Protein AF-0000000068827455 (afdb_homodimer)

Organism: Brassicogethes aeneus (NCBI:txid1431903)

Solvent-accessible surface area (backbone atoms only — not comparable to full-atom values): 49511 Å² total; per-residue (Å²): 132,52,72,60,53,51,52,40,49,40,45,40,51,77,44,63,51,49,74,67,35,46,52,53,57,24,73,77,36,61,87,64,28,66,54,64,70,60,48,50,56,57,51,53,70,52,46,57,64,74,84,43,53,50,67,39,75,51,34,33,35,42,42,62,64,54,47,54,50,42,52,50,51,33,41,47,62,60,40,41,76,62,54,69,71,49,60,78,87,54,48,52,36,36,36,41,35,28,34,24,31,54,52,60,46,76,45,74,72,69,71,46,63,51,94,52,97,67,53,56,44,22,31,29,36,30,34,36,29,65,43,35,35,27,37,73,93,41,74,76,40,64,51,88,54,47,49,35,38,43,42,34,32,74,37,35,40,30,41,38,69,75,40,61,67,52,51,41,52,49,50,51,51,53,51,53,52,59,72,65,55,68,66,49,70,51,80,96,22,45,31,45,80,45,77,39,63,17,24,34,50,68,67,53,50,21,37,73,67,68,41,84,51,85,56,35,28,71,42,48,61,47,36,51,87,42,55,61,43,82,82,67,81,63,67,67,41,71,74,51,39,58,32,59,71,22,57,64,59,44,48,34,51,51,44,48,49,52,50,58,49,44,36,28,62,85,74,62,48,67,75,74,82,48,70,66,56,45,51,52,30,50,52,43,44,51,52,45,34,51,48,37,24,61,75,68,9,40,59,56,79,39,84,38,71,90,46,71,57,42,63,34,68,64,51,31,50,56,45,51,71,38,35,67,60,42,19,65,71,54,69,46,61,48,65,58,49,43,51,51,37,40,51,52,51,45,48,59,61,48,49,66,66,39,49,67,58,45,36,51,52,21,45,52,48,51,50,51,48,35,72,75,37,64,62,49,54,51,50,41,67,54,44,43,51,30,70,41,33,41,61,25,50,68,64,41,93,54,34,60,31,54,44,29,33,46,11,69,71,61,45,58,58,66,55,33,52,71,72,61,28,56,70,87,41,54,37,56,19,42,48,35,34,56,50,48,43,31,51,53,16,26,50,37,60,54,64,70,48,83,74,73,81,80,79,83,76,73,70,84,39,49,84,36,77,132,54,73,59,55,51,52,40,49,39,45,40,49,76,47,63,51,49,73,68,35,45,52,53,57,23,73,76,36,60,85,64,27,66,55,65,70,58,48,50,57,57,51,52,71,53,46,60,63,75,84,44,54,48,67,38,76,52,33,34,34,42,42,62,63,52,47,53,49,44,50,50,51,34,41,48,62,60,39,41,76,62,54,69,69,50,60,79,88,56,52,55,38,38,35,41,35,28,34,25,30,54,51,61,46,75,44,73,72,69,71,46,64,51,96,54,95,66,53,55,44,22,30,30,36,32,33,36,28,63,41,36,35,28,38,70,92,42,74,77,41,65,52,89,54,47,48,34,38,43,42,34,31,72,38,33,40,32,42,38,68,76,41,60,66,52,50,40,50,49,51,50,51,54,51,52,53,59,72,64,56,68,65,47,70,55,95,90,12,45,29,46,80,46,77,40,63,18,24,32,49,70,68,53,50,20,37,72,68,67,40,83,52,85,55,34,29,70,42,46,62,48,37,52,87,44,54,63,42,82,80,67,81,63,67,68,42,72,73,52,38,58,32,59,73,20,56,63,59,45,46,34,51,50,45,48,50,50,51,58,49,43,37,28,61,85,73,63,50,68,74,72,81,47,69,65,54,45,50,51,30,52,51,43,43,53,51,46,35,51,48,37,25,62,74,69,8,42,59,56,80,38,83,38,71,91,45,70,56,43,63,34,68,66,53,32,49,57,43,52,71,37,35,68,60,42,19,65,73,53,69,45,62,47,67,58,50,40,50,51,36,41,52,52,50,43,49,59,61,48,48,66,64,39,48,68,59,44,36,52,54,21,43,53,50,49,51,50,46,33,72,75,37,66,64,49,54,51,49,41,66,54,44,42,52,32,70,42,34,40,61,26,50,68,65,40,94,52,34,59,30,53,42,28,34,46,12,69,71,62,48,58,60,68,57,33,52,69,72,62,28,55,72,89,41,53,36,57,18,42,48,34,32,55,50,49,44,31,51,53,16,26,51,37,59,54,63,69,47,82,75,72,82,79,79,82,74,74,67,81,38,45,84,37,77

Foldseek 3Di:
DDPLLLVQLLCCQVVVDAPVRLVVVCVVPCPSRPDVVSNVVVLVLLDFDPVQWDFDLFKIFGQPQSVVVSLVVLQCVQCVVVVVPDDPVQQAEKEWEKEKEKDKDAADFAPEDDPDPATQGMKIWMWMFTAFIDRVPRTSDGDPALLALLQTATGMMGRDGDDLVVLCVVVCVVVVSLVPHAQDCDDNYGYHYHYAHALYDLSSLCSNLVPPDQQAQSFFRDGLVCQLPPVDDGDGDPVSLRRFQQLQVLLLVVVVQLLLCLLQVVVLAADDDDPVSVVSSVVSNVQLQVVCCVPPVQRAQDQDVSHGGSSHSVRSCSLLVDLPVNCVSSVDDSVLSPLSSLLSLQLQVQDQFQLVVLLVSLVVSSNVCCVVRVNHGDGSSSSCCSHVVSVSCVPYPGRSNSSHNNNVVPDPLNVCLVPHADRHDSSRSVVRSSSSSSSSNRSNSVSPDDDDDDDDRDDPNPVRD/DDPLLLVQLLCCQVVVDAPVRLVVVCVVPCPSRPDVVSNVVVLVLLDFDPVQWDFDLFKIFGQPQSVVVSLVVLQCVQCVVVVVPDDPVQQAEKEWEKEKEKDKDAADFAPADDPDPFTQGMKIWMWMFTAFIDRVPRTSDGDPALLALLQTATGMMGRDGDDLVVLCVVVCVVVVSLVPHAQDCDPNYGYHYHYAHALYDLSSLCSNLVPPDQQAQSFFRDGLVCLLPLVDDGHGDPVSLRRFQQLQVLLLVVVVQLLLCLLQVVVLAADDDDPVSVVSSVVSNVQLQVVCCVPPVQRAQDQDVSHGGSSHSVRSCSLLVDLPVNCVSSVDDSVLSPLSSLLSLQLQVQDQFQLVVLLVSLVVSSNVCCVVRVNHGDGSSSSCCSHVVSVSCVPYPGRSNSSHNNNVVPDPLNVCLVPHADRHDSSRSVVRSSSSSSSSNRPNSVSVDDDDDDDDRDPPNVVRD

Structure (mmCIF, N/CA/C/O backbone):
data_AF-0000000068827455-model_v1
#
loop_
_entity.id
_entity.type
_entity.pdbx_description
1 polymer 'Uncharacterized protein'
#
loop_
_atom_site.group_PDB
_atom_site.id
_atom_site.type_symbol
_atom_site.label_atom_id
_atom_site.label_alt_id
_atom_site.label_comp_id
_atom_site.label_asym_id
_atom_site.label_entity_id
_atom_site.label_seq_id
_atom_site.pdbx_PDB_ins_code
_atom_site.Cartn_x
_atom_site.Cartn_y
_atom_site.Cartn_z
_atom_site.occupancy
_atom_site.B_iso_or_equiv
_atom_site.auth_seq_id
_atom_site.auth_comp_id
_atom_site.auth_asym_id
_atom_site.auth_atom_id
_atom_site.pdbx_PDB_model_num
ATOM 1 N N . MET A 1 1 ? -31.875 15.086 -4.719 1 77.88 1 MET A N 1
ATOM 2 C CA . MET A 1 1 ? -31.438 13.805 -4.172 1 77.88 1 MET A CA 1
ATOM 3 C C . MET A 1 1 ? -32.406 13.305 -3.111 1 77.88 1 MET A C 1
ATOM 5 O O . MET A 1 1 ? -32.812 14.055 -2.227 1 77.88 1 MET A O 1
ATOM 9 N N . THR A 1 2 ? -32.844 12.102 -3.332 1 83.12 2 THR A N 1
ATOM 10 C CA . THR A 1 2 ? -33.781 11.508 -2.375 1 83.12 2 THR A CA 1
ATOM 11 C C . THR A 1 2 ? -33.062 11.086 -1.104 1 83.12 2 THR A C 1
ATOM 13 O O . THR A 1 2 ? -31.812 10.992 -1.089 1 83.12 2 THR A O 1
ATOM 16 N N . LYS A 1 3 ? -33.75 10.938 -0.043 1 85.06 3 LYS A N 1
ATOM 17 C CA . LYS A 1 3 ? -33.188 10.508 1.233 1 85.06 3 LYS A CA 1
ATOM 18 C C . LYS A 1 3 ? -32.469 9.164 1.099 1 85.06 3 LYS A C 1
ATOM 20 O O . LYS A 1 3 ? -31.422 8.945 1.689 1 85.06 3 LYS A O 1
ATOM 25 N N . LYS A 1 4 ? -33.031 8.391 0.302 1 86.94 4 LYS A N 1
ATOM 26 C CA . LYS A 1 4 ? -32.469 7.07 0.078 1 86.94 4 LYS A CA 1
ATOM 27 C C . LYS A 1 4 ? -31.125 7.168 -0.642 1 86.94 4 LYS A C 1
ATOM 29 O O . LYS A 1 4 ? -30.156 6.48 -0.283 1 86.94 4 LYS A O 1
ATOM 34 N N . GLN A 1 5 ? -31.078 8.039 -1.564 1 90.44 5 GLN A N 1
ATOM 35 C CA . GLN A 1 5 ? -29.844 8.242 -2.326 1 90.44 5 GLN A CA 1
ATOM 36 C C . GLN A 1 5 ? -28.75 8.828 -1.447 1 90.44 5 GLN A C 1
ATOM 38 O O . GLN A 1 5 ? -27.594 8.398 -1.523 1 90.44 5 GLN A O 1
ATOM 43 N N . LEU A 1 6 ? -29.172 9.688 -0.65 1 91.5 6 LEU A N 1
ATOM 44 C CA . LEU A 1 6 ? -28.203 10.336 0.238 1 91.5 6 LEU A CA 1
ATOM 45 C C . LEU A 1 6 ? -27.656 9.344 1.256 1 91.5 6 LEU A C 1
ATOM 47 O O . LEU A 1 6 ? -26.453 9.375 1.572 1 91.5 6 LEU A O 1
ATOM 51 N N . THR A 1 7 ? -28.484 8.5 1.735 1 90.62 7 THR A N 1
ATOM 52 C CA . THR A 1 7 ? -28.047 7.492 2.697 1 90.62 7 THR A CA 1
ATOM 53 C C . THR A 1 7 ? -27.078 6.508 2.043 1 90.62 7 THR A C 1
ATOM 55 O O . THR A 1 7 ? -26.047 6.176 2.619 1 90.62 7 THR A O 1
ATOM 58 N N . ALA A 1 8 ? -27.438 6.09 0.868 1 93.06 8 ALA A N 1
ATOM 59 C CA . ALA A 1 8 ? -26.578 5.164 0.135 1 93.06 8 ALA A CA 1
ATOM 60 C C . ALA A 1 8 ? -25.219 5.801 -0.185 1 93.06 8 ALA A C 1
ATOM 62 O O . ALA A 1 8 ? -24.172 5.156 -0.066 1 93.06 8 ALA A O 1
ATOM 63 N N . LEU A 1 9 ? -25.297 7.047 -0.577 1 94.44 9 LEU A N 1
ATOM 64 C CA . LEU A 1 9 ? -24.062 7.77 -0.891 1 94.44 9 LEU A CA 1
ATOM 65 C C . LEU A 1 9 ? -23.203 7.941 0.354 1 94.44 9 LEU A C 1
ATOM 67 O O . LEU A 1 9 ? -21.984 7.801 0.289 1 94.44 9 LEU A O 1
ATOM 71 N N . SER A 1 10 ? -23.844 8.234 1.435 1 93.62 10 SER A N 1
ATOM 72 C CA . SER A 1 10 ? -23.125 8.391 2.693 1 93.62 10 SER A CA 1
ATOM 73 C C . SER A 1 10 ? -22.406 7.102 3.09 1 93.62 10 SER A C 1
ATOM 75 O O . SER A 1 10 ? -21.25 7.129 3.516 1 93.62 10 SER A O 1
ATOM 77 N N . VAL A 1 11 ? -23.062 6.016 2.906 1 92.69 11 VAL A N 1
ATOM 78 C CA . VAL A 1 11 ? -22.469 4.723 3.225 1 92.69 11 VAL A CA 1
ATOM 79 C C . VAL A 1 11 ? -21.312 4.441 2.271 1 92.69 11 VAL A C 1
ATOM 81 O O . VAL A 1 11 ? -20.25 3.963 2.693 1 92.69 11 VAL A O 1
ATOM 84 N N . PHE A 1 12 ? -21.547 4.738 1.007 1 94.88 12 PHE A N 1
ATOM 85 C CA . PHE A 1 12 ? -20.531 4.539 -0.022 1 94.88 12 PHE A CA 1
ATOM 86 C C . PHE A 1 12 ? -19.266 5.309 0.313 1 94.88 12 PHE A C 1
ATOM 88 O O . PHE A 1 12 ? -18.156 4.773 0.197 1 94.88 12 PHE A O 1
ATOM 95 N N . VAL A 1 13 ? -19.391 6.508 0.81 1 93.56 13 VAL A N 1
ATOM 96 C CA . VAL A 1 13 ? -18.266 7.398 1.079 1 93.56 13 VAL A CA 1
ATOM 97 C C . VAL A 1 13 ? -17.641 7.051 2.432 1 93.56 13 VAL A C 1
ATOM 99 O O . VAL A 1 13 ? -16.422 6.934 2.549 1 93.56 13 VAL A O 1
ATOM 102 N N . GLU A 1 14 ? -18.438 6.836 3.414 1 91.88 14 GLU A N 1
ATOM 103 C CA . GLU A 1 14 ? -17.953 6.586 4.766 1 91.88 14 GLU A CA 1
ATOM 104 C C . GLU A 1 14 ? -17.219 5.25 4.855 1 91.88 14 GLU A C 1
ATOM 106 O O . GLU A 1 14 ? -16.25 5.109 5.617 1 91.88 14 GLU A O 1
ATOM 111 N N . ALA A 1 15 ? -17.719 4.316 4.074 1 91.81 15 ALA A N 1
ATOM 112 C CA . ALA A 1 15 ? -17.078 3.004 4.082 1 91.81 15 ALA A CA 1
ATOM 113 C C . ALA A 1 15 ? -15.984 2.928 3.027 1 91.81 15 ALA A C 1
ATOM 115 O O . ALA A 1 15 ? -15.305 1.905 2.902 1 91.81 15 ALA A O 1
ATOM 116 N N . ASP A 1 16 ? -15.836 4.008 2.307 1 91 16 ASP A N 1
ATOM 117 C CA . ASP A 1 16 ? -14.812 4.059 1.264 1 91 16 ASP A CA 1
ATOM 118 C C . ASP A 1 16 ? -14.93 2.859 0.323 1 91 16 ASP A C 1
ATOM 120 O O . ASP A 1 16 ? -13.953 2.146 0.093 1 91 16 ASP A O 1
ATOM 124 N N . LEU A 1 17 ? -16.109 2.641 -0.157 1 93.5 17 LEU A N 1
ATOM 125 C CA . LEU A 1 17 ? -16.359 1.484 -1.009 1 93.5 17 LEU A CA 1
ATOM 126 C C . LEU A 1 17 ? -15.953 1.768 -2.449 1 93.5 17 LEU A C 1
ATOM 128 O O . LEU A 1 17 ? -16.109 2.889 -2.938 1 93.5 17 LEU A O 1
ATOM 132 N N . SER A 1 18 ? -15.406 0.742 -3.064 1 92.19 18 SER A N 1
ATOM 133 C CA . SER A 1 18 ? -15.258 0.774 -4.516 1 92.19 18 SER A CA 1
ATOM 134 C C . SER A 1 18 ? -16.562 0.445 -5.219 1 92.19 18 SER A C 1
ATOM 136 O O . SER A 1 18 ? -17.547 0.059 -4.57 1 92.19 18 SER A O 1
ATOM 138 N N . ARG A 1 19 ? -16.594 0.695 -6.508 1 91.5 19 ARG A N 1
ATOM 139 C CA . ARG A 1 19 ? -17.781 0.329 -7.27 1 91.5 19 ARG A CA 1
ATOM 140 C C . ARG A 1 19 ? -18.109 -1.149 -7.098 1 91.5 19 ARG A C 1
ATOM 142 O O . ARG A 1 19 ? -19.266 -1.511 -6.879 1 91.5 19 ARG A O 1
ATOM 149 N N . ARG A 1 20 ? -17.125 -1.979 -7.141 1 90.81 20 ARG A N 1
ATOM 150 C CA . ARG A 1 20 ? -17.312 -3.418 -7.004 1 90.81 20 ARG A CA 1
ATOM 151 C C . ARG A 1 20 ? -17.875 -3.768 -5.629 1 90.81 20 ARG A C 1
ATOM 153 O O . ARG A 1 20 ? -18.828 -4.539 -5.516 1 90.81 20 ARG A O 1
ATOM 160 N N . GLN A 1 21 ? -17.328 -3.184 -4.633 1 92.94 21 GLN A N 1
ATOM 161 C CA . GLN A 1 21 ? -17.797 -3.438 -3.275 1 92.94 21 GLN A CA 1
ATOM 162 C C . GLN A 1 21 ? -19.234 -2.986 -3.1 1 92.94 21 GLN A C 1
ATOM 164 O O . GLN A 1 21 ? -20.031 -3.68 -2.467 1 92.94 21 GLN A O 1
ATOM 169 N N . TYR A 1 22 ? -19.5 -1.843 -3.697 1 95.31 22 TYR A N 1
ATOM 170 C CA . TYR A 1 22 ? -20.875 -1.33 -3.619 1 95.31 22 TYR A CA 1
ATOM 171 C C . TYR A 1 22 ? -21.859 -2.295 -4.27 1 95.31 22 TYR A C 1
ATOM 173 O O . TYR A 1 22 ? -22.922 -2.564 -3.723 1 95.31 22 TYR A O 1
ATOM 181 N N . GLU A 1 23 ? -21.484 -2.826 -5.406 1 94.06 23 GLU A N 1
ATOM 182 C CA . GLU A 1 23 ? -22.359 -3.738 -6.125 1 94.06 23 GLU A CA 1
ATOM 183 C C . GLU A 1 23 ? -22.594 -5.027 -5.34 1 94.06 23 GLU A C 1
ATOM 185 O O . GLU A 1 23 ? -23.672 -5.602 -5.375 1 94.06 23 GLU A O 1
ATOM 190 N N . ILE A 1 24 ? -21.609 -5.449 -4.656 1 92.06 24 ILE A N 1
ATOM 191 C CA . ILE A 1 24 ? -21.734 -6.645 -3.824 1 92.06 24 ILE A CA 1
ATOM 192 C C . ILE A 1 24 ? -22.688 -6.371 -2.672 1 92.06 24 ILE A C 1
ATOM 194 O O . ILE A 1 24 ? -23.578 -7.176 -2.395 1 92.06 24 ILE A O 1
ATOM 198 N N . VAL A 1 25 ? -22.547 -5.23 -2.055 1 92.38 25 VAL A N 1
ATOM 199 C CA . VAL A 1 25 ? -23.422 -4.848 -0.95 1 92.38 25 VAL A CA 1
ATOM 200 C C . VAL A 1 25 ? -24.844 -4.648 -1.463 1 92.38 25 VAL A C 1
ATOM 202 O O . VAL A 1 25 ? -25.812 -5.07 -0.819 1 92.38 25 VAL A O 1
ATOM 205 N N . ARG A 1 26 ? -24.953 -4.074 -2.621 1 92.88 26 ARG A N 1
ATOM 206 C CA . ARG A 1 26 ? -26.25 -3.82 -3.229 1 92.88 26 ARG A CA 1
ATOM 207 C C . ARG A 1 26 ? -27 -5.125 -3.494 1 92.88 26 ARG A C 1
ATOM 209 O O . ARG A 1 26 ? -28.234 -5.164 -3.43 1 92.88 26 ARG A O 1
ATOM 216 N N . SER A 1 27 ? -26.281 -6.172 -3.848 1 89.38 27 SER A N 1
ATOM 217 C CA . SER A 1 27 ? -26.906 -7.453 -4.168 1 89.38 27 SER A CA 1
ATOM 218 C C . SER A 1 27 ? -27.719 -7.98 -2.994 1 89.38 27 SER A C 1
ATOM 220 O O . SER A 1 27 ? -28.625 -8.797 -3.178 1 89.38 27 SER A O 1
ATOM 222 N N . THR A 1 28 ? -27.469 -7.488 -1.796 1 88.12 28 THR A N 1
ATOM 223 C CA . THR A 1 28 ? -28.203 -7.938 -0.62 1 88.12 28 THR A CA 1
ATOM 224 C C . THR A 1 28 ? -29.594 -7.297 -0.573 1 88.12 28 THR A C 1
ATOM 226 O O . THR A 1 28 ? -30.547 -7.922 -0.134 1 88.12 28 THR A O 1
ATOM 229 N N . SER A 1 29 ? -29.641 -5.996 -0.958 1 89.81 29 SER A N 1
ATOM 230 C CA . SER A 1 29 ? -30.922 -5.297 -0.959 1 89.81 29 SER A CA 1
ATOM 231 C C . SER A 1 29 ? -30.938 -4.164 -1.978 1 89.81 29 SER A C 1
ATOM 233 O O . SER A 1 29 ? -30.391 -3.092 -1.727 1 89.81 29 SER A O 1
ATOM 235 N N . GLN A 1 30 ? -31.703 -4.352 -2.902 1 89.12 30 GLN A N 1
ATOM 236 C CA . GLN A 1 30 ? -31.812 -3.328 -3.938 1 89.12 30 GLN A CA 1
ATOM 237 C C . GLN A 1 30 ? -32.688 -2.17 -3.48 1 89.12 30 GLN A C 1
ATOM 239 O O . GLN A 1 30 ? -32.656 -1.082 -4.059 1 89.12 30 GLN A O 1
ATOM 244 N N . LYS A 1 31 ? -33.438 -2.428 -2.475 1 87.19 31 LYS A N 1
ATOM 245 C CA . LYS A 1 31 ? -34.312 -1.388 -1.936 1 87.19 31 LYS A CA 1
ATOM 246 C C . LYS A 1 31 ? -33.5 -0.344 -1.161 1 87.19 31 LYS A C 1
ATOM 248 O O . LYS A 1 31 ? -33.812 0.85 -1.23 1 87.19 31 LYS A O 1
ATOM 253 N N . LEU A 1 32 ? -32.5 -0.781 -0.564 1 89.31 32 LEU A N 1
ATOM 254 C CA . LEU A 1 32 ? -31.719 0.117 0.259 1 89.31 32 LEU A CA 1
ATOM 255 C C . LEU A 1 32 ? -30.609 0.763 -0.564 1 89.31 32 LEU A C 1
ATOM 257 O O . LEU A 1 32 ? -30.203 1.894 -0.286 1 89.31 32 LEU A O 1
ATOM 261 N N . TYR A 1 33 ? -30.156 -0.038 -1.554 1 93 33 TYR A N 1
ATOM 262 C CA . TYR A 1 33 ? -29.016 0.418 -2.352 1 93 33 TYR A CA 1
ATOM 263 C C . TYR A 1 33 ? -29.406 0.547 -3.82 1 93 33 TYR A C 1
ATOM 265 O O . TYR A 1 33 ? -29.531 -0.456 -4.527 1 93 33 TYR A O 1
ATOM 273 N N . PRO A 1 34 ? -29.531 1.807 -4.168 1 93.94 34 PRO A N 1
ATOM 274 C CA . PRO A 1 34 ? -29.891 2.016 -5.574 1 93.94 34 PRO A CA 1
ATOM 275 C C . PRO A 1 34 ? -28.797 1.546 -6.531 1 93.94 34 PRO A C 1
ATOM 277 O O . PRO A 1 34 ? -27.688 1.198 -6.098 1 93.94 34 PRO A O 1
ATOM 280 N N . SER A 1 35 ? -29.188 1.48 -7.781 1 94.38 35 SER A N 1
ATOM 281 C CA . SER A 1 35 ? -28.203 1.098 -8.797 1 94.38 35 SER A CA 1
ATOM 282 C C . SER A 1 35 ? -27.031 2.074 -8.828 1 94.38 35 SER A C 1
ATOM 284 O O . SER A 1 35 ? -27.156 3.217 -8.383 1 94.38 35 SER A O 1
ATOM 286 N N . TYR A 1 36 ? -25.984 1.62 -9.328 1 93.56 36 TYR A N 1
ATOM 287 C CA . TYR A 1 36 ? -24.781 2.457 -9.344 1 93.56 36 TYR A CA 1
ATOM 288 C C . TYR A 1 36 ? -24.984 3.68 -10.227 1 93.56 36 TYR A C 1
ATOM 290 O O . TYR A 1 36 ? -24.438 4.75 -9.953 1 93.56 36 TYR A O 1
ATOM 298 N N . SER A 1 37 ? -25.766 3.553 -11.234 1 93.19 37 SER A N 1
ATOM 299 C CA . SER A 1 37 ? -26.047 4.699 -12.094 1 93.19 37 SER A CA 1
ATOM 300 C C . SER A 1 37 ? -26.75 5.809 -11.312 1 93.19 37 SER A C 1
ATOM 302 O O . SER A 1 37 ? -26.453 6.988 -11.508 1 93.19 37 SER A O 1
ATOM 304 N N . ILE A 1 38 ? -27.641 5.434 -10.5 1 93.75 38 ILE A N 1
ATOM 305 C CA . ILE A 1 38 ? -28.344 6.398 -9.664 1 93.75 38 ILE A CA 1
ATOM 306 C C . ILE A 1 38 ? -27.391 6.996 -8.641 1 93.75 38 ILE A C 1
ATOM 308 O O . ILE A 1 38 ? -27.438 8.195 -8.367 1 93.75 38 ILE A O 1
ATOM 312 N N . LEU A 1 39 ? -26.531 6.129 -8.109 1 94.44 39 LEU A N 1
ATOM 313 C CA . LEU A 1 39 ? -25.531 6.609 -7.172 1 94.44 39 LEU A CA 1
ATOM 314 C C . LEU A 1 39 ? -24.578 7.594 -7.848 1 94.44 39 LEU A C 1
ATOM 316 O O . LEU A 1 39 ? -24.156 8.578 -7.234 1 94.44 39 LEU A O 1
ATOM 320 N N . GLN A 1 40 ? -24.266 7.301 -9.039 1 93.62 40 GLN A N 1
ATOM 321 C CA . GLN A 1 40 ? -23.375 8.164 -9.812 1 93.62 40 GLN A CA 1
ATOM 322 C C . GLN A 1 40 ? -23.969 9.562 -9.984 1 93.62 40 GLN A C 1
ATOM 324 O O . GLN A 1 40 ? -23.25 10.555 -9.945 1 93.62 40 GLN A O 1
ATOM 329 N N . LYS A 1 41 ? -25.188 9.57 -10.18 1 92.75 41 LYS A N 1
ATOM 330 C CA . LYS A 1 41 ? -25.875 10.859 -10.281 1 92.75 41 LYS A CA 1
ATOM 331 C C . LYS A 1 41 ? -25.812 11.617 -8.961 1 92.75 41 LYS A C 1
ATOM 333 O O . LYS A 1 41 ? -25.594 12.836 -8.945 1 92.75 41 LYS A O 1
ATOM 338 N N . ALA A 1 42 ? -25.984 10.914 -7.922 1 93.44 42 ALA A N 1
ATOM 339 C CA . ALA A 1 42 ? -25.875 11.539 -6.605 1 93.44 42 ALA A CA 1
ATOM 340 C C . ALA A 1 42 ? -24.453 12.047 -6.359 1 93.44 42 ALA A C 1
ATOM 342 O O . ALA A 1 42 ? -24.266 13.102 -5.742 1 93.44 42 ALA A O 1
ATOM 343 N N . LYS A 1 43 ? -23.484 11.32 -6.816 1 94.44 43 LYS A N 1
ATOM 344 C CA . LYS A 1 43 ? -22.094 11.727 -6.691 1 94.44 43 LYS A CA 1
ATOM 345 C C . LYS A 1 43 ? -21.828 13.031 -7.438 1 94.44 43 LYS A C 1
ATOM 347 O O . LYS A 1 43 ? -21 13.844 -7.008 1 94.44 43 LYS A O 1
ATOM 352 N N . SER A 1 44 ? -22.5 13.188 -8.445 1 93.19 44 SER A N 1
ATOM 353 C CA . SER A 1 44 ? -22.281 14.367 -9.273 1 93.19 44 SER A CA 1
ATOM 354 C C . SER A 1 44 ? -22.641 15.641 -8.516 1 93.19 44 SER A C 1
ATOM 356 O O . SER A 1 44 ? -22.078 16.703 -8.781 1 93.19 44 SER A O 1
ATOM 358 N N . ASP A 1 45 ? -23.5 15.492 -7.586 1 92.31 45 ASP A N 1
ATOM 359 C CA . ASP A 1 45 ? -23.875 16.641 -6.766 1 92.31 45 ASP A CA 1
ATOM 360 C C . ASP A 1 45 ? -22.734 17.047 -5.832 1 92.31 45 ASP A C 1
ATOM 362 O O . ASP A 1 45 ? -22.734 18.156 -5.297 1 92.31 45 ASP A O 1
ATOM 366 N N . CYS A 1 46 ? -21.812 16.156 -5.68 1 94.94 46 CYS A N 1
ATOM 367 C CA . CYS A 1 46 ? -20.719 16.422 -4.75 1 94.94 46 CYS A CA 1
ATOM 368 C C . CYS A 1 46 ? -19.547 17.109 -5.453 1 94.94 46 CYS A C 1
ATOM 370 O O . CYS A 1 46 ? -18.531 17.391 -4.832 1 94.94 46 CYS A O 1
ATOM 372 N N . TYR A 1 47 ? -19.781 17.438 -6.703 1 95.56 47 TYR A N 1
ATOM 373 C CA . TYR A 1 47 ? -18.719 18.047 -7.496 1 95.56 47 TYR A CA 1
ATOM 374 C C . TYR A 1 47 ? -19.109 19.438 -7.957 1 95.56 47 TYR A C 1
ATOM 376 O O . TYR A 1 47 ? -20.297 19.703 -8.219 1 95.56 47 TYR A O 1
ATOM 384 N N . PRO A 1 48 ? -18.078 20.312 -8.023 1 95.38 48 PRO A N 1
ATOM 385 C CA . PRO A 1 48 ? -18.359 21.562 -8.719 1 95.38 48 PRO A CA 1
ATOM 386 C C . PRO A 1 48 ? -18.719 21.359 -10.188 1 95.38 48 PRO A C 1
ATOM 388 O O . PRO A 1 48 ? -18.594 20.25 -10.711 1 95.38 48 PRO A O 1
ATOM 391 N N . PRO A 1 49 ? -19.234 22.391 -10.812 1 94.19 49 PRO A N 1
ATOM 392 C CA . PRO A 1 49 ? -19.609 22.266 -12.227 1 94.19 49 PRO A CA 1
ATOM 393 C C . PRO A 1 49 ? -18.438 21.797 -13.094 1 94.19 49 PRO A C 1
ATOM 395 O O . PRO A 1 49 ? -17.297 22.188 -12.852 1 94.19 49 PRO A O 1
ATOM 398 N N . LYS A 1 50 ? -18.734 21.094 -14.078 1 91.88 50 LYS A N 1
ATOM 399 C CA . LYS A 1 50 ? -17.734 20.469 -14.938 1 91.88 50 LYS A CA 1
ATOM 400 C C . LYS A 1 50 ? -16.844 21.516 -15.594 1 91.88 50 LYS A C 1
ATOM 402 O O . LYS A 1 50 ? -15.664 21.266 -15.844 1 91.88 50 LYS A O 1
ATOM 407 N N . GLU A 1 51 ? -17.438 22.609 -15.844 1 92.56 51 GLU A N 1
ATOM 408 C CA . GLU A 1 51 ? -16.719 23.656 -16.531 1 92.56 51 GLU A CA 1
ATOM 409 C C . GLU A 1 51 ? -15.617 24.25 -15.656 1 92.56 51 GLU A C 1
ATOM 411 O O . GLU A 1 51 ? -14.695 24.906 -16.156 1 92.56 51 GLU A O 1
ATOM 416 N N . SER A 1 52 ? -15.703 23.984 -14.422 1 94.38 52 SER A N 1
ATOM 417 C CA . SER A 1 52 ? -14.742 24.578 -13.492 1 94.38 52 SER A CA 1
ATOM 418 C C . SER A 1 52 ? -13.477 23.734 -13.391 1 94.38 52 SER A C 1
ATOM 420 O O . SER A 1 52 ? -12.508 24.125 -12.742 1 94.38 52 SER A O 1
ATOM 422 N N . TYR A 1 53 ? -13.461 22.594 -14.078 1 93.31 53 TYR A N 1
ATOM 423 C CA . TYR A 1 53 ? -12.336 21.672 -13.984 1 93.31 53 TYR A CA 1
ATOM 424 C C . TYR A 1 53 ? -11.359 21.891 -15.133 1 93.31 53 TYR A C 1
ATOM 426 O O . TYR A 1 53 ? -11.766 22.172 -16.266 1 93.31 53 TYR A O 1
ATOM 434 N N . GLU A 1 54 ? -10.148 21.781 -14.867 1 95.62 54 GLU A N 1
ATOM 435 C CA . GLU A 1 54 ? -9.086 21.625 -15.859 1 95.62 54 GLU A CA 1
ATOM 436 C C . GLU A 1 54 ? -8.211 20.422 -15.531 1 95.62 54 GLU A C 1
ATOM 438 O O . GLU A 1 54 ? -7.418 20.453 -14.586 1 95.62 54 GLU A O 1
ATOM 443 N N . VAL A 1 55 ? -8.398 19.375 -16.312 1 95.69 55 VAL A N 1
ATOM 444 C CA . VAL A 1 55 ? -7.664 18.141 -16.031 1 95.69 55 VAL A CA 1
ATOM 445 C C . VAL A 1 55 ? -6.809 17.781 -17.25 1 95.69 55 VAL A C 1
ATOM 447 O O . VAL A 1 55 ? -7.316 17.672 -18.359 1 95.69 55 VAL A O 1
ATOM 450 N N . THR A 1 56 ? -5.578 17.672 -17.031 1 93.12 56 THR A N 1
ATOM 451 C CA . THR A 1 56 ? -4.621 17.234 -18.047 1 93.12 56 THR A CA 1
ATOM 452 C C . THR A 1 56 ? -3.869 15.992 -17.594 1 93.12 56 THR A C 1
ATOM 454 O O . THR A 1 56 ? -4.238 15.375 -16.594 1 93.12 56 THR A O 1
ATOM 457 N N . GLU A 1 57 ? -2.873 15.617 -18.297 1 89.81 57 GLU A N 1
ATOM 458 C CA . GLU A 1 57 ? -2.062 14.453 -17.969 1 89.81 57 GLU A CA 1
ATOM 459 C C . GLU A 1 57 ? -1.211 14.711 -16.719 1 89.81 57 GLU A C 1
ATOM 461 O O . GLU A 1 57 ? -0.854 13.781 -16 1 89.81 57 GLU A O 1
ATOM 466 N N . THR A 1 58 ? -0.962 15.977 -16.516 1 90.94 58 THR A N 1
ATOM 467 C CA . THR A 1 58 ? -0.005 16.234 -15.445 1 90.94 58 THR A CA 1
ATOM 468 C C . THR A 1 58 ? -0.615 17.156 -14.391 1 90.94 58 THR A C 1
ATOM 470 O O . THR A 1 58 ? 0.075 17.594 -13.469 1 90.94 58 THR A O 1
ATOM 473 N N . CYS A 1 59 ? -1.898 17.469 -14.609 1 93.56 59 CYS A N 1
ATOM 474 C CA . CYS A 1 59 ? -2.473 18.438 -13.688 1 93.56 59 CYS A CA 1
ATOM 475 C C . CYS A 1 59 ? -3.982 18.266 -13.578 1 93.56 59 CYS A C 1
ATOM 477 O O . CYS A 1 59 ? -4.637 17.875 -14.547 1 93.56 59 CYS A O 1
ATOM 479 N N . ALA A 1 60 ? -4.477 18.391 -12.453 1 95.62 60 ALA A N 1
ATOM 480 C CA . ALA A 1 60 ? -5.91 18.5 -12.188 1 95.62 60 ALA A CA 1
ATOM 481 C C . ALA A 1 60 ? -6.207 19.672 -11.25 1 95.62 60 ALA A C 1
ATOM 483 O O . ALA A 1 60 ? -5.68 19.719 -10.141 1 95.62 60 ALA A O 1
ATOM 484 N N . GLN A 1 61 ? -6.957 20.609 -11.688 1 97.19 61 GLN A N 1
ATOM 485 C CA . GLN A 1 61 ? -7.25 21.781 -10.875 1 97.19 61 GLN A CA 1
ATOM 486 C C . GLN A 1 61 ? -8.719 22.188 -11 1 97.19 61 GLN A C 1
ATOM 488 O O . GLN A 1 61 ? -9.383 21.828 -11.977 1 97.19 61 GLN A O 1
ATOM 493 N N . ILE A 1 62 ? -9.188 22.828 -10.055 1 96.88 62 ILE A N 1
ATOM 494 C CA . ILE A 1 62 ? -10.547 23.359 -10.008 1 96.88 62 ILE A CA 1
ATOM 495 C C . ILE A 1 62 ? -10.492 24.859 -9.734 1 96.88 62 ILE A C 1
ATOM 497 O O . ILE A 1 62 ? -9.68 25.328 -8.938 1 96.88 62 ILE A O 1
ATOM 501 N N . ASN A 1 63 ? -11.352 25.516 -10.438 1 95.81 63 ASN A N 1
ATOM 502 C CA . ASN A 1 63 ? -11.477 26.953 -10.156 1 95.81 63 ASN A CA 1
ATOM 503 C C . ASN A 1 63 ? -11.812 27.203 -8.695 1 95.81 63 ASN A C 1
ATOM 505 O O . ASN A 1 63 ? -12.797 26.672 -8.172 1 95.81 63 ASN A O 1
ATOM 509 N N . LEU A 1 64 ? -11.016 28.047 -8.055 1 94.44 64 LEU A N 1
ATOM 510 C CA . LEU A 1 64 ? -11.133 28.25 -6.609 1 94.44 64 LEU A CA 1
ATOM 511 C C . LEU A 1 64 ? -12.5 28.828 -6.254 1 94.44 64 LEU A C 1
ATOM 513 O O . LEU A 1 64 ? -13.125 28.406 -5.273 1 94.44 64 LEU A O 1
ATOM 517 N N . GLN A 1 65 ? -13.008 29.766 -7.027 1 92.25 65 GLN A N 1
ATOM 518 C CA . GLN A 1 65 ? -14.305 30.391 -6.773 1 92.25 65 GLN A CA 1
ATOM 519 C C . GLN A 1 65 ? -15.414 29.344 -6.785 1 92.25 65 GLN A C 1
ATOM 521 O O . GLN A 1 65 ? -16.25 29.297 -5.871 1 92.25 65 GLN A O 1
ATOM 526 N N . GLU A 1 66 ? -15.391 28.562 -7.805 1 93.88 66 GLU A N 1
ATOM 527 C CA . GLU A 1 66 ? -16.422 27.547 -7.941 1 93.88 66 GLU A CA 1
ATOM 528 C C . GLU A 1 66 ? -16.312 26.484 -6.852 1 93.88 66 GLU A C 1
ATOM 530 O O . GLU A 1 66 ? -17.312 25.953 -6.391 1 93.88 66 GLU A O 1
ATOM 535 N N . LEU A 1 67 ? -15.102 26.203 -6.488 1 95.25 67 LEU A N 1
ATOM 536 C CA . LEU A 1 67 ? -14.875 25.234 -5.418 1 95.25 67 LEU A CA 1
ATOM 537 C C . LEU A 1 67 ? -15.406 25.75 -4.09 1 95.25 67 LEU A C 1
ATOM 539 O O . LEU A 1 67 ? -16.078 25.031 -3.355 1 95.25 67 LEU A O 1
ATOM 543 N N . LEU A 1 68 ? -15.125 26.984 -3.754 1 93.75 68 LEU A N 1
ATOM 544 C CA . LEU A 1 68 ? -15.602 27.609 -2.525 1 93.75 68 LEU A CA 1
ATOM 545 C C . LEU A 1 68 ? -17.125 27.734 -2.535 1 93.75 68 LEU A C 1
ATOM 547 O O . LEU A 1 68 ? -17.781 27.484 -1.523 1 93.75 68 LEU A O 1
ATOM 551 N N . ASN A 1 69 ? -17.672 28.109 -3.688 1 91.88 69 ASN A N 1
ATOM 552 C CA . ASN A 1 69 ? -19.125 28.188 -3.824 1 91.88 69 ASN A CA 1
ATOM 553 C C . ASN A 1 69 ? -19.781 26.828 -3.545 1 91.88 69 ASN A C 1
ATOM 555 O O . ASN A 1 69 ? -20.75 26.766 -2.791 1 91.88 69 ASN A O 1
ATOM 559 N N . HIS A 1 70 ? -19.234 25.891 -4.184 1 94.31 70 HIS A N 1
ATOM 560 C CA . HIS A 1 70 ? -19.797 24.562 -4.004 1 94.31 70 HIS A CA 1
ATOM 561 C C . HIS A 1 70 ? -19.703 24.109 -2.549 1 94.31 70 HIS A C 1
ATOM 563 O O . HIS A 1 70 ? -20.656 23.531 -2.01 1 94.31 70 HIS A O 1
ATOM 569 N N . THR A 1 71 ? -18.594 24.328 -1.929 1 94.19 71 THR A N 1
ATOM 570 C CA . THR A 1 71 ? -18.375 23.953 -0.532 1 94.19 71 THR A CA 1
ATOM 571 C C . THR A 1 71 ? -19.391 24.656 0.368 1 94.19 71 THR A C 1
ATOM 573 O O . THR A 1 71 ? -19.984 24.047 1.258 1 94.19 71 THR A O 1
ATOM 576 N N . THR A 1 72 ? -19.594 25.906 0.105 1 90.88 72 THR A N 1
ATOM 577 C CA . THR A 1 72 ? -20.531 26.688 0.897 1 90.88 72 THR A CA 1
ATOM 578 C C . THR A 1 72 ? -21.953 26.156 0.708 1 90.88 72 THR A C 1
ATOM 580 O O . THR A 1 72 ? -22.703 26.031 1.677 1 90.88 72 THR A O 1
ATOM 583 N N . ILE A 1 73 ? -22.297 25.844 -0.533 1 89.81 73 ILE A N 1
ATOM 584 C CA . ILE A 1 73 ? -23.641 25.328 -0.831 1 89.81 73 ILE A CA 1
ATOM 585 C C . ILE A 1 73 ? -23.875 24.016 -0.079 1 89.81 73 ILE A C 1
ATOM 587 O O . ILE A 1 73 ? -24.938 23.828 0.512 1 89.81 73 ILE A O 1
ATOM 591 N N . ARG A 1 74 ? -22.906 23.188 -0.093 1 92.56 74 ARG A N 1
ATOM 592 C CA . ARG A 1 74 ? -23.031 21.906 0.587 1 92.56 74 ARG A CA 1
ATOM 593 C C . ARG A 1 74 ? -23.125 22.094 2.098 1 92.56 74 ARG A C 1
ATOM 595 O O . ARG A 1 74 ? -23.875 21.391 2.771 1 92.56 74 ARG A O 1
ATOM 602 N N . LEU A 1 75 ? -22.375 23.016 2.625 1 91.44 75 LEU A N 1
ATOM 603 C CA . LEU A 1 75 ? -22.422 23.312 4.051 1 91.44 75 LEU A CA 1
ATOM 604 C C . LEU A 1 75 ? -23.781 23.875 4.441 1 91.44 75 LEU A C 1
ATOM 606 O O . LEU A 1 75 ? -24.344 23.5 5.469 1 91.44 75 LEU A O 1
ATOM 610 N N . LEU A 1 76 ? -24.297 24.719 3.607 1 87.94 76 LEU A N 1
ATOM 611 C CA . LEU A 1 76 ? -25.594 25.328 3.877 1 87.94 76 LEU A CA 1
ATOM 612 C C . LEU A 1 76 ? -26.719 24.281 3.812 1 87.94 76 LEU A C 1
ATOM 614 O O . LEU A 1 76 ? -27.688 24.359 4.566 1 87.94 76 LEU A O 1
ATOM 618 N N . THR A 1 77 ? -26.547 23.375 2.842 1 88.94 77 THR A N 1
ATOM 619 C CA . THR A 1 77 ? -27.516 22.297 2.756 1 88.94 77 THR A CA 1
ATOM 620 C C . THR A 1 77 ? -27.516 21.469 4.035 1 88.94 77 THR A C 1
ATOM 622 O O . THR A 1 77 ? -28.578 21.047 4.512 1 88.94 77 THR A O 1
ATOM 625 N N . TYR A 1 78 ? -26.438 21.328 4.578 1 90.19 78 TYR A N 1
ATOM 626 C CA . TYR A 1 78 ? -26.312 20.594 5.832 1 90.19 78 TYR A CA 1
ATOM 627 C C . TYR A 1 78 ? -26.922 21.375 6.988 1 90.19 78 TYR A C 1
ATOM 629 O O . TYR A 1 78 ? -27.547 20.797 7.875 1 90.19 78 TYR A O 1
ATOM 637 N N . LEU A 1 79 ? -26.781 22.688 6.961 1 88.06 79 LEU A N 1
ATOM 638 C CA . LEU A 1 79 ? -27.219 23.531 8.055 1 88.06 79 LEU A CA 1
ATOM 639 C C . LEU A 1 79 ? -28.625 24.062 7.801 1 88.06 79 LEU A C 1
ATOM 641 O O . LEU A 1 79 ? -29.031 25.062 8.391 1 88.06 79 LEU A O 1
ATOM 645 N N . LYS A 1 80 ? -29.297 23.484 7.031 1 85.38 80 LYS A N 1
ATOM 646 C CA . LYS A 1 80 ? -30.609 23.969 6.617 1 85.38 80 LYS A CA 1
ATOM 647 C C . LYS A 1 80 ? -31.516 24.203 7.828 1 85.38 80 LYS A C 1
ATOM 649 O O . LYS A 1 80 ? -32.156 25.25 7.922 1 85.38 80 LYS A O 1
ATOM 654 N N . ASP A 1 81 ? -31.547 23.281 8.719 1 82.56 81 ASP A N 1
ATOM 655 C CA . ASP A 1 81 ? -32.406 23.391 9.883 1 82.56 81 ASP A CA 1
ATOM 656 C C . ASP A 1 81 ? -32 24.562 10.773 1 82.56 81 ASP A C 1
ATOM 658 O O . ASP A 1 81 ? -32.844 25.25 11.352 1 82.56 81 ASP A O 1
ATOM 662 N N . VAL A 1 82 ? -30.75 24.875 10.859 1 80.81 82 VAL A N 1
ATOM 663 C CA . VAL A 1 82 ? -30.219 25.953 11.68 1 80.81 82 VAL A CA 1
ATOM 664 C C . VAL A 1 82 ? -30.5 27.297 10.992 1 80.81 82 VAL A C 1
ATOM 666 O O . VAL A 1 82 ? -30.797 28.281 11.664 1 80.81 82 VAL A O 1
ATOM 669 N N . LEU A 1 83 ? -30.484 27.281 9.758 1 78.75 83 LEU A N 1
ATOM 670 C CA . LEU A 1 83 ? -30.656 28.5 8.992 1 78.75 83 LEU A CA 1
ATOM 671 C C . LEU A 1 83 ? -32.125 28.953 9 1 78.75 83 LEU A C 1
ATOM 673 O O . LEU A 1 83 ? -32.406 30.141 8.93 1 78.75 83 LEU A O 1
ATOM 677 N N . CYS A 1 84 ? -32.938 27.984 9.047 1 75.38 84 CYS A N 1
ATOM 678 C CA . CYS A 1 84 ? -34.344 28.312 9.07 1 75.38 84 CYS A CA 1
ATOM 679 C C . CYS A 1 84 ? -34.719 29.031 10.367 1 75.38 84 CYS A C 1
ATOM 681 O O . CYS A 1 84 ? -35.688 29.797 10.398 1 75.38 84 CYS A O 1
ATOM 683 N N . GLU A 1 85 ? -33.938 28.797 11.305 1 73.69 85 GLU A N 1
ATOM 684 C CA . GLU A 1 85 ? -34.219 29.422 12.594 1 73.69 85 GLU A CA 1
ATOM 685 C C . GLU A 1 85 ? -33.625 30.812 12.672 1 73.69 85 GLU A C 1
ATOM 687 O O . GLU A 1 85 ? -33.969 31.594 13.578 1 73.69 85 GLU A O 1
ATOM 692 N N . LEU A 1 86 ? -32.844 31.156 11.703 1 70.56 86 LEU A N 1
ATOM 693 C CA . LEU A 1 86 ? -32.188 32.438 11.742 1 70.56 86 LEU A CA 1
ATOM 694 C C . LEU A 1 86 ? -33.094 33.531 11.172 1 70.56 86 LEU A C 1
ATOM 696 O O . LEU A 1 86 ? -33.875 33.281 10.242 1 70.56 86 LEU A O 1
ATOM 700 N N . ARG A 1 87 ? -33.156 34.75 11.859 1 62.19 87 ARG A N 1
ATOM 701 C CA . ARG A 1 87 ? -33.969 35.875 11.445 1 62.19 87 ARG A CA 1
ATOM 702 C C . ARG A 1 87 ? -33.438 36.469 10.141 1 62.19 87 ARG A C 1
ATOM 704 O O . ARG A 1 87 ? -32.25 36.469 9.891 1 62.19 87 ARG A O 1
ATOM 711 N N . PRO A 1 88 ? -34.312 36.812 9.188 1 57.84 88 PRO A N 1
ATOM 712 C CA . PRO A 1 88 ? -33.938 37.375 7.887 1 57.84 88 PRO A CA 1
ATOM 713 C C . PRO A 1 88 ? -32.938 38.531 8 1 57.84 88 PRO A C 1
ATOM 715 O O . PRO A 1 88 ? -32.125 38.719 7.113 1 57.84 88 PRO A O 1
ATOM 718 N N . ASP A 1 89 ? -33.031 39.406 9.039 1 55.56 89 ASP A N 1
ATOM 719 C CA . ASP A 1 89 ? -32.188 40.594 9.172 1 55.56 89 ASP A CA 1
ATOM 720 C C . ASP A 1 89 ? -30.734 40.219 9.43 1 55.56 89 ASP A C 1
ATOM 722 O O . ASP A 1 89 ? -29.828 41 9.188 1 55.56 89 ASP A O 1
ATOM 726 N N . GLU A 1 90 ? -30.5 39.031 9.953 1 56.22 90 GLU A N 1
ATOM 727 C CA . GLU A 1 90 ? -29.156 38.594 10.305 1 56.22 90 GLU A CA 1
ATOM 728 C C . GLU A 1 90 ? -28.438 38 9.086 1 56.22 90 GLU A C 1
ATOM 730 O O . GLU A 1 90 ? -27.219 37.812 9.117 1 56.22 90 GLU A O 1
ATOM 735 N N . CYS A 1 91 ? -29.156 37.781 8.055 1 54.09 91 CYS A N 1
ATOM 736 C CA . CYS A 1 91 ? -28.672 36.969 6.945 1 54.09 91 CYS A CA 1
ATOM 737 C C . CYS A 1 91 ? -27.984 37.812 5.887 1 54.09 91 CYS A C 1
ATOM 739 O O . CYS A 1 91 ? -27.797 37.375 4.75 1 54.09 91 CYS A O 1
ATOM 741 N N . ASN A 1 92 ? -27.453 39 6.285 1 59.34 92 ASN A N 1
ATOM 742 C CA . ASN A 1 92 ? -27.016 39.844 5.188 1 59.34 92 ASN A CA 1
ATOM 743 C C . ASN A 1 92 ? -25.594 39.5 4.734 1 59.34 92 ASN A C 1
ATOM 745 O O . ASN A 1 92 ? -25.25 39.719 3.572 1 59.34 92 ASN A O 1
ATOM 749 N N . SER A 1 93 ? -24.734 38.969 5.688 1 72.88 93 SER A N 1
ATOM 750 C CA . SER A 1 93 ? -23.391 38.75 5.199 1 72.88 93 SER A CA 1
ATOM 751 C C . SER A 1 93 ? -22.812 37.438 5.746 1 72.88 93 SER A C 1
ATOM 753 O O . SER A 1 93 ? -22.781 37.219 6.961 1 72.88 93 SER A O 1
ATOM 755 N N . LEU A 1 94 ? -22.656 36.5 4.777 1 79 94 LEU A N 1
ATOM 756 C CA . LEU A 1 94 ? -22.047 35.219 5.137 1 79 94 LEU A CA 1
ATOM 757 C C . LEU A 1 94 ? -20.562 35.219 4.785 1 79 94 LEU A C 1
ATOM 759 O O . LEU A 1 94 ? -20.172 35.594 3.676 1 79 94 LEU A O 1
ATOM 763 N N . ASN A 1 95 ? -19.719 34.969 5.824 1 83.56 95 ASN A N 1
ATOM 764 C CA . ASN A 1 95 ? -18.281 34.906 5.617 1 83.56 95 ASN A CA 1
ATOM 765 C C . ASN A 1 95 ? -17.734 33.5 5.961 1 83.56 95 ASN A C 1
ATOM 767 O O . ASN A 1 95 ? -17.969 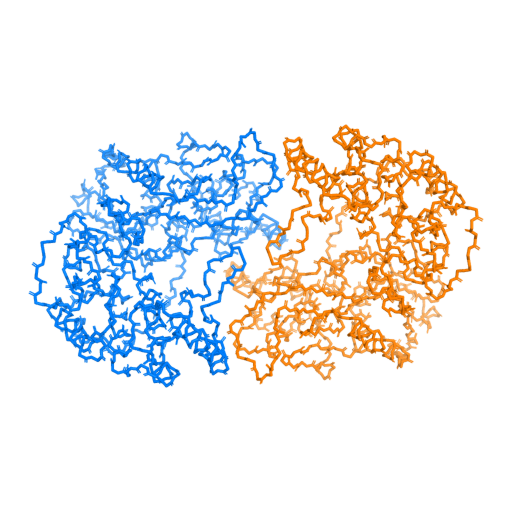33 7.059 1 83.56 95 ASN A O 1
ATOM 771 N N . LEU A 1 96 ? -17.094 32.938 4.98 1 87.88 96 LEU A N 1
ATOM 772 C CA . LEU A 1 96 ? -16.469 31.625 5.203 1 87.88 96 LEU A CA 1
ATOM 773 C C . LEU A 1 96 ? -14.961 31.781 5.387 1 87.88 96 LEU A C 1
ATOM 775 O O . LEU A 1 96 ? -14.273 32.312 4.508 1 87.88 96 LEU A O 1
ATOM 779 N N . PHE A 1 97 ? -14.453 31.344 6.539 1 88.5 97 PHE A N 1
ATOM 780 C CA . PHE A 1 97 ? -13.023 31.328 6.828 1 88.5 97 PHE A CA 1
ATOM 781 C C . PHE A 1 97 ? -12.422 29.984 6.48 1 88.5 97 PHE A C 1
ATOM 783 O O . PHE A 1 97 ? -12.945 28.938 6.875 1 88.5 97 PHE A O 1
ATOM 790 N N . CYS A 1 98 ? -11.359 30.016 5.738 1 91.94 98 CYS A N 1
ATOM 791 C CA . CYS A 1 98 ? -10.695 28.781 5.328 1 91.94 98 CYS A CA 1
ATOM 792 C C . CYS A 1 98 ? -9.188 28.875 5.535 1 91.94 98 CYS A C 1
ATOM 794 O O . CYS A 1 98 ? -8.648 29.984 5.691 1 91.94 98 CYS A O 1
ATOM 796 N N . LYS A 1 99 ? -8.633 27.828 5.684 1 92.31 99 LYS A N 1
ATOM 797 C CA . LYS A 1 99 ? -7.18 27.734 5.613 1 92.31 99 LYS A CA 1
ATOM 798 C C . LYS A 1 99 ? -6.738 26.922 4.406 1 92.31 99 LYS A C 1
ATOM 800 O O . LYS A 1 99 ? -7.473 26.047 3.939 1 92.31 99 LYS A O 1
ATOM 805 N N . TRP A 1 100 ? -5.582 27.203 3.91 1 93.25 100 TRP A N 1
ATOM 806 C CA . TRP A 1 100 ? -5.098 26.438 2.766 1 93.25 100 TRP A CA 1
ATOM 807 C C . TRP A 1 100 ? -3.594 26.203 2.859 1 93.25 100 TRP A C 1
ATOM 809 O O . TRP A 1 100 ? -2.92 26.797 3.699 1 93.25 100 TRP A O 1
ATOM 819 N N . GLY A 1 101 ? -3.104 25.281 2.137 1 92.62 101 GLY A N 1
ATOM 820 C CA . GLY A 1 101 ? -1.687 24.953 2.07 1 92.62 101 GLY A CA 1
ATOM 821 C C . GLY A 1 101 ? -1.329 24.078 0.894 1 92.62 101 GLY A C 1
ATOM 822 O O . GLY A 1 101 ? -2.193 23.719 0.085 1 92.62 101 GLY A O 1
ATOM 823 N N . CYS A 1 102 ? -0.086 23.938 0.698 1 92.75 102 CYS A N 1
ATOM 824 C CA . CYS A 1 102 ? 0.428 23.078 -0.368 1 92.75 102 CYS A CA 1
ATOM 825 C C . CYS A 1 102 ? 1.577 22.219 0.133 1 92.75 102 CYS A C 1
ATOM 827 O O . CYS A 1 102 ? 2.266 22.578 1.088 1 92.75 102 CYS A O 1
ATOM 829 N N . ASP A 1 103 ? 1.628 21.094 -0.469 1 90.12 103 ASP A N 1
ATOM 830 C CA . ASP A 1 103 ? 2.648 20.141 -0.052 1 90.12 103 ASP A CA 1
ATOM 831 C C . ASP A 1 103 ? 2.99 19.172 -1.185 1 90.12 103 ASP A C 1
ATOM 833 O O . ASP A 1 103 ? 2.188 18.969 -2.098 1 90.12 103 ASP A O 1
ATOM 837 N N . GLY A 1 104 ? 4.25 18.672 -1.049 1 88.62 104 GLY A N 1
ATOM 838 C CA . GLY A 1 104 ? 4.699 17.688 -2.012 1 88.62 104 GLY A CA 1
ATOM 839 C C . GLY A 1 104 ? 4.758 16.281 -1.438 1 88.62 104 GLY A C 1
ATOM 840 O O . GLY A 1 104 ? 4.887 16.109 -0.224 1 88.62 104 GLY A O 1
ATOM 841 N N . SER A 1 105 ? 4.559 15.336 -2.307 1 85.31 105 SER A N 1
ATOM 842 C CA . SER A 1 105 ? 4.664 13.945 -1.882 1 85.31 105 SER A CA 1
ATOM 843 C C . SER A 1 105 ? 5.203 13.062 -3.004 1 85.31 105 SER A C 1
ATOM 845 O O . SER A 1 105 ? 5.062 13.398 -4.184 1 85.31 105 SER A O 1
ATOM 847 N N . GLN A 1 106 ? 5.785 12.039 -2.609 1 82.38 106 GLN A N 1
ATOM 848 C CA . GLN A 1 106 ? 6.258 11.047 -3.576 1 82.38 106 GLN A CA 1
ATOM 849 C C . GLN A 1 106 ? 5.152 10.062 -3.936 1 82.38 106 GLN A C 1
ATOM 851 O O . GLN A 1 106 ? 4.305 9.734 -3.1 1 82.38 106 GLN A O 1
ATOM 856 N N . GLN A 1 107 ? 5.215 9.625 -5.246 1 80.81 107 GLN A N 1
ATOM 857 C CA . GLN A 1 107 ? 4.195 8.703 -5.738 1 80.81 107 GLN A CA 1
ATOM 858 C C . GLN A 1 107 ? 4.828 7.516 -6.449 1 80.81 107 GLN A C 1
ATOM 860 O O . GLN A 1 107 ? 6.012 7.547 -6.793 1 80.81 107 GLN A O 1
ATOM 865 N N . ALA A 1 108 ? 4.031 6.48 -6.555 1 74.88 108 ALA A N 1
ATOM 866 C CA . ALA A 1 108 ? 4.438 5.344 -7.379 1 74.88 108 ALA A CA 1
ATOM 867 C C . ALA A 1 108 ? 4.309 5.672 -8.867 1 74.88 108 ALA A C 1
ATOM 869 O O . ALA A 1 108 ? 3.422 6.434 -9.266 1 74.88 108 ALA A O 1
ATOM 870 N N . GLN A 1 109 ? 5.16 5.039 -9.555 1 75.31 109 GLN A N 1
ATOM 871 C CA . GLN A 1 109 ? 5.07 5.215 -11 1 75.31 109 GLN A CA 1
ATOM 872 C C . GLN A 1 109 ? 4.152 4.168 -11.625 1 75.31 109 GLN A C 1
ATOM 874 O O . GLN A 1 109 ? 4.227 2.984 -11.289 1 75.31 109 GLN A O 1
ATOM 879 N N . PHE A 1 110 ? 3.271 4.684 -12.438 1 74.88 110 PHE A N 1
ATOM 880 C CA . PHE A 1 110 ? 2.311 3.779 -13.062 1 74.88 110 PHE A CA 1
ATOM 881 C C . PHE A 1 110 ? 2.727 3.441 -14.484 1 74.88 110 PHE A C 1
ATOM 883 O O . PHE A 1 110 ? 3.449 4.211 -15.125 1 74.88 110 PHE A O 1
ATOM 890 N N . LYS A 1 111 ? 2.348 2.266 -14.898 1 73.12 111 LYS A N 1
ATOM 891 C CA . LYS A 1 111 ? 2.609 1.812 -16.266 1 73.12 111 LYS A CA 1
ATOM 892 C C . LYS A 1 111 ? 1.641 2.455 -17.25 1 73.12 111 LYS A C 1
ATOM 894 O O . LYS A 1 111 ? 0.744 1.789 -17.766 1 73.12 111 LYS A O 1
ATOM 899 N N . GLN A 1 112 ? 1.767 3.768 -17.438 1 73.69 112 GLN A N 1
ATOM 900 C CA . GLN A 1 112 ? 0.935 4.543 -18.359 1 73.69 112 GLN A CA 1
ATOM 901 C C . GLN A 1 112 ? 1.791 5.352 -19.328 1 73.69 112 GLN A C 1
ATOM 903 O O . GLN A 1 112 ? 2.883 5.801 -18.969 1 73.69 112 GLN A O 1
ATOM 908 N N . THR A 1 113 ? 1.314 5.336 -20.469 1 73.75 113 THR A N 1
ATOM 909 C CA . THR A 1 113 ? 2.029 6.121 -21.469 1 73.75 113 THR A CA 1
ATOM 910 C C . THR A 1 113 ? 1.902 7.613 -21.188 1 73.75 113 THR A C 1
ATOM 912 O O . THR A 1 113 ? 0.846 8.078 -20.75 1 73.75 113 THR A O 1
ATOM 915 N N . MET A 1 114 ? 3.105 8.242 -21.219 1 72.62 114 MET A N 1
ATOM 916 C CA . MET A 1 114 ? 3.107 9.688 -21.047 1 72.62 114 MET A CA 1
ATOM 917 C C . MET A 1 114 ? 3.641 10.383 -22.297 1 72.62 114 MET A C 1
ATOM 919 O O . MET A 1 114 ? 4.633 9.945 -22.875 1 72.62 114 MET A O 1
ATOM 923 N N . GLU A 1 115 ? 2.859 11.188 -22.797 1 65.38 115 GLU A N 1
ATOM 924 C CA . GLU A 1 115 ? 3.289 11.906 -24 1 65.38 115 GLU A CA 1
ATOM 925 C C . GLU A 1 115 ? 4.473 12.828 -23.703 1 65.38 115 GLU A C 1
ATOM 927 O O . GLU A 1 115 ? 5.305 13.078 -24.562 1 65.38 115 GLU A O 1
ATOM 932 N N . ASN A 1 116 ? 4.469 13.328 -22.469 1 65.56 116 ASN A N 1
ATOM 933 C CA . ASN A 1 116 ? 5.523 14.281 -22.156 1 65.56 116 ASN A CA 1
ATOM 934 C C . ASN A 1 116 ? 6.523 13.711 -21.141 1 65.56 116 ASN A C 1
ATOM 936 O O . ASN A 1 116 ? 6.348 12.586 -20.672 1 65.56 116 ASN A O 1
ATOM 940 N N . ASP A 1 117 ? 7.719 14.156 -21.172 1 64.38 117 ASP A N 1
ATOM 941 C CA . ASP A 1 117 ? 8.789 13.75 -20.281 1 64.38 117 ASP A CA 1
ATOM 942 C C . ASP A 1 117 ? 8.375 13.906 -18.812 1 64.38 117 ASP A C 1
ATOM 944 O O . ASP A 1 117 ? 9.227 14.016 -17.922 1 64.38 117 ASP A O 1
ATOM 948 N N . ALA A 1 118 ? 7.117 13.867 -18.703 1 71.44 118 ALA A N 1
ATOM 949 C CA . ALA A 1 118 ? 6.688 14.086 -17.328 1 71.44 118 ALA A CA 1
ATOM 950 C C . ALA A 1 118 ? 6.789 12.797 -16.516 1 71.44 118 ALA A C 1
ATOM 952 O O . ALA A 1 118 ? 6.871 11.703 -17.078 1 71.44 118 ALA A O 1
ATOM 953 N N . THR A 1 119 ? 7.234 12.977 -15.203 1 75.69 119 THR A N 1
ATOM 954 C CA . THR A 1 119 ? 7.324 11.844 -14.289 1 75.69 119 THR A CA 1
ATOM 955 C C . THR A 1 119 ? 6.152 11.844 -13.312 1 75.69 119 THR A C 1
ATOM 957 O O . THR A 1 119 ? 5.613 12.898 -12.977 1 75.69 119 THR A O 1
ATOM 960 N N . ASP A 1 120 ? 5.645 10.688 -13.031 1 79.06 120 ASP A N 1
ATOM 961 C CA . ASP A 1 120 ? 4.559 10.586 -12.062 1 79.06 120 ASP A CA 1
ATOM 962 C C . ASP A 1 120 ? 5.078 10.141 -10.695 1 79.06 120 ASP A C 1
ATOM 964 O O . ASP A 1 120 ? 4.316 9.617 -9.883 1 79.06 120 ASP A O 1
ATOM 968 N N . SER A 1 121 ? 6.312 10.406 -10.484 1 82.81 121 SER A N 1
ATOM 969 C CA . SER A 1 121 ? 6.914 9.938 -9.242 1 82.81 121 SER A CA 1
ATOM 970 C C . SER A 1 121 ? 6.668 10.922 -8.102 1 82.81 121 SER A C 1
ATOM 972 O O . SER A 1 121 ? 6.863 10.586 -6.93 1 82.81 121 SER A O 1
ATOM 974 N N . ASN A 1 122 ? 6.262 12.156 -8.453 1 89.88 122 ASN A N 1
ATOM 975 C CA . ASN A 1 122 ? 6.012 13.18 -7.449 1 89.88 122 ASN A CA 1
ATOM 976 C C . ASN A 1 122 ? 4.727 13.953 -7.734 1 89.88 122 ASN A C 1
ATOM 978 O O . ASN A 1 122 ? 4.336 14.109 -8.891 1 89.88 122 ASN A O 1
ATOM 982 N N . ILE A 1 123 ? 4.164 14.352 -6.711 1 91.44 123 ILE A N 1
ATOM 983 C CA . ILE A 1 123 ? 2.973 15.18 -6.844 1 91.44 123 ILE A CA 1
ATOM 984 C C . ILE A 1 123 ? 3.092 16.406 -5.941 1 91.44 123 ILE A C 1
ATOM 986 O O . ILE A 1 123 ? 3.76 16.359 -4.902 1 91.44 123 ILE A O 1
ATOM 990 N N . PHE A 1 124 ? 2.674 17.516 -6.367 1 93 124 PHE A N 1
ATOM 991 C CA . PHE A 1 124 ? 2.516 18.75 -5.609 1 93 124 PHE A CA 1
ATOM 992 C C . PHE A 1 124 ? 1.05 19.172 -5.547 1 93 124 PHE A C 1
ATOM 994 O O . PHE A 1 124 ? 0.398 19.312 -6.582 1 93 124 PHE A O 1
ATOM 1001 N N . GLN A 1 125 ? 0.539 19.25 -4.355 1 93.69 125 GLN A N 1
ATOM 1002 C CA . GLN A 1 125 ? -0.896 19.484 -4.23 1 93.69 125 GLN A CA 1
ATOM 1003 C C . GLN A 1 125 ? -1.182 20.703 -3.352 1 93.69 125 GLN A C 1
ATOM 1005 O O . GLN A 1 125 ? -0.412 21.016 -2.438 1 93.69 125 GLN A O 1
ATOM 1010 N N . SER A 1 126 ? -2.201 21.438 -3.617 1 95.31 126 SER A N 1
ATOM 1011 C CA . SER A 1 126 ? -2.773 22.5 -2.795 1 95.31 126 SER A CA 1
ATOM 1012 C C . SER A 1 126 ? -4.219 22.188 -2.42 1 95.31 126 SER A C 1
ATOM 1014 O O . SER A 1 126 ? -4.973 21.641 -3.229 1 95.31 126 SER A O 1
ATOM 1016 N N . SER A 1 127 ? -4.531 22.406 -1.234 1 95.5 127 SER A N 1
ATOM 1017 C CA . SER A 1 127 ? -5.871 22.141 -0.719 1 95.5 127 SER A CA 1
ATOM 1018 C C . SER A 1 127 ? -6.297 23.203 0.286 1 95.5 127 SER A C 1
ATOM 1020 O O . SER A 1 127 ? -5.473 24 0.755 1 95.5 127 SER A O 1
ATOM 1022 N N . PHE A 1 128 ? -7.555 23.281 0.546 1 94.44 128 PHE A N 1
ATOM 1023 C CA . PHE A 1 128 ? -8.031 24.172 1.595 1 94.44 128 PHE A CA 1
ATOM 1024 C C . PHE A 1 128 ? -9.023 23.453 2.508 1 94.44 128 PHE A C 1
ATOM 1026 O O . PHE A 1 128 ? -9.555 22.406 2.15 1 94.44 128 PHE A O 1
ATOM 1033 N N . VAL A 1 129 ? -9.203 23.938 3.699 1 95 129 VAL A N 1
ATOM 1034 C CA . VAL A 1 129 ? -10.102 23.391 4.715 1 95 129 VAL A CA 1
ATOM 1035 C C . VAL A 1 129 ? -11.008 24.5 5.25 1 95 129 VAL A C 1
ATOM 1037 O O . VAL A 1 129 ? -10.523 25.531 5.723 1 95 129 VAL A O 1
ATOM 1040 N N . PRO A 1 130 ? -12.32 24.359 5.098 1 93.69 130 PRO A N 1
ATOM 1041 C CA . PRO A 1 130 ? -13.211 25.328 5.742 1 93.69 130 PRO A CA 1
ATOM 1042 C C . PRO A 1 130 ? -13.133 25.266 7.27 1 93.69 130 PRO A C 1
ATOM 1044 O O . PRO A 1 130 ? -13.102 24.188 7.852 1 93.69 130 PRO A O 1
ATOM 1047 N N . LEU A 1 131 ? -13.117 26.422 7.883 1 91.31 131 LEU A N 1
ATOM 1048 C CA . LEU A 1 131 ? -12.922 26.469 9.328 1 91.31 131 LEU A CA 1
ATOM 1049 C C . LEU A 1 131 ? -14.18 26.953 10.031 1 91.31 131 LEU A C 1
ATOM 1051 O O . LEU A 1 131 ? -14.625 26.328 11.008 1 91.31 131 LEU A O 1
ATOM 1055 N N . ARG A 1 132 ? -14.656 28.094 9.523 1 88.94 132 ARG A N 1
ATOM 1056 C CA . ARG A 1 132 ? -15.773 28.719 10.227 1 88.94 132 ARG A CA 1
ATOM 1057 C C . ARG A 1 132 ? -16.656 29.5 9.258 1 88.94 132 ARG A C 1
ATOM 1059 O O . ARG A 1 132 ? -16.156 30.156 8.336 1 88.94 132 ARG A O 1
ATOM 1066 N N . LEU A 1 133 ? -17.906 29.359 9.508 1 87.06 133 LEU A N 1
ATOM 1067 C CA . LEU A 1 133 ? -18.906 30.141 8.797 1 87.06 133 LEU A CA 1
ATOM 1068 C C . LEU A 1 133 ? -19.609 31.109 9.727 1 87.06 133 LEU A C 1
ATOM 1070 O O . LEU A 1 133 ? -20.156 30.719 10.758 1 87.06 133 LEU A O 1
ATOM 1074 N N . VAL A 1 134 ? -19.484 32.375 9.352 1 83.31 134 VAL A N 1
ATOM 1075 C CA . VAL A 1 134 ? -20.016 33.406 10.234 1 83.31 134 VAL A CA 1
ATOM 1076 C C . VAL A 1 134 ? -21.062 34.219 9.5 1 83.31 134 VAL A C 1
ATOM 1078 O O . VAL A 1 134 ? -20.938 34.469 8.297 1 83.31 134 VAL A O 1
ATOM 1081 N N . PHE A 1 135 ? -22.047 34.5 10.289 1 76.94 135 PHE A N 1
ATOM 1082 C CA . PHE A 1 135 ? -23.078 35.438 9.867 1 76.94 135 PHE A CA 1
ATOM 1083 C C . PHE A 1 135 ? -23.016 36.719 10.688 1 76.94 135 PHE A C 1
ATOM 1085 O O . PHE A 1 135 ? -23.516 36.75 11.805 1 76.94 135 PHE A O 1
ATOM 1092 N N . GLY A 1 136 ? -22.516 37.75 10.07 1 72.75 136 GLY A N 1
ATOM 1093 C CA . GLY A 1 136 ? -22.25 38.938 10.867 1 72.75 136 GLY A CA 1
ATOM 1094 C C . GLY A 1 136 ? -21.266 38.688 11.992 1 72.75 136 GLY A C 1
ATOM 1095 O O . GLY A 1 136 ? -20.109 38.344 11.742 1 72.75 136 GLY A O 1
ATOM 1096 N N . ALA A 1 137 ? -21.797 38.812 13.188 1 71.75 137 ALA A N 1
ATOM 1097 C CA . ALA A 1 137 ? -20.938 38.594 14.352 1 71.75 137 ALA A CA 1
ATOM 1098 C C . ALA A 1 137 ? -21.172 37.219 14.969 1 71.75 137 ALA A C 1
ATOM 1100 O O . ALA A 1 137 ? -20.406 36.781 15.828 1 71.75 137 ALA A O 1
ATOM 1101 N N . LYS A 1 138 ? -22.047 36.469 14.297 1 78.31 138 LYS A N 1
ATOM 1102 C CA . LYS A 1 138 ? -22.438 35.188 14.906 1 78.31 138 LYS A CA 1
ATOM 1103 C C . LYS A 1 138 ? -21.828 34 14.148 1 78.31 138 LYS A C 1
ATOM 1105 O O . LYS A 1 138 ? -21.875 33.969 12.922 1 78.31 138 LYS A O 1
ATOM 1110 N N . THR A 1 139 ? -21.281 33.125 14.859 1 85.19 139 THR A N 1
ATOM 1111 C CA . THR A 1 139 ? -20.766 31.891 14.281 1 85.19 139 THR A CA 1
ATOM 1112 C C . THR A 1 139 ? -21.875 30.875 14.07 1 85.19 139 THR A C 1
ATOM 1114 O O . THR A 1 139 ? -22.531 30.453 15.031 1 85.19 139 THR A O 1
ATOM 1117 N N . ILE A 1 140 ? -22.094 30.5 12.867 1 83.69 140 ILE A N 1
ATOM 1118 C CA . ILE A 1 140 ? -23.156 29.562 12.531 1 83.69 140 ILE A CA 1
ATOM 1119 C C . ILE A 1 140 ? -22.609 28.141 12.523 1 83.69 140 ILE A C 1
ATOM 1121 O O . ILE A 1 140 ? -23.344 27.188 12.812 1 83.69 140 ILE A O 1
ATOM 1125 N N . TRP A 1 141 ? -21.359 28.125 12.102 1 89.75 141 TRP A N 1
ATOM 1126 C CA . TRP A 1 141 ? -20.766 26.797 12 1 89.75 141 TRP A CA 1
ATOM 1127 C C . TRP A 1 141 ? -19.266 26.859 12.234 1 89.75 141 TRP A C 1
ATOM 1129 O O . TRP A 1 141 ? -18.578 27.766 11.742 1 89.75 141 TRP A O 1
ATOM 1139 N N . GLN A 1 142 ? -18.844 25.922 13.016 1 89.75 142 GLN A N 1
ATOM 1140 C CA . GLN A 1 142 ? -17.422 25.719 13.25 1 89.75 142 GLN A CA 1
ATOM 1141 C C . GLN A 1 142 ? -17.016 24.297 12.914 1 89.75 142 GLN A C 1
ATOM 1143 O O . GLN A 1 142 ? -17.656 23.328 13.352 1 89.75 142 GLN A O 1
ATOM 1148 N N . ASN A 1 143 ? -16.016 24.172 12.117 1 91.06 143 ASN A N 1
ATOM 1149 C CA . ASN A 1 143 ? -15.547 22.844 11.742 1 91.06 143 ASN A CA 1
ATOM 1150 C C . ASN A 1 143 ? -15.188 22 12.969 1 91.06 143 ASN A C 1
ATOM 1152 O O . ASN A 1 143 ? -14.312 22.391 13.742 1 91.06 143 ASN A O 1
ATOM 1156 N N . PRO A 1 144 ? -15.875 20.938 13.117 1 87.12 144 PRO A N 1
ATOM 1157 C CA . PRO A 1 144 ? -15.609 20.125 14.305 1 87.12 144 PRO A CA 1
ATOM 1158 C C . PRO A 1 144 ? -14.266 19.406 14.25 1 87.12 144 PRO A C 1
ATOM 1160 O O . PRO A 1 144 ? -13.695 19.062 15.289 1 87.12 144 PRO A O 1
ATOM 1163 N N . THR A 1 145 ? -13.75 19.156 13.055 1 88 145 THR A N 1
ATOM 1164 C CA . THR A 1 145 ? -12.492 18.438 12.891 1 88 145 THR A CA 1
ATOM 1165 C C . THR A 1 145 ? -11.648 19.078 11.789 1 88 145 THR A C 1
ATOM 1167 O O . THR A 1 145 ? -11.453 18.484 10.727 1 88 145 THR A O 1
ATOM 1170 N N . PRO A 1 146 ? -11.078 20.156 12.062 1 88.81 146 PRO A N 1
ATOM 1171 C CA . PRO A 1 146 ? -10.344 20.891 11.031 1 88.81 146 PRO A CA 1
ATOM 1172 C C . PRO A 1 146 ? -9.086 20.172 10.57 1 88.81 146 PRO A C 1
ATOM 1174 O O . PRO A 1 146 ? -8.523 20.5 9.523 1 88.81 146 PRO A O 1
ATOM 1177 N N . SER A 1 147 ? -8.602 19.234 11.32 1 86.62 147 SER A N 1
ATOM 1178 C CA . SER A 1 147 ? -7.391 18.5 10.961 1 86.62 147 SER A CA 1
ATOM 1179 C C . SER A 1 147 ? -7.719 17.188 10.258 1 86.62 147 SER A C 1
ATOM 1181 O O . SER A 1 147 ? -6.82 16.406 9.93 1 86.62 147 SER A O 1
ATOM 1183 N N . SER A 1 148 ? -8.93 16.984 9.977 1 88.06 148 SER A N 1
ATOM 1184 C CA . SER A 1 148 ? -9.359 15.758 9.297 1 88.06 148 SER A CA 1
ATOM 1185 C C . SER A 1 148 ? -9.32 15.93 7.777 1 88.06 148 SER A C 1
ATOM 1187 O O . SER A 1 148 ? -9.672 16.984 7.258 1 88.06 148 SER A O 1
ATOM 1189 N N . PRO A 1 149 ? -8.914 14.875 7.16 1 92.12 149 PRO A N 1
ATOM 1190 C CA . PRO A 1 149 ? -8.945 14.93 5.699 1 92.12 149 PRO A CA 1
ATOM 1191 C C . PRO A 1 149 ? -10.367 14.992 5.137 1 92.12 149 PRO A C 1
ATOM 1193 O O . PRO A 1 149 ? -10.555 15.297 3.957 1 92.12 149 PRO A O 1
ATOM 1196 N N . ARG A 1 150 ? -11.32 14.875 5.957 1 92.25 150 ARG A N 1
ATOM 1197 C CA . ARG A 1 150 ? -12.703 14.828 5.516 1 92.25 150 ARG A CA 1
ATOM 1198 C C . ARG A 1 150 ? -13.211 16.219 5.148 1 92.25 150 ARG A C 1
ATOM 1200 O O . ARG A 1 150 ? -14.281 16.359 4.547 1 92.25 150 ARG A O 1
ATOM 1207 N N . TYR A 1 151 ? -12.492 17.203 5.465 1 93.44 151 TYR A N 1
ATOM 1208 C CA . TYR A 1 151 ? -12.867 18.562 5.086 1 93.44 151 TYR A CA 1
ATOM 1209 C C . TYR A 1 151 ? -11.805 19.188 4.188 1 93.44 151 TYR A C 1
ATOM 1211 O O . TYR A 1 151 ? -11.867 20.375 3.867 1 93.44 151 TYR A O 1
ATOM 1219 N N . CYS A 1 152 ? -10.812 18.391 3.855 1 95.5 152 CYS A N 1
ATOM 1220 C CA . CYS A 1 152 ? -9.711 18.906 3.055 1 95.5 152 CYS A CA 1
ATOM 1221 C C . CYS A 1 152 ? -10.031 18.828 1.567 1 95.5 152 CYS A C 1
ATOM 1223 O O . CYS A 1 152 ? -9.93 17.766 0.957 1 95.5 152 CYS A O 1
ATOM 1225 N N . ARG A 1 153 ? -10.312 19.938 1.016 1 95.88 153 ARG A N 1
ATOM 1226 C CA . ARG A 1 153 ? -10.75 20 -0.374 1 95.88 153 ARG A CA 1
ATOM 1227 C C . ARG A 1 153 ? -9.586 20.344 -1.3 1 95.88 153 ARG A C 1
ATOM 1229 O O . ARG A 1 153 ? -8.805 21.25 -1.016 1 95.88 153 ARG A O 1
ATOM 1236 N N . PRO A 1 154 ? -9.492 19.688 -2.41 1 96 154 PRO A N 1
ATOM 1237 C CA . PRO A 1 154 ? -8.352 19.891 -3.303 1 96 154 PRO A CA 1
ATOM 1238 C C . PRO A 1 154 ? -8.531 21.109 -4.203 1 96 154 PRO A C 1
ATOM 1240 O O . PRO A 1 154 ? -9.617 21.344 -4.742 1 96 154 PRO A O 1
ATOM 1243 N N . ILE A 1 155 ? -7.504 21.906 -4.348 1 96.44 155 ILE A N 1
ATOM 1244 C CA . ILE A 1 155 ? -7.488 23.031 -5.285 1 96.44 155 ILE A CA 1
ATOM 1245 C C . ILE A 1 155 ? -6.812 22.594 -6.582 1 96.44 155 ILE A C 1
ATOM 1247 O O . ILE A 1 155 ? -7.383 22.75 -7.668 1 96.44 155 ILE A O 1
ATOM 1251 N N . ARG A 1 156 ? -5.59 22.078 -6.371 1 96.25 156 ARG A N 1
ATOM 1252 C CA . ARG A 1 156 ? -4.781 21.734 -7.535 1 96.25 156 ARG A CA 1
ATOM 1253 C C . ARG A 1 156 ? -3.828 20.594 -7.211 1 96.25 156 ARG A C 1
ATOM 1255 O O . ARG A 1 156 ? -3.275 20.531 -6.113 1 96.25 156 ARG A O 1
ATOM 1262 N N . ILE A 1 157 ? -3.76 19.688 -8.164 1 94.75 157 ILE A N 1
ATOM 1263 C CA . ILE A 1 157 ? -2.793 18.594 -8.109 1 94.75 157 ILE A CA 1
ATOM 1264 C C . ILE A 1 157 ? -1.907 18.625 -9.352 1 94.75 157 ILE A C 1
ATOM 1266 O O . ILE A 1 157 ? -2.408 18.609 -10.477 1 94.75 157 ILE A O 1
ATOM 1270 N N . ARG A 1 158 ? -0.599 18.688 -9.094 1 93.81 158 ARG A N 1
ATOM 1271 C CA . ARG A 1 158 ? 0.366 18.703 -10.188 1 93.81 158 ARG A CA 1
ATOM 1272 C C . ARG A 1 158 ? 1.386 17.578 -10.039 1 93.81 158 ARG A C 1
ATOM 1274 O O . ARG A 1 158 ? 1.865 17.312 -8.93 1 93.81 158 ARG A O 1
ATOM 1281 N N . PHE A 1 159 ? 1.663 16.938 -11.133 1 91.12 159 PHE A N 1
ATOM 1282 C CA . PHE A 1 159 ? 2.703 15.922 -11.125 1 91.12 159 PHE A CA 1
ATOM 1283 C C . PHE A 1 159 ? 4.074 16.547 -11.367 1 91.12 159 PHE A C 1
ATOM 1285 O O . PHE A 1 159 ? 4.641 16.406 -12.453 1 91.12 159 PHE A O 1
ATOM 1292 N N . VAL A 1 160 ? 4.559 17.172 -10.344 1 91.5 160 VAL A N 1
ATOM 1293 C CA . VAL A 1 160 ? 5.859 17.828 -10.359 1 91.5 160 VAL A CA 1
ATOM 1294 C C . VAL A 1 160 ? 6.551 17.656 -9.016 1 91.5 160 VAL A C 1
ATOM 1296 O O . VAL A 1 160 ? 5.891 17.438 -7.996 1 91.5 160 VAL A O 1
ATOM 1299 N N . LYS A 1 161 ? 7.777 17.703 -9.055 1 89.62 161 LYS A N 1
ATOM 1300 C CA . LYS A 1 161 ? 8.555 17.625 -7.82 1 89.62 161 LYS A CA 1
ATOM 1301 C C . LYS A 1 161 ? 8.555 18.953 -7.078 1 89.62 161 LYS A C 1
ATOM 1303 O O . LYS A 1 161 ? 8.672 20.016 -7.699 1 89.62 161 LYS A O 1
ATOM 1308 N N . GLU A 1 162 ? 8.43 18.859 -5.832 1 90.81 162 GLU A N 1
ATOM 1309 C CA . GLU A 1 162 ? 8.445 20.062 -5.008 1 90.81 162 GLU A CA 1
ATOM 1310 C C . GLU A 1 162 ? 9.805 20.75 -5.07 1 90.81 162 GLU A C 1
ATOM 1312 O O . GLU A 1 162 ? 10.828 20.156 -4.73 1 90.81 162 GLU A O 1
ATOM 1317 N N . THR A 1 163 ? 9.875 21.875 -5.602 1 91.81 163 THR A N 1
ATOM 1318 C CA . THR A 1 163 ? 11.023 22.781 -5.594 1 91.81 163 THR A CA 1
ATOM 1319 C C . THR A 1 163 ? 10.633 24.156 -5.086 1 91.81 163 THR A C 1
ATOM 1321 O O . THR A 1 163 ? 9.445 24.438 -4.891 1 91.81 163 THR A O 1
ATOM 1324 N N . VAL A 1 164 ? 11.594 24.922 -4.773 1 92.75 164 VAL A N 1
ATOM 1325 C CA . VAL A 1 164 ? 11.328 26.281 -4.289 1 92.75 164 VAL A CA 1
ATOM 1326 C C . VAL A 1 164 ? 10.531 27.047 -5.336 1 92.75 164 VAL A C 1
ATOM 1328 O O . VAL A 1 164 ? 9.555 27.734 -5.008 1 92.75 164 VAL A O 1
ATOM 1331 N N . ASN A 1 165 ? 10.898 26.844 -6.566 1 93.81 165 ASN A N 1
ATOM 1332 C CA . ASN A 1 165 ? 10.234 27.562 -7.648 1 93.81 165 ASN A CA 1
ATOM 1333 C C . ASN A 1 165 ? 8.781 27.109 -7.801 1 93.81 165 ASN A C 1
ATOM 1335 O O . ASN A 1 165 ? 7.887 27.938 -7.984 1 93.81 165 ASN A O 1
ATOM 1339 N N . ILE A 1 166 ? 8.539 25.844 -7.738 1 94.38 166 ILE A N 1
ATOM 1340 C CA . ILE A 1 166 ? 7.195 25.297 -7.891 1 94.38 166 ILE A CA 1
ATOM 1341 C C . ILE A 1 166 ? 6.316 25.766 -6.73 1 94.38 166 ILE A C 1
ATOM 1343 O O . ILE A 1 166 ? 5.141 26.078 -6.922 1 94.38 166 ILE A O 1
ATOM 1347 N N . THR A 1 167 ? 6.898 25.766 -5.551 1 94.31 167 THR A N 1
ATOM 1348 C CA . THR A 1 167 ? 6.172 26.219 -4.371 1 94.31 167 THR A CA 1
ATOM 1349 C C . THR A 1 167 ? 5.766 27.688 -4.523 1 94.31 167 THR A C 1
ATOM 1351 O O . THR A 1 167 ? 4.621 28.047 -4.238 1 94.31 167 THR A O 1
ATOM 1354 N N . GLN A 1 168 ? 6.656 28.484 -4.977 1 94.69 168 GLN A N 1
ATOM 1355 C CA . GLN A 1 168 ? 6.363 29.906 -5.176 1 94.69 168 GLN A CA 1
ATOM 1356 C C . GLN A 1 168 ? 5.297 30.094 -6.25 1 94.69 168 GLN A C 1
ATOM 1358 O O . GLN A 1 168 ? 4.414 30.953 -6.109 1 94.69 168 GLN A O 1
ATOM 1363 N N . GLU A 1 169 ? 5.473 29.328 -7.266 1 95.38 169 GLU A N 1
ATOM 1364 C CA . GLU A 1 169 ? 4.48 29.375 -8.336 1 95.38 169 GLU A CA 1
ATOM 1365 C C . GLU A 1 169 ? 3.088 29.031 -7.816 1 95.38 169 GLU A C 1
ATOM 1367 O O . GLU A 1 169 ? 2.102 29.672 -8.18 1 95.38 169 GLU A O 1
ATOM 1372 N N . GLU A 1 170 ? 3.057 28.031 -7.012 1 95.06 170 GLU A N 1
ATOM 1373 C CA . GLU A 1 170 ? 1.774 27.594 -6.473 1 95.06 170 GLU A CA 1
ATOM 1374 C C . GLU A 1 170 ? 1.18 28.641 -5.539 1 95.06 170 GLU A C 1
ATOM 1376 O O . GLU A 1 170 ? -0.03 28.875 -5.555 1 95.06 170 GLU A O 1
ATOM 1381 N N . ILE A 1 171 ? 1.985 29.234 -4.703 1 93.69 171 ILE A N 1
ATOM 1382 C CA . ILE A 1 171 ? 1.537 30.281 -3.789 1 93.69 171 ILE A CA 1
ATOM 1383 C C . ILE A 1 171 ? 0.965 31.453 -4.586 1 93.69 171 ILE A C 1
ATOM 1385 O O . ILE A 1 171 ? -0.112 31.953 -4.266 1 93.69 171 ILE A O 1
ATOM 1389 N N . ARG A 1 172 ? 1.646 31.812 -5.645 1 93.94 172 ARG A N 1
ATOM 1390 C CA . ARG A 1 172 ? 1.17 32.906 -6.492 1 93.94 172 ARG A CA 1
ATOM 1391 C C . ARG A 1 172 ? -0.165 32.562 -7.137 1 93.94 172 ARG A C 1
ATOM 1393 O O . ARG A 1 172 ? -1.067 33.375 -7.207 1 93.94 172 ARG A O 1
ATOM 1400 N N . TYR A 1 173 ? -0.212 31.359 -7.551 1 94.56 173 TYR A N 1
ATOM 1401 C CA . TYR A 1 173 ? -1.428 30.906 -8.211 1 94.56 173 TYR A CA 1
ATOM 1402 C C . TYR A 1 173 ? -2.625 31 -7.27 1 94.56 173 TYR A C 1
ATOM 1404 O O . TYR A 1 173 ? -3.66 31.562 -7.629 1 94.56 173 TYR A O 1
ATOM 1412 N N . VAL A 1 174 ? -2.523 30.469 -6.074 1 93.69 174 VAL A N 1
ATOM 1413 C CA . VAL A 1 174 ? -3.637 30.422 -5.133 1 93.69 174 VAL A CA 1
ATOM 1414 C C . VAL A 1 174 ? -3.941 31.828 -4.617 1 93.69 174 VAL A C 1
ATOM 1416 O O . VAL A 1 174 ? -5.105 32.219 -4.512 1 93.69 174 VAL A O 1
ATOM 1419 N N . GLU A 1 175 ? -2.922 32.594 -4.359 1 91.56 175 GLU A N 1
ATOM 1420 C CA . GLU A 1 175 ? -3.121 33.969 -3.855 1 91.56 175 GLU A CA 1
ATOM 1421 C C . GLU A 1 175 ? -3.789 34.844 -4.902 1 91.56 175 GLU A C 1
ATOM 1423 O O . GLU A 1 175 ? -4.629 35.688 -4.57 1 91.56 175 GLU A O 1
ATOM 1428 N N . ASN A 1 176 ? -3.369 34.656 -6.148 1 92.31 176 ASN A N 1
ATOM 1429 C CA . ASN A 1 176 ? -4.035 35.375 -7.223 1 92.31 176 ASN A CA 1
ATOM 1430 C C . ASN A 1 176 ? -5.508 35 -7.332 1 92.31 176 ASN A C 1
ATOM 1432 O O . ASN A 1 176 ? -6.359 35.875 -7.559 1 92.31 176 ASN A O 1
ATOM 1436 N N . SER A 1 177 ? -5.758 33.75 -7.16 1 91.56 177 SER A N 1
ATOM 1437 C CA . SER A 1 177 ? -7.141 33.281 -7.199 1 91.56 177 SER A CA 1
ATOM 1438 C C . SER A 1 177 ? -7.945 33.844 -6.031 1 91.56 177 SER A C 1
ATOM 1440 O O . SER A 1 177 ? -9.133 34.156 -6.184 1 91.56 177 SER A O 1
ATOM 1442 N N . ILE A 1 178 ? -7.34 34 -4.895 1 89.56 178 ILE A N 1
ATOM 1443 C CA . ILE A 1 178 ? -8 34.531 -3.699 1 89.56 178 ILE A CA 1
ATOM 1444 C C . ILE A 1 178 ? -8.305 36 -3.883 1 89.56 178 ILE A C 1
ATOM 1446 O O . ILE A 1 178 ? -9.383 36.469 -3.508 1 89.56 178 ILE A O 1
ATOM 1450 N N . SER A 1 179 ? -7.398 36.656 -4.477 1 88.12 179 SER A N 1
ATOM 1451 C CA . SER A 1 179 ? -7.555 38.094 -4.656 1 88.12 179 SER A CA 1
ATOM 1452 C C . SER A 1 179 ? -8.672 38.438 -5.645 1 88.12 179 SER A C 1
ATOM 1454 O O . SER A 1 179 ? -9.242 39.531 -5.617 1 88.12 179 SER A O 1
ATOM 1456 N N . THR A 1 180 ? -9.016 37.469 -6.465 1 87.06 180 THR A N 1
ATOM 1457 C CA . THR A 1 180 ? -10.016 37.719 -7.5 1 87.06 180 THR A CA 1
ATOM 1458 C C . THR A 1 180 ? -11.367 37.125 -7.098 1 87.06 180 THR A C 1
ATOM 1460 O O . THR A 1 180 ? -12.297 37.094 -7.906 1 87.06 180 THR A O 1
ATOM 1463 N N . LEU A 1 181 ? -11.398 36.688 -5.914 1 87.44 181 LEU A N 1
ATOM 1464 C CA . LEU A 1 181 ? -12.648 36.094 -5.449 1 87.44 181 LEU A CA 1
ATOM 1465 C C . LEU A 1 181 ? -13.758 37.125 -5.414 1 87.44 181 LEU A C 1
ATOM 1467 O O . LEU A 1 181 ? -13.523 38.281 -5.031 1 87.44 181 LEU A O 1
ATOM 1471 N N . GLN A 1 182 ? -14.883 36.719 -5.918 1 80.38 182 GLN A N 1
ATOM 1472 C CA . GLN A 1 182 ? -16.047 37.594 -5.902 1 80.38 182 GLN A CA 1
ATOM 1473 C C . GLN A 1 182 ? -17.094 37.094 -4.902 1 80.38 182 GLN A C 1
ATOM 1475 O O . GLN A 1 182 ? -17.172 35.906 -4.613 1 80.38 182 GLN A O 1
ATOM 1480 N N . ASN A 1 183 ? -17.703 38.156 -4.328 1 70.38 183 ASN A N 1
ATOM 1481 C CA . ASN A 1 183 ? -18.797 37.812 -3.449 1 70.38 183 ASN A CA 1
ATOM 1482 C C . ASN A 1 183 ? -19.938 37.125 -4.219 1 70.38 183 ASN A C 1
ATOM 1484 O O . ASN A 1 183 ? -20.25 37.5 -5.348 1 70.38 183 ASN A O 1
ATOM 1488 N N . THR A 1 184 ? -20.156 35.844 -3.941 1 61.22 184 THR A N 1
ATOM 1489 C CA . THR A 1 184 ? -21.219 35.125 -4.641 1 61.22 184 THR A CA 1
ATOM 1490 C C . THR A 1 184 ? -22.562 35.344 -3.953 1 61.22 184 THR A C 1
ATOM 1492 O O . THR A 1 184 ? -22.641 35.312 -2.723 1 61.22 184 THR A O 1
ATOM 1495 N N . ILE A 1 185 ? -23.453 36.031 -4.77 1 45.47 185 ILE A N 1
ATOM 1496 C CA . ILE A 1 185 ? -24.812 36.312 -4.301 1 45.47 185 ILE A CA 1
ATOM 1497 C C . ILE A 1 185 ? -25.625 35 -4.312 1 45.47 185 ILE A C 1
ATOM 1499 O O . ILE A 1 185 ? -25.828 34.406 -5.371 1 45.47 185 ILE A O 1
ATOM 1503 N N . PHE A 1 186 ? -25.281 34.125 -3.619 1 46.97 186 PHE A N 1
ATOM 1504 C CA . PHE A 1 186 ? -26.297 33.062 -3.65 1 46.97 186 PHE A CA 1
ATOM 1505 C C . PHE A 1 186 ? -27.641 33.594 -3.164 1 46.97 186 PHE A C 1
ATOM 1507 O O . PHE A 1 186 ? -27.734 34.75 -2.727 1 46.97 186 PHE A O 1
ATOM 1514 N N . LEU A 1 187 ? -28.562 32.875 -2.76 1 41.91 187 LEU A N 1
ATOM 1515 C CA . LEU A 1 187 ? -29.828 33.375 -2.238 1 41.91 187 LEU A CA 1
ATOM 1516 C C . LEU A 1 187 ? -29.609 34.594 -1.353 1 41.91 187 LEU A C 1
ATOM 1518 O O . LEU A 1 187 ? -28.609 34.688 -0.643 1 41.91 187 LEU A O 1
ATOM 1522 N N . MET A 1 188 ? -30.344 35.625 -1.17 1 41.88 188 MET A N 1
ATOM 1523 C CA . MET A 1 188 ? -30.5 36.938 -0.512 1 41.88 188 MET A CA 1
ATOM 1524 C C . MET A 1 188 ? -29.172 37.406 0.082 1 41.88 188 MET A C 1
ATOM 1526 O O . MET A 1 188 ? -29.094 38.5 0.643 1 41.88 188 MET A O 1
ATOM 1530 N N . GLU A 1 189 ? -28.031 36.562 0.137 1 48.78 189 GLU A N 1
ATOM 1531 C CA . GLU A 1 189 ? -26.984 36.875 1.093 1 48.78 189 GLU A CA 1
ATOM 1532 C C . GLU A 1 189 ? -25.641 37.031 0.395 1 48.78 189 GLU A C 1
ATOM 1534 O O . GLU A 1 189 ? -25.359 36.375 -0.604 1 48.78 189 GLU A O 1
ATOM 1539 N N . ASN A 1 190 ? -24.938 38.188 0.648 1 48.94 190 ASN A N 1
ATOM 1540 C CA . ASN A 1 190 ? -23.578 38.5 0.216 1 48.94 190 ASN A CA 1
ATOM 1541 C C . ASN A 1 190 ? -22.547 37.625 0.915 1 48.94 190 ASN A C 1
ATOM 1543 O O . ASN A 1 190 ? -22.562 37.5 2.141 1 48.94 190 ASN A O 1
ATOM 1547 N N . LYS A 1 191 ? -21.922 36.594 0.202 1 54.81 191 LYS A N 1
ATOM 1548 C CA . LYS A 1 191 ? -20.906 35.719 0.798 1 54.81 191 LYS A CA 1
ATOM 1549 C C . LYS A 1 191 ? -19.5 36.25 0.53 1 54.81 191 LYS A C 1
ATOM 1551 O O . LYS A 1 191 ? -19.188 36.656 -0.59 1 54.81 191 LYS A O 1
ATOM 1556 N N . SER A 1 192 ? -18.75 36.5 1.695 1 67 192 SER A N 1
ATOM 1557 C CA . SER A 1 192 ? -17.328 36.844 1.585 1 67 192 SER A CA 1
ATOM 1558 C C . SER A 1 192 ? -16.453 35.656 2.037 1 67 192 SER A C 1
ATOM 1560 O O . SER A 1 192 ? -16.906 34.812 2.799 1 67 192 SER A O 1
ATOM 1562 N N . TYR A 1 193 ? -15.344 35.5 1.338 1 68.19 193 TYR A N 1
ATOM 1563 C CA . TYR A 1 193 ? -14.406 34.406 1.66 1 68.19 193 TYR A CA 1
ATOM 1564 C C . TYR A 1 193 ? -13.109 35 2.227 1 68.19 193 TYR A C 1
ATOM 1566 O O . TYR A 1 193 ? -12.609 36 1.744 1 68.19 193 TYR A O 1
ATOM 1574 N N . SER A 1 194 ? -12.68 34.438 3.436 1 71.88 194 SER A N 1
ATOM 1575 C CA . SER A 1 194 ? -11.336 34.688 3.959 1 71.88 194 SER A CA 1
ATOM 1576 C C . SER A 1 194 ? -10.508 33.406 3.994 1 71.88 194 SER A C 1
ATOM 1578 O O . SER A 1 194 ? -10.859 32.469 4.688 1 71.88 194 SER A O 1
ATOM 1580 N N . VAL A 1 195 ? -9.484 33.375 3.186 1 79.56 195 VAL A N 1
ATOM 1581 C CA . VAL A 1 195 ? -8.656 32.188 3.051 1 79.56 195 VAL A CA 1
ATOM 1582 C C . VAL A 1 195 ? -7.238 32.5 3.533 1 79.56 195 VAL A C 1
ATOM 1584 O O . VAL A 1 195 ? -6.574 33.406 3.004 1 79.56 195 VAL A O 1
ATOM 1587 N N . LYS A 1 196 ? -6.809 31.734 4.574 1 77.25 196 LYS A N 1
ATOM 1588 C CA . LYS A 1 196 ? -5.492 31.984 5.16 1 77.25 196 LYS A CA 1
ATOM 1589 C C . LYS A 1 196 ? -4.527 30.844 4.84 1 77.25 196 LYS A C 1
ATOM 1591 O O . LYS A 1 196 ? -4.914 29.672 4.836 1 77.25 196 LYS A O 1
ATOM 1596 N N . HIS A 1 197 ? -3.336 31.219 4.648 1 81.31 197 HIS A N 1
ATOM 1597 C CA . HIS A 1 197 ? -2.271 30.297 4.273 1 81.31 197 HIS A CA 1
ATOM 1598 C C . HIS A 1 197 ? -1.589 29.719 5.508 1 81.31 197 HIS A C 1
ATOM 1600 O O . HIS A 1 197 ? -0.435 30.047 5.793 1 81.31 197 HIS A O 1
ATOM 1606 N N . THR A 1 198 ? -2.189 28.75 6.199 1 78.12 198 THR A N 1
ATOM 1607 C CA . THR A 1 198 ? -1.638 28.297 7.465 1 78.12 198 THR A CA 1
ATOM 1608 C C . THR A 1 198 ? -1.287 26.812 7.395 1 78.12 198 THR A C 1
ATOM 1610 O O . THR A 1 198 ? -0.549 26.297 8.234 1 78.12 198 THR A O 1
ATOM 1613 N N . MET A 1 199 ? -1.729 26.094 6.461 1 81.12 199 MET A N 1
ATOM 1614 C CA . MET A 1 199 ? -1.463 24.656 6.328 1 81.12 199 MET A CA 1
ATOM 1615 C C . MET A 1 199 ? -0.149 24.422 5.594 1 81.12 199 MET A C 1
ATOM 1617 O O . MET A 1 199 ? -0.132 23.781 4.535 1 81.12 199 MET A O 1
ATOM 1621 N N . VAL A 1 200 ? 0.902 24.938 6.215 1 84.5 200 VAL A N 1
ATOM 1622 C CA . VAL A 1 200 ? 2.176 24.891 5.504 1 84.5 200 VAL A CA 1
ATOM 1623 C C . VAL A 1 200 ? 3.27 24.391 6.445 1 84.5 200 VAL A C 1
ATOM 1625 O O . VAL A 1 200 ? 3.166 24.531 7.664 1 84.5 200 VAL A O 1
ATOM 1628 N N . ASP A 1 201 ? 4.18 23.75 5.816 1 85.25 201 ASP A N 1
ATOM 1629 C CA . ASP A 1 201 ? 5.348 23.328 6.582 1 85.25 201 ASP A CA 1
ATOM 1630 C C . ASP A 1 201 ? 6.508 24.297 6.41 1 85.25 201 ASP A C 1
ATOM 1632 O O . ASP A 1 201 ? 6.348 25.359 5.816 1 85.25 201 ASP A O 1
ATOM 1636 N N . ALA A 1 202 ? 7.57 23.969 7.035 1 84.75 202 ALA A N 1
ATOM 1637 C CA . ALA A 1 202 ? 8.703 24.891 7.07 1 84.75 202 ALA A CA 1
ATOM 1638 C C . ALA A 1 202 ? 9.266 25.125 5.668 1 84.75 202 ALA A C 1
ATOM 1640 O O . ALA A 1 202 ? 9.711 26.219 5.348 1 84.75 202 ALA A O 1
ATOM 1641 N N . LYS A 1 203 ? 9.258 24.125 4.895 1 86.62 203 LYS A N 1
ATOM 1642 C CA . LYS A 1 203 ? 9.781 24.25 3.537 1 86.62 203 LYS A CA 1
ATOM 1643 C C . LYS A 1 203 ? 8.984 25.266 2.73 1 86.62 203 LYS A C 1
ATOM 1645 O O . LYS A 1 203 ? 9.562 26.094 2.016 1 86.62 203 LYS A O 1
ATOM 1650 N N . VAL A 1 204 ? 7.762 25.219 2.873 1 90.12 204 VAL A N 1
ATOM 1651 C CA . VAL A 1 204 ? 6.879 26.125 2.141 1 90.12 204 VAL A CA 1
ATOM 1652 C C . VAL A 1 204 ? 7.027 27.547 2.68 1 90.12 204 VAL A C 1
ATOM 1654 O O . VAL A 1 204 ? 7.039 28.5 1.91 1 90.12 204 VAL A O 1
ATOM 1657 N N . CYS A 1 205 ? 7.164 27.625 3.986 1 90.5 205 CYS A N 1
ATOM 1658 C CA . CYS A 1 205 ? 7.348 28.938 4.586 1 90.5 205 CYS A CA 1
ATOM 1659 C C . CYS A 1 205 ? 8.648 29.578 4.105 1 90.5 205 CYS A C 1
ATOM 1661 O O . CYS A 1 205 ? 8.672 30.781 3.799 1 90.5 205 CYS A O 1
ATOM 1663 N N . ASN A 1 206 ? 9.656 28.766 4.039 1 91.56 206 ASN A N 1
ATOM 1664 C CA . ASN A 1 206 ? 10.93 29.266 3.541 1 91.56 206 ASN A CA 1
ATOM 1665 C C . ASN A 1 206 ? 10.82 29.734 2.096 1 91.56 206 ASN A C 1
ATOM 1667 O O . ASN A 1 206 ? 11.375 30.781 1.734 1 91.56 206 ASN A O 1
ATOM 1671 N N . ALA A 1 207 ? 10.141 29 1.357 1 90.94 207 ALA A N 1
ATOM 1672 C CA . ALA A 1 207 ? 9.953 29.375 -0.042 1 90.94 207 ALA A CA 1
ATOM 1673 C C . ALA A 1 207 ? 9.148 30.656 -0.163 1 90.94 207 ALA A C 1
ATOM 1675 O O . ALA A 1 207 ? 9.477 31.531 -0.974 1 90.94 207 ALA A O 1
ATOM 1676 N N . ALA A 1 208 ? 8.141 30.781 0.617 1 90.19 208 ALA A N 1
ATOM 1677 C CA . ALA A 1 208 ? 7.258 31.953 0.574 1 90.19 208 ALA A CA 1
ATOM 1678 C C . ALA A 1 208 ? 7.996 33.219 1.007 1 90.19 208 ALA A C 1
ATOM 1680 O O . ALA A 1 208 ? 7.734 34.312 0.483 1 90.19 208 ALA A O 1
ATOM 1681 N N . THR A 1 209 ? 8.914 33.031 2.008 1 90.5 209 THR A N 1
ATOM 1682 C CA . THR A 1 209 ? 9.625 34.188 2.545 1 90.5 209 THR A CA 1
ATOM 1683 C C . THR A 1 209 ? 10.969 34.344 1.844 1 90.5 209 THR A C 1
ATOM 1685 O O . THR A 1 209 ? 11.758 35.219 2.213 1 90.5 209 THR A O 1
ATOM 1688 N N . GLN A 1 210 ? 11.359 33.5 0.91 1 89.31 210 GLN A N 1
ATOM 1689 C CA . GLN A 1 210 ? 12.609 33.531 0.155 1 89.31 210 GLN A CA 1
ATOM 1690 C C . GLN A 1 210 ? 13.812 33.344 1.075 1 89.31 210 GLN A C 1
ATOM 1692 O O . GLN A 1 210 ? 14.82 34.031 0.934 1 89.31 210 GLN A O 1
ATOM 1697 N N . THR A 1 211 ? 13.492 32.531 2.082 1 89.81 211 THR A N 1
ATOM 1698 C CA . THR A 1 211 ? 14.594 32.156 2.957 1 89.81 211 THR A CA 1
ATOM 1699 C C . THR A 1 211 ? 15.383 31 2.348 1 89.81 211 THR A C 1
ATOM 1701 O O . THR A 1 211 ? 14.867 29.891 2.225 1 89.81 211 THR A O 1
ATOM 1704 N N . THR A 1 212 ? 16.531 31.125 2.006 1 85.44 212 THR A N 1
ATOM 1705 C CA . THR A 1 212 ? 17.297 30.156 1.223 1 85.44 212 THR A CA 1
ATOM 1706 C C . THR A 1 212 ? 17.891 29.094 2.125 1 85.44 212 THR A C 1
ATOM 1708 O O . THR A 1 212 ? 18.031 27.938 1.715 1 85.44 212 THR A O 1
ATOM 1711 N N . SER A 1 213 ? 18.188 29.516 3.303 1 87 213 SER A N 1
ATOM 1712 C CA . SER A 1 213 ? 18.828 28.547 4.188 1 87 213 SER A CA 1
ATOM 1713 C C . SER A 1 213 ? 17.797 27.875 5.102 1 87 213 SER A C 1
ATOM 1715 O O . SER A 1 213 ? 17.016 28.562 5.766 1 87 213 SER A O 1
ATOM 1717 N N . THR A 1 214 ? 17.844 26.609 5.176 1 85.81 214 THR A N 1
ATOM 1718 C CA . THR A 1 214 ? 16.938 25.844 6.035 1 85.81 214 THR A CA 1
ATOM 1719 C C . THR A 1 214 ? 17.344 26.016 7.5 1 85.81 214 THR A C 1
ATOM 1721 O O . THR A 1 214 ? 16.562 25.656 8.398 1 85.81 214 THR A O 1
ATOM 1724 N N . MET A 1 215 ? 18.516 26.641 7.73 1 90.25 215 MET A N 1
ATOM 1725 C CA . MET A 1 215 ? 19 26.781 9.102 1 90.25 215 MET A CA 1
ATOM 1726 C C . MET A 1 215 ? 18.719 28.188 9.625 1 90.25 215 MET A C 1
ATOM 1728 O O . MET A 1 215 ? 19.141 28.547 10.719 1 90.25 215 MET A O 1
ATOM 1732 N N . ARG A 1 216 ? 18 28.859 8.844 1 92.56 216 ARG A N 1
ATOM 1733 C CA . ARG A 1 216 ? 17.609 30.219 9.227 1 92.56 216 ARG A CA 1
ATOM 1734 C C . ARG A 1 216 ? 16.141 30.281 9.609 1 92.56 216 ARG A C 1
ATOM 1736 O O . ARG A 1 216 ? 15.297 29.641 8.977 1 92.56 216 ARG A O 1
ATOM 1743 N N . CYS A 1 217 ? 15.883 30.984 10.641 1 93.94 217 CYS A N 1
ATOM 1744 C CA . CYS A 1 217 ? 14.484 31.219 11.016 1 93.94 217 CYS A CA 1
ATOM 1745 C C . CYS A 1 217 ? 13.82 32.188 10.047 1 93.94 217 CYS A C 1
ATOM 1747 O O . CYS A 1 217 ? 14.273 33.344 9.891 1 93.94 217 CYS A O 1
ATOM 1749 N N . TYR A 1 218 ? 12.789 31.844 9.453 1 93.38 218 TYR A N 1
ATOM 1750 C CA . TYR A 1 218 ? 12.164 32.688 8.453 1 93.38 218 TYR A CA 1
ATOM 1751 C C . TYR A 1 218 ? 11.375 33.812 9.102 1 93.38 218 TYR A C 1
ATOM 1753 O O . TYR A 1 218 ? 10.953 34.75 8.43 1 93.38 218 TYR A O 1
ATOM 1761 N N . ILE A 1 219 ? 11.156 33.781 10.414 1 93.06 219 ILE A N 1
ATOM 1762 C CA . ILE A 1 219 ? 10.398 34.812 11.125 1 93.06 219 ILE A CA 1
ATOM 1763 C C . ILE A 1 219 ? 11.312 35.969 11.492 1 93.06 219 ILE A C 1
ATOM 1765 O O . ILE A 1 219 ? 10.977 37.125 11.266 1 93.06 219 ILE A O 1
ATOM 1769 N N . CYS A 1 220 ? 12.516 35.688 12.023 1 93.81 220 CYS A N 1
ATOM 1770 C CA . CYS A 1 220 ? 13.383 36.75 12.516 1 93.81 220 CYS A CA 1
ATOM 1771 C C . CYS A 1 220 ? 14.711 36.75 11.766 1 93.81 220 CYS A C 1
ATOM 1773 O O . CYS A 1 220 ? 15.523 37.656 11.953 1 93.81 220 CYS A O 1
ATOM 1775 N N . GLY A 1 221 ? 15.016 35.688 10.992 1 92.12 221 GLY A N 1
ATOM 1776 C CA . GLY A 1 221 ? 16.234 35.656 10.195 1 92.12 221 GLY A CA 1
ATOM 1777 C C . GLY A 1 221 ? 17.438 35.125 10.969 1 92.12 221 GLY A C 1
ATOM 1778 O O . GLY A 1 221 ? 18.531 35 10.422 1 92.12 221 GLY A O 1
ATOM 1779 N N . ALA A 1 222 ? 17.25 34.781 12.211 1 93.38 222 ALA A N 1
ATOM 1780 C CA . ALA A 1 222 ? 18.344 34.281 13.031 1 93.38 222 ALA A CA 1
ATOM 1781 C C . ALA A 1 222 ? 18.922 32.969 12.453 1 93.38 222 ALA A C 1
ATOM 1783 O O . ALA A 1 222 ? 18.219 32.25 11.75 1 93.38 222 ALA A O 1
ATOM 1784 N N . THR A 1 223 ? 20.172 32.781 12.742 1 93 223 THR A N 1
ATOM 1785 C CA . THR A 1 223 ? 20.875 31.594 12.273 1 93 223 THR A CA 1
ATOM 1786 C C . THR A 1 223 ? 21.312 30.719 13.445 1 93 223 THR A C 1
ATOM 1788 O O . THR A 1 223 ? 21.078 31.062 14.609 1 93 223 THR A O 1
ATOM 1791 N N . SER A 1 224 ? 21.906 29.594 13.133 1 90.94 224 SER A N 1
ATOM 1792 C CA . SER A 1 224 ? 22.328 28.625 14.133 1 90.94 224 SER A CA 1
ATOM 1793 C C . SER A 1 224 ? 23.281 29.25 15.148 1 90.94 224 SER A C 1
ATOM 1795 O O . SER A 1 224 ? 23.297 28.859 16.312 1 90.94 224 SER A O 1
ATOM 1797 N N . LYS A 1 225 ? 24 30.25 14.742 1 89.88 225 LYS A N 1
ATOM 1798 C CA . LYS A 1 225 ? 24.969 30.906 15.625 1 89.88 225 LYS A CA 1
ATOM 1799 C C . LYS A 1 225 ? 24.25 31.781 16.656 1 89.88 225 LYS A C 1
ATOM 1801 O O . LYS A 1 225 ? 24.812 32.062 17.719 1 89.88 225 LYS A O 1
ATOM 1806 N N . GLU A 1 226 ? 23.062 32.062 16.359 1 93.81 226 GLU A N 1
ATOM 1807 C CA . GLU A 1 226 ? 22.375 33.031 17.188 1 93.81 226 GLU A CA 1
ATOM 1808 C C . GLU A 1 226 ? 21.266 32.375 18.016 1 93.81 226 GLU A C 1
ATOM 1810 O O . GLU A 1 226 ? 20.766 32.969 18.969 1 93.81 226 GLU A O 1
ATOM 1815 N N . PHE A 1 227 ? 20.938 31.172 17.766 1 93.94 227 PHE A N 1
ATOM 1816 C CA . PHE A 1 227 ? 19.766 30.531 18.359 1 93.94 227 PHE A CA 1
ATOM 1817 C C . PHE A 1 227 ? 19.953 30.359 19.859 1 93.94 227 PHE A C 1
ATOM 1819 O O . PHE A 1 227 ? 18.984 30.469 20.625 1 93.94 227 PHE A O 1
ATOM 1826 N N . ASN A 1 228 ? 21.219 30.109 20.25 1 94.5 228 ASN A N 1
ATOM 1827 C CA . ASN A 1 228 ? 21.438 29.844 21.672 1 94.5 228 ASN A CA 1
ATOM 1828 C C . ASN A 1 228 ? 21.688 31.125 22.453 1 94.5 228 ASN A C 1
ATOM 1830 O O . ASN A 1 228 ? 21.844 31.094 23.672 1 94.5 228 ASN A O 1
ATOM 1834 N N . ASP A 1 229 ? 21.766 32.188 21.734 1 93 229 ASP A N 1
ATOM 1835 C CA . ASP A 1 229 ? 21.906 33.5 22.391 1 93 229 ASP A CA 1
ATOM 1836 C C . ASP A 1 229 ? 20.531 34.156 22.562 1 93 229 ASP A C 1
ATOM 1838 O O . ASP A 1 229 ? 20.078 34.906 21.688 1 93 229 ASP A O 1
ATOM 1842 N N . LEU A 1 230 ? 19.969 34.031 23.719 1 91.06 230 LEU A N 1
ATOM 1843 C CA . LEU A 1 230 ? 18.594 34.469 24 1 91.06 230 LEU A CA 1
ATOM 1844 C C . LEU A 1 230 ? 18.531 35.969 24.234 1 91.06 230 LEU A C 1
ATOM 1846 O O . LEU A 1 230 ? 17.453 36.531 24.359 1 91.06 230 LEU A O 1
ATOM 1850 N N . THR A 1 231 ? 19.625 36.562 24.219 1 86.88 231 THR A N 1
ATOM 1851 C CA . THR A 1 231 ? 19.672 38 24.469 1 86.88 231 THR A CA 1
ATOM 1852 C C . THR A 1 231 ? 19.484 38.781 23.156 1 86.88 231 THR A C 1
ATOM 1854 O O . THR A 1 231 ? 19.156 39.969 23.172 1 86.88 231 THR A O 1
ATOM 1857 N N . ILE A 1 232 ? 19.688 38.094 22.062 1 83.31 232 ILE A N 1
ATOM 1858 C CA . ILE A 1 232 ? 19.594 38.719 20.75 1 83.31 232 ILE A CA 1
ATOM 1859 C C . ILE A 1 232 ? 18.125 38.844 20.344 1 83.31 232 ILE A C 1
ATOM 1861 O O . ILE A 1 232 ? 17.422 37.812 20.266 1 83.31 232 ILE A O 1
ATOM 1865 N N . LYS A 1 233 ? 17.703 40.062 20.266 1 80.31 233 LYS A N 1
ATOM 1866 C CA . LYS A 1 233 ? 16.344 40.312 19.797 1 80.31 233 LYS A CA 1
ATOM 1867 C C . LYS A 1 233 ? 16.359 40.781 18.328 1 80.31 233 LYS A C 1
ATOM 1869 O O . LYS A 1 233 ? 16.938 41.812 18.016 1 80.31 233 LYS A O 1
ATOM 1874 N N . LYS A 1 234 ? 15.812 40 17.516 1 86.38 234 LYS A N 1
ATOM 1875 C CA . LYS A 1 234 ? 15.742 40.344 16.094 1 86.38 234 LYS A CA 1
ATOM 1876 C C . LYS A 1 234 ? 14.336 40.781 15.703 1 86.38 234 LYS A C 1
ATOM 1878 O O . LYS A 1 234 ? 13.359 40.469 16.391 1 86.38 234 LYS A O 1
ATOM 1883 N N . ASP A 1 235 ? 14.359 41.531 14.594 1 88.62 235 ASP A N 1
ATOM 1884 C CA . ASP A 1 235 ? 13.07 42 14.094 1 88.62 235 ASP A CA 1
ATOM 1885 C C . ASP A 1 235 ? 12.281 40.875 13.461 1 88.62 235 ASP A C 1
ATOM 1887 O O . ASP A 1 235 ? 12.852 40 12.773 1 88.62 235 ASP A O 1
ATOM 1891 N N . VAL A 1 236 ? 11.039 40.938 13.75 1 90.31 236 VAL A N 1
ATOM 1892 C CA . VAL A 1 236 ? 10.148 39.875 13.297 1 90.31 236 VAL A CA 1
ATOM 1893 C C . VAL A 1 236 ? 9.406 40.312 12.039 1 90.31 236 VAL A C 1
ATOM 1895 O O . VAL A 1 236 ? 8.969 41.469 11.953 1 90.31 236 VAL A O 1
ATOM 1898 N N . ASP A 1 237 ? 9.422 39.469 11.078 1 88.25 237 ASP A N 1
ATOM 1899 C CA . ASP A 1 237 ? 8.641 39.719 9.875 1 88.25 237 ASP A CA 1
ATOM 1900 C C . ASP A 1 237 ? 7.156 39.438 10.125 1 88.25 237 ASP A C 1
ATOM 1902 O O . ASP A 1 237 ? 6.758 38.281 10.336 1 88.25 237 ASP A O 1
ATOM 1906 N N . ALA A 1 238 ? 6.352 40.406 9.984 1 85.81 238 ALA A N 1
ATOM 1907 C CA . ALA A 1 238 ? 4.926 40.344 10.289 1 85.81 238 ALA A CA 1
ATOM 1908 C C . ALA A 1 238 ? 4.223 39.344 9.359 1 85.81 238 ALA A C 1
ATOM 1910 O O . ALA A 1 238 ? 3.314 38.625 9.773 1 85.81 238 ALA A O 1
ATOM 1911 N N . ASP A 1 239 ? 4.656 39.344 8.195 1 83.94 239 ASP A N 1
ATOM 1912 C CA . ASP A 1 239 ? 4.02 38.469 7.211 1 83.94 239 ASP A CA 1
ATOM 1913 C C . ASP A 1 239 ? 4.316 37 7.504 1 83.94 239 ASP A C 1
ATOM 1915 O O . ASP A 1 239 ? 3.475 36.125 7.27 1 83.94 239 ASP A O 1
ATOM 1919 N N . ALA A 1 240 ? 5.406 36.75 8.047 1 88.38 240 ALA A N 1
ATOM 1920 C CA . ALA A 1 240 ? 5.828 35.406 8.344 1 88.38 240 ALA A CA 1
ATOM 1921 C C . ALA A 1 240 ? 5.047 34.812 9.523 1 88.38 240 ALA A C 1
ATOM 1923 O O . ALA A 1 240 ? 4.949 33.594 9.672 1 88.38 240 ALA A O 1
ATOM 1924 N N . LEU A 1 241 ? 4.457 35.719 10.281 1 87.44 241 LEU A N 1
ATOM 1925 C CA . LEU A 1 241 ? 3.703 35.281 11.453 1 87.44 241 LEU A CA 1
ATOM 1926 C C . LEU A 1 241 ? 2.359 34.688 11.047 1 87.44 241 LEU A C 1
ATOM 1928 O O . LEU A 1 241 ? 1.717 34 11.844 1 87.44 241 LEU A O 1
ATOM 1932 N N . SER A 1 242 ? 1.979 34.875 9.844 1 85.12 242 SER A N 1
ATOM 1933 C CA . SER A 1 242 ? 0.652 34.438 9.398 1 85.12 242 SER A CA 1
ATOM 1934 C C . SER A 1 242 ? 0.63 32.969 9.031 1 85.12 242 SER A C 1
ATOM 1936 O O . SER A 1 242 ? -0.441 32.375 8.898 1 85.12 242 SER A O 1
ATOM 1938 N N . PHE A 1 243 ? 1.773 32.312 8.961 1 86.44 243 PHE A N 1
ATOM 1939 C CA . PHE A 1 243 ? 1.851 30.922 8.508 1 86.44 243 PHE A CA 1
ATOM 1940 C C . PHE A 1 243 ? 1.476 29.969 9.633 1 86.44 243 PHE A C 1
ATOM 1942 O O . PHE A 1 243 ? 1.224 28.781 9.383 1 86.44 243 PHE A O 1
ATOM 1949 N N . GLY A 1 244 ? 1.457 30.391 10.875 1 85.5 244 GLY A N 1
ATOM 1950 C CA . GLY A 1 244 ? 1.17 29.5 11.984 1 85.5 244 GLY A CA 1
ATOM 1951 C C . GLY A 1 244 ? 2.363 28.656 12.398 1 85.5 244 GLY A C 1
ATOM 1952 O O . GLY A 1 244 ? 3.512 29.078 12.219 1 85.5 244 GLY A O 1
ATOM 1953 N N . LEU A 1 245 ? 2.277 27.516 13.164 1 86.25 245 LEU A N 1
ATOM 1954 C CA . LEU A 1 245 ? 3.373 26.719 13.703 1 86.25 245 LEU A CA 1
ATOM 1955 C C . LEU A 1 245 ? 3.316 25.297 13.172 1 86.25 245 LEU A C 1
ATOM 1957 O O . LEU A 1 245 ? 4.191 24.484 13.477 1 86.25 245 LEU A O 1
ATOM 1961 N N . SER A 1 246 ? 2.771 24.906 12.227 1 86.62 246 SER A N 1
ATOM 1962 C CA . SER A 1 246 ? 2.662 23.547 11.711 1 86.62 246 SER A CA 1
ATOM 1963 C C . SER A 1 246 ? 2.838 22.516 12.828 1 86.62 246 SER A C 1
ATOM 1965 O O . SER A 1 246 ? 3.916 21.938 12.984 1 86.62 246 SER A O 1
ATOM 1967 N N . THR A 1 247 ? 1.958 22.172 13.547 1 87.56 247 THR A N 1
ATOM 1968 C CA . THR A 1 247 ? 2.053 21.422 14.797 1 87.56 247 THR A CA 1
ATOM 1969 C C . THR A 1 247 ? 2.504 19.984 14.531 1 87.56 247 THR A C 1
ATOM 1971 O O . THR A 1 247 ? 3.252 19.406 15.32 1 87.56 247 THR A O 1
ATOM 1974 N N . LEU A 1 248 ? 2.086 19.438 13.469 1 87.38 248 LEU A N 1
ATOM 1975 C CA . LEU A 1 248 ? 2.504 18.078 13.141 1 87.38 248 LEU A CA 1
ATOM 1976 C C . LEU A 1 248 ? 4.008 18.016 12.883 1 87.38 248 LEU A C 1
ATOM 1978 O O . LEU A 1 248 ? 4.699 17.172 13.438 1 87.38 248 LEU A O 1
ATOM 1982 N N . HIS A 1 249 ? 4.461 18.875 12.086 1 89.81 249 HIS A N 1
ATOM 1983 C CA . HIS A 1 249 ? 5.879 18.891 11.75 1 89.81 249 HIS A CA 1
ATOM 1984 C C . HIS A 1 249 ? 6.719 19.359 12.938 1 89.81 249 HIS A C 1
ATOM 1986 O O . HIS A 1 249 ? 7.879 18.953 13.078 1 89.81 249 HIS A O 1
ATOM 1992 N N . ALA A 1 250 ? 6.117 20.141 13.766 1 92.75 250 ALA A N 1
ATOM 1993 C CA . ALA A 1 250 ? 6.82 20.562 14.977 1 92.75 250 ALA A CA 1
ATOM 1994 C C . ALA A 1 250 ? 7.184 19.359 15.836 1 92.75 250 ALA A C 1
ATOM 1996 O O . ALA A 1 250 ? 8.305 19.25 16.328 1 92.75 250 ALA A O 1
ATOM 1997 N N . ARG A 1 251 ? 6.301 18.5 15.984 1 92.81 251 ARG A N 1
ATOM 1998 C CA . ARG A 1 251 ? 6.531 17.297 16.797 1 92.81 251 ARG A CA 1
ATOM 1999 C C . ARG A 1 251 ? 7.637 16.438 16.188 1 92.81 251 ARG A C 1
ATOM 2001 O O . ARG A 1 251 ? 8.539 15.992 16.891 1 92.81 251 ARG A O 1
ATOM 2008 N N . ILE A 1 252 ? 7.586 16.234 14.953 1 91.94 252 ILE A N 1
ATOM 2009 C CA . ILE A 1 252 ? 8.562 15.406 14.266 1 91.94 252 ILE A CA 1
ATOM 2010 C C . ILE A 1 252 ? 9.945 16.062 14.336 1 91.94 252 ILE A C 1
ATOM 2012 O O . ILE A 1 252 ? 10.938 15.398 14.648 1 91.94 252 ILE A O 1
ATOM 2016 N N . ARG A 1 253 ? 9.969 17.328 14.094 1 94 253 ARG A N 1
ATOM 2017 C CA . ARG A 1 253 ? 11.242 18.047 14.055 1 94 253 ARG A CA 1
ATOM 2018 C C . ARG A 1 253 ? 11.859 18.141 15.445 1 94 253 ARG A C 1
ATOM 2020 O O . ARG A 1 253 ? 13.078 18.125 15.586 1 94 253 ARG A O 1
ATOM 2027 N N . LEU A 1 254 ? 11.039 18.328 16.406 1 95.69 254 LEU A N 1
ATOM 2028 C CA . LEU A 1 254 ? 11.562 18.328 17.766 1 95.69 254 LEU A CA 1
ATOM 2029 C C . LEU A 1 254 ? 12.125 16.969 18.141 1 95.69 254 LEU A C 1
ATOM 2031 O O . LEU A 1 254 ? 13.172 16.875 18.797 1 95.69 254 LEU A O 1
ATOM 2035 N N . PHE A 1 255 ? 11.445 15.945 17.75 1 94.88 255 PHE A N 1
ATOM 2036 C CA . PHE A 1 255 ? 11.945 14.594 17.953 1 94.88 255 PHE A CA 1
ATOM 2037 C C . PHE A 1 255 ? 13.297 14.406 17.297 1 94.88 255 PHE A C 1
ATOM 2039 O O . PHE A 1 255 ? 14.242 13.906 17.922 1 94.88 255 PHE A O 1
ATOM 2046 N N . GLU A 1 256 ? 13.375 14.891 16.094 1 93.94 256 GLU A N 1
ATOM 2047 C CA . GLU A 1 256 ? 14.625 14.781 15.352 1 93.94 256 GLU A CA 1
ATOM 2048 C C . GLU A 1 256 ? 15.734 15.602 16.016 1 93.94 256 GLU A C 1
ATOM 2050 O O . GLU A 1 256 ? 16.891 15.195 16.016 1 93.94 256 GLU A O 1
ATOM 2055 N N . SER A 1 257 ? 15.344 16.703 16.484 1 94.69 257 SER A N 1
ATOM 2056 C CA . SER A 1 257 ? 16.312 17.562 17.172 1 94.69 257 SER A CA 1
ATOM 2057 C C . SER A 1 257 ? 16.906 16.828 18.375 1 94.69 257 SER A C 1
ATOM 2059 O O . SER A 1 257 ? 18.109 16.922 18.609 1 94.69 257 SER A O 1
ATOM 2061 N N . ILE A 1 258 ? 16.078 16.172 19.094 1 94.19 258 ILE A N 1
ATOM 2062 C CA . ILE A 1 258 ? 16.531 15.43 20.266 1 94.19 258 ILE A CA 1
ATOM 2063 C C . ILE A 1 258 ? 17.438 14.281 19.828 1 94.19 258 ILE A C 1
ATOM 2065 O O . ILE A 1 258 ? 18.469 14.008 20.453 1 94.19 258 ILE A O 1
ATOM 2069 N N . LEU A 1 259 ? 17.078 13.648 18.75 1 92.81 259 LEU A N 1
ATOM 2070 C CA . LEU A 1 259 ? 17.891 12.539 18.25 1 92.81 259 LEU A CA 1
ATOM 2071 C C . LEU A 1 259 ? 19.281 13.023 17.844 1 92.81 259 LEU A C 1
ATOM 2073 O O . LEU A 1 259 ? 20.281 12.406 18.203 1 92.81 259 LEU A O 1
ATOM 2077 N N . HIS A 1 260 ? 19.312 14.125 17.141 1 93.19 260 HIS A N 1
ATOM 2078 C CA . HIS A 1 260 ? 20.594 14.656 16.688 1 93.19 260 HIS A CA 1
ATOM 2079 C C . HIS A 1 260 ? 21.469 15.094 17.859 1 93.19 260 HIS A C 1
ATOM 2081 O O . HIS A 1 260 ? 22.688 14.953 17.812 1 93.19 260 HIS A O 1
ATOM 2087 N N . LEU A 1 261 ? 20.812 15.633 18.766 1 94.06 261 LEU A N 1
ATOM 2088 C CA . LEU A 1 261 ? 21.516 16.016 19.984 1 94.06 261 LEU A CA 1
ATOM 2089 C C . LEU A 1 261 ? 22.109 14.797 20.672 1 94.06 261 LEU A C 1
ATOM 2091 O O . LEU A 1 261 ? 23.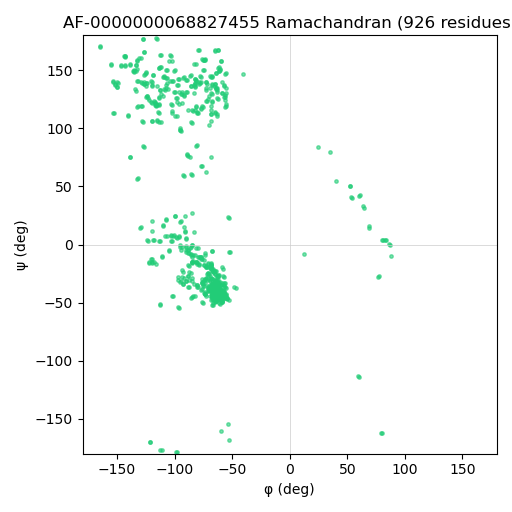281 14.789 21.031 1 94.06 261 LEU A O 1
ATOM 2095 N N . LEU A 1 262 ? 21.312 13.797 20.781 1 93.56 262 LEU A N 1
ATOM 2096 C CA . LEU A 1 262 ? 21.719 12.594 21.5 1 93.56 262 LEU A CA 1
ATOM 2097 C C . LEU A 1 262 ? 22.891 11.906 20.812 1 93.56 262 LEU A C 1
ATOM 2099 O O . LEU A 1 262 ? 23.781 11.359 21.469 1 93.56 262 LEU A O 1
ATOM 2103 N N . TYR A 1 263 ? 22.859 11.914 19.547 1 93.25 263 TYR A N 1
ATOM 2104 C CA . TYR A 1 263 ? 23.922 11.25 18.797 1 93.25 263 TYR A CA 1
ATOM 2105 C C . TYR A 1 263 ? 25.281 11.898 19.094 1 93.25 263 TYR A C 1
ATOM 2107 O O . TYR A 1 263 ? 26.312 11.234 19.016 1 93.25 263 TYR A O 1
ATOM 2115 N N . LYS A 1 264 ? 25.266 13.133 19.469 1 93.88 264 LYS A N 1
ATOM 2116 C CA . LYS A 1 264 ? 26.5 13.891 19.609 1 93.88 264 LYS A CA 1
ATOM 2117 C C . LYS A 1 264 ? 26.828 14.141 21.078 1 93.88 264 LYS A C 1
ATOM 2119 O O . LYS A 1 264 ? 27.75 14.883 21.406 1 93.88 264 LYS A O 1
ATOM 2124 N N . LEU A 1 265 ? 26.156 13.594 21.938 1 92.31 265 LEU A N 1
ATOM 2125 C CA . LEU A 1 265 ? 26.328 13.844 23.359 1 92.31 265 LEU A CA 1
ATOM 2126 C C . LEU A 1 265 ? 27.719 13.414 23.828 1 92.31 265 LEU A C 1
ATOM 2128 O O . LEU A 1 265 ? 28.281 14 24.75 1 92.31 265 LEU A O 1
ATOM 2132 N N . THR A 1 266 ? 28.312 12.43 23.156 1 89.38 266 THR A N 1
ATOM 2133 C CA . THR A 1 266 ? 29.609 11.906 23.562 1 89.38 266 THR A CA 1
ATOM 2134 C C . THR A 1 266 ? 30.734 12.812 23.078 1 89.38 266 THR A C 1
ATOM 2136 O O . THR A 1 266 ? 31.719 13.008 23.797 1 89.38 266 THR A O 1
ATOM 2139 N N . VAL A 1 267 ? 30.562 13.391 21.953 1 92.31 267 VAL A N 1
ATOM 2140 C CA . VAL A 1 267 ? 31.594 14.227 21.375 1 92.31 267 VAL A CA 1
ATOM 2141 C C . VAL A 1 267 ? 31.391 15.68 21.797 1 92.31 267 VAL A C 1
ATOM 2143 O O . VAL A 1 267 ? 32.344 16.453 21.891 1 92.31 267 VAL A O 1
ATOM 2146 N N . LYS A 1 268 ? 30.188 16.125 22.062 1 92 268 LYS A N 1
ATOM 2147 C CA . LYS A 1 268 ? 29.781 17.453 22.469 1 92 268 LYS A CA 1
ATOM 2148 C C . LYS A 1 268 ? 30.281 18.516 21.5 1 92 268 LYS A C 1
ATOM 2150 O O . LYS A 1 268 ? 30.859 19.516 21.906 1 92 268 LYS A O 1
ATOM 2155 N N . LYS A 1 269 ? 30.203 18.172 20.266 1 91.06 269 LYS A N 1
ATOM 2156 C CA . LYS A 1 269 ? 30.516 19.062 19.156 1 91.06 269 LYS A CA 1
ATOM 2157 C C . LYS A 1 269 ? 29.375 19.125 18.156 1 91.06 269 LYS A C 1
ATOM 2159 O O . LYS A 1 269 ? 28.766 18.094 17.828 1 91.06 269 LYS A O 1
ATOM 2164 N N . TRP A 1 270 ? 29.125 20.297 17.719 1 88.94 270 TRP A N 1
ATOM 2165 C CA . TRP A 1 270 ? 28.047 20.469 16.75 1 88.94 270 TRP A CA 1
ATOM 2166 C C . TRP A 1 270 ? 28.484 19.984 15.359 1 88.94 270 TRP A C 1
ATOM 2168 O O . TRP A 1 270 ? 27.797 19.172 14.727 1 88.94 270 TRP A O 1
ATOM 2178 N N . GLN A 1 271 ? 29.656 20.438 14.867 1 88.81 271 GLN A N 1
ATOM 2179 C CA . GLN A 1 271 ? 30.203 20.016 13.586 1 88.81 271 GLN A CA 1
ATOM 2180 C C . GLN A 1 271 ? 31.25 18.906 13.773 1 88.81 271 GLN A C 1
ATOM 2182 O O . GLN A 1 271 ? 32.156 19.047 14.586 1 88.81 271 GLN A O 1
ATOM 2187 N N . LEU A 1 272 ? 30.953 17.828 13.008 1 88.38 272 LEU A N 1
ATOM 2188 C CA . LEU A 1 272 ? 31.891 16.703 13.078 1 88.38 272 LEU A CA 1
ATOM 2189 C C . LEU A 1 272 ? 32.906 16.766 11.953 1 88.38 272 LEU A C 1
ATOM 2191 O O . LEU A 1 272 ? 32.594 16.375 10.82 1 88.38 272 LEU A O 1
ATOM 2195 N N . ARG A 1 273 ? 34.031 17.203 12.195 1 87.31 273 ARG A N 1
ATOM 2196 C CA . ARG A 1 273 ? 35.062 17.375 11.156 1 87.31 273 ARG A CA 1
ATOM 2197 C C . ARG A 1 273 ? 36 16.188 11.133 1 87.31 273 ARG A C 1
ATOM 2199 O O . ARG A 1 273 ? 36.469 15.789 10.07 1 87.31 273 ARG A O 1
ATOM 2206 N N . SER A 1 274 ? 36.219 15.562 12.242 1 88.62 274 SER A N 1
ATOM 2207 C CA . SER A 1 274 ? 37.188 14.461 12.32 1 88.62 274 SER A CA 1
ATOM 2208 C C . SER A 1 274 ? 36.5 13.117 12.062 1 88.62 274 SER A C 1
ATOM 2210 O O . SER A 1 274 ? 35.344 12.93 12.414 1 88.62 274 SER A O 1
ATOM 2212 N N . ASP A 1 275 ? 37.219 12.281 11.414 1 90.06 275 ASP A N 1
ATOM 2213 C CA . ASP A 1 275 ? 36.719 10.945 11.117 1 90.06 275 ASP A CA 1
ATOM 2214 C C . ASP A 1 275 ? 36.469 10.148 12.398 1 90.06 275 ASP A C 1
ATOM 2216 O O . ASP A 1 275 ? 35.562 9.312 12.453 1 90.06 275 ASP A O 1
ATOM 2220 N N . GLY A 1 276 ? 37.25 10.43 13.258 1 89.38 276 GLY A N 1
ATOM 2221 C CA . GLY A 1 276 ? 37.031 9.781 14.547 1 89.38 276 GLY A CA 1
ATOM 2222 C C . GLY A 1 276 ? 35.719 10.148 15.203 1 89.38 276 GLY A C 1
ATOM 2223 O O . GLY A 1 276 ? 35 9.273 15.68 1 89.38 276 GLY A O 1
ATOM 2224 N N . ASP A 1 277 ? 35.5 11.398 15.172 1 90.81 277 ASP A N 1
ATOM 2225 C CA . ASP A 1 277 ? 34.219 11.875 15.742 1 90.81 277 ASP A CA 1
ATOM 2226 C C . ASP A 1 277 ? 33.031 11.32 14.977 1 90.81 277 ASP A C 1
ATOM 2228 O O . ASP A 1 277 ? 32.031 10.953 15.578 1 90.81 277 ASP A O 1
ATOM 2232 N N . LYS A 1 278 ? 33.188 11.211 13.719 1 92.12 278 LYS A N 1
ATOM 2233 C CA . LYS A 1 278 ? 32.125 10.688 12.875 1 92.12 278 LYS A CA 1
ATOM 2234 C C . LYS A 1 278 ? 31.859 9.211 13.18 1 92.12 278 LYS A C 1
ATOM 2236 O O . LYS A 1 278 ? 30.703 8.773 13.188 1 92.12 278 LYS A O 1
ATOM 2241 N N . ALA A 1 279 ? 32.812 8.547 13.383 1 92.94 279 ALA A N 1
ATOM 2242 C CA . ALA A 1 279 ? 32.688 7.125 13.695 1 92.94 279 ALA A CA 1
ATOM 2243 C C . ALA A 1 279 ? 32 6.918 15.039 1 92.94 279 ALA A C 1
ATOM 2245 O O . ALA A 1 279 ? 31.172 6.016 15.188 1 92.94 279 ALA A O 1
ATOM 2246 N N . ILE A 1 280 ? 32.344 7.754 15.914 1 92 280 ILE A N 1
ATOM 2247 C CA . ILE A 1 280 ? 31.75 7.656 17.25 1 92 280 ILE A CA 1
ATOM 2248 C C . ILE A 1 280 ? 30.25 7.938 17.172 1 92 280 ILE A C 1
ATOM 2250 O O . ILE A 1 280 ? 29.453 7.242 17.797 1 92 280 ILE A O 1
ATOM 2254 N N . VAL A 1 281 ? 29.938 8.883 16.422 1 92.94 281 VAL A N 1
ATOM 2255 C CA . VAL A 1 281 ? 28.547 9.273 16.281 1 92.94 281 VAL A CA 1
ATOM 2256 C C . VAL A 1 281 ? 27.766 8.172 15.547 1 92.94 281 VAL A C 1
ATOM 2258 O O . VAL A 1 281 ? 26.625 7.871 15.898 1 92.94 281 VAL A O 1
ATOM 2261 N N . LYS A 1 282 ? 28.406 7.609 14.594 1 93 282 LYS A N 1
ATOM 2262 C CA . LYS A 1 282 ? 27.781 6.523 13.844 1 93 282 LYS A CA 1
ATOM 2263 C C . LYS A 1 282 ? 27.516 5.32 14.75 1 93 282 LYS A C 1
ATOM 2265 O O . LYS A 1 282 ? 26.453 4.691 14.664 1 93 282 LYS A O 1
ATOM 2270 N N . GLU A 1 283 ? 28.406 4.996 15.469 1 93.12 283 GLU A N 1
ATOM 2271 C CA . GLU A 1 283 ? 28.25 3.883 16.406 1 93.12 283 GLU A CA 1
ATOM 2272 C C . GLU A 1 283 ? 27.172 4.164 17.438 1 93.12 283 GLU A C 1
ATOM 2274 O O . GLU A 1 283 ? 26.375 3.283 17.75 1 93.12 283 GLU A O 1
ATOM 2279 N N . ARG A 1 284 ? 27.156 5.344 17.969 1 92.06 284 ARG A N 1
ATOM 2280 C CA . ARG A 1 284 ? 26.141 5.727 18.953 1 92.06 284 ARG A CA 1
ATOM 2281 C C . ARG A 1 284 ? 24.75 5.676 18.328 1 92.06 284 ARG A C 1
ATOM 2283 O O . ARG A 1 284 ? 23.781 5.266 18.984 1 92.06 284 ARG A O 1
ATOM 2290 N N . LYS A 1 285 ? 24.703 6.141 17.156 1 92.44 285 LYS A N 1
ATOM 2291 C CA . LYS A 1 285 ? 23.438 6.086 16.422 1 92.44 285 LYS A CA 1
ATOM 2292 C C . LYS A 1 285 ? 22.922 4.652 16.328 1 92.44 285 LYS A C 1
ATOM 2294 O O . LYS A 1 285 ? 21.734 4.402 16.562 1 92.44 285 LYS A O 1
ATOM 2299 N N . GLN A 1 286 ? 23.75 3.75 16.047 1 91.62 286 GLN A N 1
ATOM 2300 C CA . GLN A 1 286 ? 23.359 2.348 15.93 1 91.62 286 GLN A CA 1
ATOM 2301 C C . GLN A 1 286 ? 22.891 1.788 17.266 1 91.62 286 GLN A C 1
ATOM 2303 O O . GLN A 1 286 ? 21.906 1.05 17.328 1 91.62 286 GLN A O 1
ATOM 2308 N N . ILE A 1 287 ? 23.562 2.123 18.234 1 91 287 ILE A N 1
ATOM 2309 C CA . ILE A 1 287 ? 23.234 1.647 19.578 1 91 287 ILE A CA 1
ATOM 2310 C C . ILE A 1 287 ? 21.859 2.174 19.984 1 91 287 ILE A C 1
ATOM 2312 O O . ILE A 1 287 ? 21.047 1.431 20.531 1 91 287 ILE A O 1
ATOM 2316 N N . ILE A 1 288 ? 21.656 3.4 19.688 1 89.56 288 ILE A N 1
ATOM 2317 C CA . ILE A 1 288 ? 20.406 4.039 20.078 1 89.56 288 ILE A CA 1
ATOM 2318 C C . ILE A 1 288 ? 19.266 3.449 19.266 1 89.56 288 ILE A C 1
ATOM 2320 O O . ILE A 1 288 ? 18.172 3.221 19.797 1 89.56 288 ILE A O 1
ATOM 2324 N N . GLN A 1 289 ? 19.469 3.285 18.031 1 88.5 289 GLN A N 1
ATOM 2325 C CA . GLN A 1 289 ? 18.453 2.68 17.172 1 88.5 289 GLN A CA 1
ATOM 2326 C C . GLN A 1 289 ? 18.062 1.295 17.688 1 88.5 289 GLN A C 1
ATOM 2328 O O . GLN A 1 289 ? 16.891 0.96 17.734 1 88.5 289 GLN A O 1
ATOM 2333 N N . GLU A 1 290 ? 19.016 0.56 18.078 1 87.38 290 GLU A N 1
ATOM 2334 C CA . GLU A 1 290 ? 18.766 -0.779 18.609 1 87.38 290 GLU A CA 1
ATOM 2335 C C . GLU A 1 290 ? 18.031 -0.722 19.938 1 87.38 290 GLU A C 1
ATOM 2337 O O . GLU A 1 290 ? 17.156 -1.545 20.219 1 87.38 290 GLU A O 1
ATOM 2342 N N . LYS A 1 291 ? 18.406 0.214 20.734 1 88.31 291 LYS A N 1
ATOM 2343 C CA . LYS A 1 291 ? 17.766 0.364 22.031 1 88.31 291 LYS A CA 1
ATOM 2344 C C . LYS A 1 291 ? 16.297 0.755 21.875 1 88.31 291 LYS A C 1
ATOM 2346 O O . LYS A 1 291 ? 15.43 0.227 22.578 1 88.31 291 LYS A O 1
ATOM 2351 N N . PHE A 1 292 ? 16.078 1.649 21 1 88.62 292 PHE A N 1
ATOM 2352 C CA . PHE A 1 292 ? 14.695 2.047 20.734 1 88.62 292 PHE A CA 1
ATOM 2353 C C . PHE A 1 292 ? 13.875 0.866 20.234 1 88.62 292 PHE A C 1
ATOM 2355 O O . PHE A 1 292 ? 12.727 0.683 20.625 1 88.62 292 PHE A O 1
ATOM 2362 N N . ARG A 1 293 ? 14.461 0.193 19.359 1 85.44 293 ARG A N 1
ATOM 2363 C CA . ARG A 1 293 ? 13.773 -0.958 18.781 1 85.44 293 ARG A CA 1
ATOM 2364 C C . ARG A 1 293 ? 13.461 -1.999 19.859 1 85.44 293 ARG A C 1
ATOM 2366 O O . ARG A 1 293 ? 12.344 -2.52 19.906 1 85.44 293 ARG A O 1
ATOM 2373 N N . ARG A 1 294 ? 14.336 -2.287 20.656 1 83.69 294 ARG A N 1
ATOM 2374 C CA . ARG A 1 294 ? 14.219 -3.33 21.672 1 83.69 294 ARG A CA 1
ATOM 2375 C C . ARG A 1 294 ? 13.234 -2.922 22.766 1 83.69 294 ARG A C 1
ATOM 2377 O O . ARG A 1 294 ? 12.398 -3.727 23.188 1 83.69 294 ARG A O 1
ATOM 2384 N N . GLU A 1 295 ? 13.273 -1.671 23.094 1 85.69 295 GLU A N 1
ATOM 2385 C CA . GLU A 1 295 ? 12.523 -1.246 24.266 1 85.69 295 GLU A CA 1
ATOM 2386 C C . GLU A 1 295 ? 11.148 -0.72 23.875 1 85.69 295 GLU A C 1
ATOM 2388 O O . GLU A 1 295 ? 10.195 -0.816 24.656 1 85.69 295 GLU A O 1
ATOM 2393 N N . THR A 1 296 ? 11.039 -0.126 22.719 1 84.81 296 THR A N 1
ATOM 2394 C CA . THR A 1 296 ? 9.781 0.52 22.391 1 84.81 296 THR A CA 1
ATOM 2395 C C . THR A 1 296 ? 9.203 -0.059 21.094 1 84.81 296 THR A C 1
ATOM 2397 O O . THR A 1 296 ? 8.023 0.147 20.797 1 84.81 296 THR A O 1
ATOM 2400 N N . GLY A 1 297 ? 10.055 -0.755 20.359 1 79.5 297 GLY A N 1
ATOM 2401 C CA . GLY A 1 297 ? 9.609 -1.264 19.078 1 79.5 297 GLY A CA 1
ATOM 2402 C C . GLY A 1 297 ? 9.656 -0.223 17.969 1 79.5 297 GLY A C 1
ATOM 2403 O O . GLY A 1 297 ? 9.281 -0.5 16.828 1 79.5 297 GLY A O 1
ATOM 2404 N N . LEU A 1 298 ? 10.148 0.96 18.25 1 83.88 298 LEU A N 1
ATOM 2405 C CA . LEU A 1 298 ? 10.188 2.049 17.281 1 83.88 298 LEU A CA 1
ATOM 2406 C C . LEU A 1 298 ? 11.398 1.905 16.359 1 83.88 298 LEU A C 1
ATOM 2408 O O . LEU A 1 298 ? 12.453 1.421 16.781 1 83.88 298 LEU A O 1
ATOM 2412 N N . ILE A 1 299 ? 11.18 2.156 15.172 1 82.12 299 ILE A N 1
ATOM 2413 C CA . ILE A 1 299 ? 12.266 2.266 14.203 1 82.12 299 ILE A CA 1
ATOM 2414 C C . ILE A 1 299 ? 12.602 3.736 13.961 1 82.12 299 ILE A C 1
ATOM 2416 O O . ILE A 1 299 ? 11.812 4.469 13.359 1 82.12 299 ILE A O 1
ATOM 2420 N N . VAL A 1 300 ? 13.734 4.023 14.453 1 86.56 300 VAL A N 1
ATOM 2421 C CA . VAL A 1 300 ? 14.055 5.445 14.469 1 86.56 300 VAL A CA 1
ATOM 2422 C C . VAL A 1 300 ? 15.203 5.73 13.5 1 86.56 300 VAL A C 1
ATOM 2424 O O . VAL A 1 300 ? 16.172 4.973 13.438 1 86.56 300 VAL A O 1
ATOM 2427 N N . ASP A 1 301 ? 15.023 6.762 12.703 1 85.94 301 ASP A N 1
ATOM 2428 C CA . ASP A 1 301 ? 16.062 7.367 11.875 1 85.94 301 ASP A CA 1
ATOM 2429 C C . ASP A 1 301 ? 16.625 6.355 10.875 1 85.94 301 ASP A C 1
ATOM 2431 O O . ASP A 1 301 ? 17.844 6.215 10.75 1 85.94 301 ASP A O 1
ATOM 2435 N N . VAL A 1 302 ? 15.82 5.57 10.266 1 79.75 302 VAL A N 1
ATOM 2436 C CA . VAL A 1 302 ? 16.203 4.625 9.227 1 79.75 302 VAL A CA 1
ATOM 2437 C C . VAL A 1 302 ? 15.594 5.047 7.891 1 79.75 302 VAL A C 1
ATOM 2439 O O . VAL A 1 302 ? 14.414 5.391 7.82 1 79.75 302 VAL A O 1
ATOM 2442 N N . PRO A 1 303 ? 16.469 5.145 6.957 1 71.94 303 PRO A N 1
ATOM 2443 C CA . PRO A 1 303 ? 15.938 5.512 5.641 1 71.94 303 PRO A CA 1
ATOM 2444 C C . PRO A 1 303 ? 14.977 4.469 5.078 1 71.94 303 PRO A C 1
ATOM 2446 O O . PRO A 1 303 ? 15.18 3.268 5.273 1 71.94 303 PRO A O 1
ATOM 2449 N N . LYS A 1 304 ? 13.812 4.844 4.707 1 61.88 304 LYS A N 1
ATOM 2450 C CA . LYS A 1 304 ? 12.875 3.941 4.043 1 61.88 304 LYS A CA 1
ATOM 2451 C C . LYS A 1 304 ? 13.016 4.027 2.527 1 61.88 304 LYS A C 1
ATOM 2453 O O . LYS A 1 304 ? 13.203 5.113 1.975 1 61.88 304 LYS A O 1
ATOM 2458 N N . THR A 1 305 ? 13.164 2.879 1.906 1 53.94 305 THR A N 1
ATOM 2459 C CA . THR A 1 305 ? 13.211 2.883 0.449 1 53.94 305 THR A CA 1
ATOM 2460 C C . THR A 1 305 ? 11.969 3.547 -0.135 1 53.94 305 THR A C 1
ATOM 2462 O O . THR A 1 305 ? 10.844 3.154 0.18 1 53.94 305 THR A O 1
ATOM 2465 N N . GLY A 1 306 ? 12.023 4.5 -1.021 1 48.75 306 GLY A N 1
ATOM 2466 C CA . GLY A 1 306 ? 10.977 5.203 -1.74 1 48.75 306 GLY A CA 1
ATOM 2467 C C . GLY A 1 306 ? 10.281 6.262 -0.901 1 48.75 306 GLY A C 1
ATOM 2468 O O . GLY A 1 306 ? 9.516 7.07 -1.425 1 48.75 306 GLY A O 1
ATOM 2469 N N . PHE A 1 307 ? 10.367 5.895 0.513 1 52.94 307 PHE A N 1
ATOM 2470 C CA . PHE A 1 307 ? 9.672 6.836 1.382 1 52.94 307 PHE A CA 1
ATOM 2471 C C . PHE A 1 307 ? 10.656 7.586 2.266 1 52.94 307 PHE A C 1
ATOM 2473 O O . PHE A 1 307 ? 11.828 7.211 2.357 1 52.94 307 PHE A O 1
ATOM 2480 N N . GLU A 1 308 ? 10.164 8.734 2.85 1 58.84 308 GLU A N 1
ATOM 2481 C CA . GLU A 1 308 ? 10.953 9.578 3.744 1 58.84 308 GLU A CA 1
ATOM 2482 C C . GLU A 1 308 ? 11.555 8.758 4.883 1 58.84 308 GLU A C 1
ATOM 2484 O O . GLU A 1 308 ? 11.398 7.535 4.922 1 58.84 308 GLU A O 1
ATOM 2489 N N . ASN A 1 309 ? 12.078 9.328 5.875 1 66.75 309 ASN A N 1
ATOM 2490 C CA . ASN A 1 309 ? 12.719 8.844 7.09 1 66.75 309 ASN A CA 1
ATOM 2491 C C . ASN A 1 309 ? 11.711 8.234 8.055 1 66.75 309 ASN A C 1
ATOM 2493 O O . ASN A 1 309 ? 10.516 8.508 7.969 1 66.75 309 ASN A O 1
ATOM 2497 N N . THR A 1 310 ? 11.914 7.141 8.719 1 72.31 310 THR A N 1
ATOM 2498 C CA . THR A 1 310 ? 11.086 6.41 9.672 1 72.31 310 THR A CA 1
ATOM 2499 C C . THR A 1 310 ? 10.594 7.332 10.781 1 72.31 310 THR A C 1
ATOM 2501 O O . THR A 1 310 ? 9.75 6.938 11.594 1 72.31 310 THR A O 1
ATOM 2504 N N . ASN A 1 311 ? 11.109 8.523 10.727 1 78.62 311 ASN A N 1
ATOM 2505 C CA . ASN A 1 311 ? 10.656 9.484 11.727 1 78.62 311 ASN A CA 1
ATOM 2506 C C . ASN A 1 311 ? 9.328 10.117 11.336 1 78.62 311 ASN A C 1
ATOM 2508 O O . ASN A 1 311 ? 9.297 11.18 10.711 1 78.62 311 ASN A O 1
ATOM 2512 N N . ASN A 1 312 ? 8.336 9.398 11.68 1 78.06 312 ASN A N 1
ATOM 2513 C CA . ASN A 1 312 ? 7.016 9.883 11.305 1 78.06 312 ASN A CA 1
ATOM 2514 C C . ASN A 1 312 ? 6.211 10.328 12.516 1 78.06 312 ASN A C 1
ATOM 2516 O O . ASN A 1 312 ? 6.754 10.445 13.617 1 78.06 312 ASN A O 1
ATOM 2520 N N . CYS A 1 313 ? 5.008 10.703 12.234 1 77.31 313 CYS A N 1
ATOM 2521 C CA . CYS A 1 313 ? 4.121 11.258 13.25 1 77.31 313 CYS A CA 1
ATOM 2522 C C . CYS A 1 313 ? 3.895 10.258 14.375 1 77.31 313 CYS A C 1
ATOM 2524 O O . CYS A 1 313 ? 3.904 10.625 15.547 1 77.31 313 CYS A O 1
ATOM 2526 N N . ILE A 1 314 ? 3.85 9.023 14.055 1 76.25 314 ILE A N 1
ATOM 2527 C CA . ILE A 1 314 ? 3.564 8.008 15.062 1 76.25 314 ILE A CA 1
ATOM 2528 C C . ILE A 1 314 ? 4.777 7.82 15.969 1 76.25 314 ILE A C 1
ATOM 2530 O O . ILE A 1 314 ? 4.641 7.75 17.188 1 76.25 314 ILE A O 1
ATOM 2534 N N . THR A 1 315 ? 5.918 7.789 15.367 1 86.12 315 THR A N 1
ATOM 2535 C CA . THR A 1 315 ? 7.152 7.609 16.125 1 86.12 315 THR A CA 1
ATOM 2536 C C . THR A 1 315 ? 7.359 8.766 17.094 1 86.12 315 THR A C 1
ATOM 2538 O O . THR A 1 315 ? 7.668 8.555 18.266 1 86.12 315 THR A O 1
ATOM 2541 N N . SER A 1 316 ? 7.148 9.906 16.578 1 90.5 316 SER A N 1
ATOM 2542 C CA . SER A 1 316 ? 7.363 11.078 17.422 1 90.5 316 SER A CA 1
ATOM 2543 C C . SER A 1 316 ? 6.332 11.148 18.547 1 90.5 316 SER A C 1
ATOM 2545 O O . SER A 1 316 ? 6.656 11.547 19.672 1 90.5 316 SER A O 1
ATOM 2547 N N . ARG A 1 317 ? 5.152 10.797 18.281 1 88.38 317 ARG A N 1
ATOM 2548 C CA . ARG A 1 317 ? 4.105 10.789 19.297 1 88.38 317 ARG A CA 1
ATOM 2549 C C . ARG A 1 317 ? 4.434 9.805 20.406 1 88.38 317 ARG A C 1
ATOM 2551 O O . ARG A 1 317 ? 4.297 10.125 21.594 1 88.38 317 ARG A O 1
ATOM 2558 N N . ARG A 1 318 ? 4.852 8.68 20.031 1 87.25 318 ARG A N 1
ATOM 2559 C CA . ARG A 1 318 ? 5.188 7.656 21.016 1 87.25 318 ARG A CA 1
ATOM 2560 C C . ARG A 1 318 ? 6.414 8.055 21.828 1 87.25 318 ARG A C 1
ATOM 2562 O O . ARG A 1 318 ? 6.512 7.738 23.016 1 87.25 318 ARG A O 1
ATOM 2569 N N . PHE A 1 319 ? 7.281 8.703 21.25 1 91.75 319 PHE A N 1
ATOM 2570 C CA . PHE A 1 319 ? 8.477 9.188 21.922 1 91.75 319 PHE A CA 1
ATOM 2571 C C . PHE A 1 319 ? 8.117 10.164 23.047 1 91.75 319 PHE A C 1
ATOM 2573 O O . PHE A 1 319 ? 8.57 10.008 24.172 1 91.75 319 PHE A O 1
ATOM 2580 N N . PHE A 1 320 ? 7.25 11.055 22.719 1 93.44 320 PHE A N 1
ATOM 2581 C CA . PHE A 1 320 ? 6.938 12.094 23.688 1 93.44 320 PHE A CA 1
ATOM 2582 C C . PHE A 1 320 ? 5.871 11.617 24.672 1 93.44 320 PHE A C 1
ATOM 2584 O O . PHE A 1 320 ? 5.66 12.234 25.719 1 93.44 320 PHE A O 1
ATOM 2591 N N . ALA A 1 321 ? 5.227 10.562 24.328 1 90.12 321 ALA A N 1
ATOM 2592 C CA . ALA A 1 321 ? 4.184 10.031 25.203 1 90.12 321 ALA A CA 1
ATOM 2593 C C . ALA A 1 321 ? 4.781 9.5 26.5 1 90.12 321 ALA A C 1
ATOM 2595 O O . ALA A 1 321 ? 4.125 9.523 27.547 1 90.12 321 ALA A O 1
ATOM 2596 N N . ASN A 1 322 ? 5.996 9.031 26.484 1 91.56 322 ASN A N 1
ATOM 2597 C CA . ASN A 1 322 ? 6.695 8.523 27.656 1 91.56 322 ASN A CA 1
ATOM 2598 C C . ASN A 1 322 ? 8.055 9.188 27.828 1 91.56 322 ASN A C 1
ATOM 2600 O O . ASN A 1 322 ? 9.094 8.57 27.578 1 91.56 322 ASN A O 1
ATOM 2604 N N . PRO A 1 323 ? 7.977 10.344 28.469 1 93.12 323 PRO A N 1
ATOM 2605 C CA . PRO A 1 323 ? 9.219 11.109 28.609 1 93.12 323 PRO A CA 1
ATOM 2606 C C . PRO A 1 323 ? 10.266 10.383 29.438 1 93.12 323 PRO A C 1
ATOM 2608 O O . PRO A 1 323 ? 11.469 10.531 29.203 1 93.12 323 PRO A O 1
ATOM 2611 N N . GLU A 1 324 ? 9.859 9.594 30.422 1 93.69 324 GLU A N 1
ATOM 2612 C CA . GLU A 1 324 ? 10.805 8.875 31.266 1 93.69 324 GLU A CA 1
ATOM 2613 C C . GLU A 1 324 ? 11.609 7.859 30.453 1 93.69 324 GLU A C 1
ATOM 2615 O O . GLU A 1 324 ? 12.836 7.836 30.531 1 93.69 324 GLU A O 1
ATOM 2620 N N . LEU A 1 325 ? 10.914 7.137 29.719 1 92.69 325 LEU A N 1
ATOM 2621 C CA . LEU A 1 325 ? 11.578 6.133 28.891 1 92.69 325 LEU A CA 1
ATOM 2622 C C . LEU A 1 325 ? 12.445 6.797 27.828 1 92.69 325 LEU A C 1
ATOM 2624 O O . LEU A 1 325 ? 13.539 6.312 27.531 1 92.69 325 LEU A O 1
ATOM 2628 N N . ALA A 1 326 ? 11.93 7.836 27.25 1 93.56 326 ALA A N 1
ATOM 2629 C CA . ALA A 1 326 ? 12.688 8.57 26.25 1 93.56 326 ALA A CA 1
ATOM 2630 C C . ALA A 1 326 ? 13.992 9.109 26.828 1 93.56 326 ALA A C 1
ATOM 2632 O O . ALA A 1 326 ? 15.047 8.992 26.188 1 93.56 326 ALA A O 1
ATOM 2633 N N . ALA A 1 327 ? 13.883 9.641 28 1 94.56 327 ALA A N 1
ATOM 2634 C CA . ALA A 1 327 ? 15.07 10.195 28.656 1 94.56 327 ALA A CA 1
ATOM 2635 C C . ALA A 1 327 ? 16.078 9.094 28.984 1 94.56 327 ALA A C 1
ATOM 2637 O O . ALA A 1 327 ? 17.281 9.289 28.859 1 94.56 327 ALA A O 1
ATOM 2638 N N . GLU A 1 328 ? 15.57 7.977 29.391 1 93.56 328 GLU A N 1
ATOM 2639 C CA . GLU A 1 32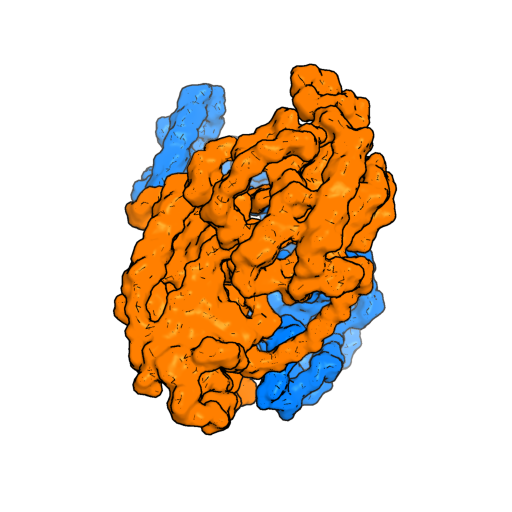8 ? 16.438 6.848 29.734 1 93.56 328 GLU A CA 1
ATOM 2640 C C . GLU A 1 328 ? 17.172 6.332 28.516 1 93.56 328 GLU A C 1
ATOM 2642 O O . GLU A 1 328 ? 18.375 6.074 28.578 1 93.56 328 GLU A O 1
ATOM 2647 N N . ILE A 1 329 ? 16.516 6.223 27.453 1 91.06 329 ILE A N 1
ATOM 2648 C CA . ILE A 1 329 ? 17.109 5.68 26.234 1 91.06 329 ILE A CA 1
ATOM 2649 C C . ILE A 1 329 ? 18.078 6.699 25.641 1 91.06 329 ILE A C 1
ATOM 2651 O O . ILE A 1 329 ? 19.172 6.344 25.203 1 91.06 329 ILE A O 1
ATOM 2655 N N . THR A 1 330 ? 17.672 7.977 25.594 1 91 330 THR A N 1
ATOM 2656 C CA . THR A 1 330 ? 18.422 9.008 24.891 1 91 330 THR A CA 1
ATOM 2657 C C . THR A 1 330 ? 19.516 9.602 25.781 1 91 330 THR A C 1
ATOM 2659 O O . THR A 1 330 ? 20.453 10.234 25.312 1 91 330 THR A O 1
ATOM 2662 N N . GLU A 1 331 ? 19.328 9.516 27.078 1 90.94 331 GLU A N 1
ATOM 2663 C CA . GLU A 1 331 ? 20.219 10.117 28.062 1 90.94 331 GLU A CA 1
ATOM 2664 C C . GLU A 1 331 ? 20.125 11.641 28.031 1 90.94 331 GLU A C 1
ATOM 2666 O O . GLU A 1 331 ? 21.047 12.328 28.469 1 90.94 331 GLU A O 1
ATOM 2671 N N . VAL A 1 332 ? 19.125 12.141 27.391 1 93.31 332 VAL A N 1
ATOM 2672 C CA . VAL A 1 332 ? 18.828 13.57 27.406 1 93.31 332 VAL A CA 1
ATOM 2673 C C . VAL A 1 332 ? 18.062 13.93 28.672 1 93.31 332 VAL A C 1
ATOM 2675 O O . VAL A 1 332 ? 17.422 13.078 29.281 1 93.31 332 VAL A O 1
ATOM 2678 N N . ASP A 1 333 ? 18.188 15.133 29.016 1 95.38 333 ASP A N 1
ATOM 2679 C CA . ASP A 1 333 ? 17.578 15.609 30.25 1 95.38 333 ASP A CA 1
ATOM 2680 C C . ASP A 1 333 ? 16.062 15.383 30.234 1 95.38 333 ASP A C 1
ATOM 2682 O O . ASP A 1 333 ? 15.383 15.75 29.281 1 95.38 333 ASP A O 1
ATOM 2686 N N . PHE A 1 334 ? 15.578 14.805 31.281 1 96.25 334 PHE A N 1
ATOM 2687 C CA . PHE A 1 334 ? 14.156 14.484 31.406 1 96.25 334 PHE A CA 1
ATOM 2688 C C . PHE A 1 334 ? 13.312 15.758 31.375 1 96.25 334 PHE A C 1
ATOM 2690 O O . PHE A 1 334 ? 12.273 15.789 30.719 1 96.25 334 PHE A O 1
ATOM 2697 N N . ASN A 1 335 ? 13.781 16.734 32.062 1 96.12 335 ASN A N 1
ATOM 2698 C CA . ASN A 1 335 ? 13 17.969 32.156 1 96.12 335 ASN A CA 1
ATOM 2699 C C . ASN A 1 335 ? 12.828 18.625 30.781 1 96.12 335 ASN A C 1
ATOM 2701 O O . ASN A 1 335 ? 11.773 19.172 30.484 1 96.12 335 ASN A O 1
ATOM 2705 N N . LEU A 1 336 ? 13.828 18.547 30.062 1 96.75 336 LEU A N 1
ATOM 2706 C CA . LEU A 1 336 ? 13.742 19.125 28.734 1 96.75 336 LEU A CA 1
ATOM 2707 C C . LEU A 1 336 ? 12.711 18.391 27.875 1 96.75 336 LEU A C 1
ATOM 2709 O O . LEU A 1 336 ? 11.852 19.016 27.25 1 96.75 336 LEU A O 1
ATOM 2713 N N . ILE A 1 337 ? 12.781 17.047 27.875 1 96.69 337 ILE A N 1
ATOM 2714 C CA . ILE A 1 337 ? 11.859 16.25 27.078 1 96.69 337 ILE A CA 1
ATOM 2715 C C . ILE A 1 337 ? 10.43 16.469 27.578 1 96.69 337 ILE A C 1
ATOM 2717 O O . ILE A 1 337 ? 9.508 16.609 26.766 1 96.69 337 ILE A O 1
ATOM 2721 N N . TYR A 1 338 ? 10.32 16.562 28.828 1 96.38 338 TYR A N 1
ATOM 2722 C CA . TYR A 1 338 ? 9.008 16.781 29.422 1 96.38 338 TYR A CA 1
ATOM 2723 C C . TYR A 1 338 ? 8.453 18.141 29.047 1 96.38 338 TYR A C 1
ATOM 2725 O O . TYR A 1 338 ? 7.266 18.266 28.719 1 96.38 338 TYR A O 1
ATOM 2733 N N . ARG A 1 339 ? 9.219 19.156 29.109 1 96.25 339 ARG A N 1
ATOM 2734 C CA . ARG A 1 339 ? 8.773 20.5 28.75 1 96.25 339 ARG A CA 1
ATOM 2735 C C . ARG A 1 339 ? 8.359 20.562 27.281 1 96.25 339 ARG A C 1
ATOM 2737 O O . ARG A 1 339 ? 7.367 21.203 26.938 1 96.25 339 ARG A O 1
ATOM 2744 N N . LEU A 1 340 ? 9.148 19.922 26.469 1 96.44 340 LEU A N 1
ATOM 2745 C CA . LEU A 1 340 ? 8.789 19.891 25.047 1 96.44 340 LEU A CA 1
ATOM 2746 C C . LEU A 1 340 ? 7.469 19.172 24.844 1 96.44 340 LEU A C 1
ATOM 2748 O O . LEU A 1 340 ? 6.66 19.562 24 1 96.44 340 LEU A O 1
ATOM 2752 N N . LYS A 1 341 ? 7.254 18.062 25.547 1 95.19 341 LYS A N 1
ATOM 2753 C CA . LYS A 1 341 ? 5.98 17.344 25.5 1 95.19 341 LYS A CA 1
ATOM 2754 C C . LYS A 1 341 ? 4.816 18.266 25.859 1 95.19 341 LYS A C 1
ATOM 2756 O O . LYS A 1 341 ? 3.801 18.281 25.156 1 95.19 341 LYS A O 1
ATOM 2761 N N . VAL A 1 342 ? 4.973 19.016 26.891 1 94.62 342 VAL A N 1
ATOM 2762 C CA . VAL A 1 342 ? 3.924 19.922 27.359 1 94.62 342 VAL A CA 1
ATOM 2763 C C . VAL A 1 342 ? 3.631 20.969 26.297 1 94.62 342 VAL A C 1
ATOM 2765 O O . VAL A 1 342 ? 2.469 21.266 26 1 94.62 342 VAL A O 1
ATOM 2768 N N . ILE A 1 343 ? 4.668 21.516 25.75 1 94.94 343 ILE A N 1
ATOM 2769 C CA . ILE A 1 343 ? 4.512 22.516 24.719 1 94.94 343 ILE A CA 1
ATOM 2770 C C . ILE A 1 343 ? 3.727 21.938 23.547 1 94.94 343 ILE A C 1
ATOM 2772 O O . ILE A 1 343 ? 2.781 22.562 23.047 1 94.94 343 ILE A O 1
ATOM 2776 N N . LEU A 1 344 ? 4.109 20.75 23.141 1 93.44 344 LEU A N 1
ATOM 2777 C CA . LEU A 1 344 ? 3.461 20.094 22 1 93.44 344 LEU A CA 1
ATOM 2778 C C . LEU A 1 344 ? 1.996 19.797 22.312 1 93.44 344 LEU A C 1
ATOM 2780 O O . LEU A 1 344 ? 1.133 19.969 21.453 1 93.44 344 LEU A O 1
ATOM 2784 N N . GLU A 1 345 ? 1.699 19.391 23.484 1 91.25 345 GLU A N 1
ATOM 2785 C CA . GLU A 1 345 ? 0.325 19.109 23.891 1 91.25 345 GLU A CA 1
ATOM 2786 C C . GLU A 1 345 ? -0.524 20.375 23.875 1 91.25 345 GLU A C 1
ATOM 2788 O O . GLU A 1 345 ? -1.687 20.344 23.453 1 91.25 345 GLU A O 1
ATOM 2793 N N . VAL A 1 346 ? 0.049 21.438 24.312 1 92.19 346 VAL A N 1
ATOM 2794 C CA . VAL A 1 346 ? -0.658 22.719 24.344 1 92.19 346 VAL A CA 1
ATOM 2795 C C . VAL A 1 346 ? -0.933 23.188 22.922 1 92.19 346 VAL A C 1
ATOM 2797 O O . VAL A 1 346 ? -2.043 23.625 22.609 1 92.19 346 VAL A O 1
ATOM 2800 N N . LEU A 1 347 ? 0.016 23.078 22.125 1 90.81 347 LEU A N 1
ATOM 2801 C CA . LEU A 1 347 ? -0.112 23.531 20.734 1 90.81 347 LEU A CA 1
ATOM 2802 C C . LEU A 1 347 ? -1.178 22.734 20 1 90.81 347 LEU A C 1
ATOM 2804 O O . LEU A 1 347 ? -1.879 23.266 19.141 1 90.81 347 LEU A O 1
ATOM 2808 N N . THR A 1 348 ? -1.347 21.484 20.312 1 87.38 348 THR A N 1
ATOM 2809 C CA . THR A 1 348 ? -2.248 20.609 19.578 1 87.38 348 THR A CA 1
ATOM 2810 C C . THR A 1 348 ? -3.594 20.484 20.281 1 87.38 348 THR A C 1
ATOM 2812 O O . THR A 1 348 ? -4.473 19.75 19.828 1 87.38 348 THR A O 1
ATOM 2815 N N . SER A 1 349 ? -3.861 21.172 21.297 1 84.62 349 SER A N 1
ATOM 2816 C CA . SER A 1 349 ? -5.055 21.031 22.125 1 84.62 349 SER A CA 1
ATOM 2817 C C . SER A 1 349 ? -6.293 21.547 21.406 1 84.62 349 SER A C 1
ATOM 2819 O O . SER A 1 349 ? -7.406 21.062 21.641 1 84.62 349 SER A O 1
ATOM 2821 N N . GLY A 1 350 ? -6.094 22.516 20.578 1 80.81 350 GLY A N 1
ATOM 2822 C CA . GLY A 1 350 ? -7.242 23.125 19.922 1 80.81 350 GLY A CA 1
ATOM 2823 C C . GLY A 1 350 ? -7.922 24.188 20.766 1 80.81 350 GLY A C 1
ATOM 2824 O O . GLY A 1 350 ? -8.906 24.781 20.328 1 80.81 350 GLY A O 1
ATOM 2825 N N . HIS A 1 351 ? -7.355 24.453 21.891 1 85.12 351 HIS A N 1
ATOM 2826 C CA . HIS A 1 351 ? -7.926 25.438 22.797 1 85.12 351 HIS A CA 1
ATOM 2827 C C . HIS A 1 351 ? -7.137 26.75 22.766 1 85.12 351 HIS A C 1
ATOM 2829 O O . HIS A 1 351 ? -6.02 26.781 22.25 1 85.12 351 HIS A O 1
ATOM 2835 N N . LYS A 1 352 ? -7.832 27.734 23.281 1 87.5 352 LYS A N 1
ATOM 2836 C CA . LYS A 1 352 ? -7.141 29.016 23.391 1 87.5 352 LYS A CA 1
ATOM 2837 C C . LYS A 1 352 ? -6.02 28.938 24.422 1 87.5 352 LYS A C 1
ATOM 2839 O O . LYS A 1 352 ? -6.207 28.406 25.516 1 87.5 352 LYS A O 1
ATOM 2844 N N . ILE A 1 353 ? -4.926 29.5 24.109 1 91.38 353 ILE A N 1
ATOM 2845 C CA . ILE A 1 353 ? -3.729 29.391 24.938 1 91.38 353 ILE A CA 1
ATOM 2846 C C . ILE A 1 353 ? -3.467 30.719 25.641 1 91.38 353 ILE A C 1
ATOM 2848 O O . ILE A 1 353 ? -3.605 31.781 25.031 1 91.38 353 ILE A O 1
ATOM 2852 N N . HIS A 1 354 ? -3.176 30.594 26.938 1 93.62 354 HIS A N 1
ATOM 2853 C CA . HIS A 1 354 ? -2.727 31.766 27.672 1 93.62 354 HIS A CA 1
ATOM 2854 C C . HIS A 1 354 ? -1.35 32.219 27.203 1 93.62 354 HIS A C 1
ATOM 2856 O O . HIS A 1 354 ? -0.334 31.625 27.562 1 93.62 354 HIS A O 1
ATOM 2862 N N . LEU A 1 355 ? -1.291 33.344 26.594 1 93.44 355 LEU A N 1
ATOM 2863 C CA . LEU A 1 355 ? -0.127 33.781 25.828 1 93.44 355 LEU A CA 1
ATOM 2864 C C . LEU A 1 355 ? 1.058 34.031 26.75 1 93.44 355 LEU A C 1
ATOM 2866 O O . LEU A 1 355 ? 2.166 33.562 26.5 1 93.44 355 LEU A O 1
ATOM 2870 N N . HIS A 1 356 ? 0.845 34.719 27.812 1 94.12 356 HIS A N 1
ATOM 2871 C CA . HIS A 1 356 ? 1.938 35.094 28.703 1 94.12 356 HIS A CA 1
ATOM 2872 C C . HIS A 1 356 ? 2.545 33.875 29.391 1 94.12 356 HIS A C 1
ATOM 2874 O O . HIS A 1 356 ? 3.77 33.75 29.484 1 94.12 356 HIS A O 1
ATOM 2880 N N . LYS A 1 357 ? 1.679 33 29.797 1 94.69 357 LYS A N 1
ATOM 2881 C CA . LYS A 1 357 ? 2.17 31.797 30.438 1 94.69 357 LYS A CA 1
ATOM 2882 C C . LYS A 1 357 ? 2.941 30.922 29.453 1 94.69 357 LYS A C 1
ATOM 2884 O O . LYS A 1 357 ? 3.971 30.328 29.812 1 94.69 357 LYS A O 1
ATOM 2889 N N . PHE A 1 358 ? 2.416 30.875 28.312 1 95.38 358 PHE A N 1
ATOM 2890 C CA . PHE A 1 358 ? 3.07 30.078 27.297 1 95.38 358 PHE A CA 1
ATOM 2891 C C . PHE A 1 358 ? 4.418 30.672 26.922 1 95.38 358 PHE A C 1
ATOM 2893 O O . PHE A 1 358 ? 5.398 29.953 26.734 1 95.38 358 PHE A O 1
ATOM 2900 N N . ALA A 1 359 ? 4.469 31.953 26.797 1 95.31 359 ALA A N 1
ATOM 2901 C CA . ALA A 1 359 ? 5.711 32.656 26.453 1 95.31 359 ALA A CA 1
ATOM 2902 C C . ALA A 1 359 ? 6.777 32.406 27.516 1 95.31 359 ALA A C 1
ATOM 2904 O O . ALA A 1 359 ? 7.934 32.125 27.188 1 95.31 359 ALA A O 1
ATOM 2905 N N . ASP A 1 360 ? 6.367 32.5 28.734 1 96 360 ASP A N 1
ATOM 2906 C CA . ASP A 1 360 ? 7.301 32.281 29.844 1 96 360 ASP A CA 1
ATOM 2907 C C . ASP A 1 360 ? 7.809 30.844 29.859 1 96 360 ASP A C 1
ATOM 2909 O O . ASP A 1 360 ? 9 30.609 30.062 1 96 360 ASP A O 1
ATOM 2913 N N . TYR A 1 361 ? 6.918 29.953 29.688 1 96.25 361 TYR A N 1
ATOM 2914 C CA . TYR A 1 361 ? 7.289 28.547 29.672 1 96.25 361 TYR A CA 1
ATOM 2915 C C . TYR A 1 361 ? 8.25 28.234 28.531 1 96.25 361 TYR A C 1
ATOM 2917 O O . TYR A 1 361 ? 9.195 27.469 28.688 1 96.25 361 TYR A O 1
ATOM 2925 N N . GLY A 1 362 ? 7.961 28.844 27.375 1 96.12 362 GLY A N 1
ATOM 2926 C CA . GLY A 1 362 ? 8.852 28.688 26.25 1 96.12 362 GLY A CA 1
ATOM 2927 C C . GLY A 1 362 ? 10.242 29.234 26.484 1 96.12 362 GLY A C 1
ATOM 2928 O O . GLY A 1 362 ? 11.242 28.578 26.219 1 96.12 362 GLY A O 1
ATOM 2929 N N . LEU A 1 363 ? 10.289 30.375 27.031 1 95.38 363 LEU A N 1
ATOM 2930 C CA . LEU A 1 363 ? 11.57 31.016 27.328 1 95.38 363 LEU A CA 1
ATOM 2931 C C . LEU A 1 363 ? 12.344 30.203 28.359 1 95.38 363 LEU A C 1
ATOM 2933 O O . LEU A 1 363 ? 13.562 30.047 28.234 1 95.38 363 LEU A O 1
ATOM 2937 N N . ASP A 1 364 ? 11.672 29.766 29.344 1 96.88 364 ASP A N 1
ATOM 2938 C CA . ASP A 1 364 ? 12.312 28.938 30.375 1 96.88 364 ASP A CA 1
ATOM 2939 C C . ASP A 1 364 ? 12.875 27.656 29.766 1 96.88 364 ASP A C 1
ATOM 2941 O O . ASP A 1 364 ? 13.922 27.172 30.188 1 96.88 364 ASP A O 1
ATOM 2945 N N . THR A 1 365 ? 12.156 27.109 28.859 1 97.44 365 THR A N 1
ATOM 2946 C CA . THR A 1 365 ? 12.609 25.906 28.172 1 97.44 365 THR A CA 1
ATOM 2947 C C . THR A 1 365 ? 13.859 26.188 27.359 1 97.44 365 THR A C 1
ATOM 2949 O O . THR A 1 365 ? 14.797 25.391 27.328 1 97.44 365 THR A O 1
ATOM 2952 N N . ALA A 1 366 ? 13.836 27.328 26.672 1 97.06 366 ALA A N 1
ATOM 2953 C CA . ALA A 1 366 ? 15.016 27.75 25.906 1 97.06 366 ALA A CA 1
ATOM 2954 C C . ALA A 1 366 ? 16.234 27.922 26.812 1 97.06 366 ALA A C 1
ATOM 2956 O O . ALA A 1 366 ? 17.328 27.484 26.469 1 97.06 366 ALA A O 1
ATOM 2957 N N . LYS A 1 367 ? 16.016 28.516 27.922 1 97.25 367 LYS A N 1
ATOM 2958 C CA . LYS A 1 367 ? 17.094 28.719 28.891 1 97.25 367 LYS A CA 1
ATOM 2959 C C . LYS A 1 367 ? 17.641 27.375 29.375 1 97.25 367 LYS A C 1
ATOM 2961 O O . LYS A 1 367 ? 18.859 27.203 29.5 1 97.25 367 LYS A O 1
ATOM 2966 N N . LEU A 1 368 ? 16.734 26.5 29.641 1 97.44 368 LEU A N 1
ATOM 2967 C CA . LEU A 1 368 ? 17.156 25.172 30.078 1 97.44 368 LEU A CA 1
ATOM 2968 C C . LEU A 1 368 ? 17.984 24.484 29 1 97.44 368 LEU A C 1
ATOM 2970 O O . LEU A 1 368 ? 19.031 23.906 29.297 1 97.44 368 LEU A O 1
ATOM 2974 N N . TYR A 1 369 ? 17.547 24.531 27.812 1 97.62 369 TYR A N 1
ATOM 2975 C CA . TYR A 1 369 ? 18.281 23.922 26.703 1 97.62 369 TYR A CA 1
ATOM 2976 C C . TYR A 1 369 ? 19.688 24.5 26.578 1 97.62 369 TYR A C 1
ATOM 2978 O O . TYR A 1 369 ? 20.656 23.75 26.469 1 97.62 369 TYR A O 1
ATOM 2986 N N . VAL A 1 370 ? 19.781 25.812 26.625 1 96.38 370 VAL A N 1
ATOM 2987 C CA . VAL A 1 370 ? 21.062 26.5 26.438 1 96.38 370 VAL A CA 1
ATOM 2988 C C . VAL A 1 370 ? 21.984 26.172 27.609 1 96.38 370 VAL A C 1
ATOM 2990 O O . VAL A 1 370 ? 23.188 26 27.422 1 96.38 370 VAL A O 1
ATOM 2993 N N . SER A 1 371 ? 21.422 26.109 28.734 1 96.56 371 SER A N 1
ATOM 2994 C CA . SER A 1 371 ? 22.234 25.812 29.906 1 96.56 371 SER A CA 1
ATOM 2995 C C . SER A 1 371 ? 22.797 24.391 29.844 1 96.56 371 SER A C 1
ATOM 2997 O O . SER A 1 371 ? 23.938 24.156 30.234 1 96.56 371 SER A O 1
ATOM 2999 N N . LEU A 1 372 ? 22.078 23.484 29.328 1 95.81 372 LEU A N 1
ATOM 3000 C CA . LEU A 1 372 ? 22.484 22.078 29.312 1 95.81 372 LEU A CA 1
ATOM 3001 C C . LEU A 1 372 ? 23.328 21.766 28.078 1 95.81 372 LEU A C 1
ATOM 3003 O O . LEU A 1 372 ? 24.266 20.984 28.156 1 95.81 372 LEU A O 1
ATOM 3007 N N . TYR A 1 373 ? 22.953 22.406 26.969 1 96 373 TYR A N 1
ATOM 3008 C CA . TYR A 1 373 ? 23.562 22.016 25.703 1 96 373 TYR A CA 1
ATOM 3009 C C . TYR A 1 373 ? 24.031 23.25 24.922 1 96 373 TYR A C 1
ATOM 3011 O O . TYR A 1 373 ? 23.734 23.375 23.734 1 96 373 TYR A O 1
ATOM 3019 N N . ARG A 1 374 ? 24.797 24.047 25.406 1 93.44 374 ARG A N 1
ATOM 3020 C CA . ARG A 1 374 ? 25.266 25.297 24.812 1 93.44 374 ARG A CA 1
ATOM 3021 C C . ARG A 1 374 ? 26.047 25.016 23.516 1 93.44 374 ARG A C 1
ATOM 3023 O O . ARG A 1 374 ? 25.984 25.812 22.578 1 93.44 374 ARG A O 1
ATOM 3030 N N . TRP A 1 375 ? 26.609 23.906 23.438 1 94.25 375 TRP A N 1
ATOM 3031 C CA . TRP A 1 375 ? 27.484 23.562 22.312 1 94.25 375 TRP A CA 1
ATOM 3032 C C . TRP A 1 375 ? 26.656 23.125 21.109 1 94.25 375 TRP A C 1
ATOM 3034 O O . TRP A 1 375 ? 27.188 23.031 20 1 94.25 375 TRP A O 1
ATOM 3044 N N . HIS A 1 376 ? 25.438 22.828 21.266 1 95.88 376 HIS A N 1
ATOM 3045 C CA . HIS A 1 376 ? 24.547 22.391 20.203 1 95.88 376 HIS A CA 1
ATOM 3046 C C . HIS A 1 376 ? 23.422 23.391 19.969 1 95.88 376 HIS A C 1
ATOM 3048 O O . HIS A 1 376 ? 22.438 23.406 20.719 1 95.88 376 HIS A O 1
ATOM 3054 N N . PRO A 1 377 ? 23.484 24.109 18.922 1 95.31 377 PRO A N 1
ATOM 3055 C CA . PRO A 1 377 ? 22.453 25.125 18.688 1 95.31 377 PRO A CA 1
ATOM 3056 C C . PRO A 1 377 ? 21.062 24.5 18.5 1 95.31 377 PRO A C 1
ATOM 3058 O O . PRO A 1 377 ? 20.938 23.391 17.969 1 95.31 377 PRO A O 1
ATOM 3061 N N . MET A 1 378 ? 20.094 25.297 18.969 1 95.44 378 MET A N 1
ATOM 3062 C CA . MET A 1 378 ? 18.719 24.891 18.703 1 95.44 378 MET A CA 1
ATOM 3063 C C . MET A 1 378 ? 18.438 24.812 17.219 1 95.44 378 MET A C 1
ATOM 3065 O O . MET A 1 378 ? 19.094 25.5 16.422 1 95.44 378 MET A O 1
ATOM 3069 N N . THR A 1 379 ? 17.547 23.953 16.828 1 94.94 379 THR A N 1
ATOM 3070 C CA . THR A 1 379 ? 17.094 23.922 15.438 1 94.94 379 THR A CA 1
ATOM 3071 C C . THR A 1 379 ? 16.141 25.078 15.148 1 94.94 379 THR A C 1
ATOM 3073 O O . THR A 1 379 ? 15.578 25.656 16.078 1 94.94 379 THR A O 1
ATOM 3076 N N . PRO A 1 380 ? 16 25.422 13.93 1 94 380 PRO A N 1
ATOM 3077 C CA . PRO A 1 380 ? 15.078 26.5 13.586 1 94 380 PRO A CA 1
ATOM 3078 C C . PRO A 1 380 ? 13.656 26.266 14.094 1 94 380 PRO A C 1
ATOM 3080 O O . PRO A 1 380 ? 13 27.188 14.578 1 94 380 PRO A O 1
ATOM 3083 N N . THR A 1 381 ? 13.227 25.062 14.047 1 94.44 381 THR A N 1
ATOM 3084 C CA . THR A 1 381 ? 11.883 24.734 14.516 1 94.44 381 THR A CA 1
ATOM 3085 C C . THR A 1 381 ? 11.766 24.938 16.016 1 94.44 381 THR A C 1
ATOM 3087 O O . THR A 1 381 ? 10.781 25.516 16.5 1 94.44 381 THR A O 1
ATOM 3090 N N . MET A 1 382 ? 12.75 24.469 16.719 1 96.12 382 MET A N 1
ATOM 3091 C CA . MET A 1 382 ? 12.742 24.672 18.156 1 96.12 382 MET A CA 1
ATOM 3092 C C . MET A 1 382 ? 12.766 26.156 18.5 1 96.12 382 MET A C 1
ATOM 3094 O O . MET A 1 382 ? 11.977 26.609 19.344 1 96.12 382 MET A O 1
ATOM 3098 N N . HIS A 1 383 ? 13.594 26.875 17.875 1 95 383 HIS A N 1
ATOM 3099 C CA . HIS A 1 383 ? 13.688 28.312 18.062 1 95 383 HIS A CA 1
ATOM 3100 C C . HIS A 1 383 ? 12.352 28.984 17.797 1 95 383 HIS A C 1
ATOM 3102 O O . HIS A 1 383 ? 11.906 29.828 18.594 1 95 383 HIS A O 1
ATOM 3108 N N . LYS A 1 384 ? 11.719 28.625 16.766 1 94 384 LYS A N 1
ATOM 3109 C CA . LYS A 1 384 ? 10.43 29.203 16.406 1 94 384 LYS A CA 1
ATOM 3110 C C . LYS A 1 384 ? 9.383 28.953 17.484 1 94 384 LYS A C 1
ATOM 3112 O O . LYS A 1 384 ? 8.617 29.844 17.828 1 94 384 LYS A O 1
ATOM 3117 N N . ILE A 1 385 ? 9.359 27.766 18 1 94.94 385 ILE A N 1
ATOM 3118 C CA . ILE A 1 385 ? 8.32 27.359 18.938 1 94.94 385 ILE A CA 1
ATOM 3119 C C . ILE A 1 385 ? 8.57 28.016 20.297 1 94.94 385 ILE A C 1
ATOM 3121 O O . ILE A 1 385 ? 7.652 28.562 20.906 1 94.94 385 ILE A O 1
ATOM 3125 N N . VAL A 1 386 ? 9.805 28.062 20.734 1 95.5 386 VAL A N 1
ATOM 3126 C CA . VAL A 1 386 ? 10.078 28.469 22.109 1 95.5 386 VAL A CA 1
ATOM 3127 C C . VAL A 1 386 ? 10.234 29.984 22.172 1 95.5 386 VAL A C 1
ATOM 3129 O O . VAL A 1 386 ? 9.938 30.609 23.188 1 95.5 386 VAL A O 1
ATOM 3132 N N . VAL A 1 387 ? 10.648 30.594 21.094 1 93.75 387 VAL A N 1
ATOM 3133 C CA . VAL A 1 387 ? 10.93 32.031 21.125 1 93.75 387 VAL A CA 1
ATOM 3134 C C . VAL A 1 387 ? 9.773 32.781 20.484 1 93.75 387 VAL A C 1
ATOM 3136 O O . VAL A 1 387 ? 9.328 33.812 21.031 1 93.75 387 VAL A O 1
ATOM 3139 N N . HIS A 1 388 ? 9.281 32.312 19.375 1 93.31 388 HIS A N 1
ATOM 3140 C CA . HIS A 1 388 ? 8.289 33.062 18.625 1 93.31 388 HIS A CA 1
ATOM 3141 C C . HIS A 1 388 ? 6.898 32.469 18.781 1 93.31 388 HIS A C 1
ATOM 3143 O O . HIS A 1 388 ? 5.914 33 18.281 1 93.31 388 HIS A O 1
ATOM 3149 N N . GLY A 1 389 ? 6.762 31.328 19.453 1 93.69 389 GLY A N 1
ATOM 3150 C CA . GLY A 1 389 ? 5.504 30.594 19.531 1 93.69 389 GLY A CA 1
ATOM 3151 C C . GLY A 1 389 ? 4.348 31.453 20 1 93.69 389 GLY A C 1
ATOM 3152 O O . GLY A 1 389 ? 3.285 31.469 19.375 1 93.69 389 GLY A O 1
ATOM 3153 N N . ALA A 1 390 ? 4.539 32.188 21.047 1 93.44 390 ALA A N 1
ATOM 3154 C CA . ALA A 1 390 ? 3.482 33 21.625 1 93.44 390 ALA A CA 1
ATOM 3155 C C . ALA A 1 390 ? 3.047 34.094 20.672 1 93.44 390 ALA A C 1
ATOM 3157 O O . ALA A 1 390 ? 1.856 34.406 20.562 1 93.44 390 ALA A O 1
ATOM 3158 N N . THR A 1 391 ? 3.986 34.688 19.984 1 92.56 391 THR A N 1
ATOM 3159 C CA . THR A 1 391 ? 3.688 35.75 19.047 1 92.56 391 THR A CA 1
ATOM 3160 C C . THR A 1 391 ? 2.869 35.219 17.859 1 92.56 391 THR A C 1
ATOM 3162 O O . THR A 1 391 ? 1.942 35.875 17.406 1 92.56 391 THR A O 1
ATOM 3165 N N . VAL A 1 392 ? 3.215 34.094 17.375 1 92.19 392 VAL A N 1
ATOM 3166 C CA . VAL A 1 392 ? 2.5 33.469 16.266 1 92.19 392 VAL A CA 1
ATOM 3167 C C . VAL A 1 392 ? 1.069 33.156 16.688 1 92.19 392 VAL A C 1
ATOM 3169 O O . VAL A 1 392 ? 0.124 33.375 15.93 1 92.19 392 VAL A O 1
ATOM 3172 N N . ILE A 1 393 ? 0.946 32.625 17.906 1 91.75 393 ILE A N 1
ATOM 3173 C CA . ILE A 1 393 ? -0.366 32.25 18.438 1 91.75 393 ILE A CA 1
ATOM 3174 C C . ILE A 1 393 ? -1.232 33.5 18.562 1 91.75 393 ILE A C 1
ATOM 3176 O O . ILE A 1 393 ? -2.434 33.469 18.281 1 91.75 393 ILE A O 1
ATOM 3180 N N . ASP A 1 394 ? -0.658 34.5 18.953 1 89.88 394 ASP A N 1
ATOM 3181 C CA . ASP A 1 394 ? -1.377 35.781 19.141 1 89.88 394 ASP A CA 1
ATOM 3182 C C . ASP A 1 394 ? -1.944 36.281 17.828 1 89.88 394 ASP A C 1
ATOM 3184 O O . ASP A 1 394 ? -3.021 36.875 17.797 1 89.88 394 ASP A O 1
ATOM 3188 N N . LYS A 1 395 ? -1.314 36.062 16.781 1 87 395 LYS A N 1
ATOM 3189 C CA . LYS A 1 395 ? -1.714 36.594 15.477 1 87 395 LYS A CA 1
ATOM 3190 C C . LYS A 1 395 ? -2.648 35.625 14.758 1 87 395 LYS A C 1
ATOM 3192 O O . LYS A 1 395 ? -3.229 35.938 13.727 1 87 395 LYS A O 1
ATOM 3197 N N . ALA A 1 396 ? -2.844 34.5 15.297 1 85.12 396 ALA A N 1
ATOM 3198 C CA . ALA A 1 396 ? -3.641 33.469 14.641 1 85.12 396 ALA A CA 1
ATOM 3199 C C . ALA A 1 396 ? -5.133 33.781 14.766 1 85.12 396 ALA A C 1
ATOM 3201 O O . ALA A 1 396 ? -5.59 34.25 15.812 1 85.12 396 ALA A O 1
ATOM 3202 N N . LEU A 1 397 ? -5.84 33.531 13.68 1 77 397 LEU A N 1
ATOM 3203 C CA . LEU A 1 397 ? -7.281 33.75 13.641 1 77 397 LEU A CA 1
ATOM 3204 C C . LEU A 1 397 ? -8 32.844 14.625 1 77 397 LEU A C 1
ATOM 3206 O O . LEU A 1 397 ? -8.961 33.25 15.273 1 77 397 LEU A O 1
ATOM 3210 N N . LEU A 1 398 ? -7.555 31.609 14.688 1 82.56 398 LEU A N 1
ATOM 3211 C CA . LEU A 1 398 ? -8.117 30.594 15.562 1 82.56 398 LEU A CA 1
ATOM 3212 C C . LEU A 1 398 ? -7.023 29.938 16.406 1 82.56 398 LEU A C 1
ATOM 3214 O O . LEU A 1 398 ? -5.852 30.297 16.297 1 82.56 398 LEU A O 1
ATOM 3218 N N . SER A 1 399 ? -7.531 29.078 17.234 1 84 399 SER A N 1
ATOM 3219 C CA . SER A 1 399 ? -6.539 28.344 18.016 1 84 399 SER A CA 1
ATOM 3220 C C . SER A 1 399 ? -5.555 27.625 17.109 1 84 399 SER A C 1
ATOM 3222 O O . SER A 1 399 ? -5.941 27.078 16.062 1 84 399 SER A O 1
ATOM 3224 N N . ILE A 1 400 ? -4.367 27.719 17.453 1 85 400 ILE A N 1
ATOM 3225 C CA . ILE A 1 400 ? -3.268 27.25 16.609 1 85 400 ILE A CA 1
ATOM 3226 C C . ILE A 1 400 ? -3.465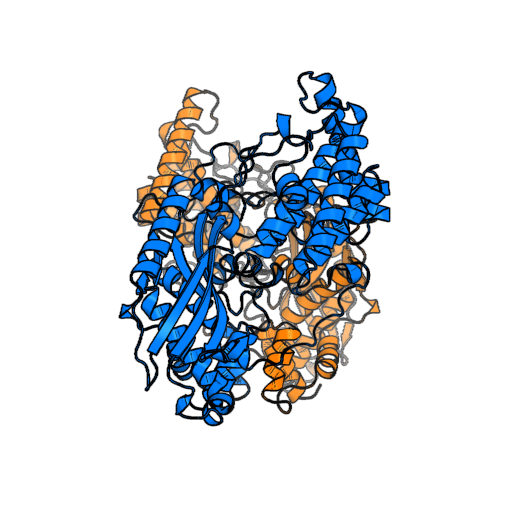 25.766 16.281 1 85 400 ILE A C 1
ATOM 3228 O O . ILE A 1 400 ? -3.088 25.312 15.195 1 85 400 ILE A O 1
ATOM 3232 N N . GLY A 1 401 ? -4.02 25.031 17.172 1 82.88 401 GLY A N 1
ATOM 3233 C CA . GLY A 1 401 ? -4.258 23.609 16.938 1 82.88 401 GLY A CA 1
ATOM 3234 C C . GLY A 1 401 ? -5.242 23.344 15.812 1 82.88 401 GLY A C 1
ATOM 3235 O O . GLY A 1 401 ? -5.223 22.281 15.203 1 82.88 401 GLY A O 1
ATOM 3236 N N . LEU A 1 402 ? -6.062 24.297 15.531 1 84.62 402 LEU A N 1
ATOM 3237 C CA . LEU A 1 402 ? -7.078 24.156 14.492 1 84.62 402 LEU A CA 1
ATOM 3238 C C . LEU A 1 402 ? -6.52 24.547 13.125 1 84.62 402 LEU A C 1
ATOM 3240 O O . LEU A 1 402 ? -7.156 24.312 12.102 1 84.62 402 LEU A O 1
ATOM 3244 N N . LEU A 1 403 ? -5.355 25.062 13.141 1 86.31 403 LEU A N 1
ATOM 3245 C CA . LEU A 1 403 ? -4.754 25.562 11.906 1 86.31 403 LEU A CA 1
ATOM 3246 C C . LEU A 1 403 ? -3.637 24.625 11.438 1 86.31 403 LEU A C 1
ATOM 3248 O O . LEU A 1 403 ? -2.791 25.016 10.633 1 86.31 403 LEU A O 1
ATOM 3252 N N . SER A 1 404 ? -3.717 23.438 11.906 1 85.31 404 SER A N 1
ATOM 3253 C CA . SER A 1 404 ? -2.66 22.484 11.617 1 85.31 404 SER A CA 1
ATOM 3254 C C . SER A 1 404 ? -2.732 22 10.172 1 85.31 404 SER A C 1
ATOM 3256 O O . SER A 1 404 ? -3.762 22.141 9.516 1 85.31 404 SER A O 1
ATOM 3258 N N . GLU A 1 405 ? -1.623 21.484 9.688 1 85.75 405 GLU A N 1
ATOM 3259 C CA . GLU A 1 405 ? -1.518 20.969 8.328 1 85.75 405 GLU A CA 1
ATOM 3260 C C . GLU A 1 405 ? -1.86 19.484 8.266 1 85.75 405 GLU A C 1
ATOM 3262 O O . GLU A 1 405 ? -1.727 18.844 7.215 1 85.75 405 GLU A O 1
ATOM 3267 N N . GLU A 1 406 ? -2.379 18.922 9.234 1 83.19 406 GLU A N 1
ATOM 3268 C CA . GLU A 1 406 ? -2.602 17.484 9.352 1 83.19 406 GLU A CA 1
ATOM 3269 C C . GLU A 1 406 ? -3.611 17 8.312 1 83.19 406 GLU A C 1
ATOM 3271 O O . GLU A 1 406 ? -3.492 15.891 7.797 1 83.19 406 GLU A O 1
ATOM 3276 N N . ALA A 1 407 ? -4.535 17.812 7.984 1 86.19 407 ALA A N 1
ATOM 3277 C CA . ALA A 1 407 ? -5.57 17.438 7.031 1 86.19 407 ALA A CA 1
ATOM 3278 C C . ALA A 1 407 ? -4.965 17.125 5.664 1 86.19 407 ALA A C 1
ATOM 3280 O O . ALA A 1 407 ? -5.344 16.141 5.023 1 86.19 407 ALA A O 1
ATOM 3281 N N . ALA A 1 408 ? -4.016 17.859 5.324 1 85.12 408 ALA A N 1
ATOM 3282 C CA . ALA A 1 408 ? -3.387 17.688 4.016 1 85.12 408 ALA A CA 1
ATOM 3283 C C . ALA A 1 408 ? -2.49 16.453 4 1 85.12 408 ALA A C 1
ATOM 3285 O O . ALA A 1 408 ? -2.414 15.75 2.992 1 85.12 408 ALA A O 1
ATOM 3286 N N . GLU A 1 409 ? -1.869 16.203 5.074 1 83.12 409 GLU A N 1
ATOM 3287 C CA . GLU A 1 409 ? -0.955 15.078 5.176 1 83.12 409 GLU A CA 1
ATOM 3288 C C . GLU A 1 409 ? -1.718 13.758 5.234 1 83.12 409 GLU A C 1
ATOM 3290 O O . GLU A 1 409 ? -1.218 12.727 4.777 1 83.12 409 GLU A O 1
ATOM 3295 N N . ALA A 1 410 ? -2.844 13.867 5.758 1 78.12 410 ALA A N 1
ATOM 3296 C CA . ALA A 1 410 ? -3.633 12.648 5.953 1 78.12 410 ALA A CA 1
ATOM 3297 C C . ALA A 1 410 ? -4.418 12.297 4.691 1 78.12 410 ALA A C 1
ATOM 3299 O O . ALA A 1 410 ? -5.09 11.266 4.645 1 78.12 410 ALA A O 1
ATOM 3300 N N . ARG A 1 411 ? -4.25 13.102 3.748 1 81.56 411 ARG A N 1
ATOM 3301 C CA . ARG A 1 411 ? -5.016 12.844 2.533 1 81.56 411 ARG A CA 1
ATOM 3302 C C . ARG A 1 411 ? -4.461 11.633 1.787 1 81.56 411 ARG A C 1
ATOM 3304 O O . ARG A 1 411 ? -3.246 11.516 1.602 1 81.56 411 ARG A O 1
ATOM 3311 N N . HIS A 1 412 ? -5.352 10.805 1.421 1 77.38 412 HIS A N 1
ATOM 3312 C CA . HIS A 1 412 ? -5 9.516 0.833 1 77.38 412 HIS A CA 1
ATOM 3313 C C . HIS A 1 412 ? -4.918 9.609 -0.688 1 77.38 412 HIS A C 1
ATOM 3315 O O . HIS A 1 412 ? -5.516 8.797 -1.396 1 77.38 412 HIS A O 1
ATOM 3321 N N . PHE A 1 413 ? -4.07 10.445 -1.145 1 85.06 413 PHE A N 1
ATOM 3322 C CA . PHE A 1 413 ? -3.955 10.578 -2.592 1 85.06 413 PHE A CA 1
ATOM 3323 C C . PHE A 1 413 ? -3.43 9.281 -3.209 1 85.06 413 PHE A C 1
ATOM 3325 O O . PHE A 1 413 ? -3.953 8.82 -4.223 1 85.06 413 PHE A O 1
ATOM 3332 N N . ARG A 1 414 ? -2.479 8.781 -2.617 1 85.25 414 ARG A N 1
ATOM 3333 C CA . ARG A 1 414 ? -1.852 7.562 -3.129 1 85.25 414 ARG A CA 1
ATOM 3334 C C . ARG A 1 414 ? -2.846 6.406 -3.168 1 85.25 414 ARG A C 1
ATOM 3336 O O . ARG A 1 414 ? -2.891 5.652 -4.141 1 85.25 414 ARG A O 1
ATOM 3343 N N . LEU A 1 415 ? -3.561 6.324 -2.154 1 87.06 415 LEU A N 1
ATOM 3344 C CA . LEU A 1 415 ? -4.539 5.246 -2.066 1 87.06 415 LEU A CA 1
ATOM 3345 C C . LEU A 1 415 ? -5.609 5.395 -3.145 1 87.06 415 LEU A C 1
ATOM 3347 O O . LEU A 1 415 ? -6.004 4.41 -3.773 1 87.06 415 LEU A O 1
ATOM 3351 N N . TYR A 1 416 ? -6.051 6.609 -3.35 1 90.5 416 TYR A N 1
ATOM 3352 C CA . TYR A 1 416 ? -7.078 6.859 -4.355 1 90.5 416 TYR A CA 1
ATOM 3353 C C . TYR A 1 416 ? -6.551 6.586 -5.758 1 90.5 416 TYR A C 1
ATOM 3355 O O . TYR A 1 416 ? -7.254 6.02 -6.594 1 90.5 416 TYR A O 1
ATOM 3363 N N . ARG A 1 417 ? -5.363 6.988 -5.941 1 89.25 417 ARG A N 1
ATOM 3364 C CA . ARG A 1 417 ? -4.734 6.762 -7.238 1 89.25 417 ARG A CA 1
ATOM 3365 C C . ARG A 1 417 ? -4.555 5.27 -7.508 1 89.25 417 ARG A C 1
ATOM 3367 O O . ARG A 1 417 ? -4.781 4.805 -8.625 1 89.25 417 ARG A O 1
ATOM 3374 N N . GLN A 1 418 ? -4.262 4.555 -6.527 1 86.81 418 GLN A N 1
ATOM 3375 C CA . GLN A 1 418 ? -3.951 3.139 -6.68 1 86.81 418 GLN A CA 1
ATOM 3376 C C . GLN A 1 418 ? -5.223 2.303 -6.801 1 86.81 418 GLN A C 1
ATOM 3378 O O . GLN A 1 418 ? -5.289 1.373 -7.605 1 86.81 418 GLN A O 1
ATOM 3383 N N . ASN A 1 419 ? -6.246 2.699 -6.066 1 86.69 419 ASN A N 1
ATOM 3384 C CA . ASN A 1 419 ? -7.336 1.742 -5.902 1 86.69 419 ASN A CA 1
ATOM 3385 C C . ASN A 1 419 ? -8.633 2.26 -6.516 1 86.69 419 ASN A C 1
ATOM 3387 O O . ASN A 1 419 ? -9.57 1.49 -6.738 1 86.69 419 ASN A O 1
ATOM 3391 N N . PHE A 1 420 ? -8.734 3.521 -6.785 1 90.25 420 PHE A N 1
ATOM 3392 C CA . PHE A 1 420 ? -10.047 4.051 -7.141 1 90.25 420 PHE A CA 1
ATOM 3393 C C . PHE A 1 420 ? -9.969 4.852 -8.438 1 90.25 420 PHE A C 1
ATOM 3395 O O . PHE A 1 420 ? -10.844 5.672 -8.711 1 90.25 420 PHE A O 1
ATOM 3402 N N . ALA A 1 421 ? -8.922 4.707 -9.141 1 90.5 421 ALA A N 1
ATOM 3403 C CA . ALA A 1 421 ? -8.766 5.48 -10.367 1 90.5 421 ALA A CA 1
ATOM 3404 C C . ALA A 1 421 ? -8.508 4.57 -11.562 1 90.5 421 ALA A C 1
ATOM 3406 O O . ALA A 1 421 ? -7.863 3.527 -11.422 1 90.5 421 ALA A O 1
ATOM 3407 N N . ARG A 1 422 ? -9.016 5.035 -12.727 1 84.81 422 ARG A N 1
ATOM 3408 C CA . ARG A 1 422 ? -8.734 4.328 -13.977 1 84.81 422 ARG A CA 1
ATOM 3409 C C . ARG A 1 422 ? -7.262 4.438 -14.344 1 84.81 422 ARG A C 1
ATOM 3411 O O . ARG A 1 422 ? -6.637 5.48 -14.125 1 84.81 422 ARG A O 1
ATOM 3418 N N . LYS A 1 423 ? -6.723 3.406 -14.898 1 81.5 423 LYS A N 1
ATOM 3419 C CA . LYS A 1 423 ? -5.285 3.377 -15.156 1 81.5 423 LYS A CA 1
ATOM 3420 C C . LYS A 1 423 ? -4.988 3.387 -16.656 1 81.5 423 LYS A C 1
ATOM 3422 O O . LYS A 1 423 ? -3.826 3.393 -17.062 1 81.5 423 LYS A O 1
ATOM 3427 N N . PHE A 1 424 ? -5.973 3.484 -17.453 1 79 424 PHE A N 1
ATOM 3428 C CA . PHE A 1 424 ? -5.73 3.361 -18.875 1 79 424 PHE A CA 1
ATOM 3429 C C . PHE A 1 424 ? -5.496 4.73 -19.5 1 79 424 PHE A C 1
ATOM 3431 O O . PHE A 1 424 ? -4.992 4.824 -20.625 1 79 424 PHE A O 1
ATOM 3438 N N . SER A 1 425 ? -6.008 5.77 -18.844 1 84.56 425 SER A N 1
ATOM 3439 C CA . SER A 1 425 ? -5.816 7.145 -19.297 1 84.56 425 SER A CA 1
ATOM 3440 C C . SER A 1 425 ? -5.406 8.055 -18.156 1 84.56 425 SER A C 1
ATOM 3442 O O . SER A 1 425 ? -6.055 8.07 -17.109 1 84.56 425 SER A O 1
ATOM 3444 N N . ARG A 1 426 ? -4.402 8.82 -18.391 1 87.75 426 ARG A N 1
ATOM 3445 C CA . ARG A 1 426 ? -3.887 9.68 -17.344 1 87.75 426 ARG A CA 1
ATOM 3446 C C . ARG A 1 426 ? -4.895 10.766 -16.969 1 87.75 426 ARG A C 1
ATOM 3448 O O . ARG A 1 426 ? -5.18 10.984 -15.797 1 87.75 426 ARG A O 1
ATOM 3455 N N . PRO A 1 427 ? -5.461 11.453 -17.984 1 90.62 427 PRO A N 1
ATOM 3456 C CA . PRO A 1 427 ? -6.449 12.469 -17.641 1 90.62 427 PRO A CA 1
ATOM 3457 C C . PRO A 1 427 ? -7.652 11.898 -16.891 1 90.62 427 PRO A C 1
ATOM 3459 O O . PRO A 1 427 ? -8.164 12.516 -15.953 1 90.62 427 PRO A O 1
ATOM 3462 N N . LYS A 1 428 ? -8.078 10.758 -17.297 1 92.5 428 LYS A N 1
ATOM 3463 C CA . LYS A 1 428 ? -9.211 10.141 -16.625 1 92.5 428 LYS A CA 1
ATOM 3464 C C . LYS A 1 428 ? -8.828 9.695 -15.211 1 92.5 428 LYS A C 1
ATOM 3466 O O . LYS A 1 428 ? -9.648 9.773 -14.289 1 92.5 428 LYS A O 1
ATOM 3471 N N . CYS A 1 429 ? -7.629 9.227 -15.094 1 92 429 CYS A N 1
ATOM 3472 C CA . CYS A 1 429 ? -7.105 8.859 -13.789 1 92 429 CYS A CA 1
ATOM 3473 C C . CYS A 1 429 ? -7.102 10.055 -12.844 1 92 429 CYS A C 1
ATOM 3475 O O . CYS A 1 429 ? -7.586 9.961 -11.711 1 92 429 CYS A O 1
ATOM 3477 N N . ASN A 1 430 ? -6.605 11.164 -13.375 1 92.94 430 ASN A N 1
ATOM 3478 C CA . ASN A 1 430 ? -6.523 12.367 -12.555 1 92.94 430 ASN A CA 1
ATOM 3479 C C . ASN A 1 430 ? -7.91 12.906 -12.211 1 92.94 430 ASN A C 1
ATOM 3481 O O . ASN A 1 430 ? -8.125 13.422 -11.109 1 92.94 430 ASN A O 1
ATOM 3485 N N . ALA A 1 431 ? -8.812 12.742 -13.125 1 94.94 431 ALA A N 1
ATOM 3486 C CA . ALA A 1 431 ? -10.188 13.148 -12.859 1 94.94 431 ALA A CA 1
ATOM 3487 C C . ALA A 1 431 ? -10.805 12.297 -11.75 1 94.94 431 ALA A C 1
ATOM 3489 O O . ALA A 1 431 ? -11.508 12.812 -10.883 1 94.94 431 ALA A O 1
ATOM 3490 N N . ASP A 1 432 ? -10.516 11.023 -11.828 1 94.12 432 ASP A N 1
ATOM 3491 C CA . ASP A 1 432 ? -11.047 10.125 -10.812 1 94.12 432 ASP A CA 1
ATOM 3492 C C . ASP A 1 432 ? -10.492 10.461 -9.43 1 94.12 432 ASP A C 1
ATOM 3494 O O . ASP A 1 432 ? -11.219 10.414 -8.438 1 94.12 432 ASP A O 1
ATOM 3498 N N . ILE A 1 433 ? -9.281 10.828 -9.375 1 94 433 ILE A N 1
ATOM 3499 C CA . ILE A 1 433 ? -8.625 11.133 -8.109 1 94 433 ILE A CA 1
ATOM 3500 C C . ILE A 1 433 ? -9.242 12.383 -7.492 1 94 433 ILE A C 1
ATOM 3502 O O . ILE A 1 433 ? -9.648 12.375 -6.328 1 94 433 ILE A O 1
ATOM 3506 N N . ILE A 1 434 ? -9.297 13.422 -8.266 1 95.38 434 ILE A N 1
ATOM 3507 C CA . ILE A 1 434 ? -9.805 14.68 -7.742 1 95.38 434 ILE A CA 1
ATOM 3508 C C . ILE A 1 434 ? -11.273 14.516 -7.34 1 95.38 434 ILE A C 1
ATOM 3510 O O . ILE A 1 434 ? -11.711 15.086 -6.34 1 95.38 434 ILE A O 1
ATOM 3514 N N . ASN A 1 435 ? -12.008 13.75 -8.094 1 95.31 435 ASN A N 1
ATOM 3515 C CA . ASN A 1 435 ? -13.406 13.492 -7.754 1 95.31 435 ASN A CA 1
ATOM 3516 C C . ASN A 1 435 ? -13.523 12.719 -6.441 1 95.31 435 ASN A C 1
ATOM 3518 O O . ASN A 1 435 ? -14.414 12.992 -5.633 1 95.31 435 ASN A O 1
ATOM 3522 N N . ARG A 1 436 ? -12.672 11.828 -6.285 1 95.06 436 ARG A N 1
ATOM 3523 C CA . ARG A 1 436 ? -12.719 11.039 -5.059 1 95.06 436 ARG A CA 1
ATOM 3524 C C . ARG A 1 436 ? -12.375 11.898 -3.842 1 95.06 436 ARG A C 1
ATOM 3526 O O . ARG A 1 436 ? -12.961 11.727 -2.771 1 95.06 436 ARG A O 1
ATOM 3533 N N . VAL A 1 437 ? -11.414 12.727 -3.988 1 94.88 437 VAL A N 1
ATOM 3534 C CA . VAL A 1 437 ? -11.039 13.625 -2.9 1 94.88 437 VAL A CA 1
ATOM 3535 C C . VAL A 1 437 ? -12.211 14.555 -2.574 1 94.88 437 VAL A C 1
ATOM 3537 O O . VAL A 1 437 ? -12.516 14.789 -1.403 1 94.88 437 VAL A O 1
ATOM 3540 N N . LEU A 1 438 ? -12.875 15.008 -3.609 1 96.25 438 LEU A N 1
ATOM 3541 C CA . LEU A 1 438 ? -14.023 15.883 -3.414 1 96.25 438 LEU A CA 1
ATOM 3542 C C . LEU A 1 438 ? -15.164 15.141 -2.73 1 96.25 438 LEU A C 1
ATOM 3544 O O . LEU A 1 438 ? -15.836 15.695 -1.855 1 96.25 438 LEU A O 1
ATOM 3548 N N . LEU A 1 439 ? -15.312 13.969 -3.131 1 95.56 439 LEU A N 1
ATOM 3549 C CA . LEU A 1 439 ? -16.375 13.141 -2.547 1 95.56 439 LEU A CA 1
ATOM 3550 C C . LEU A 1 439 ? -16.109 12.898 -1.064 1 95.56 439 LEU A C 1
ATOM 3552 O O . LEU A 1 439 ? -17.016 13.055 -0.238 1 95.56 439 LEU A O 1
ATOM 3556 N N . SER A 1 440 ? -14.93 12.531 -0.738 1 94.38 440 SER A N 1
ATOM 3557 C CA . SER A 1 440 ? -14.578 12.172 0.631 1 94.38 440 SER A CA 1
ATOM 3558 C C . SER A 1 440 ? -14.516 13.406 1.528 1 94.38 440 SER A C 1
ATOM 3560 O O . SER A 1 440 ? -14.586 13.289 2.754 1 94.38 440 SER A O 1
ATOM 3562 N N . SER A 1 441 ? -14.398 14.562 0.949 1 95.31 441 SER A N 1
ATOM 3563 C CA . SER A 1 441 ? -14.289 15.789 1.736 1 95.31 441 SER A CA 1
ATOM 3564 C C . SER A 1 441 ? -15.547 16.641 1.604 1 95.31 441 SER A C 1
ATOM 3566 O O . SER A 1 441 ? -15.523 17.844 1.886 1 95.31 441 SER A O 1
ATOM 3568 N N . ASN A 1 442 ? -16.609 16.031 1.128 1 95.75 442 ASN A N 1
ATOM 3569 C CA . ASN A 1 442 ? -17.875 16.75 0.995 1 95.75 442 ASN A CA 1
ATOM 3570 C C . ASN A 1 442 ? -18.453 17.109 2.357 1 95.75 442 ASN A C 1
ATOM 3572 O O . ASN A 1 442 ? -18.75 16.234 3.168 1 95.75 442 ASN A O 1
ATOM 3576 N N . PRO A 1 443 ? -18.688 18.375 2.586 1 94.19 443 PRO A N 1
ATOM 3577 C CA . PRO A 1 443 ? -19.109 18.812 3.922 1 94.19 443 PRO A CA 1
ATOM 3578 C C . PRO A 1 443 ? -20.469 18.25 4.32 1 94.19 443 PRO A C 1
ATOM 3580 O O . PRO A 1 443 ? -20.719 17.984 5.5 1 94.19 443 PRO A O 1
ATOM 3583 N N . LEU A 1 444 ? -21.375 18.109 3.371 1 93.75 444 LEU A N 1
ATOM 3584 C CA . LEU A 1 444 ? -22.703 17.578 3.668 1 93.75 444 LEU A CA 1
ATOM 3585 C C . LEU A 1 444 ? -22.625 16.141 4.152 1 93.75 444 LEU A C 1
ATOM 3587 O O . LEU A 1 444 ? -23.188 15.797 5.191 1 93.75 444 LEU A O 1
ATOM 3591 N N . ILE A 1 445 ? -21.891 15.383 3.412 1 93.38 445 ILE A N 1
ATOM 3592 C CA . ILE A 1 445 ? -21.75 13.969 3.742 1 93.38 445 ILE A CA 1
ATOM 3593 C C . ILE A 1 445 ? -21 13.812 5.059 1 93.38 445 ILE A C 1
ATOM 3595 O O . ILE A 1 445 ? -21.375 13.008 5.91 1 93.38 445 ILE A O 1
ATOM 3599 N N . THR A 1 446 ? -19.953 14.539 5.262 1 92.12 446 THR A N 1
ATOM 3600 C CA . THR A 1 446 ? -19.141 14.477 6.469 1 92.12 446 THR A CA 1
ATOM 3601 C C . THR A 1 446 ? -19.953 14.906 7.691 1 92.12 446 THR A C 1
ATOM 3603 O O . THR A 1 446 ? -19.812 14.328 8.766 1 92.12 446 THR A O 1
ATOM 3606 N N . GLY A 1 447 ? -20.766 15.93 7.5 1 89.12 447 GLY A N 1
ATOM 3607 C CA . GLY A 1 447 ? -21.562 16.438 8.602 1 89.12 447 GLY A CA 1
ATOM 3608 C C . GLY A 1 447 ? -22.625 15.445 9.07 1 89.12 447 GLY A C 1
ATOM 3609 O O . GLY A 1 447 ? -23.047 15.5 10.227 1 89.12 447 GLY A O 1
ATOM 3610 N N . MET A 1 448 ? -23.016 14.531 8.25 1 86.31 448 MET A N 1
ATOM 3611 C CA . MET A 1 448 ? -24.062 13.562 8.57 1 86.31 448 MET A CA 1
ATOM 3612 C C . MET A 1 448 ? -23.516 12.445 9.453 1 86.31 448 MET A C 1
ATOM 3614 O O . MET A 1 448 ? -24.281 11.695 10.062 1 86.31 448 MET A O 1
ATOM 3618 N N . ARG A 1 449 ? -22.297 12.391 9.594 1 82.81 449 ARG A N 1
ATOM 3619 C CA . ARG A 1 449 ? -21.688 11.336 10.383 1 82.81 449 ARG A CA 1
ATOM 3620 C C . ARG A 1 449 ? -21.828 11.617 11.875 1 82.81 449 ARG A C 1
ATOM 3622 O O . ARG A 1 449 ? -21.797 12.773 12.305 1 82.81 449 ARG A O 1
ATOM 3629 N N . PRO A 1 450 ? -22 10.422 12.461 1 74.06 450 PRO A N 1
ATOM 3630 C CA . PRO A 1 450 ? -21.969 10.648 13.914 1 74.06 450 PRO A CA 1
ATOM 3631 C C . PRO A 1 450 ? -20.578 11.008 14.422 1 74.06 450 PRO A C 1
ATOM 3633 O O . PRO A 1 450 ? -19.578 10.484 13.93 1 74.06 450 PRO A O 1
ATOM 3636 N N . ILE A 1 451 ? -20.484 12.031 15.109 1 67.81 451 ILE A N 1
ATOM 3637 C CA . ILE A 1 451 ? -19.219 12.5 15.641 1 67.81 451 ILE A CA 1
ATOM 3638 C C . ILE A 1 451 ? -18.828 11.656 16.859 1 67.81 451 ILE A C 1
ATOM 3640 O O . ILE A 1 451 ? -19.594 11.555 17.812 1 67.81 451 ILE A O 1
ATOM 3644 N N . PRO A 1 452 ? -17.719 10.992 16.656 1 64.5 452 PRO A N 1
ATOM 3645 C CA . PRO A 1 452 ? -17.281 10.258 17.859 1 64.5 452 PRO A CA 1
ATOM 3646 C C . PRO A 1 452 ? -16.984 11.18 19.031 1 64.5 452 PRO A C 1
ATOM 3648 O O . PRO A 1 452 ? -16.625 12.344 18.844 1 64.5 452 PRO A O 1
ATOM 3651 N N . PRO A 1 453 ? -17.188 10.695 20.188 1 62.31 453 PRO A N 1
ATOM 3652 C CA . PRO A 1 453 ? -16.891 11.523 21.359 1 62.31 453 PRO A CA 1
ATOM 3653 C C . PRO A 1 453 ? -15.414 11.883 21.469 1 62.31 453 PRO A C 1
ATOM 3655 O O . PRO A 1 453 ? -14.547 11.086 21.094 1 62.31 453 PRO A O 1
ATOM 3658 N N . LYS A 1 454 ? -15.133 13.109 21.703 1 58.19 454 LYS A N 1
ATOM 3659 C CA . LYS A 1 454 ? -13.766 13.617 21.781 1 58.19 454 LYS A CA 1
ATOM 3660 C C . LYS A 1 454 ? -13.016 13 22.953 1 58.19 454 LYS A C 1
ATOM 3662 O O . LYS A 1 454 ? -13.586 12.828 24.031 1 58.19 454 LYS A O 1
ATOM 3667 N N . LYS A 1 455 ? -11.773 12.562 22.703 1 54.97 455 LYS A N 1
ATOM 3668 C CA . LYS A 1 455 ? -10.914 12.055 23.766 1 54.97 455 LYS A CA 1
ATOM 3669 C C . LYS A 1 455 ? -10.484 13.172 24.719 1 54.97 455 LYS A C 1
ATOM 3671 O O . LYS A 1 455 ? -10.336 14.32 24.297 1 54.97 455 LYS A O 1
ATOM 3676 N N . HIS A 1 456 ? -10.375 12.805 26 1 51.31 456 HIS A N 1
ATOM 3677 C CA . HIS A 1 456 ? -10.062 13.703 27.109 1 51.31 456 HIS A CA 1
ATOM 3678 C C . HIS A 1 456 ? -8.625 14.203 27.016 1 51.31 456 HIS A C 1
ATOM 3680 O O . HIS A 1 456 ? -7.727 13.461 26.609 1 51.31 456 HIS A O 1
ATOM 3686 N N . PHE A 1 457 ? -8.461 15.5 26.906 1 54.34 457 PHE A N 1
ATOM 3687 C CA . PHE A 1 457 ? -7.188 16.203 26.922 1 54.34 457 PHE A CA 1
ATOM 3688 C C . PHE A 1 457 ? -6.41 15.883 28.203 1 54.34 457 PHE A C 1
ATOM 3690 O O . PHE A 1 457 ? -6.988 15.805 29.281 1 54.34 457 PHE A O 1
ATOM 3697 N N . HIS A 1 458 ? -5.246 15.414 28.047 1 58.12 458 HIS A N 1
ATOM 3698 C CA . HIS A 1 458 ? -4.387 15.18 29.203 1 58.12 458 HIS A CA 1
ATOM 3699 C C . HIS A 1 458 ? -4.152 16.469 29.984 1 58.12 458 HIS A C 1
ATOM 3701 O O . HIS A 1 458 ? -4.098 17.547 29.391 1 58.12 458 HIS A O 1
ATOM 3707 N N . LEU A 1 459 ? -4.152 16.406 31.25 1 60.53 459 LEU A N 1
ATOM 3708 C CA . LEU A 1 459 ? -4.242 17.375 32.344 1 60.53 459 LEU A CA 1
ATOM 3709 C C . LEU A 1 459 ? -2.992 18.25 32.406 1 60.53 459 LEU A C 1
ATOM 3711 O O . LEU A 1 459 ? -3.049 19.391 32.844 1 60.53 459 LEU A O 1
ATOM 3715 N N . GLN A 1 460 ? -1.871 17.859 31.844 1 62.06 460 GLN A N 1
ATOM 3716 C CA . GLN A 1 460 ? -0.678 18.562 32.281 1 62.06 460 GLN A CA 1
ATOM 3717 C C . GLN A 1 460 ? -0.609 19.969 31.688 1 62.06 460 GLN A C 1
ATOM 3719 O O . GLN A 1 460 ? -0.137 20.906 32.344 1 62.06 460 GLN A O 1
ATOM 3724 N N . GLY A 1 461 ? -1.131 20.266 30.484 1 67.88 461 GLY A N 1
ATOM 3725 C CA . GLY A 1 461 ? -1.05 21.578 29.859 1 67.88 461 GLY A CA 1
ATOM 3726 C C . GLY A 1 461 ? -2.236 22.469 30.172 1 67.88 461 GLY A C 1
ATOM 3727 O O . GLY A 1 461 ? -2.381 23.547 29.594 1 67.88 461 GLY A O 1
ATOM 3728 N N . LYS A 1 462 ? -2.977 22.094 31.141 1 71.75 462 LYS A N 1
ATOM 3729 C CA . LYS A 1 462 ? -4.227 22.797 31.422 1 71.75 462 LYS A CA 1
ATOM 3730 C C . LYS A 1 462 ? -3.959 24.203 31.938 1 71.75 462 LYS A C 1
ATOM 3732 O O . LYS A 1 462 ? -4.742 25.125 31.703 1 71.75 462 LYS A O 1
ATOM 3737 N N . GLN A 1 463 ? -2.795 24.328 32.594 1 73.19 463 GLN A N 1
ATOM 3738 C CA . GLN A 1 463 ? -2.488 25.641 33.188 1 73.19 463 GLN A CA 1
ATOM 3739 C C . GLN A 1 463 ? -2.236 26.672 32.094 1 73.19 463 GLN A C 1
ATOM 3741 O O . GLN A 1 463 ? -2.334 27.875 32.344 1 73.19 463 GLN A O 1
ATOM 3746 N N . PHE A 1 464 ? -1.95 26.203 30.938 1 79.69 464 PHE A N 1
ATOM 3747 C CA . PHE A 1 464 ? -1.646 27.125 29.844 1 79.69 464 PHE A CA 1
ATOM 3748 C C . PHE A 1 464 ? -2.898 27.438 29.031 1 79.69 464 PHE A C 1
ATOM 3750 O O . PHE A 1 464 ? -2.842 28.188 28.062 1 79.69 464 PHE A O 1
ATOM 3757 N N . LEU A 1 465 ? -3.906 26.781 29.469 1 75.75 465 LEU A N 1
ATOM 3758 C CA . LEU A 1 465 ? -5.18 26.984 28.797 1 75.75 465 LEU A CA 1
ATOM 3759 C C . LEU A 1 465 ? -6.086 27.906 29.609 1 75.75 465 LEU A C 1
ATOM 3761 O O . LEU A 1 465 ? -6.074 27.844 30.844 1 75.75 465 LEU A O 1
ATOM 3765 N N . MET B 1 1 ? -25.266 -22.359 11.25 1 78.12 1 MET B N 1
ATOM 3766 C CA . MET B 1 1 ? -25.297 -21.031 10.656 1 78.12 1 MET B CA 1
ATOM 3767 C C . MET B 1 1 ? -26.578 -20.797 9.875 1 78.12 1 MET B C 1
ATOM 3769 O O . MET B 1 1 ? -26.984 -21.641 9.078 1 78.12 1 MET B O 1
ATOM 3773 N N . THR B 1 2 ? -27.219 -19.734 10.227 1 83.19 2 THR B N 1
ATOM 3774 C CA . THR B 1 2 ? -28.469 -19.406 9.539 1 83.19 2 THR B CA 1
ATOM 3775 C C . THR B 1 2 ? -28.188 -18.859 8.148 1 83.19 2 THR B C 1
ATOM 3777 O O . THR B 1 2 ? -27.047 -18.484 7.84 1 83.19 2 THR B O 1
ATOM 3780 N N . LYS B 1 3 ? -29.172 -18.922 7.285 1 84.88 3 LYS B N 1
ATOM 3781 C CA . LYS B 1 3 ? -29.047 -18.406 5.926 1 84.88 3 LYS B CA 1
ATOM 3782 C C . LYS B 1 3 ? -28.672 -16.922 5.934 1 84.88 3 LYS B C 1
ATOM 3784 O O . LYS B 1 3 ? -27.875 -16.469 5.109 1 84.88 3 LYS B O 1
ATOM 3789 N N . LYS B 1 4 ? -29.172 -16.266 6.863 1 86.56 4 LYS B N 1
ATOM 3790 C CA . LYS B 1 4 ? -28.891 -14.844 6.98 1 86.56 4 LYS B CA 1
ATOM 3791 C C . LYS B 1 4 ? -27.438 -14.594 7.355 1 86.56 4 LYS B C 1
ATOM 3793 O O . LYS B 1 4 ? -26.781 -13.711 6.793 1 86.56 4 LYS B O 1
ATOM 3798 N N . GLN B 1 5 ? -26.953 -15.406 8.211 1 90.69 5 GLN B N 1
ATOM 3799 C CA . GLN B 1 5 ? -25.578 -15.289 8.648 1 90.69 5 GLN B CA 1
ATOM 3800 C C . GLN B 1 5 ? -24.609 -15.617 7.52 1 90.69 5 GLN B C 1
ATOM 3802 O O . GLN B 1 5 ? -23.609 -14.914 7.332 1 90.69 5 GLN B O 1
ATOM 3807 N N . LEU B 1 6 ? -24.984 -16.562 6.812 1 91.5 6 LEU B N 1
ATOM 3808 C CA . LEU B 1 6 ? -24.125 -17 5.703 1 91.5 6 LEU B CA 1
ATOM 3809 C C . LEU B 1 6 ? -24.094 -15.938 4.609 1 91.5 6 LEU B C 1
ATOM 3811 O O . LEU B 1 6 ? -23.031 -15.688 4.02 1 91.5 6 LEU B O 1
ATOM 3815 N N . THR B 1 7 ? -25.203 -15.336 4.375 1 90.56 7 THR B N 1
ATOM 3816 C CA . THR B 1 7 ? -25.266 -14.281 3.363 1 90.56 7 THR B CA 1
ATOM 3817 C C . THR B 1 7 ? -24.438 -13.07 3.793 1 90.56 7 THR B C 1
ATOM 3819 O O . THR B 1 7 ? -23.672 -12.523 2.994 1 90.56 7 THR B O 1
ATOM 3822 N N . ALA B 1 8 ? -24.578 -12.711 5.035 1 93 8 ALA B N 1
ATOM 3823 C CA . ALA B 1 8 ? -23.828 -11.586 5.566 1 93 8 ALA B CA 1
ATOM 3824 C C . ALA B 1 8 ? -22.328 -11.867 5.539 1 93 8 ALA B C 1
ATOM 3826 O O . ALA B 1 8 ? -21.531 -10.992 5.195 1 93 8 ALA B O 1
ATOM 3827 N N . LEU B 1 9 ? -22 -13.078 5.898 1 94.31 9 LEU B N 1
ATOM 3828 C CA . LEU B 1 9 ? -20.594 -13.469 5.891 1 94.31 9 LEU B CA 1
ATOM 3829 C C . LEU B 1 9 ? -20.047 -13.469 4.469 1 94.31 9 LEU B C 1
ATOM 3831 O O . LEU B 1 9 ? -18.906 -13.039 4.246 1 94.31 9 LEU B O 1
ATOM 3835 N N . SER B 1 10 ? -20.828 -13.93 3.557 1 93.56 10 SER B N 1
ATOM 3836 C CA . SER B 1 10 ? -20.406 -13.945 2.158 1 93.56 10 SER B CA 1
ATOM 3837 C C . SER B 1 10 ? -20.141 -12.539 1.641 1 93.56 10 SER B C 1
ATOM 3839 O O . SER B 1 10 ? -19.141 -12.297 0.952 1 93.56 10 SER B O 1
ATOM 3841 N N . VAL B 1 11 ? -20.969 -11.641 2.014 1 92.56 11 VAL B N 1
ATOM 3842 C CA . VAL B 1 11 ? -20.797 -10.25 1.602 1 92.56 11 VAL B CA 1
ATOM 3843 C C . VAL B 1 11 ? -19.547 -9.672 2.26 1 92.56 11 VAL B C 1
ATOM 3845 O O . VAL B 1 11 ? -18.766 -8.969 1.611 1 92.56 11 VAL B O 1
ATOM 3848 N N . PHE B 1 12 ? -19.406 -9.984 3.537 1 94.75 12 PHE B N 1
ATOM 3849 C CA . PHE B 1 12 ? -18.266 -9.516 4.305 1 94.75 12 PHE B CA 1
ATOM 3850 C C . PHE B 1 12 ? -16.953 -9.961 3.658 1 94.75 12 PHE B C 1
ATOM 3852 O O . PHE B 1 12 ? -16.016 -9.18 3.531 1 94.75 12 PHE B O 1
ATOM 3859 N N . VAL B 1 13 ? -16.906 -11.172 3.154 1 93.5 13 VAL B N 1
ATOM 3860 C CA . VAL B 1 13 ? -15.695 -11.766 2.604 1 93.5 13 VAL B CA 1
ATOM 3861 C C . VAL B 1 13 ? -15.523 -11.328 1.151 1 93.5 13 VAL B C 1
ATOM 3863 O O . VAL B 1 13 ? -14.43 -10.922 0.75 1 93.5 13 VAL B O 1
ATOM 3866 N N . GLU B 1 14 ? -16.547 -11.352 0.394 1 91.69 14 GLU B N 1
ATOM 3867 C CA . GLU B 1 14 ? -16.469 -11.031 -1.028 1 91.69 14 GLU B CA 1
ATOM 3868 C C . GLU B 1 14 ? -16.125 -9.562 -1.249 1 91.69 14 GLU B C 1
ATOM 3870 O O . GLU B 1 14 ? -15.438 -9.219 -2.209 1 91.69 14 GLU B O 1
ATOM 3875 N N . ALA B 1 15 ? -16.641 -8.742 -0.348 1 91.69 15 ALA B N 1
ATOM 3876 C CA . ALA B 1 15 ? -16.359 -7.316 -0.467 1 91.69 15 ALA B CA 1
ATOM 3877 C C . ALA B 1 15 ? -15.086 -6.945 0.297 1 91.69 15 ALA B C 1
ATOM 3879 O O . ALA B 1 15 ? -14.664 -5.789 0.278 1 91.69 15 ALA B O 1
ATOM 3880 N N . ASP B 1 16 ? -14.531 -7.941 0.937 1 91.06 16 ASP B N 1
ATOM 3881 C CA . ASP B 1 16 ? -13.312 -7.715 1.709 1 91.06 16 ASP B CA 1
ATOM 3882 C C . ASP B 1 16 ? -13.484 -6.547 2.676 1 91.06 16 ASP B C 1
ATOM 3884 O O . ASP B 1 16 ? -12.68 -5.613 2.684 1 91.06 16 ASP B O 1
ATOM 3888 N N . LEU B 1 17 ? -14.531 -6.578 3.436 1 93.44 17 LEU B N 1
ATOM 3889 C CA . LEU B 1 17 ? -14.844 -5.492 4.355 1 93.44 17 LEU B CA 1
ATOM 3890 C C . LEU B 1 17 ? -14.055 -5.625 5.648 1 93.44 17 LEU B C 1
ATOM 3892 O O . LEU B 1 17 ? -13.82 -6.738 6.133 1 93.44 17 LEU B O 1
ATOM 3896 N N . SER B 1 18 ? -13.648 -4.492 6.141 1 92.12 18 SER B N 1
ATOM 3897 C CA . SER B 1 18 ? -13.148 -4.441 7.512 1 92.12 18 SER B CA 1
ATOM 3898 C C . SER B 1 18 ? -14.297 -4.414 8.516 1 92.12 18 SER B C 1
ATOM 3900 O O . SER B 1 18 ? -15.461 -4.289 8.125 1 92.12 18 SER B O 1
ATOM 3902 N N . ARG B 1 19 ? -13.953 -4.621 9.773 1 91.5 19 ARG B N 1
ATOM 3903 C CA . ARG B 1 19 ? -14.977 -4.527 10.805 1 91.5 19 ARG B CA 1
ATOM 3904 C C . ARG B 1 19 ? -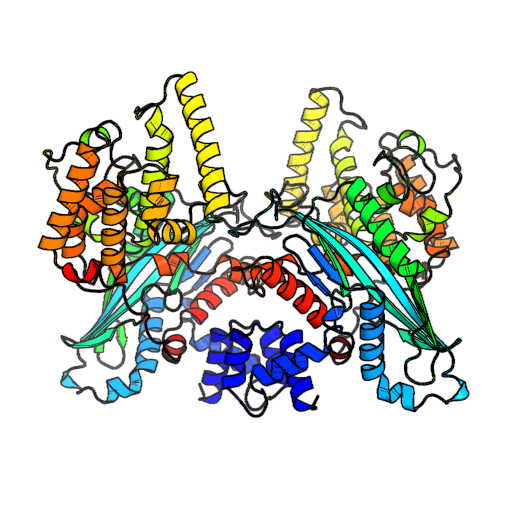15.688 -3.176 10.75 1 91.5 19 ARG B C 1
ATOM 3906 O O . ARG B 1 19 ? -16.922 -3.107 10.828 1 91.5 19 ARG B O 1
ATOM 3913 N N . ARG B 1 20 ? -14.945 -2.127 10.586 1 90.75 20 ARG B N 1
ATOM 3914 C CA . ARG B 1 20 ? -15.5 -0.779 10.539 1 90.75 20 ARG B CA 1
ATOM 3915 C C . ARG B 1 20 ? -16.438 -0.618 9.344 1 90.75 20 ARG B C 1
ATOM 3917 O O . ARG B 1 20 ? -17.547 -0.099 9.484 1 90.75 20 ARG B O 1
ATOM 3924 N N . GLN B 1 21 ? -16.016 -1.091 8.234 1 93 21 GLN B N 1
ATOM 3925 C CA . GLN B 1 21 ? -16.828 -0.999 7.031 1 93 21 GLN B CA 1
ATOM 3926 C C . GLN B 1 21 ? -18.125 -1.79 7.195 1 93 21 GLN B C 1
ATOM 3928 O O . GLN B 1 21 ? -19.203 -1.33 6.785 1 93 21 GLN B O 1
ATOM 3933 N N . TYR B 1 22 ? -17.969 -2.939 7.801 1 95.25 22 TYR B N 1
ATOM 3934 C CA . TYR B 1 22 ? -19.141 -3.766 8.039 1 95.25 22 TYR B CA 1
ATOM 3935 C C . TYR B 1 22 ? -20.156 -3.047 8.93 1 95.25 22 TYR B C 1
ATOM 3937 O O . TYR B 1 22 ? -21.359 -3.059 8.656 1 95.25 22 TYR B O 1
ATOM 3945 N N . GLU B 1 23 ? -19.656 -2.418 9.961 1 94.06 23 GLU B N 1
ATOM 3946 C CA . GLU B 1 23 ? -20.547 -1.726 10.898 1 94.06 23 GLU B CA 1
ATOM 3947 C C . GLU B 1 23 ? -21.25 -0.552 10.227 1 94.06 23 GLU B C 1
ATOM 3949 O O . GLU B 1 23 ? -22.406 -0.255 10.539 1 94.06 23 GLU B O 1
ATOM 3954 N N . ILE B 1 24 ? -20.578 0.074 9.336 1 92.19 24 ILE B N 1
ATOM 3955 C CA . ILE B 1 24 ? -21.188 1.177 8.594 1 92.19 24 ILE B CA 1
ATOM 3956 C C . ILE B 1 24 ? -22.297 0.645 7.691 1 92.19 24 ILE B C 1
ATOM 3958 O O . ILE B 1 24 ? -23.391 1.203 7.656 1 92.19 24 ILE B O 1
ATOM 3962 N N . VAL B 1 25 ? -22.031 -0.437 7.023 1 92.44 25 VAL B N 1
ATOM 3963 C CA . VAL B 1 25 ? -23.016 -1.05 6.145 1 92.44 25 VAL B CA 1
ATOM 3964 C C . VAL B 1 25 ? -24.188 -1.572 6.973 1 92.44 25 VAL B C 1
ATOM 3966 O O . VAL B 1 25 ? -25.344 -1.407 6.586 1 92.44 25 VAL B O 1
ATOM 3969 N N . ARG B 1 26 ? -23.891 -2.113 8.109 1 92.81 26 ARG B N 1
ATOM 3970 C CA . ARG B 1 26 ? -24.906 -2.66 9 1 92.81 26 ARG B CA 1
ATOM 3971 C C . ARG B 1 26 ? -25.859 -1.57 9.477 1 92.81 26 ARG B C 1
ATOM 3973 O O . ARG B 1 26 ? -27.047 -1.831 9.703 1 92.81 26 ARG B O 1
ATOM 3980 N N . SER B 1 27 ? -25.359 -0.381 9.68 1 89.25 27 SER B N 1
ATOM 3981 C CA . SER B 1 27 ? -26.172 0.717 10.18 1 89.25 27 SER B CA 1
ATOM 3982 C C . SER B 1 27 ? -27.359 0.996 9.258 1 89.25 27 SER B C 1
ATOM 3984 O O . SER B 1 27 ? -28.359 1.571 9.68 1 89.25 27 SER B O 1
ATOM 3986 N N . THR B 1 28 ? -27.266 0.556 8 1 88.12 28 THR B N 1
ATOM 3987 C CA . THR B 1 28 ? -28.359 0.78 7.051 1 88.12 28 THR B CA 1
ATOM 3988 C C . THR B 1 28 ? -29.516 -0.181 7.312 1 88.12 28 THR B C 1
ATOM 3990 O O . THR B 1 28 ? -30.672 0.178 7.129 1 88.12 28 THR B O 1
ATOM 3993 N N . SER B 1 29 ? -29.156 -1.439 7.668 1 89.69 29 SER B N 1
ATOM 3994 C CA . SER B 1 29 ? -30.203 -2.428 7.957 1 89.69 29 SER B CA 1
ATOM 3995 C C . SER B 1 29 ? -29.688 -3.498 8.914 1 89.69 29 SER B C 1
ATOM 3997 O O . SER B 1 29 ? -28.953 -4.406 8.508 1 89.69 29 SER B O 1
ATOM 3999 N N . GLN B 1 30 ? -30.234 -3.482 10.016 1 89.06 30 GLN B N 1
ATOM 4000 C CA . GLN B 1 30 ? -29.844 -4.461 11.016 1 89.06 30 GLN B CA 1
ATOM 4001 C C . GLN B 1 30 ? -30.484 -5.816 10.758 1 89.06 30 GLN B C 1
ATOM 4003 O O . GLN B 1 30 ? -30.047 -6.836 11.281 1 89.06 30 GLN B O 1
ATOM 4008 N N . LYS B 1 31 ? -31.484 -5.789 9.945 1 87.12 31 LYS B N 1
ATOM 4009 C CA . LYS B 1 31 ? -32.188 -7.027 9.609 1 87.12 31 LYS B CA 1
ATOM 4010 C C . LYS B 1 31 ? -31.359 -7.871 8.641 1 87.12 31 LYS B C 1
ATOM 4012 O O . LYS B 1 31 ? -31.344 -9.102 8.75 1 87.12 31 LYS B O 1
ATOM 4017 N N . LEU B 1 32 ? -30.688 -7.219 7.84 1 89.12 32 LEU B N 1
ATOM 4018 C CA . LEU B 1 32 ? -29.922 -7.922 6.82 1 89.12 32 LEU B CA 1
ATOM 4019 C C . LEU B 1 32 ? -28.516 -8.25 7.332 1 89.12 32 LEU B C 1
ATOM 4021 O O . LEU B 1 32 ? -27.922 -9.25 6.93 1 89.12 32 LEU B O 1
ATOM 4025 N N . TYR B 1 33 ? -28.062 -7.332 8.211 1 92.94 33 TYR B N 1
ATOM 4026 C CA . TYR B 1 33 ? -26.688 -7.473 8.695 1 92.94 33 TYR B CA 1
ATOM 4027 C C . TYR B 1 33 ? -26.672 -7.648 10.211 1 92.94 33 TYR B C 1
ATOM 4029 O O . TYR B 1 33 ? -26.844 -6.684 10.961 1 92.94 33 TYR B O 1
ATOM 4037 N N . PRO B 1 34 ? -26.391 -8.906 10.547 1 93.94 34 PRO B N 1
ATOM 4038 C CA . PRO B 1 34 ? -26.328 -9.148 11.992 1 93.94 34 PRO B CA 1
ATOM 4039 C C . PRO B 1 34 ? -25.188 -8.398 12.672 1 93.94 34 PRO B C 1
ATOM 4041 O O . PRO B 1 34 ? -24.344 -7.809 11.992 1 93.94 34 PRO B O 1
ATOM 4044 N N . SER B 1 35 ? -25.281 -8.375 13.977 1 94.44 35 SER B N 1
ATOM 4045 C CA . SER B 1 35 ? -24.219 -7.734 14.734 1 94.44 35 SER B CA 1
ATOM 4046 C C . SER B 1 35 ? -22.875 -8.398 14.469 1 94.44 35 SER B C 1
ATOM 4048 O O . SER B 1 35 ? -22.812 -9.555 14.039 1 94.44 35 SER B O 1
ATOM 4050 N N . TYR B 1 36 ? -21.859 -7.684 14.711 1 93.62 36 TYR B N 1
ATOM 4051 C CA . TYR B 1 36 ? -20.531 -8.211 14.414 1 93.62 36 TYR B CA 1
ATOM 4052 C C . TYR B 1 36 ? -20.219 -9.414 15.297 1 93.62 36 TYR B C 1
ATOM 4054 O O . TYR B 1 36 ? -19.516 -10.336 14.883 1 93.62 36 TYR B O 1
ATOM 4062 N N . SER B 1 37 ? -20.75 -9.438 16.453 1 93.25 37 SER B N 1
ATOM 4063 C CA . SER B 1 37 ? -20.547 -10.594 17.328 1 93.25 37 SER B CA 1
ATOM 4064 C C . SER B 1 37 ? -21.125 -11.859 16.719 1 93.25 37 SER B C 1
ATOM 4066 O O . SER B 1 37 ? -20.5 -12.93 16.797 1 93.25 37 SER B O 1
ATOM 4068 N N . ILE B 1 38 ? -22.234 -11.734 16.141 1 93.81 38 ILE B N 1
ATOM 4069 C CA . ILE B 1 38 ? -22.859 -12.875 15.477 1 93.81 38 ILE B CA 1
ATOM 4070 C C . ILE B 1 38 ? -22.062 -13.258 14.242 1 93.81 38 ILE B C 1
ATOM 4072 O O . ILE B 1 38 ? -21.875 -14.438 13.953 1 93.81 38 ILE B O 1
ATOM 4076 N N . LEU B 1 39 ? -21.594 -12.234 13.547 1 94.56 39 LEU B N 1
ATOM 4077 C CA . LEU B 1 39 ? -20.75 -12.492 12.383 1 94.56 39 LEU B CA 1
ATOM 4078 C C . LEU B 1 39 ? -19.453 -13.188 12.789 1 94.56 39 LEU B C 1
ATOM 4080 O O . LEU B 1 39 ? -18.969 -14.062 12.062 1 94.56 39 LEU B O 1
ATOM 4084 N N . GLN B 1 40 ? -18.953 -12.797 13.883 1 93.69 40 GLN B N 1
ATOM 4085 C CA . GLN B 1 40 ? -17.719 -13.391 14.391 1 93.69 40 GLN B CA 1
ATOM 4086 C C . GLN B 1 40 ? -17.906 -14.883 14.664 1 93.69 40 GLN B C 1
ATOM 4088 O O . GLN B 1 40 ? -17 -15.68 14.422 1 93.69 40 GLN B O 1
ATOM 4093 N N . LYS B 1 41 ? -19 -15.18 15.141 1 92.81 41 LYS B N 1
ATOM 4094 C CA . LYS B 1 41 ? -19.312 -16.594 15.367 1 92.81 41 LYS B CA 1
ATOM 4095 C C . LYS B 1 41 ? -19.375 -17.359 14.047 1 92.81 41 LYS B C 1
ATOM 4097 O O . LYS B 1 41 ? -18.891 -18.484 13.953 1 92.81 41 LYS B O 1
ATOM 4102 N N . ALA B 1 42 ? -19.953 -16.75 13.094 1 93.62 42 ALA B N 1
ATOM 4103 C CA . ALA B 1 42 ? -20.016 -17.375 11.773 1 93.62 42 ALA B CA 1
ATOM 4104 C C . ALA B 1 42 ? -18.609 -17.531 11.18 1 93.62 42 ALA B C 1
ATOM 4106 O O . ALA B 1 42 ? -18.328 -18.531 10.516 1 93.62 42 ALA B O 1
ATOM 4107 N N . LYS B 1 43 ? -17.766 -16.578 11.414 1 94.5 43 LYS B N 1
ATOM 4108 C CA . LYS B 1 43 ? -16.391 -16.641 10.953 1 94.5 43 LYS B CA 1
ATOM 4109 C C . LYS B 1 43 ? -15.648 -17.812 11.578 1 94.5 43 LYS B C 1
ATOM 4111 O O . LYS B 1 43 ? -14.781 -18.422 10.945 1 94.5 43 LYS B O 1
ATOM 4116 N N . SER B 1 44 ? -16 -18.094 12.719 1 93.19 44 SER B N 1
ATOM 4117 C CA . SER B 1 44 ? -15.312 -19.156 13.438 1 93.19 44 SER B CA 1
ATOM 4118 C C . SER B 1 44 ? -15.531 -20.516 12.75 1 93.19 44 SER B C 1
ATOM 4120 O O . SER B 1 44 ? -14.688 -21.406 12.852 1 93.19 44 SER B O 1
ATOM 4122 N N . ASP B 1 45 ? -16.594 -20.609 12.062 1 92.31 45 ASP B N 1
ATOM 4123 C CA . ASP B 1 45 ? -16.875 -21.844 11.328 1 92.31 45 ASP B CA 1
ATOM 4124 C C . ASP B 1 45 ? -15.93 -22 10.133 1 92.31 45 ASP B C 1
ATOM 4126 O O . ASP B 1 45 ? -15.789 -23.094 9.586 1 92.31 45 ASP B O 1
ATOM 4130 N N . CYS B 1 46 ? -15.312 -20.922 9.781 1 95.06 46 CYS B N 1
ATOM 4131 C CA . CYS B 1 46 ? -14.445 -20.938 8.602 1 95.06 46 CYS B CA 1
ATOM 4132 C C . CYS B 1 46 ? -13.016 -21.297 8.984 1 95.06 46 CYS B C 1
ATOM 4134 O O . CYS B 1 46 ? -12.133 -21.344 8.125 1 95.06 46 CYS B O 1
ATOM 4136 N N . TYR B 1 47 ? -12.859 -21.625 10.258 1 95.62 47 TYR B N 1
ATOM 4137 C CA . TYR B 1 47 ? -11.516 -21.922 10.75 1 95.62 47 TYR B CA 1
ATOM 4138 C C . TYR B 1 47 ? -11.438 -23.359 11.266 1 95.62 47 TYR B C 1
ATOM 4140 O O . TYR B 1 47 ? -12.414 -23.891 11.805 1 95.62 47 TYR B O 1
ATOM 4148 N N . PRO B 1 48 ? -10.234 -23.953 11.047 1 95.31 48 PRO B N 1
ATOM 4149 C CA . PRO B 1 48 ? -10.023 -25.219 11.75 1 95.31 48 PRO B CA 1
ATOM 4150 C C . PRO B 1 48 ? -10.055 -25.062 13.266 1 95.31 48 PRO B C 1
ATOM 4152 O O . PRO B 1 48 ? -10.07 -23.938 13.773 1 95.31 48 PRO B O 1
ATOM 4155 N N . PRO B 1 49 ? -10.133 -26.156 13.977 1 94.12 49 PRO B N 1
ATOM 4156 C CA . PRO B 1 49 ? -10.164 -26.078 15.438 1 94.12 49 PRO B CA 1
ATOM 4157 C C . PRO B 1 49 ? -8.969 -25.328 16.016 1 94.12 49 PRO B C 1
ATOM 4159 O O . PRO B 1 49 ? -7.859 -25.422 15.484 1 94.12 49 PRO B O 1
ATOM 4162 N N . LYS B 1 50 ? -9.188 -24.672 17.047 1 91.88 50 LYS B N 1
ATOM 4163 C CA . LYS B 1 50 ? -8.188 -23.812 17.656 1 91.88 50 LYS B CA 1
ATOM 4164 C C . LYS B 1 50 ? -6.938 -24.594 18.047 1 91.88 50 LYS B C 1
ATOM 4166 O O . LYS B 1 50 ? -5.828 -24.062 18.016 1 91.88 50 LYS B O 1
ATOM 4171 N N . GLU B 1 51 ? -7.172 -25.781 18.406 1 92.44 51 GLU B N 1
ATOM 4172 C CA . GLU B 1 51 ? -6.07 -26.609 18.875 1 92.44 51 GLU B CA 1
ATOM 4173 C C . GLU B 1 51 ? -5.109 -26.938 17.75 1 92.44 51 GLU B C 1
ATOM 4175 O O . GLU B 1 51 ? -3.967 -27.344 17.984 1 92.44 51 GLU B O 1
ATOM 4180 N N . SER B 1 52 ? -5.551 -26.75 16.562 1 94.38 52 SER B N 1
ATOM 4181 C CA . SER B 1 52 ? -4.73 -27.125 15.414 1 94.38 52 SER B CA 1
ATOM 4182 C C . SER B 1 52 ? -3.775 -26 15.031 1 94.38 52 SER B C 1
ATOM 4184 O O . SER B 1 52 ? -2.92 -26.172 14.164 1 94.38 52 SER B O 1
ATOM 4186 N N . TYR B 1 53 ? -3.848 -24.859 15.727 1 93.38 53 TYR B N 1
ATOM 4187 C CA . TYR B 1 53 ? -3.037 -23.703 15.398 1 93.38 53 TYR B CA 1
ATOM 4188 C C . TYR B 1 53 ? -1.787 -23.641 16.266 1 93.38 53 TYR B C 1
ATOM 4190 O O . TYR B 1 53 ? -1.833 -23.969 17.453 1 93.38 53 TYR B O 1
ATOM 4198 N N . GLU B 1 54 ? -0.74 -23.25 15.719 1 95.56 54 GLU B N 1
ATOM 4199 C CA . GLU B 1 54 ? 0.457 -22.797 16.422 1 95.56 54 GLU B CA 1
ATOM 4200 C C . GLU B 1 54 ? 0.913 -21.438 15.93 1 95.56 54 GLU B C 1
ATOM 4202 O O . GLU B 1 54 ? 1.434 -21.312 14.82 1 95.56 54 GLU B O 1
ATOM 4207 N N . VAL B 1 55 ? 0.667 -20.453 16.75 1 95.69 55 VAL B N 1
ATOM 4208 C CA . VAL B 1 55 ? 0.991 -19.094 16.344 1 95.69 55 VAL B CA 1
ATOM 4209 C C . VAL B 1 55 ? 2.002 -18.484 17.312 1 95.69 55 VAL B C 1
ATOM 4211 O O . VAL B 1 55 ? 1.77 -18.469 18.531 1 95.69 55 VAL B O 1
ATOM 4214 N N . THR B 1 56 ? 3.072 -18.094 16.828 1 93 56 THR B N 1
ATOM 4215 C CA . THR B 1 56 ? 4.113 -17.406 17.594 1 93 56 THR B CA 1
ATOM 4216 C C . THR B 1 56 ? 4.406 -16.031 17 1 93 56 THR B C 1
ATOM 4218 O O . THR B 1 56 ? 3.66 -15.555 16.141 1 93 56 THR B O 1
ATOM 4221 N N . GLU B 1 57 ? 5.422 -15.414 17.453 1 89.69 57 GLU B N 1
ATOM 4222 C CA . GLU B 1 57 ? 5.809 -14.094 16.953 1 89.69 57 GLU B CA 1
ATOM 4223 C C . GLU B 1 57 ? 6.371 -14.172 15.539 1 89.69 57 GLU B C 1
ATOM 4225 O O . GLU B 1 57 ? 6.301 -13.203 14.781 1 89.69 57 GLU B O 1
ATOM 4230 N N . THR B 1 58 ? 6.871 -15.344 15.234 1 90.75 58 THR B N 1
ATOM 4231 C CA . THR B 1 58 ? 7.578 -15.406 13.961 1 90.75 58 THR B CA 1
ATOM 4232 C C . THR B 1 58 ? 6.973 -16.484 13.055 1 90.75 58 THR B C 1
ATOM 4234 O O . THR B 1 58 ? 7.496 -16.75 11.977 1 90.75 58 THR B O 1
ATOM 4237 N N . CYS B 1 59 ? 5.895 -17.094 13.57 1 93.5 59 CYS B N 1
ATOM 4238 C CA . CYS B 1 59 ? 5.363 -18.203 12.789 1 93.5 59 CYS B CA 1
ATOM 4239 C C . CYS B 1 59 ? 3.877 -18.391 13.055 1 93.5 59 CYS B C 1
ATOM 4241 O O . CYS B 1 59 ? 3.404 -18.156 14.172 1 93.5 59 CYS B O 1
ATOM 4243 N N . ALA B 1 60 ? 3.18 -18.672 12.094 1 95.56 60 ALA B N 1
ATOM 4244 C CA . ALA B 1 60 ? 1.794 -19.125 12.18 1 95.56 60 ALA B CA 1
ATOM 4245 C C . ALA B 1 60 ? 1.567 -20.359 11.305 1 95.56 60 ALA B C 1
ATOM 4247 O O . ALA B 1 60 ? 1.8 -20.328 10.094 1 95.56 60 ALA B O 1
ATOM 4248 N N . GLN B 1 61 ? 1.194 -21.438 11.891 1 97.12 61 GLN B N 1
ATOM 4249 C CA . GLN B 1 61 ? 1.007 -22.688 11.133 1 97.12 61 GLN B CA 1
ATOM 4250 C C . GLN B 1 61 ? -0.243 -23.422 11.602 1 97.12 61 GLN B C 1
ATOM 4252 O O . GLN B 1 61 ? -0.717 -23.219 12.719 1 97.12 61 GLN B O 1
ATOM 4257 N N . ILE B 1 62 ? -0.764 -24.172 10.773 1 96.81 62 ILE B N 1
ATOM 4258 C CA . ILE B 1 62 ? -1.92 -25.016 11.031 1 96.81 62 ILE B CA 1
ATOM 4259 C C . ILE B 1 62 ? -1.575 -26.469 10.719 1 96.81 62 ILE B C 1
ATOM 4261 O O . ILE B 1 62 ? -0.89 -26.75 9.734 1 96.81 62 ILE B O 1
ATOM 4265 N N . ASN B 1 63 ? -2.047 -27.297 11.578 1 95.75 63 ASN B N 1
ATOM 4266 C CA . ASN B 1 63 ? -1.887 -28.719 11.297 1 95.75 63 ASN B CA 1
ATOM 4267 C C . ASN B 1 63 ? -2.5 -29.094 9.953 1 95.75 63 ASN B C 1
ATOM 4269 O O . ASN B 1 63 ? -3.678 -28.828 9.711 1 95.75 63 ASN B O 1
ATOM 4273 N N . LEU B 1 64 ? -1.706 -29.75 9.109 1 94.38 64 LEU B N 1
ATOM 4274 C CA . LEU B 1 64 ? -2.125 -30.016 7.738 1 94.38 64 LEU B CA 1
ATOM 4275 C C . LEU B 1 64 ? -3.352 -30.922 7.711 1 94.38 64 LEU B C 1
ATOM 4277 O O . LEU B 1 64 ? -4.277 -30.688 6.926 1 94.38 64 LEU B O 1
ATOM 4281 N N . GLN B 1 65 ? -3.395 -31.938 8.555 1 92.12 65 GLN B N 1
ATOM 4282 C CA . GLN B 1 65 ? -4.523 -32.844 8.609 1 92.12 65 GLN B CA 1
ATOM 4283 C C . GLN B 1 65 ? -5.824 -32.125 8.922 1 92.12 65 GLN B C 1
ATOM 4285 O O . GLN B 1 65 ? -6.832 -32.312 8.242 1 92.12 65 GLN B O 1
ATOM 4290 N N . GLU B 1 66 ? -5.742 -31.328 9.922 1 93.75 66 GLU B N 1
ATOM 4291 C CA . GLU B 1 66 ? -6.934 -30.578 10.336 1 93.75 66 GLU B CA 1
ATOM 4292 C C . GLU B 1 66 ? -7.348 -29.562 9.281 1 93.75 66 GLU B C 1
ATOM 4294 O O . GLU B 1 66 ? -8.539 -29.312 9.094 1 93.75 66 GLU B O 1
ATOM 4299 N N . LEU B 1 67 ? -6.375 -29 8.648 1 95.12 67 LEU B N 1
ATOM 4300 C CA . LEU B 1 67 ? -6.652 -28.031 7.582 1 95.12 67 LEU B CA 1
ATOM 4301 C C . LEU B 1 67 ? -7.348 -28.719 6.406 1 95.12 67 LEU B C 1
ATOM 4303 O O . LEU B 1 67 ? -8.336 -28.203 5.883 1 95.12 67 LEU B O 1
ATOM 4307 N N . LEU B 1 68 ? -6.871 -29.859 5.98 1 93.56 68 LEU B N 1
ATOM 4308 C CA . LEU B 1 68 ? -7.465 -30.625 4.891 1 93.56 68 LEU B CA 1
ATOM 4309 C C . LEU B 1 68 ? -8.859 -31.109 5.266 1 93.56 68 LEU B C 1
ATOM 4311 O O . LEU B 1 68 ? -9.781 -31.047 4.449 1 93.56 68 LEU B O 1
ATOM 4315 N N . ASN B 1 69 ? -8.992 -31.562 6.504 1 91.5 69 ASN B N 1
ATOM 4316 C CA . ASN B 1 69 ? -10.305 -31.984 6.984 1 91.5 69 ASN B CA 1
ATOM 4317 C C . ASN B 1 69 ? -11.32 -30.844 6.91 1 91.5 69 ASN B C 1
ATOM 4319 O O . ASN B 1 69 ? -12.438 -31.031 6.414 1 91.5 69 ASN B O 1
ATOM 4323 N N . HIS B 1 70 ? -10.898 -29.766 7.434 1 94 70 HIS B N 1
ATOM 4324 C CA . HIS B 1 70 ? -11.789 -28.609 7.434 1 94 70 HIS B CA 1
ATOM 4325 C C . HIS B 1 70 ? -12.164 -28.203 6.012 1 94 70 HIS B C 1
ATOM 4327 O O . HIS B 1 70 ? -13.32 -27.891 5.734 1 94 70 HIS B O 1
ATOM 4333 N N . THR B 1 71 ? -11.203 -28.172 5.133 1 94.06 71 THR B N 1
ATOM 4334 C CA . THR B 1 71 ? -11.438 -27.812 3.738 1 94.06 71 THR B CA 1
ATOM 4335 C C . THR B 1 71 ? -12.438 -28.781 3.092 1 94.06 71 THR B C 1
ATOM 4337 O O . THR B 1 71 ? -13.352 -28.344 2.389 1 94.06 71 THR B O 1
ATOM 4340 N N . THR B 1 72 ? -12.25 -30.016 3.354 1 90.62 72 THR B N 1
ATOM 4341 C CA . THR B 1 72 ? -13.141 -31.031 2.799 1 90.62 72 THR B CA 1
ATOM 4342 C C . THR B 1 72 ? -14.555 -30.859 3.338 1 90.62 72 THR B C 1
ATOM 4344 O O . THR B 1 72 ? -15.531 -30.938 2.582 1 90.62 72 THR B O 1
ATOM 4347 N N . ILE B 1 73 ? -14.672 -30.594 4.637 1 89.5 73 ILE B N 1
ATOM 4348 C CA . ILE B 1 73 ? -15.977 -30.406 5.262 1 89.5 73 ILE B CA 1
ATOM 4349 C C . ILE B 1 73 ? -16.688 -29.219 4.621 1 89.5 73 ILE B C 1
ATOM 4351 O O . ILE B 1 73 ? -17.891 -29.297 4.312 1 89.5 73 ILE B O 1
ATOM 4355 N N . ARG B 1 74 ? -15.977 -28.172 4.43 1 92.38 74 ARG B N 1
ATOM 4356 C CA . ARG B 1 74 ? -16.562 -26.984 3.834 1 92.38 74 ARG B CA 1
ATOM 4357 C C . ARG B 1 74 ? -16.984 -27.234 2.387 1 92.38 74 ARG B C 1
ATOM 4359 O O . ARG B 1 74 ? -18.016 -26.766 1.938 1 92.38 74 ARG B O 1
ATOM 4366 N N . LEU B 1 75 ? -16.188 -27.969 1.673 1 91.19 75 LEU B N 1
ATOM 4367 C CA . LEU B 1 75 ? -16.5 -28.328 0.292 1 91.19 75 LEU B CA 1
ATOM 4368 C C . LEU B 1 75 ? -17.734 -29.219 0.227 1 91.19 75 LEU B C 1
ATOM 4370 O O . LEU B 1 75 ? -18.609 -29.016 -0.621 1 91.19 75 LEU B O 1
ATOM 4374 N N . LEU B 1 76 ? -17.812 -30.125 1.134 1 87.69 76 LEU B N 1
ATOM 4375 C CA . LEU B 1 76 ? -18.953 -31.047 1.168 1 87.69 76 LEU B CA 1
ATOM 4376 C C . LEU B 1 76 ? -20.234 -30.297 1.533 1 87.69 76 LEU B C 1
ATOM 4378 O O . LEU B 1 76 ? -21.312 -30.641 1.036 1 87.69 76 LEU B O 1
ATOM 4382 N N . THR B 1 77 ? -20.062 -29.344 2.455 1 88.88 77 THR B N 1
ATOM 4383 C CA . THR B 1 77 ? -21.219 -28.531 2.805 1 88.88 77 THR B CA 1
ATOM 4384 C C . THR B 1 77 ? -21.719 -27.766 1.586 1 88.88 77 THR B C 1
ATOM 4386 O O . THR B 1 77 ? -22.938 -27.625 1.392 1 88.88 77 THR B O 1
ATOM 4389 N N . TYR B 1 78 ? -20.859 -27.359 0.806 1 90 78 TYR B N 1
ATOM 4390 C CA . TYR B 1 78 ? -21.219 -26.672 -0.422 1 90 78 TYR B CA 1
ATOM 4391 C C . TYR B 1 78 ? -21.875 -27.609 -1.413 1 90 78 TYR B C 1
ATOM 4393 O O . TYR B 1 78 ? -22.828 -27.234 -2.102 1 90 78 TYR B O 1
ATOM 4401 N N . LEU B 1 79 ? -21.438 -28.859 -1.447 1 88 79 LEU B N 1
ATOM 4402 C CA . LEU B 1 79 ? -21.906 -29.828 -2.428 1 88 79 LEU B CA 1
ATOM 4403 C C . LEU B 1 79 ? -23.047 -30.672 -1.856 1 88 79 LEU B C 1
ATOM 4405 O O . LEU B 1 79 ? -23.328 -31.766 -2.359 1 88 79 LEU B O 1
ATOM 4409 N N . LYS B 1 80 ? -23.625 -30.25 -0.927 1 85.12 80 LYS B N 1
ATOM 4410 C CA . LYS B 1 80 ? -24.641 -31.031 -0.226 1 85.12 80 LYS B CA 1
ATOM 4411 C C . LYS B 1 80 ? -25.719 -31.516 -1.188 1 85.12 80 LYS B C 1
ATOM 4413 O O . LYS B 1 80 ? -26.109 -32.688 -1.155 1 85.12 80 LYS B O 1
ATOM 4418 N N . ASP B 1 81 ? -26.203 -30.641 -2.029 1 82.19 81 ASP B N 1
ATOM 4419 C CA . ASP B 1 81 ? -27.281 -31 -2.955 1 82.19 81 ASP B CA 1
ATOM 4420 C C . ASP B 1 81 ? -26.812 -32.062 -3.949 1 82.19 81 ASP B C 1
ATOM 4422 O O . ASP B 1 81 ? -27.594 -32.938 -4.324 1 82.19 81 ASP B O 1
ATOM 4426 N N . VAL B 1 82 ? -25.578 -32.062 -4.34 1 80.69 82 VAL B N 1
ATOM 4427 C CA . VAL B 1 82 ? -25.016 -33.031 -5.293 1 80.69 82 VAL B CA 1
ATOM 4428 C C . VAL B 1 82 ? -24.781 -34.375 -4.605 1 80.69 82 VAL B C 1
ATOM 4430 O O . VAL B 1 82 ? -25 -35.406 -5.207 1 80.69 82 VAL B O 1
ATOM 4433 N N . LEU B 1 83 ? -24.484 -34.312 -3.398 1 78.31 83 LEU B N 1
ATOM 4434 C CA . LEU B 1 83 ? -24.172 -35.531 -2.65 1 78.31 83 LEU B CA 1
ATOM 4435 C C . LEU B 1 83 ? -25.438 -36.312 -2.318 1 78.31 83 LEU B C 1
ATOM 4437 O O . LEU B 1 83 ? -25.406 -37.531 -2.211 1 78.31 83 LEU B O 1
ATOM 4441 N N . CYS B 1 84 ? -26.422 -35.562 -2.125 1 74.56 84 CYS B N 1
ATOM 4442 C CA . CYS B 1 84 ? -27.688 -36.219 -1.819 1 74.56 84 CYS B CA 1
ATOM 4443 C C . CYS B 1 84 ? -28.172 -37.031 -3.002 1 74.56 84 CYS B C 1
ATOM 4445 O O . CYS B 1 84 ? -28.891 -38.031 -2.82 1 74.56 84 CYS B O 1
ATOM 4447 N N . GLU B 1 85 ? -27.734 -36.656 -4.105 1 73.06 85 GLU B N 1
ATOM 4448 C CA . GLU B 1 85 ? -28.156 -37.375 -5.301 1 73.06 85 GLU B CA 1
ATOM 4449 C C . GLU B 1 85 ? -27.281 -38.594 -5.559 1 73.06 85 GLU B C 1
ATOM 4451 O O . GLU B 1 85 ? -27.609 -39.469 -6.379 1 73.06 85 GLU B O 1
ATOM 4456 N N . LEU B 1 86 ? -26.219 -38.719 -4.82 1 70.44 86 LEU B N 1
ATOM 4457 C CA . LEU B 1 86 ? -25.297 -39.812 -5.047 1 70.44 86 LEU B CA 1
ATOM 4458 C C . LEU B 1 86 ? -25.734 -41.062 -4.293 1 70.44 86 LEU B C 1
ATOM 4460 O O . LEU B 1 86 ? -26.281 -40.969 -3.193 1 70.44 86 LEU B O 1
ATOM 4464 N N . ARG B 1 87 ? -25.656 -42.25 -4.977 1 61.62 87 ARG B N 1
ATOM 4465 C CA . ARG B 1 87 ? -26.062 -43.531 -4.406 1 61.62 87 ARG B CA 1
ATOM 4466 C C . ARG B 1 87 ? -25.109 -43.969 -3.291 1 61.62 87 ARG B C 1
ATOM 4468 O O . ARG B 1 87 ? -23.922 -43.688 -3.344 1 61.62 87 ARG B O 1
ATOM 4475 N N . PRO B 1 88 ? -25.625 -44.438 -2.156 1 57.16 88 PRO B N 1
ATOM 4476 C CA . PRO B 1 88 ? -24.828 -44.875 -1.001 1 57.16 88 PRO B CA 1
ATOM 4477 C C . PRO B 1 88 ? -23.672 -45.781 -1.39 1 57.16 88 PRO B C 1
ATOM 4479 O O . PRO B 1 88 ? -22.625 -45.781 -0.738 1 57.16 88 PRO B O 1
ATOM 4482 N N . ASP B 1 89 ? -23.844 -46.688 -2.387 1 55.03 89 ASP B N 1
ATOM 4483 C CA . ASP B 1 89 ? -22.828 -47.688 -2.746 1 55.03 89 ASP B CA 1
ATOM 4484 C C . ASP B 1 89 ? -21.594 -47 -3.344 1 55.03 89 ASP B C 1
ATOM 4486 O O . ASP B 1 89 ? -20.5 -47.594 -3.369 1 55.03 89 ASP B O 1
ATOM 4490 N N . GLU B 1 90 ? -21.734 -45.812 -3.84 1 55.31 90 GLU B N 1
ATOM 4491 C CA . GLU B 1 90 ? -20.641 -45.094 -4.488 1 55.31 90 GLU B CA 1
ATOM 4492 C C . GLU B 1 90 ? -19.781 -44.375 -3.465 1 55.31 90 GLU B C 1
ATOM 4494 O O . GLU B 1 90 ? -18.672 -43.906 -3.785 1 55.31 90 GLU B O 1
ATOM 4499 N N . CYS B 1 91 ? -20.281 -44.25 -2.266 1 52.75 91 CYS B N 1
ATOM 4500 C CA . CYS B 1 91 ? -19.75 -43.344 -1.264 1 52.75 91 CYS B CA 1
ATOM 4501 C C . CYS B 1 91 ? -18.609 -43.969 -0.488 1 52.75 91 CYS B C 1
ATOM 4503 O O . CYS B 1 91 ? -18.266 -43.531 0.605 1 52.75 91 CYS B O 1
ATOM 4505 N N . ASN B 1 92 ? -17.859 -44.938 -1.107 1 58.47 92 ASN B N 1
ATOM 4506 C CA . ASN B 1 92 ? -16.938 -45.625 -0.216 1 58.47 92 ASN B CA 1
ATOM 4507 C C . ASN B 1 92 ? -15.609 -44.906 -0.11 1 58.47 92 ASN B C 1
ATOM 4509 O O . ASN B 1 92 ? -14.93 -44.969 0.917 1 58.47 92 ASN B O 1
ATOM 4513 N N . SER B 1 93 ? -15.188 -44.188 -1.217 1 72.31 93 SER B N 1
ATOM 4514 C CA . SER B 1 93 ? -13.852 -43.594 -1.062 1 72.31 93 SER B CA 1
ATOM 4515 C C . SER B 1 93 ? -13.781 -42.188 -1.669 1 72.31 93 SER B C 1
ATOM 4517 O O . SER B 1 93 ? -14.094 -42 -2.848 1 72.31 93 SER B O 1
ATOM 4519 N N . LEU B 1 94 ? -13.664 -41.219 -0.73 1 78.69 94 LEU B N 1
ATOM 4520 C CA . LEU B 1 94 ? -13.492 -39.844 -1.169 1 78.69 94 LEU B CA 1
ATOM 4521 C C . LEU B 1 94 ? -12.016 -39.438 -1.198 1 78.69 94 LEU B C 1
ATOM 4523 O O . LEU B 1 94 ? -11.297 -39.688 -0.227 1 78.69 94 LEU B O 1
ATOM 4527 N N . ASN B 1 95 ? -11.547 -39.031 -2.422 1 83.5 95 ASN B N 1
ATOM 4528 C CA . ASN B 1 95 ? -10.164 -38.625 -2.58 1 83.5 95 ASN B CA 1
ATOM 4529 C C . ASN B 1 95 ? -10.07 -37.156 -3 1 83.5 95 ASN B C 1
ATOM 4531 O O . ASN B 1 95 ? -10.68 -36.75 -3.992 1 83.5 95 ASN B O 1
ATOM 4535 N N . LEU B 1 96 ? -9.375 -36.406 -2.182 1 87.88 96 LEU B N 1
ATOM 4536 C CA . LEU B 1 96 ? -9.148 -35 -2.51 1 87.88 96 LEU B CA 1
ATOM 4537 C C . LEU B 1 96 ? -7.738 -34.781 -3.057 1 87.88 96 LEU B C 1
ATOM 4539 O O . LEU B 1 96 ? -6.754 -35.094 -2.385 1 87.88 96 LEU B O 1
ATOM 4543 N N . PHE B 1 97 ? -7.648 -34.281 -4.277 1 88.5 97 PHE B N 1
ATOM 4544 C CA . PHE B 1 97 ? -6.375 -33.938 -4.898 1 88.5 97 PHE B CA 1
ATOM 4545 C C . PHE B 1 97 ? -6.047 -32.438 -4.672 1 88.5 97 PHE B C 1
ATOM 4547 O O . PHE B 1 97 ? -6.891 -31.578 -4.906 1 88.5 97 PHE B O 1
ATOM 4554 N N . CYS B 1 98 ? -4.875 -32.219 -4.211 1 91.81 98 CYS B N 1
ATOM 4555 C CA . CYS B 1 98 ? -4.449 -30.844 -3.938 1 91.81 98 CYS B CA 1
ATOM 4556 C C . CYS B 1 98 ? -3.057 -30.578 -4.504 1 91.81 98 CYS B C 1
ATOM 4558 O O . CYS B 1 98 ? -2.316 -31.516 -4.797 1 91.81 98 CYS B O 1
ATOM 4560 N N . LYS B 1 99 ? -2.836 -29.422 -4.762 1 92.25 99 LYS B N 1
ATOM 4561 C CA . LYS B 1 99 ? -1.474 -28.984 -5.043 1 92.25 99 LYS B CA 1
ATOM 4562 C C . LYS B 1 99 ? -0.964 -28.047 -3.961 1 92.25 99 LYS B C 1
ATOM 4564 O O . LYS B 1 99 ? -1.752 -27.359 -3.305 1 92.25 99 LYS B O 1
ATOM 4569 N N . TRP B 1 100 ? 0.32 -28.031 -3.756 1 93.12 100 TRP B N 1
ATOM 4570 C CA . TRP B 1 100 ? 0.864 -27.125 -2.746 1 93.12 100 TRP B CA 1
ATOM 4571 C C . TRP B 1 100 ? 2.199 -26.547 -3.197 1 93.12 100 TRP B C 1
ATOM 4573 O O . TRP B 1 100 ? 2.777 -27 -4.188 1 93.12 100 TRP B O 1
ATOM 4583 N N . GLY B 1 101 ? 2.592 -25.5 -2.598 1 92.44 101 GLY B N 1
ATOM 4584 C CA . GLY B 1 101 ? 3.861 -24.844 -2.873 1 92.44 101 GLY B CA 1
ATOM 4585 C C . GLY B 1 101 ? 4.266 -23.859 -1.795 1 92.44 101 GLY B C 1
ATOM 4586 O O . GLY B 1 101 ? 3.57 -23.703 -0.791 1 92.44 101 GLY B O 1
ATOM 4587 N N . CYS B 1 102 ? 5.449 -23.406 -1.903 1 92.5 102 CYS B N 1
ATOM 4588 C CA . CYS B 1 102 ? 5.988 -22.422 -0.971 1 92.5 102 CYS B CA 1
ATOM 4589 C C . CYS B 1 102 ? 6.734 -21.328 -1.712 1 92.5 102 CYS B C 1
ATOM 4591 O O . CYS B 1 102 ? 7.227 -21.547 -2.82 1 92.5 102 CYS B O 1
ATOM 4593 N N . ASP B 1 103 ? 6.66 -20.219 -1.11 1 90 103 ASP B N 1
ATOM 4594 C CA . ASP B 1 103 ? 7.285 -19.062 -1.734 1 90 103 ASP B CA 1
ATOM 4595 C C . ASP B 1 103 ? 7.656 -18 -0.69 1 90 103 ASP B C 1
ATOM 4597 O O . ASP B 1 103 ? 7.074 -17.969 0.396 1 90 103 ASP B O 1
ATOM 4601 N N . GLY B 1 104 ? 8.68 -17.203 -1.111 1 88.38 104 GLY B N 1
ATOM 4602 C CA . GLY B 1 104 ? 9.102 -16.109 -0.257 1 88.38 104 GLY B CA 1
ATOM 4603 C C . GLY B 1 104 ? 8.695 -14.742 -0.791 1 88.38 104 GLY B C 1
ATOM 4604 O O . GLY B 1 104 ? 8.5 -14.578 -1.997 1 88.38 104 GLY B O 1
ATOM 4605 N N . SER B 1 105 ? 8.484 -13.844 0.132 1 84.69 105 SER B N 1
ATOM 4606 C CA . SER B 1 105 ? 8.164 -12.484 -0.265 1 84.69 105 SER B CA 1
ATOM 4607 C C . SER B 1 105 ? 8.734 -11.469 0.721 1 84.69 105 SER B C 1
ATOM 4609 O O . SER B 1 105 ? 8.961 -11.789 1.889 1 84.69 105 SER B O 1
ATOM 4611 N N . GLN B 1 106 ? 8.945 -10.344 0.237 1 81.88 106 GLN B N 1
ATOM 4612 C CA . GLN B 1 106 ? 9.391 -9.258 1.094 1 81.88 106 GLN B CA 1
ATOM 4613 C C . GLN B 1 106 ? 8.211 -8.539 1.741 1 81.88 106 GLN B C 1
ATOM 4615 O O . GLN B 1 106 ? 7.137 -8.438 1.143 1 81.88 106 GLN B O 1
ATOM 4620 N N . GLN B 1 107 ? 8.484 -8.102 3.021 1 79.19 107 GLN B N 1
ATOM 4621 C CA . GLN B 1 107 ? 7.426 -7.434 3.773 1 79.19 107 GLN B CA 1
ATOM 4622 C C . GLN B 1 107 ? 7.914 -6.109 4.352 1 79.19 107 GLN B C 1
ATOM 4624 O O . GLN B 1 107 ? 9.117 -5.848 4.391 1 79.19 107 GLN B O 1
ATOM 4629 N N . ALA B 1 108 ? 6.953 -5.289 4.676 1 73.62 108 ALA B N 1
ATOM 4630 C CA . ALA B 1 108 ? 7.262 -4.07 5.414 1 73.62 108 ALA B CA 1
ATOM 4631 C C . ALA B 1 108 ? 7.562 -4.375 6.879 1 73.62 108 ALA B C 1
ATOM 4633 O O . ALA B 1 108 ? 6.988 -5.305 7.457 1 73.62 108 ALA B O 1
ATOM 4634 N N . GLN B 1 109 ? 8.375 -3.543 7.359 1 74.5 109 GLN B N 1
ATOM 4635 C CA . GLN B 1 109 ? 8.672 -3.693 8.781 1 74.5 109 GLN B CA 1
ATOM 4636 C C . GLN B 1 109 ? 7.699 -2.885 9.633 1 74.5 109 GLN B C 1
ATOM 4638 O O . GLN B 1 109 ? 7.395 -1.733 9.312 1 74.5 109 GLN B O 1
ATOM 4643 N N . PHE B 1 110 ? 7.18 -3.562 10.617 1 74.5 110 PHE B N 1
ATOM 4644 C CA . PHE B 1 110 ? 6.207 -2.895 11.477 1 74.5 110 PHE B CA 1
ATOM 4645 C C . PHE B 1 110 ? 6.855 -2.43 12.773 1 74.5 110 PHE B C 1
ATOM 4647 O O . PHE B 1 110 ? 7.863 -2.994 13.203 1 74.5 110 PHE B O 1
ATOM 4654 N N . LYS B 1 111 ? 6.34 -1.369 13.273 1 72.69 111 LYS B N 1
ATOM 4655 C CA . LYS B 1 111 ? 6.809 -0.816 14.539 1 72.69 111 LYS B CA 1
ATOM 4656 C C . LYS B 1 111 ? 6.285 -1.627 15.719 1 72.69 111 LYS B C 1
ATOM 4658 O O . LYS B 1 111 ? 5.41 -1.165 16.453 1 72.69 111 LYS B O 1
ATOM 4663 N N . GLN B 1 112 ? 6.762 -2.859 15.844 1 73.62 112 GLN B N 1
ATOM 4664 C CA . GLN B 1 112 ? 6.383 -3.764 16.922 1 73.62 112 GLN B CA 1
ATOM 4665 C C . GLN B 1 112 ? 7.617 -4.344 17.609 1 73.62 112 GLN B C 1
ATOM 4667 O O . GLN B 1 112 ? 8.648 -4.562 16.969 1 73.62 112 GLN B O 1
ATOM 4672 N N . THR B 1 113 ? 7.457 -4.402 18.844 1 73.56 113 THR B N 1
ATOM 4673 C CA . THR B 1 113 ? 8.555 -4.984 19.609 1 73.56 113 THR B CA 1
ATOM 4674 C C . THR B 1 113 ? 8.695 -6.473 19.312 1 73.56 113 THR B C 1
ATOM 4676 O O . THR B 1 113 ? 7.695 -7.176 19.141 1 73.56 113 THR B O 1
ATOM 4679 N N . MET B 1 114 ? 9.977 -6.801 19 1 72.31 114 MET B N 1
ATOM 4680 C CA . MET B 1 114 ? 10.258 -8.219 18.781 1 72.31 114 MET B CA 1
ATOM 4681 C C . MET B 1 114 ? 11.242 -8.742 19.828 1 72.31 114 MET B C 1
ATOM 4683 O O . MET B 1 114 ? 12.219 -8.07 20.156 1 72.31 114 MET B O 1
ATOM 4687 N N . GLU B 1 115 ? 10.828 -9.68 20.531 1 65.12 115 GLU B N 1
ATOM 4688 C CA . GLU B 1 115 ? 11.695 -10.242 21.562 1 65.12 115 GLU B CA 1
ATOM 4689 C C . GLU B 1 115 ? 12.953 -10.852 20.953 1 65.12 115 GLU B C 1
ATOM 4691 O O . GLU B 1 115 ? 14.016 -10.883 21.594 1 65.12 115 GLU B O 1
ATOM 4696 N N . ASN B 1 116 ? 12.789 -11.352 19.719 1 65.5 116 ASN B N 1
ATOM 4697 C CA . ASN B 1 116 ? 13.938 -12.039 19.141 1 65.5 116 ASN B CA 1
ATOM 4698 C C . ASN B 1 116 ? 14.508 -11.273 17.953 1 65.5 116 ASN B C 1
ATOM 4700 O O . ASN B 1 116 ? 13.977 -10.227 17.562 1 65.5 116 ASN B O 1
ATOM 4704 N N . ASP B 1 117 ? 15.75 -11.414 17.688 1 64.12 117 ASP B N 1
ATOM 4705 C CA . ASP B 1 117 ? 16.453 -10.797 16.578 1 64.12 117 ASP B CA 1
ATOM 4706 C C . ASP B 1 117 ? 15.75 -11.086 15.25 1 64.12 117 ASP B C 1
ATOM 4708 O O . ASP B 1 117 ? 16.375 -11.023 14.188 1 64.12 117 ASP B O 1
ATOM 4712 N N . ALA B 1 118 ? 14.539 -11.359 15.461 1 71.5 118 ALA B N 1
ATOM 4713 C CA . ALA B 1 118 ? 13.859 -11.719 14.219 1 71.5 118 ALA B CA 1
ATOM 4714 C C . ALA B 1 118 ? 13.438 -10.477 13.445 1 71.5 118 ALA B C 1
ATOM 4716 O O . ALA B 1 118 ? 13.359 -9.383 14.008 1 71.5 118 ALA B O 1
ATOM 4717 N N . THR B 1 119 ? 13.602 -10.57 12.062 1 75.5 119 THR B N 1
ATOM 4718 C CA . THR B 1 119 ? 13.195 -9.477 11.188 1 75.5 119 THR B CA 1
ATOM 4719 C C . THR B 1 119 ? 11.852 -9.789 10.523 1 75.5 119 THR B C 1
ATOM 4721 O O . THR B 1 119 ? 11.516 -10.953 10.312 1 75.5 119 THR B O 1
ATOM 4724 N N . ASP B 1 120 ? 11.039 -8.797 10.422 1 78.81 120 ASP B N 1
ATOM 4725 C CA . ASP B 1 120 ? 9.758 -8.984 9.758 1 78.81 120 ASP B CA 1
ATOM 4726 C C . ASP B 1 120 ? 9.805 -8.461 8.32 1 78.81 120 ASP B C 1
ATOM 4728 O O . ASP B 1 120 ? 8.758 -8.156 7.734 1 78.81 120 ASP B O 1
ATOM 4732 N N . SER B 1 121 ? 10.969 -8.422 7.797 1 81.94 121 SER B N 1
ATOM 4733 C CA . SER B 1 121 ? 11.109 -7.859 6.461 1 81.94 121 SER B CA 1
ATOM 4734 C C . SER B 1 121 ? 10.836 -8.906 5.387 1 81.94 121 SER B C 1
ATOM 4736 O O . SER B 1 121 ? 10.633 -8.562 4.219 1 81.94 121 SER B O 1
ATOM 4738 N N . ASN B 1 122 ? 10.836 -10.18 5.789 1 89.5 122 ASN B N 1
ATOM 4739 C CA . ASN B 1 122 ? 10.594 -11.266 4.84 1 89.5 122 ASN B CA 1
ATOM 4740 C C . ASN B 1 122 ? 9.625 -12.297 5.402 1 89.5 122 ASN B C 1
ATOM 4742 O O . ASN B 1 122 ? 9.57 -12.508 6.617 1 89.5 122 ASN B O 1
ATOM 4746 N N . ILE B 1 123 ? 8.953 -12.852 4.523 1 90.94 123 ILE B N 1
ATOM 4747 C CA . ILE B 1 123 ? 8.047 -13.93 4.914 1 90.94 123 ILE B CA 1
ATOM 4748 C C . ILE B 1 123 ? 8.227 -15.117 3.977 1 90.94 123 ILE B C 1
ATOM 4750 O O . ILE B 1 123 ? 8.586 -14.953 2.811 1 90.94 123 ILE B O 1
ATOM 4754 N N . PHE B 1 124 ? 8.188 -16.297 4.477 1 92.88 124 PHE B N 1
ATOM 4755 C CA . PHE B 1 124 ? 8.156 -17.547 3.75 1 92.88 124 PHE B CA 1
ATOM 4756 C C . PHE B 1 124 ? 6.859 -18.312 4.035 1 92.88 124 PHE B C 1
ATOM 4758 O O . PHE B 1 124 ? 6.523 -18.562 5.191 1 92.88 124 PHE B O 1
ATOM 4765 N N . GLN B 1 125 ? 6.121 -18.562 2.998 1 93.62 125 GLN B N 1
ATOM 4766 C CA . GLN B 1 125 ? 4.797 -19.125 3.215 1 93.62 125 GLN B CA 1
ATOM 4767 C C . GLN B 1 125 ? 4.609 -20.406 2.396 1 93.62 125 GLN B C 1
ATOM 4769 O O . GLN B 1 125 ? 5.184 -20.547 1.315 1 93.62 125 GLN B O 1
ATOM 4774 N N . SER B 1 126 ? 3.896 -21.359 2.883 1 95.31 126 SER B N 1
ATOM 4775 C CA . SER B 1 126 ? 3.422 -22.547 2.197 1 95.31 126 SER B CA 1
ATOM 4776 C C . SER B 1 126 ? 1.897 -22.609 2.191 1 95.31 126 SER B C 1
ATOM 4778 O O . SER B 1 126 ? 1.251 -22.234 3.17 1 95.31 126 SER B O 1
ATOM 4780 N N . SER B 1 127 ? 1.372 -22.953 1.102 1 95.44 127 SER B N 1
ATOM 4781 C CA . SER B 1 127 ? -0.075 -23.031 0.932 1 95.44 127 SER B CA 1
ATOM 4782 C C . SER B 1 127 ? -0.464 -24.188 0.034 1 95.44 127 SER B C 1
ATOM 4784 O O . SER B 1 127 ? 0.389 -24.781 -0.642 1 95.44 127 SER B O 1
ATOM 4786 N N . PHE B 1 128 ? -1.681 -24.578 0.081 1 94.44 128 PHE B N 1
ATOM 4787 C CA . PHE B 1 128 ? -2.168 -25.594 -0.843 1 94.44 128 PHE B CA 1
ATOM 4788 C C . PHE B 1 128 ? -3.49 -25.172 -1.471 1 94.44 128 PHE B C 1
ATOM 4790 O O . PHE B 1 128 ? -4.156 -24.266 -0.967 1 94.44 128 PHE B O 1
ATOM 4797 N N . VAL B 1 129 ? -3.838 -25.734 -2.604 1 94.94 129 VAL B N 1
ATOM 4798 C CA . VAL B 1 129 ? -5.059 -25.453 -3.354 1 94.94 129 VAL B CA 1
ATOM 4799 C C . VAL B 1 129 ? -5.766 -26.766 -3.689 1 94.94 129 VAL B C 1
ATOM 4801 O O . VAL B 1 129 ? -5.172 -27.656 -4.297 1 94.94 129 VAL B O 1
ATOM 4804 N N . PRO B 1 130 ? -6.996 -26.938 -3.213 1 93.56 130 PRO B N 1
ATOM 4805 C CA . PRO B 1 130 ? -7.746 -28.109 -3.652 1 93.56 130 PRO B CA 1
ATOM 4806 C C . PRO B 1 130 ? -8.055 -28.094 -5.148 1 93.56 130 PRO B C 1
ATOM 4808 O O . PRO B 1 130 ? -8.422 -27.047 -5.691 1 93.56 130 PRO B O 1
ATOM 4811 N N . LEU B 1 131 ? -7.918 -29.219 -5.781 1 91.25 131 LEU B N 1
ATOM 4812 C CA . LEU B 1 131 ? -8.07 -29.266 -7.23 1 91.25 131 LEU B CA 1
ATOM 4813 C C . LEU B 1 131 ? -9.312 -30.062 -7.621 1 91.25 131 LEU B C 1
ATOM 4815 O O . LEU B 1 131 ? -10.117 -29.609 -8.43 1 91.25 131 LEU B O 1
ATOM 4819 N N . ARG B 1 132 ? -9.352 -31.266 -7.047 1 89.12 132 ARG B N 1
ATOM 4820 C CA . ARG B 1 132 ? -10.414 -32.188 -7.473 1 89.12 132 ARG B CA 1
ATOM 4821 C C . ARG B 1 132 ? -10.828 -33.094 -6.344 1 89.12 132 ARG B C 1
ATOM 4823 O O . ARG B 1 132 ? -9.984 -33.594 -5.59 1 89.12 132 ARG B O 1
ATOM 4830 N N . LEU B 1 133 ? -12.086 -33.281 -6.273 1 86.94 133 LEU B N 1
ATOM 4831 C CA . LEU B 1 133 ? -12.672 -34.25 -5.355 1 86.94 133 LEU B CA 1
ATOM 4832 C C . LEU B 1 133 ? -13.32 -35.406 -6.121 1 86.94 133 LEU B C 1
ATOM 4834 O O . LEU B 1 133 ? -14.188 -35.156 -6.969 1 86.94 133 LEU B O 1
ATOM 4838 N N . VAL B 1 134 ? -12.797 -36.562 -5.824 1 83.19 134 VAL B N 1
ATOM 4839 C CA . VAL B 1 134 ? -13.258 -37.719 -6.578 1 83.19 134 VAL B CA 1
ATOM 4840 C C . VAL B 1 134 ? -13.891 -38.75 -5.629 1 83.19 134 VAL B C 1
ATOM 4842 O O . VAL B 1 134 ? -13.43 -38.906 -4.496 1 83.19 134 VAL B O 1
ATOM 4845 N N . PHE B 1 135 ? -14.914 -39.25 -6.152 1 76.81 135 PHE B N 1
ATOM 4846 C CA . PHE B 1 135 ? -15.594 -40.375 -5.504 1 76.81 135 PHE B CA 1
ATOM 4847 C C . PHE B 1 135 ? -15.477 -41.625 -6.344 1 76.81 135 PHE B C 1
ATOM 4849 O O . PHE B 1 135 ? -16.25 -41.812 -7.293 1 76.81 135 PHE B O 1
ATOM 4856 N N . GLY B 1 136 ? -14.625 -42.531 -5.91 1 72.62 136 GLY B N 1
ATOM 4857 C CA . GLY B 1 136 ? -14.32 -43.656 -6.781 1 72.62 136 GLY B CA 1
ATOM 4858 C C . GLY B 1 136 ? -13.727 -43.25 -8.109 1 72.62 136 GLY B C 1
ATOM 4859 O O . GLY B 1 136 ? -12.641 -42.656 -8.156 1 72.62 136 GLY B O 1
ATOM 4860 N N . ALA B 1 137 ? -14.5 -43.5 -9.148 1 71.81 137 ALA B N 1
ATOM 4861 C CA . ALA B 1 137 ? -14.023 -43.156 -10.484 1 71.81 137 ALA B CA 1
ATOM 4862 C C . ALA B 1 137 ? -14.703 -41.875 -10.984 1 71.81 137 ALA B C 1
ATOM 4864 O O . ALA B 1 137 ? -14.289 -41.312 -12.008 1 71.81 137 ALA B O 1
ATOM 4865 N N . LYS B 1 138 ? -15.523 -41.312 -10.094 1 78.25 138 LYS B N 1
ATOM 4866 C CA . LYS B 1 138 ? -16.312 -40.188 -10.562 1 78.25 138 LYS B CA 1
ATOM 4867 C C . LYS B 1 138 ? -15.828 -38.875 -9.938 1 78.25 138 LYS B C 1
ATOM 4869 O O . LYS B 1 138 ? -15.57 -38.812 -8.734 1 78.25 138 LYS B O 1
ATOM 4874 N N . THR B 1 139 ? -15.688 -37.906 -10.734 1 85.12 139 THR B N 1
ATOM 4875 C CA . THR B 1 139 ? -15.336 -36.562 -10.266 1 85.12 139 THR B CA 1
ATOM 4876 C C . THR B 1 139 ? -16.578 -35.844 -9.758 1 85.12 139 THR B C 1
ATOM 4878 O O . THR B 1 139 ? -17.516 -35.594 -10.508 1 85.12 139 THR B O 1
ATOM 4881 N N . ILE B 1 140 ? -16.562 -35.5 -8.531 1 83.62 140 ILE B N 1
ATOM 4882 C CA . ILE B 1 140 ? -17.703 -34.844 -7.914 1 83.62 140 ILE B CA 1
ATOM 4883 C C . ILE B 1 140 ? -17.531 -33.312 -8 1 83.62 140 ILE B C 1
ATOM 4885 O O . ILE B 1 140 ? -18.516 -32.594 -8.078 1 83.62 140 ILE B O 1
ATOM 4889 N N . TRP B 1 141 ? -16.266 -33 -7.895 1 89.62 141 TRP B N 1
ATOM 4890 C CA . TRP B 1 141 ? -16 -31.562 -7.906 1 89.62 141 TRP B CA 1
ATOM 4891 C C . TRP B 1 141 ? -14.633 -31.266 -8.508 1 89.62 141 TRP B C 1
ATOM 4893 O O . TRP B 1 141 ? -13.664 -31.969 -8.219 1 89.62 141 TRP B O 1
ATOM 4903 N N . GLN B 1 142 ? -14.656 -30.281 -9.336 1 89.75 142 GLN B N 1
ATOM 4904 C CA . GLN B 1 142 ? -13.422 -29.75 -9.914 1 89.75 142 GLN B CA 1
ATOM 4905 C C . GLN B 1 142 ? -13.297 -28.25 -9.648 1 89.75 142 GLN B C 1
ATOM 4907 O O . GLN B 1 142 ? -14.242 -27.484 -9.883 1 89.75 142 GLN B O 1
ATOM 4912 N N . ASN B 1 143 ? -12.211 -27.859 -9.109 1 91.06 143 ASN B N 1
ATOM 4913 C CA . ASN B 1 143 ? -12 -26.453 -8.828 1 91.06 143 ASN B CA 1
ATOM 4914 C C . ASN B 1 143 ? -12.172 -25.594 -10.078 1 91.06 143 ASN B C 1
ATOM 4916 O O . ASN B 1 143 ? -11.445 -25.766 -11.055 1 91.06 143 ASN B O 1
ATOM 4920 N N . PRO B 1 144 ? -13.094 -24.719 -10.023 1 87.12 144 PRO B N 1
ATOM 4921 C CA . PRO B 1 144 ? -13.344 -23.906 -11.211 1 87.12 144 PRO B CA 1
ATOM 4922 C C . PRO B 1 144 ? -12.234 -22.891 -11.461 1 87.12 144 PRO B C 1
ATOM 4924 O O . PRO B 1 144 ? -12.039 -22.438 -12.602 1 87.12 144 PRO B O 1
ATOM 4927 N N . THR B 1 145 ? -11.516 -22.484 -10.422 1 87.94 145 THR B N 1
ATOM 4928 C CA . THR B 1 145 ? -10.469 -21.484 -10.547 1 87.94 145 THR B CA 1
ATOM 4929 C C . THR B 1 145 ? -9.25 -21.859 -9.711 1 87.94 145 THR B C 1
ATOM 4931 O O . THR B 1 145 ? -8.938 -21.203 -8.719 1 87.94 145 THR B O 1
ATOM 4934 N N . PRO B 1 146 ? -8.523 -22.766 -10.148 1 88.56 146 PRO B N 1
ATOM 4935 C CA . PRO B 1 146 ? -7.406 -23.281 -9.352 1 88.56 146 PRO B CA 1
ATOM 4936 C C . PRO B 1 146 ? -6.281 -22.266 -9.195 1 88.56 146 PRO B C 1
ATOM 4938 O O . PRO B 1 146 ? -5.418 -22.406 -8.328 1 88.56 146 PRO B O 1
ATOM 4941 N N . SER B 1 147 ? -6.23 -21.266 -10.008 1 86.31 147 SER B N 1
ATOM 4942 C CA . SER B 1 147 ? -5.18 -20.25 -9.938 1 86.31 147 SER B CA 1
ATOM 4943 C C . SER B 1 147 ? -5.629 -19.031 -9.141 1 86.31 147 SER B C 1
ATOM 4945 O O . SER B 1 147 ? -4.891 -18.047 -9.031 1 86.31 147 SER B O 1
ATOM 4947 N N . SER B 1 148 ? -6.75 -19.125 -8.555 1 87.69 148 SER B N 1
ATOM 4948 C CA . SER B 1 148 ? -7.285 -18.016 -7.762 1 87.69 148 SER B CA 1
ATOM 4949 C C . SER B 1 148 ? -6.844 -18.125 -6.305 1 87.69 148 SER B C 1
ATOM 4951 O O . SER B 1 148 ? -6.793 -19.219 -5.742 1 87.69 148 SER B O 1
ATOM 4953 N N . PRO B 1 149 ? -6.574 -16.984 -5.781 1 91.88 149 PRO B N 1
ATOM 4954 C CA . PRO B 1 149 ? -6.238 -17 -4.355 1 91.88 149 PRO B CA 1
ATOM 4955 C C . PRO B 1 149 ? -7.422 -17.375 -3.471 1 91.88 149 PRO B C 1
ATOM 4957 O O . PRO B 1 149 ? -7.246 -17.672 -2.285 1 91.88 149 PRO B O 1
ATOM 4960 N N . ARG B 1 150 ? -8.539 -17.516 -4.02 1 92.12 150 ARG B N 1
ATOM 4961 C CA . ARG B 1 150 ? -9.75 -17.781 -3.252 1 92.12 150 ARG B CA 1
ATOM 4962 C C . ARG B 1 150 ? -9.805 -19.234 -2.799 1 92.12 150 ARG B C 1
ATOM 4964 O O . ARG B 1 150 ? -10.625 -19.594 -1.956 1 92.12 150 ARG B O 1
ATOM 4971 N N . TYR B 1 151 ? -8.977 -20.031 -3.318 1 93.25 151 TYR B N 1
ATOM 4972 C CA . TYR B 1 151 ? -8.906 -21.422 -2.889 1 93.25 151 TYR B CA 1
ATOM 4973 C C . TYR B 1 151 ? -7.543 -21.75 -2.289 1 93.25 151 TYR B C 1
ATOM 4975 O O . TYR B 1 151 ? -7.246 -22.906 -1.977 1 93.25 151 TYR B O 1
ATOM 4983 N N . CYS B 1 152 ? -6.719 -20.734 -2.195 1 95.44 152 CYS B N 1
ATOM 4984 C CA . CYS B 1 152 ? -5.363 -20.938 -1.702 1 95.44 152 CYS B CA 1
ATOM 4985 C C . CYS B 1 152 ? -5.324 -20.891 -0.18 1 95.44 152 CYS B C 1
ATOM 4987 O O . CYS B 1 152 ? -5.348 -19.812 0.417 1 95.44 152 CYS B O 1
ATOM 4989 N N . ARG B 1 153 ? -5.199 -22 0.398 1 95.81 153 ARG B N 1
ATOM 4990 C CA . ARG B 1 153 ? -5.262 -22.125 1.85 1 95.81 153 ARG B CA 1
ATOM 4991 C C . ARG B 1 153 ? -3.863 -22.141 2.459 1 95.81 153 ARG B C 1
ATOM 4993 O O . ARG B 1 153 ? -2.977 -22.844 1.965 1 95.81 153 ARG B O 1
ATOM 5000 N N . PRO B 1 154 ? -3.67 -21.453 3.525 1 95.94 154 PRO B N 1
ATOM 5001 C CA . PRO B 1 154 ? -2.33 -21.359 4.109 1 95.94 154 PRO B CA 1
ATOM 5002 C C . PRO B 1 154 ? -1.984 -22.562 4.988 1 95.94 154 PRO B C 1
ATOM 5004 O O . PRO B 1 154 ? -2.826 -23.031 5.762 1 95.94 154 PRO B O 1
ATOM 5007 N N . ILE B 1 155 ? -0.799 -23.078 4.871 1 96.38 155 ILE B N 1
ATOM 5008 C CA . ILE B 1 155 ? -0.289 -24.125 5.746 1 96.38 155 ILE B CA 1
ATOM 5009 C C . ILE B 1 155 ? 0.562 -23.5 6.852 1 96.38 155 ILE B C 1
ATOM 5011 O O . ILE B 1 155 ? 0.323 -23.75 8.039 1 96.38 155 ILE B O 1
ATOM 5015 N N . ARG B 1 156 ? 1.539 -22.703 6.359 1 96.19 156 ARG B N 1
ATOM 5016 C CA . ARG B 1 156 ? 2.494 -22.125 7.301 1 96.19 156 ARG B CA 1
ATOM 5017 C C . ARG B 1 156 ? 3.041 -20.797 6.789 1 96.19 156 ARG B C 1
ATOM 5019 O O . ARG B 1 156 ? 3.279 -20.641 5.59 1 96.19 156 ARG B O 1
ATOM 5026 N N . ILE B 1 157 ? 3.125 -19.891 7.719 1 94.69 157 ILE B N 1
ATOM 5027 C CA . ILE B 1 157 ? 3.76 -18.609 7.457 1 94.69 157 ILE B CA 1
ATOM 5028 C C . ILE B 1 157 ? 4.906 -18.391 8.445 1 94.69 157 ILE B C 1
ATOM 5030 O O . ILE B 1 157 ? 4.711 -18.469 9.656 1 94.69 157 ILE B O 1
ATOM 5034 N N . ARG B 1 158 ? 6.074 -18.109 7.879 1 93.62 158 ARG B N 1
ATOM 5035 C CA . ARG B 1 158 ? 7.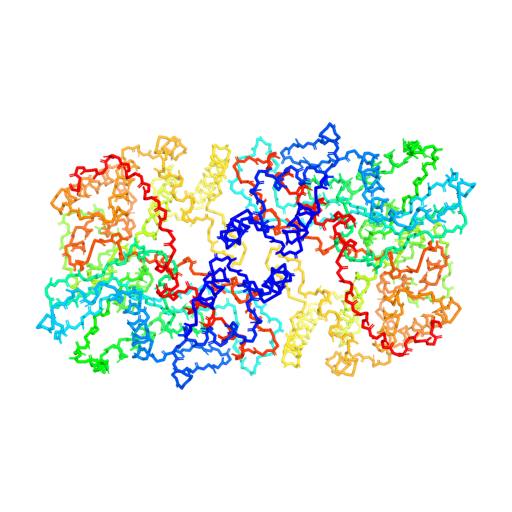254 -17.859 8.703 1 93.62 158 ARG B CA 1
ATOM 5036 C C . ARG B 1 158 ? 7.906 -16.531 8.336 1 93.62 158 ARG B C 1
ATOM 5038 O O . ARG B 1 158 ? 8.008 -16.188 7.16 1 93.62 158 ARG B O 1
ATOM 5045 N N . PHE B 1 159 ? 8.297 -15.844 9.367 1 90.88 159 PHE B N 1
ATOM 5046 C CA . PHE B 1 159 ? 9.023 -14.602 9.133 1 90.88 159 PHE B CA 1
ATOM 5047 C C . PHE B 1 159 ? 10.523 -14.867 9.023 1 90.88 159 PHE B C 1
ATOM 5049 O O . PHE B 1 159 ? 11.281 -14.547 9.938 1 90.88 159 PHE B O 1
ATOM 5056 N N . VAL B 1 160 ? 10.875 -15.391 7.879 1 91.31 160 VAL B N 1
ATOM 5057 C CA . VAL B 1 160 ? 12.266 -15.719 7.566 1 91.31 160 VAL B CA 1
ATOM 5058 C C . VAL B 1 160 ? 12.547 -15.422 6.098 1 91.31 160 VAL B C 1
ATOM 5060 O O . VAL B 1 160 ? 11.633 -15.398 5.273 1 91.31 160 VAL B O 1
ATOM 5063 N N . LYS B 1 161 ? 13.727 -15.18 5.844 1 89.44 161 LYS B N 1
ATOM 5064 C CA . LYS B 1 161 ? 14.141 -14.953 4.461 1 89.44 161 LYS B CA 1
ATOM 5065 C C . LYS B 1 161 ? 14.281 -16.266 3.703 1 89.44 161 LYS B C 1
ATOM 5067 O O . LYS B 1 161 ? 14.789 -17.25 4.242 1 89.44 161 LYS B O 1
ATOM 5072 N N . GLU B 1 162 ? 13.828 -16.25 2.523 1 90.69 162 GLU B N 1
ATOM 5073 C CA . GLU B 1 162 ? 13.93 -17.438 1.686 1 90.69 162 GLU B CA 1
ATOM 5074 C C . GLU B 1 162 ? 15.383 -17.781 1.392 1 90.69 162 GLU B C 1
ATOM 5076 O O . GLU B 1 162 ? 16.125 -16.969 0.819 1 90.69 162 GLU B O 1
ATOM 5081 N N . THR B 1 163 ? 15.852 -18.844 1.867 1 91.56 163 THR B N 1
ATOM 5082 C CA . THR B 1 163 ? 17.141 -19.438 1.555 1 91.56 163 THR B CA 1
ATOM 5083 C C . THR B 1 163 ? 16.984 -20.891 1.123 1 91.56 163 THR B C 1
ATOM 5085 O O . THR B 1 163 ? 15.891 -21.453 1.221 1 91.56 163 THR B O 1
ATOM 5088 N N . VAL B 1 164 ? 18 -21.406 0.562 1 92.75 164 VAL B N 1
ATOM 5089 C CA . VAL B 1 164 ? 17.953 -22.797 0.118 1 92.75 164 VAL B CA 1
ATOM 5090 C C . VAL B 1 164 ? 17.656 -23.719 1.304 1 92.75 164 VAL B C 1
ATOM 5092 O O . VAL B 1 164 ? 16.812 -24.609 1.204 1 92.75 164 VAL B O 1
ATOM 5095 N N . ASN B 1 165 ? 18.25 -23.391 2.41 1 93.81 165 ASN B N 1
ATOM 5096 C CA . ASN B 1 165 ? 18.047 -24.203 3.6 1 93.81 165 ASN B CA 1
ATOM 5097 C C . ASN B 1 165 ? 16.625 -24.125 4.117 1 93.81 165 ASN B C 1
ATOM 5099 O O . ASN B 1 165 ? 16.016 -25.125 4.48 1 93.81 165 ASN B O 1
ATOM 5103 N N . ILE B 1 166 ? 16.062 -22.953 4.145 1 94.31 166 ILE B N 1
ATOM 5104 C CA . ILE B 1 166 ? 14.711 -22.75 4.637 1 94.31 166 ILE B CA 1
ATOM 5105 C C . ILE B 1 166 ? 13.711 -23.438 3.711 1 94.31 166 ILE B C 1
ATOM 5107 O O . ILE B 1 166 ? 12.734 -24.031 4.176 1 94.31 166 ILE B O 1
ATOM 5111 N N . THR B 1 167 ? 13.969 -23.344 2.426 1 94.31 167 THR B N 1
ATOM 5112 C CA . THR B 1 167 ? 13.109 -24 1.448 1 94.31 167 THR B CA 1
ATOM 5113 C C . THR B 1 167 ? 13.125 -25.516 1.651 1 94.31 167 THR B C 1
ATOM 5115 O O . THR B 1 167 ? 12.07 -26.156 1.644 1 94.31 167 THR B O 1
ATOM 5118 N N . GLN B 1 168 ? 14.273 -26.047 1.856 1 94.75 168 GLN B N 1
ATOM 5119 C CA . GLN B 1 168 ? 14.383 -27.484 2.078 1 94.75 168 GLN B CA 1
ATOM 5120 C C . GLN B 1 168 ? 13.695 -27.891 3.375 1 94.75 168 GLN B C 1
ATOM 5122 O O . GLN B 1 168 ? 13.031 -28.938 3.43 1 94.75 168 GLN B O 1
ATOM 5127 N N . GLU B 1 169 ? 13.914 -27.062 4.34 1 95.38 169 GLU B N 1
ATOM 5128 C CA . GLU B 1 169 ? 13.258 -27.328 5.617 1 95.38 169 GLU B CA 1
ATOM 5129 C C . GLU B 1 169 ? 11.734 -27.344 5.461 1 95.38 169 GLU B C 1
ATOM 5131 O O . GLU B 1 169 ? 11.055 -28.188 6.031 1 95.38 169 GLU B O 1
ATOM 5136 N N . GLU B 1 170 ? 11.273 -26.406 4.715 1 95 170 GLU B N 1
ATOM 5137 C CA . GLU B 1 170 ? 9.828 -26.297 4.512 1 95 170 GLU B CA 1
ATOM 5138 C C . GLU B 1 170 ? 9.297 -27.484 3.723 1 95 170 GLU B C 1
ATOM 5140 O O . GLU B 1 170 ? 8.227 -28.016 4.031 1 95 170 GLU B O 1
ATOM 5145 N N . ILE B 1 171 ? 9.992 -27.906 2.699 1 93.56 171 ILE B N 1
ATOM 5146 C CA . ILE B 1 171 ? 9.602 -29.062 1.893 1 93.56 171 ILE B CA 1
ATOM 5147 C C . ILE B 1 171 ? 9.539 -30.312 2.77 1 93.56 171 ILE B C 1
ATOM 5149 O O . ILE B 1 171 ? 8.57 -31.078 2.709 1 93.56 171 ILE B O 1
ATOM 5153 N N . ARG B 1 172 ? 10.531 -30.453 3.621 1 94.06 172 ARG B N 1
ATOM 5154 C CA . ARG B 1 172 ? 10.555 -31.609 4.523 1 94.06 172 ARG B CA 1
ATOM 5155 C C . ARG B 1 172 ? 9.367 -31.562 5.488 1 94.06 172 ARG B C 1
ATOM 5157 O O . ARG B 1 172 ? 8.734 -32.594 5.746 1 94.06 172 ARG B O 1
ATOM 5164 N N . TYR B 1 173 ? 9.133 -30.422 5.926 1 94.5 173 TYR B N 1
ATOM 5165 C CA . TYR B 1 173 ? 8.039 -30.234 6.875 1 94.5 173 TYR B CA 1
ATOM 5166 C C . TYR B 1 173 ? 6.711 -30.641 6.25 1 94.5 173 TYR B C 1
ATOM 5168 O O . TYR B 1 173 ? 5.961 -31.438 6.832 1 94.5 173 TYR B O 1
ATOM 5176 N N . VAL B 1 174 ? 6.391 -30.156 5.09 1 93.69 174 VAL B N 1
ATOM 5177 C CA . VAL B 1 174 ? 5.102 -30.406 4.449 1 93.69 174 VAL B CA 1
ATOM 5178 C C . VAL B 1 174 ? 5.027 -31.859 3.979 1 93.69 174 VAL B C 1
ATOM 5180 O O . VAL B 1 174 ? 4.004 -32.531 4.148 1 93.69 174 VAL B O 1
ATOM 5183 N N . GLU B 1 175 ? 6.117 -32.375 3.455 1 91.69 175 GLU B N 1
ATOM 5184 C CA . GLU B 1 175 ? 6.133 -33.75 2.975 1 91.69 175 GLU B CA 1
ATOM 5185 C C . GLU B 1 175 ? 5.973 -34.75 4.125 1 91.69 175 GLU B C 1
ATOM 5187 O O . GLU B 1 175 ? 5.309 -35.75 3.98 1 91.69 175 GLU B O 1
ATOM 5192 N N . ASN B 1 176 ? 6.629 -34.406 5.242 1 92.44 176 ASN B N 1
ATOM 5193 C CA . ASN B 1 176 ? 6.441 -35.25 6.422 1 92.44 176 ASN B CA 1
ATOM 5194 C C . ASN B 1 176 ? 4.988 -35.25 6.895 1 92.44 176 ASN B C 1
ATOM 5196 O O . ASN B 1 176 ? 4.445 -36.281 7.289 1 92.44 176 ASN B O 1
ATOM 5200 N N . SER B 1 177 ? 4.402 -34.094 6.832 1 91.81 177 SER B N 1
ATOM 5201 C CA . SER B 1 177 ? 3 -33.969 7.215 1 91.81 177 SER B CA 1
ATOM 5202 C C . SER B 1 177 ? 2.094 -34.75 6.262 1 91.81 177 SER B C 1
ATOM 5204 O O . SER B 1 177 ? 1.095 -35.312 6.684 1 91.81 177 SER B O 1
ATOM 5206 N N . ILE B 1 178 ? 2.418 -34.781 5 1 89.75 178 ILE B N 1
ATOM 5207 C CA . ILE B 1 178 ? 1.636 -35.469 3.986 1 89.75 178 ILE B CA 1
ATOM 5208 C C . ILE B 1 178 ? 1.751 -37 4.195 1 89.75 178 ILE B C 1
ATOM 5210 O O . ILE B 1 178 ? 0.762 -37.719 4.074 1 89.75 178 ILE B O 1
ATOM 5214 N N . SER B 1 179 ? 2.912 -37.406 4.527 1 88.19 179 SER B N 1
ATOM 5215 C CA . SER B 1 179 ? 3.154 -38.844 4.703 1 88.19 179 SER B CA 1
ATOM 5216 C C . SER B 1 179 ? 2.414 -39.375 5.918 1 88.19 179 SER B C 1
ATOM 5218 O O . SER B 1 179 ? 2.129 -40.562 5.996 1 88.19 179 SER B O 1
ATOM 5220 N N . THR B 1 180 ? 2.064 -38.5 6.82 1 87.12 180 THR B N 1
ATOM 5221 C CA . THR B 1 180 ? 1.434 -38.969 8.062 1 87.12 180 THR B CA 1
ATOM 5222 C C . THR B 1 180 ? -0.074 -38.719 8.008 1 87.12 180 THR B C 1
ATOM 5224 O O . THR B 1 180 ? -0.765 -38.875 9.016 1 87.12 180 THR B O 1
ATOM 5227 N N . LEU B 1 181 ? -0.5 -38.312 6.895 1 87.5 181 LEU B N 1
ATOM 5228 C CA . LEU B 1 181 ? -1.93 -38.062 6.766 1 87.5 181 LEU B CA 1
ATOM 5229 C C . LEU B 1 181 ? -2.734 -39.344 6.957 1 87.5 181 LEU B C 1
ATOM 5231 O O . LEU B 1 181 ? -2.332 -40.406 6.492 1 87.5 181 LEU B O 1
ATOM 5235 N N . GLN B 1 182 ? -3.777 -39.188 7.734 1 80.25 182 GLN B N 1
ATOM 5236 C CA . GLN B 1 182 ? -4.668 -40.312 7.973 1 80.25 182 GLN B CA 1
ATOM 5237 C C . GLN B 1 182 ? -6 -40.156 7.246 1 80.25 182 GLN B C 1
ATOM 5239 O O . GLN B 1 182 ? -6.418 -39 6.988 1 80.25 182 GLN B O 1
ATOM 5244 N N . ASN B 1 183 ? -6.461 -41.312 6.789 1 70 183 ASN B N 1
ATOM 5245 C CA . ASN B 1 183 ? -7.785 -41.281 6.176 1 70 183 ASN B CA 1
ATOM 5246 C C . ASN B 1 183 ? -8.852 -40.875 7.18 1 70 183 ASN B C 1
ATOM 5248 O O . ASN B 1 183 ? -8.812 -41.25 8.344 1 70 183 ASN B O 1
ATOM 5252 N N . THR B 1 184 ? -9.398 -39.688 7 1 60.34 184 THR B N 1
ATOM 5253 C CA . THR B 1 184 ? -10.414 -39.219 7.93 1 60.34 184 THR B CA 1
ATOM 5254 C C . THR B 1 184 ? -11.789 -39.75 7.539 1 60.34 184 THR B C 1
ATOM 5256 O O . THR B 1 184 ? -12.117 -39.844 6.355 1 60.34 184 THR B O 1
ATOM 5259 N N . ILE B 1 185 ? -12.367 -40.625 8.453 1 45.84 185 ILE B N 1
ATOM 5260 C CA . ILE B 1 185 ? -13.688 -41.219 8.273 1 45.84 185 ILE B CA 1
ATOM 5261 C C . ILE B 1 185 ? -14.766 -40.156 8.391 1 45.84 185 ILE B C 1
ATOM 5263 O O . ILE B 1 185 ? -14.906 -39.5 9.438 1 45.84 185 ILE B O 1
ATOM 5267 N N . PHE B 1 186 ? -14.93 -39.375 7.438 1 45.44 186 PHE B N 1
ATOM 5268 C CA . PHE B 1 186 ? -16.109 -38.5 7.504 1 45.44 186 PHE B CA 1
ATOM 5269 C C . PHE B 1 186 ? -17.344 -39.25 6.996 1 45.44 186 PHE B C 1
ATOM 5271 O O . PHE B 1 186 ? -17.312 -39.844 5.918 1 45.44 186 PHE B O 1
ATOM 5278 N N . LEU B 1 187 ? -18.5 -39.219 7.781 1 43.16 187 LEU B N 1
ATOM 5279 C CA . LEU B 1 187 ? -19.812 -39.781 7.504 1 43.16 187 LEU B CA 1
ATOM 5280 C C . LEU B 1 187 ? -19.672 -41.156 6.832 1 43.16 187 LEU B C 1
ATOM 5282 O O . LEU B 1 187 ? -20.188 -41.375 5.734 1 43.16 187 LEU B O 1
ATOM 5286 N N . MET B 1 188 ? -18.969 -42.156 7.363 1 43.19 188 MET B N 1
ATOM 5287 C CA . MET B 1 188 ? -18.906 -43.562 6.992 1 43.19 188 MET B CA 1
ATOM 5288 C C . MET B 1 188 ? -17.844 -43.812 5.93 1 43.19 188 MET B C 1
ATOM 5290 O O . MET B 1 188 ? -17.609 -44.938 5.516 1 43.19 188 MET B O 1
ATOM 5294 N N . GLU B 1 189 ? -17.234 -42.719 5.293 1 49.62 189 GLU B N 1
ATOM 5295 C CA . GLU B 1 189 ? -16.453 -42.938 4.082 1 49.62 189 GLU B CA 1
ATOM 5296 C C . GLU B 1 189 ? -14.977 -42.594 4.328 1 49.62 189 GLU B C 1
ATOM 5298 O O . GLU B 1 189 ? -14.648 -41.781 5.195 1 49.62 189 GLU B O 1
ATOM 5303 N N . ASN B 1 190 ? -14.109 -43.469 3.822 1 49.38 190 ASN B N 1
ATOM 5304 C CA . ASN B 1 190 ? -12.656 -43.375 3.879 1 49.38 190 ASN B CA 1
ATOM 5305 C C . ASN B 1 190 ? -12.133 -42.25 2.996 1 49.38 190 ASN B C 1
ATOM 5307 O O . ASN B 1 190 ? -12.492 -42.156 1.822 1 49.38 190 ASN B O 1
ATOM 5311 N N . LYS B 1 191 ? -11.727 -41.062 3.584 1 54.69 191 LYS B N 1
ATOM 5312 C CA . LYS B 1 191 ? -11.188 -39.938 2.816 1 54.69 191 LYS B CA 1
ATOM 5313 C C . LYS B 1 191 ? -9.672 -40.062 2.654 1 54.69 191 LYS B C 1
ATOM 5315 O O . LYS B 1 191 ? -8.961 -40.344 3.621 1 54.69 191 LYS B O 1
ATOM 5320 N N . SER B 1 192 ? -9.242 -40.219 1.322 1 64.5 192 SER B N 1
ATOM 5321 C CA . SER B 1 192 ? -7.809 -40.188 1.051 1 64.5 192 SER B CA 1
ATOM 5322 C C . SER B 1 192 ? -7.391 -38.844 0.436 1 64.5 192 SER B C 1
ATOM 5324 O O . SER B 1 192 ? -8.211 -38.156 -0.158 1 64.5 192 SER B O 1
ATOM 5326 N N . TYR B 1 193 ? -6.262 -38.375 0.856 1 67.81 193 TYR B N 1
ATOM 5327 C CA . TYR B 1 193 ? -5.715 -37.125 0.353 1 67.81 193 TYR B CA 1
ATOM 5328 C C . TYR B 1 193 ? -4.488 -37.375 -0.513 1 67.81 193 TYR B C 1
ATOM 5330 O O . TYR B 1 193 ? -3.65 -38.219 -0.185 1 67.81 193 TYR B O 1
ATOM 5338 N N . SER B 1 194 ? -4.512 -36.781 -1.794 1 71 194 SER B N 1
ATOM 5339 C CA . SER B 1 194 ? -3.314 -36.719 -2.627 1 71 194 SER B CA 1
ATOM 5340 C C . SER B 1 194 ? -2.854 -35.281 -2.828 1 71 194 SER B C 1
ATOM 5342 O O . SER B 1 194 ? -3.584 -34.469 -3.395 1 71 194 SER B O 1
ATOM 5344 N N . VAL B 1 195 ? -1.703 -34.969 -2.281 1 79.25 195 VAL B N 1
ATOM 5345 C CA . VAL B 1 195 ? -1.177 -33.625 -2.324 1 79.25 195 VAL B CA 1
ATOM 5346 C C . VAL B 1 195 ? 0.109 -33.594 -3.148 1 79.25 195 VAL B C 1
ATOM 5348 O O . VAL B 1 195 ? 1.077 -34.281 -2.824 1 79.25 195 VAL B O 1
ATOM 5351 N N . LYS B 1 196 ? 0.073 -32.781 -4.25 1 77.56 196 LYS B N 1
ATOM 5352 C CA . LYS B 1 196 ? 1.227 -32.719 -5.141 1 77.56 196 LYS B CA 1
ATOM 5353 C C . LYS B 1 196 ? 1.942 -31.375 -5.027 1 77.56 196 LYS B C 1
ATOM 5355 O O . LYS B 1 196 ? 1.299 -30.328 -4.895 1 77.56 196 LYS B O 1
ATOM 5360 N N . HIS B 1 197 ? 3.203 -31.438 -5.133 1 80.81 197 HIS B N 1
ATOM 5361 C CA . HIS B 1 197 ? 4.074 -30.281 -5 1 80.81 197 HIS B CA 1
ATOM 5362 C C . HIS B 1 197 ? 4.277 -29.594 -6.348 1 80.81 197 HIS B C 1
ATOM 5364 O O . HIS B 1 197 ? 5.363 -29.656 -6.926 1 80.81 197 HIS B O 1
ATOM 5370 N N . THR B 1 198 ? 3.309 -28.812 -6.828 1 77.81 198 THR B N 1
ATOM 5371 C CA . THR B 1 198 ? 3.41 -28.266 -8.18 1 77.81 198 THR B CA 1
ATOM 5372 C C . THR B 1 198 ? 3.402 -26.734 -8.148 1 77.81 198 THR B C 1
ATOM 5374 O O . THR B 1 198 ? 3.775 -26.094 -9.133 1 77.81 198 THR B O 1
ATOM 5377 N N . MET B 1 199 ? 3.027 -26.094 -7.129 1 80.69 199 MET B N 1
ATOM 5378 C CA . MET B 1 199 ? 2.967 -24.641 -7.023 1 80.69 199 MET B CA 1
ATOM 5379 C C . MET B 1 199 ? 4.324 -24.078 -6.625 1 80.69 199 MET B C 1
ATOM 5381 O O . MET B 1 199 ? 4.445 -23.422 -5.582 1 80.69 199 MET B O 1
ATOM 5385 N N . VAL B 1 200 ? 5.289 -24.359 -7.496 1 84 200 VAL B N 1
ATOM 5386 C CA . VAL B 1 200 ? 6.648 -23.969 -7.117 1 84 200 VAL B CA 1
ATOM 5387 C C . VAL B 1 200 ? 7.328 -23.25 -8.281 1 84 200 VAL B C 1
ATOM 5389 O O . VAL B 1 200 ? 6.961 -23.453 -9.438 1 84 200 VAL B O 1
ATOM 5392 N N . ASP B 1 201 ? 8.195 -22.406 -7.879 1 85.38 201 ASP B N 1
ATOM 5393 C CA . ASP B 1 201 ? 9 -21.734 -8.891 1 85.38 201 ASP B CA 1
ATOM 5394 C C . ASP B 1 201 ? 10.367 -22.391 -9.031 1 85.38 201 ASP B C 1
ATOM 5396 O O . ASP B 1 201 ? 10.625 -23.438 -8.438 1 85.38 201 ASP B O 1
ATOM 5400 N N . ALA B 1 202 ? 11.125 -21.828 -9.891 1 84.56 202 ALA B N 1
ATOM 5401 C CA . ALA B 1 202 ? 12.406 -22.453 -10.227 1 84.56 202 ALA B CA 1
ATOM 5402 C C . ALA B 1 202 ? 13.328 -22.484 -9.008 1 84.56 202 ALA B C 1
ATOM 5404 O O . ALA B 1 202 ? 14.094 -23.438 -8.828 1 84.56 202 ALA B O 1
ATOM 5405 N N . LYS B 1 203 ? 13.266 -21.5 -8.227 1 86.5 203 LYS B N 1
ATOM 5406 C CA . LYS B 1 203 ? 14.117 -21.453 -7.039 1 86.5 203 LYS B CA 1
ATOM 5407 C C . LYS B 1 203 ? 13.812 -22.609 -6.09 1 86.5 203 LYS B C 1
ATOM 5409 O O . LYS B 1 203 ? 14.727 -23.234 -5.559 1 86.5 203 LYS B O 1
ATOM 5414 N N . VAL B 1 204 ? 12.609 -22.859 -5.938 1 90 204 VAL B N 1
ATOM 5415 C CA . VAL B 1 204 ? 12.18 -23.922 -5.035 1 90 204 VAL B CA 1
ATOM 5416 C C . VAL B 1 204 ? 12.539 -25.281 -5.633 1 90 204 VAL B C 1
ATOM 5418 O O . VAL B 1 204 ? 12.969 -26.188 -4.914 1 90 204 VAL B O 1
ATOM 5421 N N . CYS B 1 205 ? 12.383 -25.359 -6.938 1 90.38 205 CYS B N 1
ATOM 5422 C CA . CYS B 1 205 ? 12.727 -26.625 -7.598 1 90.38 205 CYS B CA 1
ATOM 5423 C C . CYS B 1 205 ? 14.219 -26.906 -7.465 1 90.38 205 CYS B C 1
ATOM 5425 O O . CYS B 1 205 ? 14.609 -28.047 -7.207 1 90.38 205 CYS B O 1
ATOM 5427 N N . ASN B 1 206 ? 14.969 -25.875 -7.625 1 91.56 206 ASN B N 1
ATOM 5428 C CA . ASN B 1 206 ? 16.406 -26.031 -7.461 1 91.56 206 ASN B CA 1
ATOM 5429 C C . ASN B 1 206 ? 16.766 -26.469 -6.047 1 91.56 206 ASN B C 1
ATOM 5431 O O . ASN B 1 206 ? 17.625 -27.328 -5.859 1 91.56 206 ASN B O 1
ATOM 5435 N N . ALA B 1 207 ? 16.141 -25.906 -5.145 1 90.88 207 ALA B N 1
ATOM 5436 C CA . ALA B 1 207 ? 16.375 -26.266 -3.75 1 90.88 207 ALA B CA 1
ATOM 5437 C C . ALA B 1 207 ? 15.961 -27.703 -3.475 1 90.88 207 ALA B C 1
ATOM 5439 O O . ALA B 1 207 ? 16.672 -28.438 -2.789 1 90.88 207 ALA B O 1
ATOM 5440 N N . ALA B 1 208 ? 14.867 -28.094 -4.004 1 90.12 208 ALA B N 1
ATOM 5441 C CA . ALA B 1 208 ? 14.328 -29.438 -3.785 1 90.12 208 ALA B CA 1
ATOM 5442 C C . ALA B 1 208 ? 15.227 -30.5 -4.414 1 90.12 208 ALA B C 1
ATOM 5444 O O . ALA B 1 208 ? 15.375 -31.594 -3.871 1 90.12 208 ALA B O 1
ATOM 5445 N N . THR B 1 209 ? 15.805 -30.125 -5.598 1 90.38 209 THR B N 1
ATOM 5446 C CA . THR B 1 209 ? 16.641 -31.094 -6.324 1 90.38 209 THR B CA 1
ATOM 5447 C C . THR B 1 209 ? 18.109 -30.906 -5.977 1 90.38 209 THR B C 1
ATOM 5449 O O . THR B 1 209 ? 18.969 -31.562 -6.551 1 90.38 209 THR B O 1
ATOM 5452 N N . GLN B 1 210 ? 18.5 -29.938 -5.145 1 89.06 210 GLN B N 1
ATOM 5453 C CA . GLN B 1 210 ? 19.859 -29.641 -4.715 1 89.06 210 GLN B CA 1
ATOM 5454 C C . GLN B 1 210 ? 20.719 -29.188 -5.891 1 89.06 210 GLN B C 1
ATOM 5456 O O . GLN B 1 210 ? 21.875 -29.609 -6.008 1 89.06 210 GLN B O 1
ATOM 5461 N N . THR B 1 211 ? 19.984 -28.547 -6.781 1 89.81 211 THR B N 1
ATOM 5462 C CA . THR B 1 211 ? 20.703 -27.938 -7.883 1 89.81 211 THR B CA 1
ATOM 5463 C C . THR B 1 211 ? 21.312 -26.594 -7.449 1 89.81 211 THR B C 1
ATOM 5465 O O . THR B 1 211 ? 20.594 -25.641 -7.18 1 89.81 211 THR B O 1
ATOM 5468 N N . THR B 1 212 ? 22.5 -26.422 -7.379 1 85.25 212 THR B N 1
ATOM 5469 C CA . THR B 1 212 ? 23.172 -25.266 -6.781 1 85.25 212 THR B CA 1
ATOM 5470 C C . THR B 1 212 ? 23.25 -24.109 -7.77 1 85.25 212 THR B C 1
ATOM 5472 O O . THR B 1 212 ? 23.156 -22.953 -7.379 1 85.25 212 THR B O 1
ATOM 5475 N N . SER B 1 213 ? 23.391 -24.5 -9.008 1 86.75 213 SER B N 1
ATOM 5476 C CA . SER B 1 213 ? 23.531 -23.438 -9.992 1 86.75 213 SER B CA 1
ATOM 5477 C C . SER B 1 213 ? 22.172 -23.062 -10.609 1 86.75 213 SER B C 1
ATOM 5479 O O . SER B 1 213 ? 21.453 -23.938 -11.094 1 86.75 213 SER B O 1
ATOM 5481 N N . THR B 1 214 ? 21.875 -21.828 -10.656 1 85.69 214 THR B N 1
ATOM 5482 C CA . THR B 1 214 ? 20.641 -21.344 -11.258 1 85.69 214 THR B CA 1
ATOM 5483 C C . THR B 1 214 ? 20.703 -21.438 -12.781 1 85.69 214 THR B C 1
ATOM 5485 O O . THR B 1 214 ? 19.672 -21.312 -13.453 1 85.69 214 THR B O 1
ATOM 5488 N N . MET B 1 215 ? 21.891 -21.781 -13.305 1 90.12 215 MET B N 1
ATOM 5489 C CA . MET B 1 215 ? 22.047 -21.859 -14.75 1 90.12 215 MET B CA 1
ATOM 5490 C C . MET B 1 215 ? 22 -23.297 -15.234 1 90.12 215 MET B C 1
ATOM 5492 O O . MET B 1 215 ? 22.188 -23.578 -16.422 1 90.12 215 MET B O 1
ATOM 5496 N N . ARG B 1 216 ? 21.688 -24.094 -14.32 1 92.5 216 ARG B N 1
ATOM 5497 C CA . ARG B 1 216 ? 21.562 -25.516 -14.641 1 92.5 216 ARG B CA 1
ATOM 5498 C C . ARG B 1 216 ? 20.094 -25.953 -14.664 1 92.5 216 ARG B C 1
ATOM 5500 O O . ARG B 1 216 ? 19.297 -25.5 -13.836 1 92.5 216 ARG B O 1
ATOM 5507 N N . CYS B 1 217 ? 19.781 -26.75 -15.617 1 93.75 217 CYS B N 1
ATOM 5508 C CA . CYS B 1 217 ? 18.438 -27.328 -15.648 1 93.75 217 CYS B CA 1
ATOM 5509 C C . CYS B 1 217 ? 18.281 -28.391 -14.57 1 93.75 217 CYS B C 1
ATOM 5511 O O . CYS B 1 217 ? 19.016 -29.375 -14.562 1 93.75 217 CYS B O 1
ATOM 5513 N N . TYR B 1 218 ? 17.359 -28.266 -13.734 1 93.12 218 TYR B N 1
ATOM 5514 C CA . TYR B 1 218 ? 17.219 -29.203 -12.633 1 93.12 218 TYR B CA 1
ATOM 5515 C C . TYR B 1 218 ? 16.594 -30.516 -13.102 1 93.12 218 TYR B C 1
ATOM 5517 O O . TYR B 1 218 ? 16.594 -31.516 -12.367 1 93.12 218 TYR B O 1
ATOM 5525 N N . ILE B 1 219 ? 16.078 -30.594 -14.312 1 93 219 ILE B N 1
ATOM 5526 C CA . ILE B 1 219 ? 15.438 -31.797 -14.844 1 93 219 ILE B CA 1
ATOM 5527 C C . ILE B 1 219 ? 16.5 -32.719 -15.445 1 93 219 ILE B C 1
ATOM 5529 O O . ILE B 1 219 ? 16.516 -33.906 -15.172 1 93 219 ILE B O 1
ATOM 5533 N N . CYS B 1 220 ? 17.422 -32.156 -16.25 1 93.56 220 CYS B N 1
ATOM 5534 C CA . CYS B 1 220 ? 18.375 -33 -16.969 1 93.56 220 CYS B CA 1
ATOM 5535 C C . CYS B 1 220 ? 19.812 -32.656 -16.562 1 93.56 220 CYS B C 1
ATOM 5537 O O . CYS B 1 220 ? 20.75 -33.344 -16.969 1 93.56 220 CYS B O 1
ATOM 5539 N N . GLY B 1 221 ? 20.031 -31.516 -15.852 1 91.88 221 GLY B N 1
ATOM 5540 C CA . GLY B 1 221 ? 21.359 -31.156 -15.367 1 91.88 221 GLY B CA 1
ATOM 5541 C C . GLY B 1 221 ? 22.172 -30.391 -16.391 1 91.88 221 GLY B C 1
ATOM 5542 O O . GLY B 1 221 ? 23.312 -29.984 -16.125 1 91.88 221 GLY B O 1
ATOM 5543 N N . ALA B 1 222 ? 21.609 -30.125 -17.562 1 93.12 222 ALA B N 1
ATOM 5544 C CA . ALA B 1 222 ? 22.312 -29.406 -18.609 1 93.12 222 ALA B CA 1
ATOM 5545 C C . ALA B 1 222 ? 22.688 -28 -18.156 1 93.12 222 ALA B C 1
ATOM 5547 O O . ALA B 1 222 ? 22.031 -27.422 -17.281 1 93.12 222 ALA B O 1
ATOM 5548 N N . THR B 1 223 ? 23.734 -27.5 -18.734 1 92.81 223 THR B N 1
ATOM 5549 C CA . THR B 1 223 ? 24.234 -26.172 -18.422 1 92.81 223 THR B CA 1
ATOM 5550 C C . THR B 1 223 ? 24.141 -25.25 -19.641 1 92.81 223 THR B C 1
ATOM 5552 O O . THR B 1 223 ? 23.719 -25.688 -20.719 1 92.81 223 THR B O 1
ATOM 5555 N N . SER B 1 224 ? 24.516 -24.016 -19.453 1 90.75 224 SER B N 1
ATOM 5556 C CA . SER B 1 224 ? 24.438 -23 -20.5 1 90.75 224 SER B CA 1
ATOM 5557 C C . SER B 1 224 ? 25.25 -23.422 -21.734 1 90.75 224 SER B C 1
ATOM 5559 O O . SER B 1 224 ? 24.891 -23.062 -22.859 1 90.75 224 SER B O 1
ATOM 5561 N N . LYS B 1 225 ? 26.25 -24.219 -21.547 1 89.62 225 LYS B N 1
ATOM 5562 C CA . LYS B 1 225 ? 27.094 -24.656 -22.641 1 89.62 225 LYS B CA 1
ATOM 5563 C C . LYS B 1 225 ? 26.391 -25.703 -23.5 1 89.62 225 LYS B C 1
ATOM 5565 O O . LYS B 1 225 ? 26.734 -25.891 -24.672 1 89.62 225 LYS B O 1
ATOM 5570 N N . GLU B 1 226 ? 25.406 -26.25 -22.938 1 93.69 226 GLU B N 1
ATOM 5571 C CA . GLU B 1 226 ? 24.797 -27.391 -23.594 1 93.69 226 GLU B CA 1
ATOM 5572 C C . GLU B 1 226 ? 23.391 -27.031 -24.109 1 93.69 226 GLU B C 1
ATOM 5574 O O . GLU B 1 226 ? 22.828 -27.766 -24.938 1 93.69 226 GLU B O 1
ATOM 5579 N N . PHE B 1 227 ? 22.859 -25.953 -23.75 1 93.88 227 PHE B N 1
ATOM 5580 C CA . PHE B 1 227 ? 21.453 -25.625 -24.016 1 93.88 227 PHE B CA 1
ATOM 5581 C C . PHE B 1 227 ? 21.219 -25.484 -25.516 1 93.88 227 PHE B C 1
ATOM 5583 O O . PHE B 1 227 ? 20.156 -25.859 -26.016 1 93.88 227 PHE B O 1
ATOM 5590 N N . ASN B 1 228 ? 22.25 -24.938 -26.203 1 94.31 228 ASN B N 1
ATOM 5591 C CA . ASN B 1 228 ? 22.047 -24.672 -27.625 1 94.31 228 ASN B CA 1
ATOM 5592 C C . ASN B 1 228 ? 22.406 -25.891 -28.484 1 94.31 228 ASN B C 1
ATOM 5594 O O . ASN B 1 228 ? 22.234 -25.859 -29.703 1 94.31 228 ASN B O 1
ATOM 5598 N N . ASP B 1 229 ? 22.906 -26.891 -27.828 1 93 229 ASP B N 1
ATOM 5599 C CA . ASP B 1 229 ? 23.188 -28.141 -28.531 1 93 229 ASP B CA 1
ATOM 5600 C C . ASP B 1 229 ? 22.031 -29.109 -28.391 1 93 229 ASP B C 1
ATOM 5602 O O . ASP B 1 229 ? 21.984 -29.891 -27.438 1 93 229 ASP B O 1
ATOM 5606 N N . LEU B 1 230 ? 21.188 -29.188 -29.359 1 90.94 230 LEU B N 1
ATOM 5607 C CA . LEU B 1 230 ? 19.938 -29.938 -29.297 1 90.94 230 LEU B CA 1
ATOM 5608 C C . LEU B 1 230 ? 20.188 -31.406 -29.547 1 90.94 230 LEU B C 1
ATOM 5610 O O . LEU B 1 230 ? 19.266 -32.219 -29.422 1 90.94 230 LEU B O 1
ATOM 5614 N N . THR B 1 231 ? 21.359 -31.719 -29.812 1 86.81 231 THR B N 1
ATOM 5615 C CA . THR B 1 231 ? 21.688 -33.125 -30.094 1 86.81 231 THR B CA 1
ATOM 5616 C C . THR B 1 231 ? 22 -33.875 -28.797 1 86.81 231 THR B C 1
ATOM 5618 O O . THR B 1 231 ? 21.984 -35.094 -28.766 1 86.81 231 THR B O 1
ATOM 5621 N N . ILE B 1 232 ? 22.297 -33.125 -27.766 1 83 232 ILE B N 1
ATOM 5622 C CA . ILE B 1 232 ? 22.672 -33.719 -26.484 1 83 232 ILE B CA 1
ATOM 5623 C C . ILE B 1 232 ? 21.406 -34.156 -25.734 1 83 232 ILE B C 1
ATOM 5625 O O . ILE B 1 232 ? 20.531 -33.312 -25.469 1 83 232 ILE B O 1
ATOM 5629 N N . LYS B 1 233 ? 21.312 -35.438 -25.609 1 80 233 LYS B N 1
ATOM 5630 C CA . LYS B 1 233 ? 20.203 -35.969 -24.812 1 80 233 LYS B CA 1
ATOM 5631 C C . LYS B 1 233 ? 20.672 -36.406 -23.422 1 80 233 LYS B C 1
ATOM 5633 O O . LYS B 1 233 ? 21.516 -37.281 -23.281 1 80 233 LYS B O 1
ATOM 5638 N N . LYS B 1 234 ? 20.234 -35.75 -22.469 1 86.31 234 LYS B N 1
ATOM 5639 C CA . LYS B 1 234 ? 20.594 -36.062 -21.094 1 86.31 234 LYS B CA 1
ATOM 5640 C C . LYS B 1 234 ? 19.484 -36.812 -20.375 1 86.31 234 LYS B C 1
ATOM 5642 O O . LYS B 1 234 ? 18.312 -36.75 -20.797 1 86.31 234 LYS B O 1
ATOM 5647 N N . ASP B 1 235 ? 19.922 -37.5 -19.328 1 88.25 235 ASP B N 1
ATOM 5648 C CA . ASP B 1 235 ? 18.953 -38.219 -18.547 1 88.25 235 ASP B CA 1
ATOM 5649 C C . ASP B 1 235 ? 18.094 -37.281 -17.703 1 88.25 235 ASP B C 1
ATOM 5651 O O . ASP B 1 235 ? 18.594 -36.312 -17.156 1 88.25 235 ASP B O 1
ATOM 5655 N N . VAL B 1 236 ? 16.875 -37.656 -17.688 1 90 236 VAL B N 1
ATOM 5656 C CA . VAL B 1 236 ? 15.891 -36.812 -17 1 90 236 VAL B CA 1
ATOM 5657 C C . VAL B 1 236 ? 15.602 -37.406 -15.609 1 90 236 VAL B C 1
ATOM 5659 O O . VAL B 1 236 ? 15.484 -38.625 -15.453 1 90 236 VAL B O 1
ATOM 5662 N N . ASP B 1 237 ? 15.656 -36.562 -14.664 1 88.12 237 ASP B N 1
ATOM 5663 C CA . ASP B 1 237 ? 15.266 -36.938 -13.305 1 88.12 237 ASP B CA 1
ATOM 5664 C C . ASP B 1 237 ? 13.75 -37.031 -13.18 1 88.12 237 ASP B C 1
ATOM 5666 O O . ASP B 1 237 ? 13.047 -36 -13.258 1 88.12 237 ASP B O 1
ATOM 5670 N N . ALA B 1 238 ? 13.266 -38.156 -12.867 1 85.75 238 ALA B N 1
ATOM 5671 C CA . ALA B 1 238 ? 11.828 -38.438 -12.812 1 85.75 238 ALA B CA 1
ATOM 5672 C C . ALA B 1 238 ? 11.156 -37.625 -11.719 1 85.75 238 ALA B C 1
ATOM 5674 O O . ALA B 1 238 ? 10.031 -37.156 -11.883 1 85.75 238 ALA B O 1
ATOM 5675 N N . ASP B 1 239 ? 11.844 -37.469 -10.695 1 83.75 239 ASP B N 1
ATOM 5676 C CA . ASP B 1 239 ? 11.273 -36.719 -9.57 1 83.75 239 ASP B CA 1
ATOM 5677 C C . ASP B 1 239 ? 11.125 -35.25 -9.898 1 83.75 239 ASP B C 1
ATOM 5679 O O . ASP B 1 239 ? 10.18 -34.594 -9.461 1 83.75 239 ASP B O 1
ATOM 5683 N N . ALA B 1 240 ? 11.969 -34.75 -10.68 1 88.5 240 ALA B N 1
ATOM 5684 C CA . ALA B 1 240 ? 11.969 -33.344 -11.039 1 88.5 240 ALA B CA 1
ATOM 5685 C C . ALA B 1 240 ? 10.812 -33.031 -11.984 1 88.5 240 ALA B C 1
ATOM 5687 O O . ALA B 1 240 ? 10.383 -31.875 -12.086 1 88.5 240 ALA B O 1
ATOM 5688 N N . LEU B 1 241 ? 10.305 -34.062 -12.609 1 87.56 241 LEU B N 1
ATOM 5689 C CA . LEU B 1 241 ? 9.219 -33.875 -13.562 1 87.56 241 LEU B CA 1
ATOM 5690 C C . LEU B 1 241 ? 7.902 -33.594 -12.836 1 87.56 241 LEU B C 1
ATOM 5692 O O . LEU B 1 241 ? 6.941 -33.125 -13.445 1 87.56 241 LEU B O 1
ATOM 5696 N N . SER B 1 242 ? 7.863 -33.812 -11.586 1 85.19 242 SER B N 1
ATOM 5697 C CA . SER B 1 242 ? 6.617 -33.719 -10.828 1 85.19 242 SER B CA 1
ATOM 5698 C C . SER B 1 242 ? 6.328 -32.281 -10.422 1 85.19 242 SER B C 1
ATOM 5700 O O . SER B 1 242 ? 5.207 -31.969 -10.016 1 85.19 242 SER B O 1
ATOM 5702 N N . PHE B 1 243 ? 7.238 -31.359 -10.602 1 86.25 243 PHE B N 1
ATOM 5703 C CA . PHE B 1 243 ? 7.09 -29.984 -10.125 1 86.25 243 PHE B CA 1
ATOM 5704 C C . PHE B 1 243 ? 6.238 -29.172 -11.094 1 86.25 243 PHE B C 1
ATOM 5706 O O . PHE B 1 243 ? 5.773 -28.078 -10.75 1 86.25 243 PHE B O 1
ATOM 5713 N N . GLY B 1 244 ? 6.008 -29.625 -12.305 1 85.5 244 GLY B N 1
ATOM 5714 C CA . GLY B 1 244 ? 5.262 -28.844 -13.281 1 85.5 244 GLY B CA 1
ATOM 5715 C C . GLY B 1 244 ? 6.098 -27.781 -13.961 1 85.5 244 GLY B C 1
ATOM 5716 O O . GLY B 1 244 ? 7.32 -27.906 -14.047 1 85.5 244 GLY B O 1
ATOM 5717 N N . LEU B 1 245 ? 5.539 -26.734 -14.617 1 86.88 245 LEU B N 1
ATOM 5718 C CA . LEU B 1 245 ? 6.266 -25.734 -15.406 1 86.88 245 LEU B CA 1
ATOM 5719 C C . LEU B 1 245 ? 6.051 -24.344 -14.844 1 86.88 245 LEU B C 1
ATOM 5721 O O . LEU B 1 245 ? 6.645 -23.375 -15.328 1 86.88 245 LEU B O 1
ATOM 5725 N N . SER B 1 246 ? 5.547 -24.078 -13.789 1 86.19 246 SER B N 1
ATOM 5726 C CA . SER B 1 246 ? 5.305 -22.75 -13.234 1 86.19 246 SER B CA 1
ATOM 5727 C C . SER B 1 246 ? 4.945 -21.75 -14.328 1 86.19 246 SER B C 1
ATOM 5729 O O . SER B 1 246 ? 5.777 -20.938 -14.727 1 86.19 246 SER B O 1
ATOM 5731 N N . THR B 1 247 ? 3.859 -21.672 -14.805 1 86.94 247 THR B N 1
ATOM 5732 C CA . THR B 1 247 ? 3.463 -20.969 -16.016 1 86.94 247 THR B CA 1
ATOM 5733 C C . THR B 1 247 ? 3.592 -19.453 -15.828 1 86.94 247 THR B C 1
ATOM 5735 O O . THR B 1 247 ? 3.953 -18.734 -16.766 1 86.94 247 THR B O 1
ATOM 5738 N N . LEU B 1 248 ? 3.344 -19 -14.672 1 86.88 248 LEU B N 1
ATOM 5739 C CA . LEU B 1 248 ? 3.477 -17.562 -14.422 1 86.88 248 LEU B CA 1
ATOM 5740 C C . LEU B 1 248 ? 4.934 -17.125 -14.539 1 86.88 248 LEU B C 1
ATOM 5742 O O . LEU B 1 248 ? 5.234 -16.141 -15.234 1 86.88 248 LEU B O 1
ATOM 5746 N N . HIS B 1 249 ? 5.762 -17.797 -13.891 1 89.5 249 HIS B N 1
ATOM 5747 C CA . HIS B 1 249 ? 7.176 -17.453 -13.914 1 89.5 249 HIS B CA 1
ATOM 5748 C C . HIS B 1 249 ? 7.789 -17.734 -15.281 1 89.5 249 HIS B C 1
ATOM 5750 O O . HIS B 1 249 ? 8.75 -17.078 -15.688 1 89.5 249 HIS B O 1
ATOM 5756 N N . ALA B 1 250 ? 7.215 -18.672 -15.961 1 92.5 250 ALA B N 1
ATOM 5757 C CA . ALA B 1 250 ? 7.684 -18.953 -17.312 1 92.5 250 ALA B CA 1
ATOM 5758 C C . ALA B 1 250 ? 7.527 -17.734 -18.219 1 92.5 250 ALA B C 1
ATOM 5760 O O . ALA B 1 250 ? 8.445 -17.391 -18.969 1 92.5 250 ALA B O 1
ATOM 5761 N N . ARG B 1 251 ? 6.461 -17.109 -18.109 1 92.5 251 ARG B N 1
ATOM 5762 C CA . ARG B 1 251 ? 6.199 -15.922 -18.922 1 92.5 251 ARG B CA 1
ATOM 5763 C C . ARG B 1 251 ? 7.184 -14.805 -18.578 1 92.5 251 ARG B C 1
ATOM 5765 O O . ARG B 1 251 ? 7.75 -14.188 -19.484 1 92.5 251 ARG B O 1
ATOM 5772 N N . ILE B 1 252 ? 7.391 -14.586 -17.375 1 91.69 252 ILE B N 1
ATOM 5773 C CA . ILE B 1 252 ? 8.281 -13.516 -16.922 1 91.69 252 ILE B CA 1
ATOM 5774 C C . ILE B 1 252 ? 9.719 -13.828 -17.344 1 91.69 252 ILE B C 1
ATOM 5776 O O . ILE B 1 252 ? 10.414 -12.969 -17.875 1 91.69 252 ILE B O 1
ATOM 5780 N N . ARG B 1 253 ? 10.094 -15.055 -17.156 1 93.88 253 ARG B N 1
ATOM 5781 C CA . ARG B 1 253 ? 11.469 -15.445 -17.438 1 93.88 253 ARG B CA 1
ATOM 5782 C C . ARG B 1 253 ? 11.734 -15.445 -18.953 1 93.88 253 ARG B C 1
ATOM 5784 O O . ARG B 1 253 ? 12.844 -15.133 -19.391 1 93.88 253 ARG B O 1
ATOM 5791 N N . LEU B 1 254 ? 10.773 -15.82 -19.688 1 95.5 254 LEU B N 1
ATOM 5792 C CA . LEU B 1 254 ? 10.938 -15.75 -21.141 1 95.5 254 LEU B CA 1
ATOM 5793 C C . LEU B 1 254 ? 11.047 -14.305 -21.594 1 95.5 254 LEU B C 1
ATOM 5795 O O . LEU B 1 254 ? 11.844 -14 -22.484 1 95.5 254 LEU B O 1
ATOM 5799 N N . PHE B 1 255 ? 10.25 -13.469 -21.031 1 94.62 255 PHE B N 1
ATOM 5800 C CA . PHE B 1 255 ? 10.344 -12.039 -21.312 1 94.62 255 PHE B CA 1
ATOM 5801 C C . PHE B 1 255 ? 11.742 -11.516 -20.984 1 94.62 255 PHE B C 1
ATOM 5803 O O . PHE B 1 255 ? 12.352 -10.828 -21.812 1 94.62 255 PHE B O 1
ATOM 5810 N N . GLU B 1 256 ? 12.219 -11.93 -19.859 1 93.81 256 GLU B N 1
ATOM 5811 C CA . GLU B 1 256 ? 13.547 -11.5 -19.438 1 93.81 256 GLU B CA 1
ATOM 5812 C C . GLU B 1 256 ? 14.625 -12.055 -20.375 1 93.81 256 GLU B C 1
ATOM 5814 O O . GLU B 1 256 ? 15.617 -11.383 -20.641 1 93.81 256 GLU B O 1
ATOM 5819 N N . SER B 1 257 ? 14.414 -13.242 -20.766 1 94.56 257 SER B N 1
ATOM 5820 C CA . SER B 1 257 ? 15.352 -13.859 -21.703 1 94.56 257 SER B CA 1
ATOM 5821 C C . SER B 1 257 ? 15.453 -13.055 -22.984 1 94.56 257 SER B C 1
ATOM 5823 O O . SER B 1 257 ? 16.547 -12.852 -23.516 1 94.56 257 SER B O 1
ATOM 5825 N N . ILE B 1 258 ? 14.344 -12.625 -23.469 1 94 258 ILE B N 1
ATOM 5826 C CA . ILE B 1 258 ? 14.312 -11.836 -24.688 1 94 258 ILE B CA 1
ATOM 5827 C C . ILE B 1 258 ? 14.992 -10.492 -24.453 1 94 258 ILE B C 1
ATOM 5829 O O . ILE B 1 258 ? 15.734 -10 -25.297 1 94 258 ILE B O 1
ATOM 5833 N N . LEU B 1 259 ? 14.758 -9.938 -23.297 1 92.5 259 LEU B N 1
ATOM 5834 C CA . LEU B 1 259 ? 15.375 -8.648 -22.984 1 92.5 259 LEU B CA 1
ATOM 5835 C C . LEU B 1 259 ? 16.891 -8.773 -22.938 1 92.5 259 LEU B C 1
ATOM 5837 O O . LEU B 1 259 ? 17.609 -7.941 -23.516 1 92.5 259 LEU B O 1
ATOM 5841 N N . HIS B 1 260 ? 17.359 -9.805 -22.297 1 93 260 HIS B N 1
ATOM 5842 C CA . HIS B 1 260 ? 18.797 -10 -22.172 1 93 260 HIS B CA 1
ATOM 5843 C C . HIS B 1 260 ? 19.438 -10.258 -23.531 1 93 260 HIS B C 1
ATOM 5845 O O . HIS B 1 260 ? 20.562 -9.828 -23.781 1 93 260 HIS B O 1
ATOM 5851 N N . LEU B 1 261 ? 18.734 -10.969 -24.281 1 93.94 261 LEU B N 1
ATOM 5852 C CA . LEU B 1 261 ? 19.188 -11.211 -25.641 1 93.94 261 LEU B CA 1
ATOM 5853 C C . LEU B 1 261 ? 19.297 -9.906 -26.422 1 93.94 261 LEU B C 1
ATOM 5855 O O . LEU B 1 261 ? 20.312 -9.641 -27.062 1 93.94 261 LEU B O 1
ATOM 5859 N N . LEU B 1 262 ? 18.281 -9.117 -26.312 1 93.44 262 LEU B N 1
ATOM 5860 C CA . LEU B 1 262 ? 18.203 -7.883 -27.078 1 93.44 262 LEU B CA 1
ATOM 5861 C C . LEU B 1 262 ? 19.297 -6.914 -26.672 1 93.44 262 LEU B C 1
ATOM 5863 O O . LEU B 1 262 ? 19.844 -6.191 -27.5 1 93.44 262 LEU B O 1
ATOM 5867 N N . TYR B 1 263 ? 19.578 -6.887 -25.422 1 93.19 263 TYR B N 1
ATOM 5868 C CA . TYR B 1 263 ? 20.594 -5.965 -24.953 1 93.19 263 TYR B CA 1
ATOM 5869 C C . TYR B 1 263 ? 21.953 -6.273 -25.578 1 93.19 263 TYR B C 1
ATOM 5871 O O . TYR B 1 263 ? 22.781 -5.379 -25.75 1 93.19 263 TYR B O 1
ATOM 5879 N N . LYS B 1 264 ? 22.141 -7.492 -25.953 1 93.75 264 LYS B N 1
ATOM 5880 C CA . LYS B 1 264 ? 23.453 -7.934 -26.422 1 93.75 264 LYS B CA 1
ATOM 5881 C C . LYS B 1 264 ? 23.469 -8.148 -27.938 1 93.75 264 LYS B C 1
ATOM 5883 O O . LYS B 1 264 ? 24.438 -8.656 -28.5 1 93.75 264 LYS B O 1
ATOM 5888 N N . LEU B 1 265 ? 22.5 -7.809 -28.594 1 92.25 265 LEU B N 1
ATOM 5889 C CA . LEU B 1 265 ? 22.375 -8.055 -30.031 1 92.25 265 LEU B CA 1
ATOM 5890 C C . LEU B 1 265 ? 23.453 -7.316 -30.797 1 92.25 265 LEU B C 1
ATOM 5892 O O . LEU B 1 265 ? 23.891 -7.773 -31.859 1 92.25 265 LEU B O 1
ATOM 5896 N N . THR B 1 266 ? 23.953 -6.199 -30.266 1 89.19 266 THR B N 1
ATOM 5897 C CA . THR B 1 266 ? 24.938 -5.383 -30.953 1 89.19 266 THR B CA 1
ATOM 5898 C C . THR B 1 266 ? 26.328 -5.98 -30.797 1 89.19 266 THR B C 1
ATOM 5900 O O . THR B 1 266 ? 27.141 -5.953 -31.734 1 89.19 266 THR B O 1
ATOM 5903 N N . VAL B 1 267 ? 26.578 -6.562 -29.688 1 92.06 267 VAL B N 1
ATOM 5904 C CA . VAL B 1 267 ? 27.906 -7.109 -29.422 1 92.06 267 VAL B CA 1
ATOM 5905 C C . VAL B 1 267 ? 27.953 -8.586 -29.812 1 92.06 267 VAL B C 1
ATOM 5907 O O . VAL B 1 267 ? 29.016 -9.109 -30.172 1 92.06 267 VAL B O 1
ATOM 5910 N N . LYS B 1 268 ? 26.859 -9.297 -29.781 1 91.81 268 LYS B N 1
ATOM 5911 C CA . LYS B 1 268 ? 26.703 -10.703 -30.109 1 91.81 268 LYS B CA 1
ATOM 5912 C C . LYS B 1 268 ? 27.672 -11.578 -29.328 1 91.81 268 LYS B C 1
ATOM 5914 O O . LYS B 1 268 ? 28.359 -12.43 -29.906 1 91.81 268 LYS B O 1
ATOM 5919 N N . LYS B 1 269 ? 27.812 -11.227 -28.094 1 91 269 LYS B N 1
ATOM 5920 C CA . LYS B 1 269 ? 28.594 -11.992 -27.125 1 91 269 LYS B CA 1
ATOM 5921 C C . LYS B 1 269 ? 27.781 -12.281 -25.875 1 91 269 LYS B C 1
ATOM 5923 O O . LYS B 1 269 ? 27.031 -11.422 -25.406 1 91 269 LYS B O 1
ATOM 5928 N N . TRP B 1 270 ? 27.938 -13.461 -25.422 1 88.88 270 TRP B N 1
ATOM 5929 C CA . TRP B 1 270 ? 27.203 -13.852 -24.219 1 88.88 270 TRP B CA 1
ATOM 5930 C C . TRP B 1 270 ? 27.844 -13.242 -22.969 1 88.88 270 TRP B C 1
ATOM 5932 O O . TRP B 1 270 ? 27.156 -12.594 -22.172 1 88.88 270 TRP B O 1
ATOM 5942 N N . GLN B 1 271 ? 29.156 -13.375 -22.797 1 88.69 271 GLN B N 1
ATOM 5943 C CA . GLN B 1 271 ? 29.891 -12.781 -21.672 1 88.69 271 GLN B CA 1
ATOM 5944 C C . GLN B 1 271 ? 30.562 -11.477 -22.078 1 88.69 271 GLN B C 1
ATOM 5946 O O . GLN B 1 271 ? 31.25 -11.422 -23.109 1 88.69 271 GLN B O 1
ATOM 5951 N N . LEU B 1 272 ? 30.219 -10.469 -21.25 1 88.12 272 LEU B N 1
ATOM 5952 C CA . LEU B 1 272 ? 30.797 -9.156 -21.516 1 88.12 272 LEU B CA 1
ATOM 5953 C C . LEU B 1 272 ? 32.031 -8.93 -20.672 1 88.12 272 LEU B C 1
ATOM 5955 O O . LEU B 1 272 ? 31.953 -8.578 -19.5 1 88.12 272 LEU B O 1
ATOM 5959 N N . ARG B 1 273 ? 33.156 -9.109 -21.172 1 87.31 273 ARG B N 1
ATOM 5960 C CA . ARG B 1 273 ? 34.406 -8.992 -20.422 1 87.31 273 ARG B CA 1
ATOM 5961 C C . ARG B 1 273 ? 35.031 -7.617 -20.609 1 87.31 273 ARG B C 1
ATOM 5963 O O . ARG B 1 273 ? 35.656 -7.078 -19.688 1 87.31 273 ARG B O 1
ATOM 5970 N N . SER B 1 274 ? 34.781 -6.992 -21.734 1 88.62 274 SER B N 1
ATOM 5971 C CA . SER B 1 274 ? 35.406 -5.699 -22.016 1 88.62 274 SER B CA 1
ATOM 5972 C C . SER B 1 274 ? 34.5 -4.551 -21.562 1 88.62 274 SER B C 1
ATOM 5974 O O . SER B 1 274 ? 33.281 -4.648 -21.625 1 88.62 274 SER B O 1
ATOM 5976 N N . ASP B 1 275 ? 35.156 -3.537 -21.078 1 90.12 275 ASP B N 1
ATOM 5977 C CA . ASP B 1 275 ? 34.438 -2.352 -20.625 1 90.12 275 ASP B CA 1
ATOM 5978 C C . ASP B 1 275 ? 33.719 -1.678 -21.781 1 90.12 275 ASP B C 1
ATOM 5980 O O . ASP B 1 275 ? 32.625 -1.091 -21.594 1 90.12 275 ASP B O 1
ATOM 5984 N N . GLY B 1 276 ? 34.281 -1.801 -22.812 1 89.38 276 GLY B N 1
ATOM 5985 C CA . GLY B 1 276 ? 33.625 -1.259 -24 1 89.38 276 GLY B CA 1
ATOM 5986 C C . GLY B 1 276 ? 32.312 -1.951 -24.328 1 89.38 276 GLY B C 1
ATOM 5987 O O . GLY B 1 276 ? 31.312 -1.291 -24.594 1 89.38 276 GLY B O 1
ATOM 5988 N N . ASP B 1 277 ? 32.375 -3.217 -24.25 1 90.5 277 ASP B N 1
ATOM 5989 C CA . ASP B 1 277 ? 31.188 -3.998 -24.516 1 90.5 277 ASP B CA 1
ATOM 5990 C C . ASP B 1 277 ? 30.109 -3.719 -23.469 1 90.5 277 ASP B C 1
ATOM 5992 O O . ASP B 1 277 ? 28.922 -3.629 -23.797 1 90.5 277 ASP B O 1
ATOM 5996 N N . LYS B 1 278 ? 30.531 -3.535 -22.281 1 91.94 278 LYS B N 1
ATOM 5997 C CA . LYS B 1 278 ? 29.594 -3.258 -21.203 1 91.94 278 LYS B CA 1
ATOM 5998 C C . LYS B 1 278 ? 28.922 -1.905 -21.391 1 91.94 278 LYS B C 1
ATOM 6000 O O . LYS B 1 278 ? 27.734 -1.759 -21.109 1 91.94 278 LYS B O 1
ATOM 6005 N N . ALA B 1 279 ? 29.641 -1.024 -21.812 1 92.81 279 ALA B N 1
ATOM 6006 C CA . ALA B 1 279 ? 29.094 0.313 -22.031 1 92.81 279 ALA B CA 1
ATOM 6007 C C . ALA B 1 279 ? 28.062 0.304 -23.172 1 92.81 279 ALA B C 1
ATOM 6009 O O . ALA B 1 279 ? 27.047 0.978 -23.078 1 92.81 279 ALA B O 1
ATOM 6010 N N . ILE B 1 280 ? 28.359 -0.458 -24.125 1 91.75 280 ILE B N 1
ATOM 6011 C CA . ILE B 1 280 ? 27.469 -0.547 -25.266 1 91.75 280 ILE B CA 1
ATOM 6012 C C . ILE B 1 280 ? 26.141 -1.181 -24.828 1 91.75 280 ILE B C 1
ATOM 6014 O O . ILE B 1 280 ? 25.078 -0.721 -25.219 1 91.75 280 ILE B O 1
ATOM 6018 N N . VAL B 1 281 ? 26.266 -2.152 -24.062 1 92.88 281 VAL B N 1
ATOM 6019 C CA . VAL B 1 281 ? 25.078 -2.865 -23.594 1 92.88 281 VAL B CA 1
ATOM 6020 C C . VAL B 1 281 ? 24.266 -1.964 -22.672 1 92.88 281 VAL B C 1
ATOM 6022 O O . VAL B 1 281 ? 23.031 -1.961 -22.719 1 92.88 281 VAL B O 1
ATOM 6025 N N . LYS B 1 282 ? 24.953 -1.229 -21.875 1 92.94 282 LYS B N 1
ATOM 6026 C CA . LYS B 1 282 ? 24.281 -0.307 -20.969 1 92.94 282 LYS B CA 1
ATOM 6027 C C . LYS B 1 282 ? 23.531 0.774 -21.734 1 92.94 282 LYS B C 1
ATOM 6029 O O . LYS B 1 282 ? 22.406 1.131 -21.375 1 92.94 282 LYS B O 1
ATOM 6034 N N . GLU B 1 283 ? 24.125 1.28 -22.656 1 93 283 GLU B N 1
ATOM 6035 C CA . GLU B 1 283 ? 23.484 2.297 -23.484 1 93 283 GLU B CA 1
ATOM 6036 C C . GLU B 1 283 ? 22.281 1.729 -24.219 1 93 283 GLU B C 1
ATOM 6038 O O . GLU B 1 283 ? 21.234 2.383 -24.312 1 93 283 GLU B O 1
ATOM 6043 N N . ARG B 1 284 ? 22.422 0.567 -24.781 1 91.94 284 ARG B N 1
ATOM 6044 C CA . ARG B 1 284 ? 21.312 -0.076 -25.484 1 91.94 284 ARG B CA 1
ATOM 6045 C C . ARG B 1 284 ? 20.156 -0.347 -24.531 1 91.94 284 ARG B C 1
ATOM 6047 O O . ARG B 1 284 ? 18.984 -0.205 -24.922 1 91.94 284 ARG B O 1
ATOM 6054 N N . LYS B 1 285 ? 20.516 -0.768 -23.406 1 92.31 285 LYS B N 1
ATOM 6055 C CA . LYS B 1 285 ? 19.484 -1 -22.375 1 92.31 285 LYS B CA 1
ATOM 6056 C C . LYS B 1 285 ? 18.672 0.265 -22.125 1 92.31 285 LYS B C 1
ATOM 6058 O O . LYS B 1 285 ? 17.453 0.215 -22.047 1 92.31 285 LYS B O 1
ATOM 6063 N N . GLN B 1 286 ? 19.312 1.352 -22.031 1 91.62 286 GLN B N 1
ATOM 6064 C CA . GLN B 1 286 ? 18.641 2.621 -21.781 1 91.62 286 GLN B CA 1
ATOM 6065 C C . GLN B 1 286 ? 17.734 3.014 -22.953 1 91.62 286 GLN B C 1
ATOM 6067 O O . GLN B 1 286 ? 16.625 3.496 -22.75 1 91.62 286 GLN B O 1
ATOM 6072 N N . ILE B 1 287 ? 18.203 2.818 -24.047 1 90.75 287 ILE B N 1
ATOM 6073 C CA . ILE B 1 287 ? 17.453 3.16 -25.25 1 90.75 287 ILE B CA 1
ATOM 6074 C C . ILE B 1 287 ? 16.188 2.307 -25.328 1 90.75 287 ILE B C 1
ATOM 6076 O O . ILE B 1 287 ? 15.109 2.814 -25.641 1 90.75 287 ILE B O 1
ATOM 6080 N N . ILE B 1 288 ? 16.375 1.072 -25.047 1 89.5 288 ILE B N 1
ATOM 6081 C CA . ILE B 1 288 ? 15.258 0.141 -25.125 1 89.5 288 ILE B CA 1
ATOM 6082 C C . ILE B 1 288 ? 14.242 0.464 -24.047 1 89.5 288 ILE B C 1
ATOM 6084 O O . ILE B 1 288 ? 13.031 0.413 -24.281 1 89.5 288 ILE B O 1
ATOM 6088 N N . GLN B 1 289 ? 14.703 0.713 -22.891 1 88.38 289 GLN B N 1
ATOM 6089 C CA . GLN B 1 289 ? 13.812 1.081 -21.797 1 88.38 289 GLN B CA 1
ATOM 6090 C C . GLN B 1 289 ? 12.984 2.316 -22.156 1 88.38 289 GLN B C 1
ATOM 6092 O O . GLN B 1 289 ? 11.781 2.354 -21.906 1 88.38 289 GLN B O 1
ATOM 6097 N N . GLU B 1 290 ? 13.586 3.254 -22.75 1 87.19 290 GLU B N 1
ATOM 6098 C CA . GLU B 1 290 ? 12.906 4.477 -23.156 1 87.19 290 GLU B CA 1
ATOM 6099 C C . GLU B 1 290 ? 11.906 4.207 -24.281 1 87.19 290 GLU B C 1
ATOM 6101 O O . GLU B 1 290 ? 10.82 4.789 -24.312 1 87.19 290 GLU B O 1
ATOM 6106 N N . LYS B 1 291 ? 12.289 3.363 -25.156 1 87.94 291 LYS B N 1
ATOM 6107 C CA . LYS B 1 291 ? 11.406 3.021 -26.266 1 87.94 291 LYS B CA 1
ATOM 6108 C C . LYS B 1 291 ? 10.156 2.297 -25.766 1 87.94 291 LYS B C 1
ATOM 6110 O O . LYS B 1 291 ? 9.047 2.582 -26.219 1 87.94 291 LYS B O 1
ATOM 6115 N N . PHE B 1 292 ? 10.391 1.406 -24.891 1 88.31 292 PHE B N 1
ATOM 6116 C CA . PHE B 1 292 ? 9.25 0.699 -24.312 1 88.31 292 PHE B CA 1
ATOM 6117 C C . PHE B 1 292 ? 8.32 1.666 -23.578 1 88.31 292 PHE B C 1
ATOM 6119 O O . PHE B 1 292 ? 7.102 1.559 -23.688 1 88.31 292 PHE B O 1
ATOM 6126 N N . ARG B 1 293 ? 8.922 2.49 -22.859 1 85.06 293 ARG B N 1
ATOM 6127 C CA . ARG B 1 293 ? 8.141 3.459 -22.109 1 85.06 293 ARG B CA 1
ATOM 6128 C C . ARG B 1 293 ? 7.336 4.363 -23.031 1 85.06 293 ARG B C 1
ATOM 6130 O O . ARG B 1 293 ? 6.148 4.602 -22.797 1 85.06 293 ARG B O 1
ATOM 6137 N N . ARG B 1 294 ? 7.895 4.824 -24.016 1 83.62 294 ARG B N 1
ATOM 6138 C CA . ARG B 1 294 ? 7.281 5.777 -24.938 1 83.62 294 ARG B CA 1
ATOM 6139 C C . ARG B 1 294 ? 6.191 5.109 -25.766 1 83.62 294 ARG B C 1
ATOM 6141 O O . ARG B 1 294 ? 5.113 5.676 -25.953 1 83.62 294 ARG B O 1
ATOM 6148 N N . GLU B 1 295 ? 6.457 3.895 -26.125 1 85.31 295 GLU B N 1
ATOM 6149 C CA . GLU B 1 295 ? 5.566 3.266 -27.094 1 85.31 295 GLU B CA 1
ATOM 6150 C C . GLU B 1 295 ? 4.488 2.439 -26.406 1 85.31 295 GLU B C 1
ATOM 6152 O O . GLU B 1 295 ? 3.381 2.287 -26.922 1 85.31 295 GLU B O 1
ATOM 6157 N N . THR B 1 296 ? 4.82 1.876 -25.266 1 84.5 296 THR B N 1
ATOM 6158 C CA . THR B 1 296 ? 3.865 0.96 -24.656 1 84.5 296 THR B CA 1
ATOM 6159 C C . THR B 1 296 ? 3.5 1.427 -23.25 1 84.5 296 THR B C 1
ATOM 6161 O O . THR B 1 296 ? 2.518 0.959 -22.672 1 84.5 296 THR B O 1
ATOM 6164 N N . GLY B 1 297 ? 4.305 2.338 -22.734 1 79.19 297 GLY B N 1
ATOM 6165 C CA . GLY B 1 297 ? 4.078 2.77 -21.359 1 79.19 297 GLY B CA 1
ATOM 6166 C C . GLY B 1 297 ? 4.641 1.808 -20.328 1 79.19 297 GLY B C 1
ATOM 6167 O O . GLY B 1 297 ? 4.5 2.027 -19.125 1 79.19 297 GLY B O 1
ATOM 6168 N N . LEU B 1 298 ? 5.324 0.762 -20.766 1 83.5 298 LEU B N 1
ATOM 6169 C CA . LEU B 1 298 ? 5.859 -0.252 -19.859 1 83.5 298 LEU B CA 1
ATOM 6170 C C . LEU B 1 298 ? 7.188 0.2 -19.266 1 83.5 298 LEU B C 1
ATOM 6172 O O . LEU B 1 298 ? 7.969 0.889 -19.922 1 83.5 298 LEU B O 1
ATOM 6176 N N . ILE B 1 299 ? 7.316 -0.047 -18.047 1 82 299 ILE B N 1
ATOM 6177 C CA . ILE B 1 299 ? 8.602 0.135 -17.375 1 82 299 ILE B CA 1
ATOM 6178 C C . ILE B 1 299 ? 9.328 -1.207 -17.281 1 82 299 ILE B C 1
ATOM 6180 O O . ILE B 1 299 ? 8.906 -2.088 -16.516 1 82 299 ILE B O 1
ATOM 6184 N N . VAL B 1 300 ? 10.352 -1.242 -18.031 1 86.31 300 VAL B N 1
ATOM 6185 C CA . VAL B 1 300 ? 10.992 -2.547 -18.172 1 86.31 300 VAL B CA 1
ATOM 6186 C C . VAL B 1 300 ? 12.367 -2.523 -17.516 1 86.31 300 VAL B C 1
ATOM 6188 O O . VAL B 1 300 ? 13.117 -1.56 -17.672 1 86.31 300 VAL B O 1
ATOM 6191 N N . ASP B 1 301 ? 12.648 -3.533 -16.734 1 85.69 301 ASP B N 1
ATOM 6192 C CA . ASP B 1 301 ? 13.969 -3.85 -16.203 1 85.69 301 ASP B CA 1
ATOM 6193 C C . ASP B 1 301 ? 14.492 -2.701 -15.336 1 85.69 301 ASP B C 1
ATOM 6195 O O . ASP B 1 301 ? 15.641 -2.279 -15.5 1 85.69 301 ASP B O 1
ATOM 6199 N N . VAL B 1 302 ? 13.703 -2.107 -14.516 1 79.75 302 VAL B N 1
ATOM 6200 C CA . VAL B 1 302 ? 14.086 -1.062 -13.578 1 79.75 302 VAL B CA 1
ATOM 6201 C C . VAL B 1 302 ? 1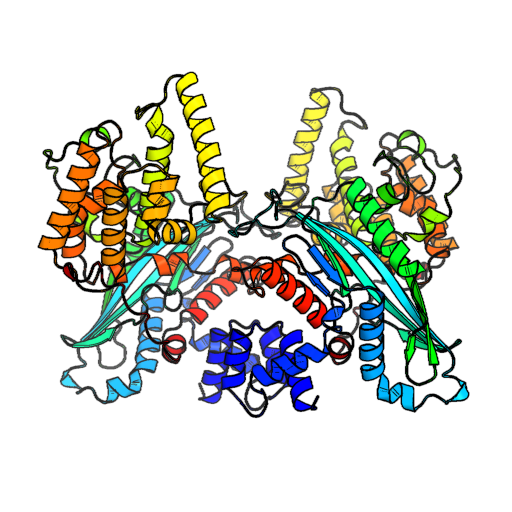3.938 -1.574 -12.148 1 79.75 302 VAL B C 1
ATOM 6203 O O . VAL B 1 302 ? 12.922 -2.188 -11.805 1 79.75 302 VAL B O 1
ATOM 6206 N N . PRO B 1 303 ? 15.008 -1.433 -11.469 1 71.94 303 PRO B N 1
ATOM 6207 C CA . PRO B 1 303 ? 14.922 -1.874 -10.07 1 71.94 303 PRO B CA 1
ATOM 6208 C C . PRO B 1 303 ? 13.891 -1.078 -9.266 1 71.94 303 PRO B C 1
ATOM 6210 O O . PRO B 1 303 ? 13.742 0.129 -9.469 1 71.94 303 PRO B O 1
ATOM 6213 N N . LYS B 1 304 ? 12.961 -1.711 -8.641 1 62.22 304 LYS B N 1
ATOM 6214 C CA . LYS B 1 304 ? 12.008 -1.04 -7.754 1 62.22 304 LYS B CA 1
ATOM 6215 C C . LYS B 1 304 ? 12.516 -1.029 -6.312 1 62.22 304 LYS B C 1
ATOM 6217 O O . LYS B 1 304 ? 13.094 -2.012 -5.844 1 62.22 304 LYS B O 1
ATOM 6222 N N . THR B 1 305 ? 12.531 0.134 -5.738 1 54.03 305 THR B N 1
ATOM 6223 C CA . THR B 1 305 ? 12.922 0.204 -4.336 1 54.03 305 THR B CA 1
ATOM 6224 C C . THR B 1 305 ? 12.055 -0.728 -3.49 1 54.03 305 THR B C 1
ATOM 6226 O O . THR B 1 305 ? 10.828 -0.646 -3.527 1 54.03 305 THR B O 1
ATOM 6229 N N . GLY B 1 306 ? 12.57 -1.582 -2.643 1 48.75 306 GLY B N 1
ATOM 6230 C CA . GLY B 1 306 ? 11.922 -2.496 -1.717 1 48.75 306 GLY B CA 1
ATOM 6231 C C . GLY B 1 306 ? 11.352 -3.727 -2.395 1 48.75 306 GLY B C 1
ATOM 6232 O O . GLY B 1 306 ? 10.969 -4.688 -1.726 1 48.75 306 GLY B O 1
ATOM 6233 N N . PHE B 1 307 ? 11.008 -3.391 -3.781 1 52.91 307 PHE B N 1
ATOM 6234 C CA . PHE B 1 307 ? 10.398 -4.508 -4.492 1 52.91 307 PHE B CA 1
ATOM 6235 C C . PHE B 1 307 ? 11.32 -5.023 -5.586 1 52.91 307 PHE B C 1
ATOM 6237 O O . PHE B 1 307 ? 12.312 -4.371 -5.926 1 52.91 307 PHE B O 1
ATOM 6244 N N . GLU B 1 308 ? 11.023 -6.277 -6.07 1 58.75 308 GLU B N 1
ATOM 6245 C CA . GLU B 1 308 ? 11.805 -6.926 -7.117 1 58.75 308 GLU B CA 1
ATOM 6246 C C . GLU B 1 308 ? 11.938 -6.023 -8.344 1 58.75 308 GLU B C 1
ATOM 6248 O O . GLU B 1 308 ? 11.633 -4.832 -8.281 1 58.75 308 GLU B O 1
ATOM 6253 N N . ASN B 1 309 ? 12.133 -6.496 -9.484 1 67.12 309 ASN B N 1
ATOM 6254 C CA . ASN B 1 309 ? 12.328 -5.926 -10.812 1 67.12 309 ASN B CA 1
ATOM 6255 C C . ASN B 1 309 ? 11 -5.594 -11.484 1 67.12 309 ASN B C 1
ATOM 6257 O O . ASN B 1 309 ? 9.953 -6.137 -11.102 1 67.12 309 ASN B O 1
ATOM 6261 N N . THR B 1 310 ? 10.789 -4.508 -12.141 1 72.5 310 THR B N 1
ATOM 6262 C CA . THR B 1 310 ? 9.602 -4.023 -12.828 1 72.5 310 THR B CA 1
ATOM 6263 C C . THR B 1 310 ? 9.078 -5.066 -13.812 1 72.5 310 THR B C 1
ATOM 6265 O O . THR B 1 310 ? 7.996 -4.914 -14.383 1 72.5 310 THR B O 1
ATOM 6268 N N . ASN B 1 311 ? 9.883 -6.094 -13.922 1 78.31 311 ASN B N 1
ATOM 6269 C CA . ASN B 1 311 ? 9.445 -7.168 -14.805 1 78.31 311 ASN B CA 1
ATOM 6270 C C . ASN B 1 311 ? 8.445 -8.086 -14.117 1 78.31 311 ASN B C 1
ATOM 6272 O O . ASN B 1 311 ? 8.828 -9.086 -13.5 1 78.31 311 ASN B O 1
ATOM 6276 N N . ASN B 1 312 ? 7.242 -7.645 -14.211 1 77.62 312 ASN B N 1
ATOM 6277 C CA . ASN B 1 312 ? 6.215 -8.43 -13.531 1 77.62 312 ASN B CA 1
ATOM 6278 C C . ASN B 1 312 ? 5.27 -9.094 -14.531 1 77.62 312 ASN B C 1
ATOM 6280 O O . ASN B 1 312 ? 5.539 -9.109 -15.734 1 77.62 312 ASN B O 1
ATOM 6284 N N . CYS B 1 313 ? 4.305 -9.742 -13.969 1 76.94 313 CYS B N 1
ATOM 6285 C CA . CYS B 1 313 ? 3.359 -10.531 -14.758 1 76.94 313 CYS B CA 1
ATOM 6286 C C . CYS B 1 313 ? 2.625 -9.648 -15.766 1 76.94 313 CYS B C 1
ATOM 6288 O O . CYS B 1 313 ? 2.445 -10.039 -16.922 1 76.94 313 CYS B O 1
ATOM 6290 N N . ILE B 1 314 ? 2.371 -8.461 -15.398 1 75.44 314 ILE B N 1
ATOM 6291 C CA . ILE B 1 314 ? 1.606 -7.578 -16.266 1 75.44 314 ILE B CA 1
ATOM 6292 C C . ILE B 1 314 ? 2.477 -7.125 -17.438 1 75.44 314 ILE B C 1
ATOM 6294 O O . ILE B 1 314 ? 2.033 -7.129 -18.594 1 75.44 314 ILE B O 1
ATOM 6298 N N . THR B 1 315 ? 3.684 -6.801 -17.141 1 85.81 315 THR B N 1
ATOM 6299 C CA . THR B 1 315 ? 4.613 -6.352 -18.172 1 85.81 315 THR B CA 1
ATOM 6300 C C . THR B 1 315 ? 4.852 -7.453 -19.188 1 85.81 315 THR B C 1
ATOM 6302 O O . THR B 1 315 ? 4.805 -7.207 -20.406 1 85.81 315 THR B O 1
ATOM 6305 N N . SER B 1 316 ? 5.051 -8.602 -18.672 1 90 316 SER B N 1
ATOM 6306 C CA . SER B 1 316 ? 5.332 -9.711 -19.578 1 90 316 SER B CA 1
ATOM 6307 C C . SER B 1 316 ? 4.113 -10.062 -20.422 1 90 316 SER B C 1
ATOM 6309 O O . SER B 1 316 ? 4.242 -10.406 -21.594 1 90 316 SER B O 1
ATOM 6311 N N . ARG B 1 317 ? 2.98 -9.984 -19.859 1 88 317 ARG B N 1
ATOM 6312 C CA . ARG B 1 317 ? 1.752 -10.266 -20.594 1 88 317 ARG B CA 1
ATOM 6313 C C . ARG B 1 317 ? 1.549 -9.258 -21.734 1 88 317 ARG B C 1
ATOM 6315 O O . ARG B 1 317 ? 1.211 -9.641 -22.844 1 88 317 ARG B O 1
ATOM 6322 N N . ARG B 1 318 ? 1.754 -8.062 -21.438 1 86.88 318 ARG B N 1
ATOM 6323 C CA . ARG B 1 318 ? 1.586 -7.016 -22.438 1 86.88 318 ARG B CA 1
ATOM 6324 C C . ARG B 1 318 ? 2.637 -7.137 -23.547 1 86.88 318 ARG B C 1
ATOM 6326 O O . ARG B 1 318 ? 2.361 -6.848 -24.703 1 86.88 318 ARG B O 1
ATOM 6333 N N . PHE B 1 319 ? 3.75 -7.551 -23.203 1 91.44 319 PHE B N 1
ATOM 6334 C CA . PHE B 1 319 ? 4.828 -7.75 -24.172 1 91.44 319 PHE B CA 1
ATOM 6335 C C . PHE B 1 319 ? 4.453 -8.82 -25.188 1 91.44 319 PHE B C 1
ATOM 6337 O O . PHE B 1 319 ? 4.574 -8.602 -26.391 1 91.44 319 PHE B O 1
ATOM 6344 N N . PHE B 1 320 ? 3.928 -9.883 -24.688 1 93.25 320 PHE B N 1
ATOM 6345 C CA . PHE B 1 320 ? 3.65 -11 -25.578 1 93.25 320 PHE B CA 1
ATOM 6346 C C . PHE B 1 320 ? 2.297 -10.82 -26.266 1 93.25 320 PHE B C 1
ATOM 6348 O O . PHE B 1 320 ? 1.994 -11.508 -27.234 1 93.25 320 PHE B O 1
ATOM 6355 N N . ALA B 1 321 ? 1.524 -9.938 -25.75 1 90 321 ALA B N 1
ATOM 6356 C CA . ALA B 1 321 ? 0.207 -9.703 -26.328 1 90 321 ALA B CA 1
ATOM 6357 C C . ALA B 1 321 ? 0.328 -9.086 -27.719 1 90 321 ALA B C 1
ATOM 6359 O O . ALA B 1 321 ? -0.531 -9.305 -28.578 1 90 321 ALA B O 1
ATOM 6360 N N . ASN B 1 322 ? 1.37 -8.328 -27.984 1 91.38 322 ASN B N 1
ATOM 6361 C CA . ASN B 1 322 ? 1.622 -7.703 -29.281 1 91.38 322 ASN B CA 1
ATOM 6362 C C . ASN B 1 322 ? 3.016 -8.039 -29.797 1 91.38 322 ASN B C 1
ATOM 6364 O O . ASN B 1 322 ? 3.91 -7.188 -29.781 1 91.38 322 ASN B O 1
ATOM 6368 N N . PRO B 1 323 ? 3.064 -9.211 -30.422 1 92.94 323 PRO B N 1
ATOM 6369 C CA . PRO B 1 323 ? 4.379 -9.664 -30.875 1 92.94 323 PRO B CA 1
ATOM 6370 C C . PRO B 1 323 ? 4.992 -8.734 -31.922 1 92.94 323 PRO B C 1
ATOM 6372 O O . PRO B 1 323 ? 6.215 -8.594 -31.984 1 92.94 323 PRO B O 1
ATOM 6375 N N . GLU B 1 324 ? 4.176 -8.094 -32.75 1 93.44 324 GLU B N 1
ATOM 6376 C CA . GLU B 1 324 ? 4.688 -7.195 -33.781 1 93.44 324 GLU B CA 1
ATOM 6377 C C . GLU B 1 324 ? 5.395 -5.992 -33.156 1 93.44 324 GLU B C 1
ATOM 6379 O O . GLU B 1 324 ? 6.531 -5.68 -33.531 1 93.44 324 GLU B O 1
ATOM 6384 N N . LEU B 1 325 ? 4.742 -5.438 -32.25 1 92.38 325 LEU B N 1
ATOM 6385 C CA . LEU B 1 325 ? 5.324 -4.281 -31.578 1 92.38 325 LEU B CA 1
ATOM 6386 C C . LEU B 1 325 ? 6.559 -4.68 -30.781 1 92.38 325 LEU B C 1
ATOM 6388 O O . LEU B 1 325 ? 7.543 -3.939 -30.75 1 92.38 325 LEU B O 1
ATOM 6392 N N . ALA B 1 326 ? 6.469 -5.797 -30.141 1 93.25 326 ALA B N 1
ATOM 6393 C CA . ALA B 1 326 ? 7.598 -6.297 -29.359 1 93.25 326 ALA B CA 1
ATOM 6394 C C . ALA B 1 326 ? 8.82 -6.523 -30.25 1 93.25 326 ALA B C 1
ATOM 6396 O O . ALA B 1 326 ? 9.938 -6.137 -29.891 1 93.25 326 ALA B O 1
ATOM 6397 N N . ALA B 1 327 ? 8.555 -7.098 -31.391 1 94.31 327 ALA B N 1
ATOM 6398 C CA . ALA B 1 327 ? 9.641 -7.367 -32.344 1 94.31 327 ALA B CA 1
ATOM 6399 C C . ALA B 1 327 ? 10.242 -6.07 -32.875 1 94.31 327 ALA B C 1
ATOM 6401 O O . ALA B 1 327 ? 11.461 -5.965 -33.031 1 94.31 327 ALA B O 1
ATOM 6402 N N . GLU B 1 328 ? 9.406 -5.133 -33.094 1 93.25 328 GLU B N 1
ATOM 6403 C CA . GLU B 1 328 ? 9.867 -3.844 -33.594 1 93.25 328 GLU B CA 1
ATOM 6404 C C . GLU B 1 328 ? 10.734 -3.123 -32.562 1 93.25 328 GLU B C 1
ATOM 6406 O O . GLU B 1 328 ? 11.797 -2.594 -32.906 1 93.25 328 GLU B O 1
ATOM 6411 N N . ILE B 1 329 ? 10.344 -3.146 -31.391 1 90.56 329 ILE B N 1
ATOM 6412 C CA . ILE B 1 329 ? 11.062 -2.439 -30.344 1 90.56 329 ILE B CA 1
ATOM 6413 C C . ILE B 1 329 ? 12.359 -3.174 -30.016 1 90.56 329 ILE B C 1
ATOM 6415 O O . ILE B 1 329 ? 13.414 -2.549 -29.859 1 90.56 329 ILE B O 1
ATOM 6419 N N . THR B 1 330 ? 12.305 -4.5 -29.922 1 90.88 330 THR B N 1
ATOM 6420 C CA . THR B 1 330 ? 13.438 -5.293 -29.438 1 90.88 330 THR B CA 1
ATOM 6421 C C . THR B 1 330 ? 14.375 -5.641 -30.594 1 90.88 330 THR B C 1
ATOM 6423 O O . THR B 1 330 ? 15.531 -6.008 -30.375 1 90.88 330 THR B O 1
ATOM 6426 N N . GLU B 1 331 ? 13.859 -5.648 -31.797 1 90.88 331 GLU B N 1
ATOM 6427 C CA . GLU B 1 331 ? 14.602 -6.051 -33 1 90.88 331 GLU B CA 1
ATOM 6428 C C . GLU B 1 331 ? 14.883 -7.551 -32.969 1 90.88 331 GLU B C 1
ATOM 6430 O O . GLU B 1 331 ? 15.812 -8.016 -33.656 1 90.88 331 GLU B O 1
ATOM 6435 N N . VAL B 1 332 ? 14.219 -8.273 -32.156 1 93.19 332 VAL B N 1
ATOM 6436 C CA . VAL B 1 332 ? 14.281 -9.727 -32.125 1 93.19 332 VAL B CA 1
ATOM 6437 C C . VAL B 1 332 ? 13.344 -10.305 -33.188 1 93.19 332 VAL B C 1
ATOM 6439 O O . VAL B 1 332 ? 12.383 -9.648 -33.594 1 93.19 332 VAL B O 1
ATOM 6442 N N . ASP B 1 333 ? 13.664 -11.43 -33.562 1 95.31 333 ASP B N 1
ATOM 6443 C CA . ASP B 1 333 ? 12.898 -12.078 -34.625 1 95.31 333 ASP B CA 1
ATOM 6444 C C . ASP B 1 333 ? 11.43 -12.227 -34.25 1 95.31 333 ASP B C 1
ATOM 6446 O O . ASP B 1 333 ? 11.117 -12.711 -33.156 1 95.31 333 ASP B O 1
ATOM 6450 N N . PHE B 1 334 ? 10.594 -11.82 -35.125 1 96.12 334 PHE B N 1
ATOM 6451 C CA . PHE B 1 334 ? 9.148 -11.859 -34.906 1 96.12 334 PHE B CA 1
ATOM 6452 C C . PHE B 1 334 ? 8.672 -13.289 -34.688 1 96.12 334 PHE B C 1
ATOM 6454 O O . PHE B 1 334 ? 7.859 -13.555 -33.812 1 96.12 334 PHE B O 1
ATOM 6461 N N . ASN B 1 335 ? 9.18 -14.148 -35.5 1 96 335 ASN B N 1
ATOM 6462 C CA . ASN B 1 335 ? 8.727 -15.539 -35.406 1 96 335 ASN B CA 1
ATOM 6463 C C . ASN B 1 335 ? 9.062 -16.172 -34.062 1 96 335 ASN B C 1
ATOM 6465 O O . ASN B 1 335 ? 8.266 -16.953 -33.531 1 96 335 ASN B O 1
ATOM 6469 N N . LEU B 1 336 ? 10.148 -15.844 -33.594 1 96.69 336 LEU B N 1
ATOM 6470 C CA . LEU B 1 336 ? 10.539 -16.391 -32.312 1 96.69 336 LEU B CA 1
ATOM 6471 C C . LEU B 1 336 ? 9.594 -15.883 -31.203 1 96.69 336 LEU B C 1
ATOM 6473 O O . LEU B 1 336 ? 9.086 -16.672 -30.406 1 96.69 336 LEU B O 1
ATOM 6477 N N . ILE B 1 337 ? 9.336 -14.57 -31.188 1 96.56 337 ILE B N 1
ATOM 6478 C CA . ILE B 1 337 ? 8.461 -13.977 -30.188 1 96.56 337 ILE B CA 1
ATOM 6479 C C . ILE B 1 337 ? 7.055 -14.562 -30.312 1 96.56 337 ILE B C 1
ATOM 6481 O O . ILE B 1 337 ? 6.414 -14.891 -29.312 1 96.56 337 ILE B O 1
ATOM 6485 N N . TYR B 1 338 ? 6.68 -14.727 -31.516 1 96.25 338 TYR B N 1
ATOM 6486 C CA . TYR B 1 338 ? 5.352 -15.273 -31.766 1 96.25 338 TYR B CA 1
ATOM 6487 C C . TYR B 1 338 ? 5.254 -16.719 -31.297 1 96.25 338 TYR B C 1
ATOM 6489 O O . TYR B 1 338 ? 4.25 -17.109 -30.688 1 96.25 338 TYR B O 1
ATOM 6497 N N . ARG B 1 339 ? 6.195 -17.5 -31.562 1 96.12 339 ARG B N 1
ATOM 6498 C CA . ARG B 1 339 ? 6.191 -18.891 -31.141 1 96.12 339 ARG B CA 1
ATOM 6499 C C . ARG B 1 339 ? 6.172 -19.016 -29.625 1 96.12 339 ARG B C 1
ATOM 6501 O O . ARG B 1 339 ? 5.477 -19.859 -29.078 1 96.12 339 ARG B O 1
ATOM 6508 N N . LEU B 1 340 ? 6.953 -18.172 -29.016 1 96.31 340 LEU B N 1
ATOM 6509 C CA . LEU B 1 340 ? 6.949 -18.188 -27.547 1 96.31 340 LEU B CA 1
ATOM 6510 C C . LEU B 1 340 ? 5.582 -17.781 -27.016 1 96.31 340 LEU B C 1
ATOM 6512 O O . LEU B 1 340 ? 5.117 -18.344 -26.016 1 96.31 340 LEU B O 1
ATOM 6516 N N . LYS B 1 341 ? 4.941 -16.781 -27.625 1 95.06 341 LYS B N 1
ATOM 6517 C CA . LYS B 1 341 ? 3.584 -16.391 -27.25 1 95.06 341 LYS B CA 1
ATOM 6518 C C . LYS B 1 341 ? 2.627 -17.578 -27.328 1 95.06 341 LYS B C 1
ATOM 6520 O O . LYS B 1 341 ? 1.848 -17.812 -26.406 1 95.06 341 LYS B O 1
ATOM 6525 N N . VAL B 1 342 ? 2.717 -18.328 -28.391 1 94.5 342 VAL B N 1
ATOM 6526 C CA . VAL B 1 342 ? 1.838 -19.469 -28.609 1 94.5 342 VAL B CA 1
ATOM 6527 C C . VAL B 1 342 ? 2.074 -20.516 -27.531 1 94.5 342 VAL B C 1
ATOM 6529 O O . VAL B 1 342 ? 1.124 -21.078 -26.984 1 94.5 342 VAL B O 1
ATOM 6532 N N . ILE B 1 343 ? 3.299 -20.766 -27.266 1 94.81 343 ILE B N 1
ATOM 6533 C CA . ILE B 1 343 ? 3.65 -21.734 -26.25 1 94.81 343 ILE B CA 1
ATOM 6534 C C . ILE B 1 343 ? 3.055 -21.328 -24.906 1 94.81 343 ILE B C 1
ATOM 6536 O O . ILE B 1 343 ? 2.438 -22.141 -24.219 1 94.81 343 ILE B O 1
ATOM 6540 N N . LEU B 1 344 ? 3.217 -20.062 -24.594 1 93.31 344 LEU B N 1
ATOM 6541 C CA . LEU B 1 344 ? 2.725 -19.547 -23.312 1 93.31 344 LEU B CA 1
ATOM 6542 C C . LEU B 1 344 ? 1.203 -19.625 -23.25 1 93.31 344 LEU B C 1
ATOM 6544 O O . LEU B 1 344 ? 0.642 -19.969 -22.203 1 93.31 344 LEU B O 1
ATOM 6548 N N . GLU B 1 345 ? 0.55 -19.344 -24.297 1 90.88 345 GLU B N 1
ATOM 6549 C CA . GLU B 1 345 ? -0.907 -19.406 -24.344 1 90.88 345 GLU B CA 1
ATOM 6550 C C . GLU B 1 345 ? -1.398 -20.844 -24.172 1 90.88 345 GLU B C 1
ATOM 6552 O O . GLU B 1 345 ? -2.395 -21.078 -23.484 1 90.88 345 GLU B O 1
ATOM 6557 N N . VAL B 1 346 ? -0.712 -21.75 -24.75 1 91.81 346 VAL B N 1
ATOM 6558 C CA . VAL B 1 346 ? -1.081 -23.156 -24.641 1 91.81 346 VAL B CA 1
ATOM 6559 C C . VAL B 1 346 ? -0.88 -23.625 -23.203 1 91.81 346 VAL B C 1
ATOM 6561 O O . VAL B 1 346 ? -1.741 -24.312 -22.641 1 91.81 346 VAL B O 1
ATOM 6564 N N . LEU B 1 347 ? 0.173 -23.281 -22.656 1 90.56 347 LEU B N 1
ATOM 6565 C CA . LEU B 1 347 ? 0.497 -23.703 -21.297 1 90.56 347 LEU B CA 1
ATOM 6566 C C . LEU B 1 347 ? -0.52 -23.156 -20.312 1 90.56 347 LEU B C 1
ATOM 6568 O O . LEU B 1 347 ? -0.846 -23.812 -19.312 1 90.56 347 LEU B O 1
ATOM 6572 N N . THR B 1 348 ? -1.062 -22 -20.531 1 87.06 348 THR B N 1
ATOM 6573 C CA . THR B 1 348 ? -1.938 -21.344 -19.562 1 87.06 348 THR B CA 1
ATOM 6574 C C . THR B 1 348 ? -3.404 -21.562 -19.922 1 87.06 348 THR B C 1
ATOM 6576 O O . THR B 1 348 ? -4.301 -21.047 -19.266 1 87.06 348 THR B O 1
ATOM 6579 N N . SER B 1 349 ? -3.734 -22.328 -20.875 1 84.12 349 SER B N 1
ATOM 6580 C CA . SER B 1 349 ? -5.094 -22.484 -21.375 1 84.12 349 SER B CA 1
ATOM 6581 C C . SER B 1 349 ? -5.953 -23.281 -20.391 1 84.12 349 SER B C 1
ATOM 6583 O O . SER B 1 349 ? -7.172 -23.109 -20.344 1 84.12 349 SER B O 1
ATOM 6585 N N . GLY B 1 350 ? -5.32 -24.141 -19.656 1 80.12 350 GLY B N 1
ATOM 6586 C CA . GLY B 1 350 ? -6.086 -24.984 -18.75 1 80.12 350 GLY B CA 1
ATOM 6587 C C . GLY B 1 350 ? -6.676 -26.203 -19.438 1 80.12 350 GLY B C 1
ATOM 6588 O O . GLY B 1 350 ? -7.348 -27.016 -18.797 1 80.12 350 GLY B O 1
ATOM 6589 N N . HIS B 1 351 ? -6.359 -26.359 -20.688 1 84.31 351 HIS B N 1
ATOM 6590 C CA . HIS B 1 351 ? -6.879 -27.484 -21.453 1 84.31 351 HIS B CA 1
ATOM 6591 C C . HIS B 1 351 ? -5.82 -28.562 -21.641 1 84.31 351 HIS B C 1
ATOM 6593 O O . HIS B 1 351 ? -4.633 -28.312 -21.406 1 84.31 351 HIS B O 1
ATOM 6599 N N . LYS B 1 352 ? -6.371 -29.719 -21.984 1 86.44 352 LYS B N 1
ATOM 6600 C CA . LYS B 1 352 ? -5.445 -30.797 -22.297 1 86.44 352 LYS B CA 1
ATOM 6601 C C . LYS B 1 352 ? -4.641 -30.5 -23.547 1 86.44 352 LYS B C 1
ATOM 6603 O O . LYS B 1 352 ? -5.203 -30.078 -24.562 1 86.44 352 LYS B O 1
ATOM 6608 N N . ILE B 1 353 ? -3.41 -30.75 -23.516 1 90.94 353 ILE B N 1
ATOM 6609 C CA . ILE B 1 353 ? -2.5 -30.375 -24.594 1 90.94 353 ILE B CA 1
ATOM 6610 C C . ILE B 1 353 ? -2.107 -31.625 -25.391 1 90.94 353 ILE B C 1
ATOM 6612 O O . ILE B 1 353 ? -1.839 -32.688 -24.812 1 90.94 353 ILE B O 1
ATOM 6616 N N . HIS B 1 354 ? -2.166 -31.469 -26.734 1 93.19 354 HIS B N 1
ATOM 6617 C CA . HIS B 1 354 ? -1.638 -32.531 -27.594 1 93.19 354 HIS B CA 1
ATOM 6618 C C . HIS B 1 354 ? -0.121 -32.625 -27.469 1 93.19 354 HIS B C 1
ATOM 6620 O O . HIS B 1 354 ? 0.607 -31.797 -28.016 1 93.19 354 HIS B O 1
ATOM 6626 N N . LEU B 1 355 ? 0.333 -33.688 -26.922 1 93.31 355 LEU B N 1
ATOM 6627 C CA . LEU B 1 355 ? 1.718 -33.812 -26.484 1 93.31 355 LEU B CA 1
ATOM 6628 C C . LEU B 1 355 ? 2.668 -33.812 -27.688 1 93.31 355 LEU B C 1
ATOM 6630 O O . LEU B 1 355 ? 3.66 -33.094 -27.688 1 93.31 355 LEU B O 1
ATOM 6634 N N . HIS B 1 356 ? 2.371 -34.531 -28.688 1 93.94 356 HIS B N 1
ATOM 6635 C CA . HIS B 1 356 ? 3.271 -34.656 -29.828 1 93.94 356 HIS B CA 1
ATOM 6636 C C . HIS B 1 356 ? 3.389 -33.344 -30.594 1 93.94 356 HIS B C 1
ATOM 6638 O O . HIS B 1 356 ? 4.488 -32.938 -30.969 1 93.94 356 HIS B O 1
ATOM 6644 N N . LYS B 1 357 ? 2.266 -32.75 -30.75 1 94.31 357 LYS B N 1
ATOM 6645 C CA . LYS B 1 357 ? 2.279 -31.469 -31.469 1 94.31 357 LYS B CA 1
ATOM 6646 C C . LYS B 1 357 ? 3.039 -30.406 -30.672 1 94.31 357 LYS B C 1
ATOM 6648 O O . LYS B 1 357 ? 3.785 -29.609 -31.25 1 94.31 357 LYS B O 1
ATOM 6653 N N . PHE B 1 358 ? 2.809 -30.453 -29.438 1 95.19 358 PHE B N 1
ATOM 6654 C CA . PHE B 1 358 ? 3.484 -29.484 -28.578 1 95.19 358 PHE B CA 1
ATOM 6655 C C . PHE B 1 358 ? 4.988 -29.75 -28.562 1 95.19 358 PHE B C 1
ATOM 6657 O O . PHE B 1 358 ? 5.781 -28.812 -28.609 1 95.19 358 PHE B O 1
ATOM 6664 N N . ALA B 1 359 ? 5.371 -30.984 -28.5 1 95.25 359 ALA B N 1
ATOM 6665 C CA . ALA B 1 359 ? 6.785 -31.359 -28.5 1 95.25 359 ALA B CA 1
ATOM 6666 C C . ALA B 1 359 ? 7.473 -30.906 -29.781 1 95.25 359 ALA B C 1
ATOM 6668 O O . ALA B 1 359 ? 8.57 -30.344 -29.75 1 95.25 359 ALA B O 1
ATOM 6669 N N . ASP B 1 360 ? 6.812 -31.109 -30.859 1 95.81 360 ASP B N 1
ATOM 6670 C CA . ASP B 1 360 ? 7.367 -30.719 -32.156 1 95.81 360 ASP B CA 1
ATOM 6671 C C . ASP B 1 360 ? 7.5 -29.203 -32.25 1 95.81 360 ASP B C 1
ATOM 6673 O O . ASP B 1 360 ? 8.516 -28.688 -32.75 1 95.81 360 ASP B O 1
ATOM 6677 N N . TYR B 1 361 ? 6.484 -28.547 -31.844 1 96.06 361 TYR B N 1
ATOM 6678 C CA . TYR B 1 361 ? 6.5 -27.078 -31.875 1 96.06 361 TYR B CA 1
ATOM 6679 C C . TYR B 1 361 ? 7.605 -26.516 -31 1 96.06 361 TYR B C 1
ATOM 6681 O O . TYR B 1 361 ? 8.273 -25.547 -31.359 1 96.06 361 TYR B O 1
ATOM 6689 N N . GLY B 1 362 ? 7.766 -27.141 -29.844 1 96 362 GLY B N 1
ATOM 6690 C CA . GLY B 1 362 ? 8.836 -26.75 -28.953 1 96 362 GLY B CA 1
ATOM 6691 C C . GLY B 1 362 ? 10.219 -26.953 -29.547 1 96 362 GLY B C 1
ATOM 6692 O O . GLY B 1 362 ? 11.062 -26.062 -29.5 1 96 362 GLY B O 1
ATOM 6693 N N . LEU B 1 363 ? 10.406 -28.062 -30.109 1 95.31 363 LEU B N 1
ATOM 6694 C CA . LEU B 1 363 ? 11.688 -28.391 -30.734 1 95.31 363 LEU B CA 1
ATOM 6695 C C . LEU B 1 363 ? 11.977 -27.453 -31.891 1 95.31 363 LEU B C 1
ATOM 6697 O O . LEU B 1 363 ? 13.109 -27 -32.062 1 95.31 363 LEU B O 1
ATOM 6701 N N . ASP B 1 364 ? 10.992 -27.219 -32.688 1 96.81 364 ASP B N 1
ATOM 6702 C CA . ASP B 1 364 ? 11.156 -26.297 -33.812 1 96.81 364 ASP B CA 1
ATOM 6703 C C . ASP B 1 364 ? 11.516 -24.891 -33.312 1 96.81 364 ASP B C 1
ATOM 6705 O O . ASP B 1 364 ? 12.281 -24.188 -33.969 1 96.81 364 ASP B O 1
ATOM 6709 N N . THR B 1 365 ? 10.922 -24.516 -32.25 1 97.31 365 THR B N 1
ATOM 6710 C CA . THR B 1 365 ? 11.227 -23.203 -31.672 1 97.31 365 THR B CA 1
ATOM 6711 C C . THR B 1 365 ? 12.672 -23.156 -31.188 1 97.31 365 THR B C 1
ATOM 6713 O O . THR B 1 365 ? 13.367 -22.156 -31.375 1 97.31 365 THR B O 1
ATOM 6716 N N . ALA B 1 366 ? 13.102 -24.25 -30.547 1 97 366 ALA B N 1
ATOM 6717 C CA . ALA B 1 366 ? 14.484 -24.344 -30.094 1 97 366 ALA B CA 1
ATOM 6718 C C . ALA B 1 366 ? 15.453 -24.25 -31.281 1 97 366 ALA B C 1
ATOM 6720 O O . ALA B 1 366 ? 16.469 -23.547 -31.203 1 97 366 ALA B O 1
ATOM 6721 N N . LYS B 1 367 ? 15.117 -24.906 -32.344 1 97.19 367 LYS B N 1
ATOM 6722 C CA . LYS B 1 367 ? 15.945 -24.875 -33.531 1 97.19 367 LYS B CA 1
ATOM 6723 C C . LYS B 1 367 ? 16.016 -23.469 -34.094 1 97.19 367 LYS B C 1
ATOM 6725 O O . LYS B 1 367 ? 17.094 -23.016 -34.531 1 97.19 367 LYS B O 1
ATOM 6730 N N . LEU B 1 368 ? 14.906 -22.844 -34.125 1 97.38 368 LEU B N 1
ATOM 6731 C CA . LEU B 1 368 ? 14.859 -21.469 -34.594 1 97.38 368 LEU B CA 1
ATOM 6732 C C . LEU B 1 368 ? 15.742 -20.562 -33.75 1 97.38 368 LEU B C 1
ATOM 6734 O O . LEU B 1 368 ? 16.516 -19.75 -34.281 1 97.38 368 LEU B O 1
ATOM 6738 N N . TYR B 1 369 ? 15.625 -20.688 -32.5 1 97.56 369 TYR B N 1
ATOM 6739 C CA . TYR B 1 369 ? 16.422 -19.875 -31.578 1 97.56 369 TYR B CA 1
ATOM 6740 C C . TYR B 1 369 ? 17.922 -20.094 -31.828 1 97.56 369 TYR B C 1
ATOM 6742 O O . TYR B 1 369 ? 18.688 -19.125 -31.922 1 97.56 369 TYR B O 1
ATOM 6750 N N . VAL B 1 370 ? 18.328 -21.344 -31.906 1 96.31 370 VAL B N 1
ATOM 6751 C CA . VAL B 1 370 ? 19.734 -21.688 -32.062 1 96.31 370 VAL B CA 1
ATOM 6752 C C . VAL B 1 370 ? 20.25 -21.203 -33.406 1 96.31 370 VAL B C 1
ATOM 6754 O O . VAL B 1 370 ? 21.375 -20.734 -33.531 1 96.31 370 VAL B O 1
ATOM 6757 N N . SER B 1 371 ? 19.422 -21.312 -34.375 1 96.5 371 SER B N 1
ATOM 6758 C CA . SER B 1 371 ? 19.828 -20.859 -35.688 1 96.5 371 SER B CA 1
ATOM 6759 C C . SER B 1 371 ? 20.031 -19.359 -35.75 1 96.5 371 SER B C 1
ATOM 6761 O O . SER B 1 371 ? 20.953 -18.875 -36.406 1 96.5 371 SER B O 1
ATOM 6763 N N . LEU B 1 372 ? 19.25 -18.625 -35.031 1 95.69 372 LEU B N 1
ATOM 6764 C CA . LEU B 1 372 ? 19.297 -17.156 -35.094 1 95.69 372 LEU B CA 1
ATOM 6765 C C . LEU B 1 372 ? 20.312 -16.609 -34.094 1 95.69 372 LEU B C 1
ATOM 6767 O O . LEU B 1 372 ? 21 -15.625 -34.375 1 95.69 372 LEU B O 1
ATOM 6771 N N . TYR B 1 373 ? 20.375 -17.281 -32.938 1 95.94 373 TYR B N 1
ATOM 6772 C CA . TYR B 1 373 ? 21.172 -16.719 -31.844 1 95.94 373 TYR B CA 1
ATOM 6773 C C . TYR B 1 373 ? 22.094 -17.766 -31.234 1 95.94 373 TYR B C 1
ATOM 6775 O O . TYR B 1 373 ? 22.125 -17.938 -30.016 1 95.94 373 TYR B O 1
ATOM 6783 N N . ARG B 1 374 ? 22.891 -18.359 -31.906 1 93.38 374 ARG B N 1
ATOM 6784 C CA . ARG B 1 374 ? 23.781 -19.438 -31.484 1 93.38 374 ARG B CA 1
ATOM 6785 C C . ARG B 1 374 ? 24.75 -18.938 -30.422 1 93.38 374 ARG B C 1
ATOM 6787 O O . ARG B 1 374 ? 25.125 -19.688 -29.516 1 93.38 374 ARG B O 1
ATOM 6794 N N . TRP B 1 375 ? 25.047 -17.734 -30.438 1 94.19 375 TRP B N 1
ATOM 6795 C CA . TRP B 1 375 ? 26.047 -17.156 -29.562 1 94.19 375 TRP B CA 1
ATOM 6796 C C . TRP B 1 375 ? 25.469 -16.891 -28.172 1 94.19 375 TRP B C 1
ATOM 6798 O O . TRP B 1 375 ? 26.219 -16.625 -27.219 1 94.19 375 TRP B O 1
ATOM 6808 N N . HIS B 1 376 ? 24.219 -16.906 -28.016 1 95.81 376 HIS B N 1
ATOM 6809 C CA . HIS B 1 376 ? 23.531 -16.656 -26.75 1 95.81 376 HIS B CA 1
ATOM 6810 C C . HIS B 1 376 ? 22.781 -17.891 -26.281 1 95.81 376 HIS B C 1
ATOM 6812 O O . HIS B 1 376 ? 21.672 -18.172 -26.766 1 95.81 376 HIS B O 1
ATOM 6818 N N . PRO B 1 377 ? 23.266 -18.531 -25.297 1 95.31 377 PRO B N 1
ATOM 6819 C CA . PRO B 1 377 ? 22.594 -19.75 -24.844 1 95.31 377 PRO B CA 1
ATOM 6820 C C . PRO B 1 377 ? 21.188 -19.484 -24.312 1 95.31 377 PRO B C 1
ATOM 6822 O O . PRO B 1 377 ? 20.922 -18.422 -23.75 1 95.31 377 PRO B O 1
ATOM 6825 N N . MET B 1 378 ? 20.344 -20.5 -24.547 1 95.38 378 MET B N 1
ATOM 6826 C CA . MET B 1 378 ? 19.016 -20.422 -23.953 1 95.38 378 MET B CA 1
ATOM 6827 C C . MET B 1 378 ? 19.094 -20.359 -22.438 1 95.38 378 MET B C 1
ATOM 6829 O O . MET B 1 378 ? 20.078 -20.828 -21.844 1 95.38 378 MET B O 1
ATOM 6833 N N . THR B 1 379 ? 18.141 -19.734 -21.812 1 94.81 379 THR B N 1
ATOM 6834 C CA . THR B 1 379 ? 18.047 -19.766 -20.359 1 94.81 379 THR B CA 1
ATOM 6835 C C . THR B 1 379 ? 17.5 -21.094 -19.875 1 94.81 379 THR B C 1
ATOM 6837 O O . THR B 1 379 ? 16.875 -21.844 -20.641 1 94.81 379 THR B O 1
ATOM 6840 N N . PRO B 1 380 ? 17.734 -21.422 -18.656 1 94 380 PRO B N 1
ATOM 6841 C CA . PRO B 1 380 ? 17.219 -22.688 -18.141 1 94 380 PRO B CA 1
ATOM 6842 C C . PRO B 1 380 ? 15.711 -22.812 -18.281 1 94 380 PRO B C 1
ATOM 6844 O O . PRO B 1 380 ? 15.203 -23.891 -18.625 1 94 380 PRO B O 1
ATOM 6847 N N . THR B 1 381 ? 15.023 -21.75 -18.109 1 94.31 381 THR B N 1
ATOM 6848 C CA . THR B 1 381 ? 13.57 -21.781 -18.219 1 94.31 381 THR B CA 1
ATOM 6849 C C . THR B 1 381 ? 13.141 -22.062 -19.656 1 94.31 381 THR B C 1
ATOM 6851 O O . THR B 1 381 ? 12.242 -22.875 -19.891 1 94.31 381 THR B O 1
ATOM 6854 N N . MET B 1 382 ? 13.797 -21.391 -20.562 1 95.94 382 MET B N 1
ATOM 6855 C CA . MET B 1 382 ? 13.484 -21.641 -21.969 1 95.94 382 MET B CA 1
ATOM 6856 C C . MET B 1 382 ? 13.781 -23.078 -22.344 1 95.94 382 MET B C 1
ATOM 6858 O O . MET B 1 382 ? 12.953 -23.75 -22.969 1 95.94 382 MET B O 1
ATOM 6862 N N . HIS B 1 383 ? 14.898 -23.547 -21.969 1 94.88 383 HIS B N 1
ATOM 6863 C CA . HIS B 1 383 ? 15.297 -24.922 -22.203 1 94.88 383 HIS B CA 1
ATOM 6864 C C . HIS B 1 383 ? 14.266 -25.891 -21.656 1 94.88 383 HIS B C 1
ATOM 6866 O O . HIS B 1 383 ? 13.852 -26.828 -22.344 1 94.88 383 HIS B O 1
ATOM 6872 N N . LYS B 1 384 ? 13.844 -25.672 -20.484 1 93.94 384 LYS B N 1
ATOM 6873 C CA . LYS B 1 384 ? 12.867 -26.531 -19.828 1 93.94 384 LYS B CA 1
ATOM 6874 C C . LYS B 1 384 ? 11.555 -26.578 -20.609 1 93.94 384 LYS B C 1
ATOM 6876 O O . LYS B 1 384 ? 10.977 -27.641 -20.781 1 93.94 384 LYS B O 1
ATOM 6881 N N . ILE B 1 385 ? 11.102 -25.453 -21.062 1 94.81 385 ILE B N 1
ATOM 6882 C CA . ILE B 1 385 ? 9.797 -25.344 -21.703 1 94.81 385 ILE B CA 1
ATOM 6883 C C . ILE B 1 385 ? 9.859 -25.953 -23.094 1 94.81 385 ILE B C 1
ATOM 6885 O O . ILE B 1 385 ? 8.977 -26.734 -23.484 1 94.81 385 ILE B O 1
ATOM 6889 N N . VAL B 1 386 ? 10.922 -25.719 -23.828 1 95.44 386 VAL B N 1
ATOM 6890 C CA . VAL B 1 386 ? 10.945 -26.094 -25.234 1 95.44 386 VAL B CA 1
ATOM 6891 C C . VAL B 1 386 ? 11.445 -27.531 -25.375 1 95.44 386 VAL B C 1
ATOM 6893 O O . VAL B 1 386 ? 11.062 -28.234 -26.312 1 95.44 386 VAL B O 1
ATOM 6896 N N . VAL B 1 387 ? 12.242 -27.984 -24.453 1 93.69 387 VAL B N 1
ATOM 6897 C CA . VAL B 1 387 ? 12.844 -29.312 -24.594 1 93.69 387 VAL B CA 1
ATOM 6898 C C . VAL B 1 387 ? 12.094 -30.312 -23.719 1 93.69 387 VAL B C 1
ATOM 6900 O O . VAL B 1 387 ? 11.789 -31.422 -24.156 1 93.69 387 VAL B O 1
ATOM 6903 N N . HIS B 1 388 ? 11.789 -29.938 -22.5 1 93.31 388 HIS B N 1
ATOM 6904 C CA . HIS B 1 388 ? 11.219 -30.875 -21.547 1 93.31 388 HIS B CA 1
ATOM 6905 C C . HIS B 1 388 ? 9.727 -30.625 -21.344 1 93.31 388 HIS B C 1
ATOM 6907 O O . HIS B 1 388 ? 9.055 -31.375 -20.625 1 93.31 388 HIS B O 1
ATOM 6913 N N . GLY B 1 389 ? 9.156 -29.578 -21.938 1 93.62 389 GLY B N 1
ATOM 6914 C CA . GLY B 1 389 ? 7.785 -29.172 -21.672 1 93.62 389 GLY B CA 1
ATOM 6915 C C . GLY B 1 389 ? 6.789 -30.297 -21.875 1 93.62 389 GLY B C 1
ATOM 6916 O O . GLY B 1 389 ? 5.941 -30.547 -21.016 1 93.62 389 GLY B O 1
ATOM 6917 N N . ALA B 1 390 ? 6.906 -31.016 -22.953 1 93.25 390 ALA B N 1
ATOM 6918 C CA . ALA B 1 390 ? 5.969 -32.094 -23.297 1 93.25 390 ALA B CA 1
ATOM 6919 C C . ALA B 1 390 ? 6.055 -33.219 -22.281 1 93.25 390 ALA B C 1
ATOM 6921 O O . ALA B 1 390 ? 5.035 -33.781 -21.891 1 93.25 390 ALA B O 1
ATOM 6922 N N . THR B 1 391 ? 7.238 -33.531 -21.859 1 92.56 391 THR B N 1
ATOM 6923 C CA . THR B 1 391 ? 7.445 -34.625 -20.891 1 92.56 391 THR B CA 1
ATOM 6924 C C . THR B 1 391 ? 6.828 -34.25 -19.547 1 92.56 391 THR B C 1
ATOM 6926 O O . THR B 1 391 ? 6.23 -35.094 -18.891 1 92.56 391 THR B O 1
ATOM 6929 N N . VAL B 1 392 ? 6.996 -33.062 -19.141 1 92.12 392 VAL B N 1
ATOM 6930 C CA . VAL B 1 392 ? 6.449 -32.594 -17.875 1 92.12 392 VAL B CA 1
ATOM 6931 C C . VAL B 1 392 ? 4.922 -32.625 -17.922 1 92.12 392 VAL B C 1
ATOM 6933 O O . VAL B 1 392 ? 4.273 -33.062 -16.969 1 92.12 392 VAL B O 1
ATOM 6936 N N . ILE B 1 393 ? 4.379 -32.188 -19.047 1 91.69 393 ILE B N 1
ATOM 6937 C CA . ILE B 1 393 ? 2.932 -32.188 -19.234 1 91.69 393 ILE B CA 1
ATOM 6938 C C . ILE B 1 393 ? 2.387 -33.594 -19.188 1 91.69 393 ILE B C 1
ATOM 6940 O O . ILE B 1 393 ? 1.316 -33.844 -18.625 1 91.69 393 ILE B O 1
ATOM 6944 N N . ASP B 1 394 ? 3.082 -34.438 -19.734 1 89.88 394 ASP B N 1
ATOM 6945 C CA . ASP B 1 394 ? 2.662 -35.844 -19.781 1 89.88 394 ASP B CA 1
ATOM 6946 C C . ASP B 1 394 ? 2.572 -36.438 -18.375 1 89.88 394 ASP B C 1
ATOM 6948 O O . ASP B 1 394 ? 1.71 -37.281 -18.109 1 89.88 394 ASP B O 1
ATOM 6952 N N . LYS B 1 395 ? 3.375 -36.031 -17.5 1 86.94 395 LYS B N 1
ATOM 6953 C CA . LYS B 1 395 ? 3.438 -36.594 -16.156 1 86.94 395 LYS B CA 1
ATOM 6954 C C . LYS B 1 395 ? 2.494 -35.844 -15.211 1 86.94 395 LYS B C 1
ATOM 6956 O O . LYS B 1 395 ? 2.273 -36.281 -14.078 1 86.94 395 LYS B O 1
ATOM 6961 N N . ALA B 1 396 ? 1.903 -34.844 -15.656 1 85.19 396 ALA B N 1
ATOM 6962 C CA . ALA B 1 396 ? 1.062 -34.031 -14.797 1 85.19 396 ALA B CA 1
ATOM 6963 C C . ALA B 1 396 ? -0.303 -34.656 -14.578 1 85.19 396 ALA B C 1
ATOM 6965 O O . ALA B 1 396 ? -0.862 -35.281 -15.492 1 85.19 396 ALA B O 1
ATOM 6966 N N . LEU B 1 397 ? -0.78 -34.562 -13.359 1 76.81 397 LEU B N 1
ATOM 6967 C CA . LEU B 1 397 ? -2.078 -35.125 -12.984 1 76.81 397 LEU B CA 1
ATOM 6968 C C . LEU B 1 397 ? -3.203 -34.406 -13.742 1 76.81 397 LEU B C 1
ATOM 6970 O O . LEU B 1 397 ? -4.16 -35.062 -14.172 1 76.81 397 LEU B O 1
ATOM 6974 N N . LEU B 1 398 ? -3.076 -33.125 -13.875 1 82.5 398 LEU B N 1
ATOM 6975 C CA . LEU B 1 398 ? -4.055 -32.281 -14.562 1 82.5 398 LEU B CA 1
ATOM 6976 C C . LEU B 1 398 ? -3.385 -31.422 -15.617 1 82.5 398 LEU B C 1
ATOM 6978 O O . LEU B 1 398 ? -2.166 -31.484 -15.805 1 82.5 398 LEU B O 1
ATOM 6982 N N . SER B 1 399 ? -4.273 -30.734 -16.266 1 83.62 399 SER B N 1
ATOM 6983 C CA . SER B 1 399 ? -3.699 -29.812 -17.234 1 83.62 399 SER B CA 1
ATOM 6984 C C . SER B 1 399 ? -2.729 -28.844 -16.562 1 83.62 399 SER B C 1
ATOM 6986 O O . SER B 1 399 ? -2.975 -28.375 -15.453 1 83.62 399 SER B O 1
ATOM 6988 N N . ILE B 1 400 ? -1.677 -28.656 -17.203 1 84.44 400 ILE B N 1
ATOM 6989 C CA . ILE B 1 400 ? -0.556 -27.906 -16.641 1 84.44 400 ILE B CA 1
ATOM 6990 C C . ILE B 1 400 ? -1.02 -26.516 -16.219 1 84.44 400 ILE B C 1
ATOM 6992 O O . ILE B 1 400 ? -0.513 -25.953 -15.258 1 84.44 400 ILE B O 1
ATOM 6996 N N . GLY B 1 401 ? -1.939 -25.969 -16.922 1 81.94 401 GLY B N 1
ATOM 6997 C CA . GLY B 1 401 ? -2.447 -24.641 -16.609 1 81.94 401 GLY B CA 1
ATOM 6998 C C . GLY B 1 401 ? -3.16 -24.578 -15.266 1 81.94 401 GLY B C 1
ATOM 6999 O O . GLY B 1 401 ? -3.246 -23.516 -14.648 1 81.94 401 GLY B O 1
ATOM 7000 N N . LEU B 1 402 ? -3.631 -25.703 -14.812 1 83.88 402 LEU B N 1
ATOM 7001 C CA . LEU B 1 402 ? -4.367 -25.766 -13.555 1 83.88 402 LEU B CA 1
ATOM 7002 C C . LEU B 1 402 ? -3.416 -25.969 -12.383 1 83.88 402 LEU B C 1
ATOM 7004 O O . LEU B 1 402 ? -3.822 -25.844 -11.227 1 83.88 402 LEU B O 1
ATOM 7008 N N . LEU B 1 403 ? -2.195 -26.188 -12.711 1 85.69 403 LEU B N 1
ATOM 7009 C CA . LEU B 1 403 ? -1.211 -26.469 -11.672 1 85.69 403 LEU B CA 1
ATOM 7010 C C . LEU B 1 403 ? -0.277 -25.281 -11.469 1 85.69 403 LEU B C 1
ATOM 7012 O O . LEU B 1 403 ? 0.809 -25.422 -10.906 1 85.69 403 LEU B O 1
ATOM 7016 N N . SER B 1 404 ? -0.754 -24.172 -11.859 1 84.81 404 SER B N 1
ATOM 7017 C CA . SER B 1 404 ? 0.066 -22.969 -11.812 1 84.81 404 SER B CA 1
ATOM 7018 C C . SER B 1 404 ? 0.233 -22.469 -10.383 1 84.81 404 SER B C 1
ATOM 7020 O O . SER B 1 404 ? -0.542 -22.844 -9.5 1 84.81 404 SER B O 1
ATOM 7022 N N . GLU B 1 405 ? 1.257 -21.688 -10.164 1 85.25 405 GLU B N 1
ATOM 7023 C CA . GLU B 1 405 ? 1.562 -21.125 -8.852 1 85.25 405 GLU B CA 1
ATOM 7024 C C . GLU B 1 405 ? 0.896 -19.766 -8.664 1 85.25 405 GLU B C 1
ATOM 7026 O O . GLU B 1 405 ? 1.12 -19.094 -7.66 1 85.25 405 GLU B O 1
ATOM 7031 N N . GLU B 1 406 ? 0.049 -19.375 -9.477 1 82.75 406 GLU B N 1
ATOM 7032 C CA . GLU B 1 406 ? -0.537 -18.031 -9.492 1 82.75 406 GLU B CA 1
ATOM 7033 C C . GLU B 1 406 ? -1.351 -17.781 -8.227 1 82.75 406 GLU B C 1
ATOM 7035 O O . GLU B 1 406 ? -1.381 -16.656 -7.719 1 82.75 406 GLU B O 1
ATOM 7040 N N . ALA B 1 407 ? -1.937 -18.781 -7.703 1 85.75 407 ALA B N 1
ATOM 7041 C CA . ALA B 1 407 ? -2.773 -18.625 -6.516 1 85.75 407 ALA B CA 1
ATOM 7042 C C . ALA B 1 407 ? -1.952 -18.141 -5.324 1 85.75 407 ALA B C 1
ATOM 7044 O O . ALA B 1 407 ? -2.393 -17.266 -4.574 1 85.75 407 ALA B O 1
ATOM 7045 N N . ALA B 1 408 ? -0.79 -18.625 -5.242 1 85.19 408 ALA B N 1
ATOM 7046 C CA . ALA B 1 408 ? 0.072 -18.266 -4.121 1 85.19 408 ALA B CA 1
ATOM 7047 C C . ALA B 1 408 ? 0.621 -16.859 -4.277 1 85.19 408 ALA B C 1
ATOM 7049 O O . ALA B 1 408 ? 0.765 -16.125 -3.293 1 85.19 408 ALA B O 1
ATOM 7050 N N . GLU B 1 409 ? 0.889 -16.5 -5.453 1 82.75 409 GLU B N 1
ATOM 7051 C CA . GLU B 1 409 ? 1.452 -15.172 -5.734 1 82.75 409 GLU B CA 1
ATOM 7052 C C . GLU B 1 409 ? 0.405 -14.078 -5.562 1 82.75 409 GLU B C 1
ATOM 7054 O O . GLU B 1 409 ? 0.736 -12.945 -5.211 1 82.75 409 GLU B O 1
ATOM 7059 N N . ALA B 1 410 ? -0.754 -14.461 -5.805 1 76.94 410 ALA B N 1
ATOM 7060 C CA . ALA B 1 410 ? -1.836 -13.484 -5.77 1 76.94 410 ALA B CA 1
ATOM 7061 C C . ALA B 1 410 ? -2.359 -13.289 -4.352 1 76.94 410 ALA B C 1
ATOM 7063 O O . ALA B 1 410 ? -3.238 -12.461 -4.113 1 76.94 410 ALA B O 1
ATOM 7064 N N . ARG B 1 411 ? -1.771 -14 -3.494 1 81.44 411 ARG B N 1
ATOM 7065 C CA . ARG B 1 411 ? -2.264 -13.891 -2.125 1 81.44 411 ARG B CA 1
ATOM 7066 C C . ARG B 1 411 ? -1.858 -12.555 -1.501 1 81.44 411 ARG B C 1
ATOM 7068 O O . ARG B 1 411 ? -0.707 -12.133 -1.622 1 81.44 411 ARG B O 1
ATOM 7075 N N . HIS B 1 412 ? -2.811 -11.969 -0.878 1 77.31 412 HIS B N 1
ATOM 7076 C CA . HIS B 1 412 ? -2.66 -10.617 -0.357 1 77.31 412 HIS B CA 1
ATOM 7077 C C . HIS B 1 412 ? -2.195 -10.633 1.096 1 77.31 412 HIS B C 1
ATOM 7079 O O . HIS B 1 412 ? -2.787 -9.969 1.949 1 77.31 412 HIS B O 1
ATOM 7085 N N . PHE B 1 413 ? -1.081 -11.203 1.3 1 84.69 413 PHE B N 1
ATOM 7086 C CA . PHE B 1 413 ? -0.597 -11.25 2.674 1 84.69 413 PHE B CA 1
ATOM 7087 C C . PHE B 1 413 ? -0.28 -9.852 3.186 1 84.69 413 PHE B C 1
ATOM 7089 O O . PHE B 1 413 ? -0.655 -9.492 4.305 1 84.69 413 PHE B O 1
ATOM 7096 N N . ARG B 1 414 ? 0.343 -9.148 2.406 1 84.12 414 ARG B N 1
ATOM 7097 C CA . ARG B 1 414 ? 0.753 -7.801 2.797 1 84.12 414 ARG B CA 1
ATOM 7098 C C . ARG B 1 414 ? -0.458 -6.922 3.09 1 84.12 414 ARG B C 1
ATOM 7100 O O . ARG B 1 414 ? -0.464 -6.172 4.066 1 84.12 414 ARG B O 1
ATOM 7107 N N . LEU B 1 415 ? -1.382 -7.035 2.281 1 86.69 415 LEU B N 1
ATOM 7108 C CA . LEU B 1 415 ? -2.592 -6.238 2.453 1 86.69 415 LEU B CA 1
ATOM 7109 C C . LEU B 1 415 ? -3.303 -6.605 3.752 1 86.69 415 LEU B C 1
ATOM 7111 O O . LEU B 1 415 ? -3.77 -5.723 4.477 1 86.69 415 LEU B O 1
ATOM 7115 N N . TYR B 1 416 ? -3.363 -7.879 4.016 1 90.19 416 TYR B N 1
ATOM 7116 C CA . TYR B 1 416 ? -4.035 -8.336 5.227 1 90.19 416 TYR B CA 1
ATOM 7117 C C . TYR B 1 416 ? -3.275 -7.898 6.473 1 90.19 416 TYR B C 1
ATOM 7119 O O . TYR B 1 416 ? -3.881 -7.5 7.473 1 90.19 416 TYR B O 1
ATOM 7127 N N . ARG B 1 417 ? -2.033 -7.984 6.363 1 88.62 417 ARG B N 1
ATOM 7128 C CA . ARG B 1 417 ? -1.195 -7.57 7.484 1 88.62 417 ARG B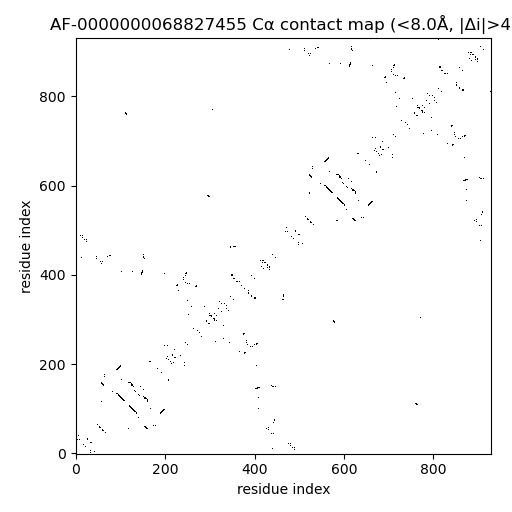 CA 1
ATOM 7129 C C . ARG B 1 417 ? -1.324 -6.07 7.738 1 88.62 417 ARG B C 1
ATOM 7131 O O . ARG B 1 417 ? -1.393 -5.637 8.891 1 88.62 417 ARG B O 1
ATOM 7138 N N . GLN B 1 418 ? -1.452 -5.355 6.715 1 86 418 GLN B N 1
ATOM 7139 C CA . GLN B 1 418 ? -1.47 -3.898 6.824 1 86 418 GLN B CA 1
ATOM 7140 C C . GLN B 1 418 ? -2.84 -3.396 7.27 1 86 418 GLN B C 1
ATOM 7142 O O . GLN B 1 418 ? -2.936 -2.482 8.094 1 86 418 GLN B O 1
ATOM 7147 N N . ASN B 1 419 ? -3.881 -4.047 6.805 1 86.06 419 ASN B N 1
ATOM 7148 C CA . ASN B 1 419 ? -5.176 -3.389 6.938 1 86.06 419 ASN B CA 1
ATOM 7149 C C . ASN B 1 419 ? -6.129 -4.195 7.816 1 86.06 419 ASN B C 1
ATOM 7151 O O . ASN B 1 419 ? -7.152 -3.676 8.273 1 86.06 419 ASN B O 1
ATOM 7155 N N . PHE B 1 420 ? -5.828 -5.43 8.07 1 90.12 420 PHE B N 1
ATOM 7156 C CA . PHE B 1 420 ? -6.848 -6.258 8.703 1 90.12 420 PHE B CA 1
ATOM 7157 C C . PHE B 1 420 ? -6.277 -6.98 9.922 1 90.12 420 PHE B C 1
ATOM 7159 O O . PHE B 1 420 ? -6.844 -7.98 10.375 1 90.12 420 PHE B O 1
ATOM 7166 N N . ALA B 1 421 ? -5.164 -6.57 10.359 1 90.38 421 ALA B N 1
ATOM 7167 C CA . ALA B 1 421 ? -4.547 -7.25 11.492 1 90.38 421 ALA B CA 1
ATOM 7168 C C . ALA B 1 421 ? -4.234 -6.27 12.617 1 90.38 421 ALA B C 1
ATOM 7170 O O . ALA B 1 421 ? -3.908 -5.105 12.367 1 90.38 421 ALA B O 1
ATOM 7171 N N . ARG B 1 422 ? -4.312 -6.816 13.859 1 84.62 422 ARG B N 1
ATOM 7172 C CA . ARG B 1 422 ? -3.922 -6.031 15.023 1 84.62 422 ARG B CA 1
ATOM 7173 C C . ARG B 1 422 ? -2.422 -5.758 15.023 1 84.62 422 ARG B C 1
ATOM 7175 O O . ARG B 1 422 ? -1.632 -6.602 14.594 1 84.62 422 ARG B O 1
ATOM 7182 N N . LYS B 1 423 ? -2.045 -4.609 15.492 1 80.62 423 LYS B N 1
ATOM 7183 C CA . LYS B 1 423 ? -0.643 -4.211 15.391 1 80.62 423 LYS B CA 1
ATOM 7184 C C . LYS B 1 423 ? 0.004 -4.125 16.766 1 80.62 423 LYS B C 1
ATOM 7186 O O . LYS B 1 423 ? 1.198 -3.84 16.875 1 80.62 423 LYS B O 1
ATOM 7191 N N . PHE B 1 424 ? -0.684 -4.441 17.781 1 78.69 424 PHE B N 1
ATOM 7192 C CA . PHE B 1 424 ? -0.135 -4.219 19.109 1 78.69 424 PHE B CA 1
ATOM 7193 C C . PHE B 1 424 ? 0.569 -5.469 19.625 1 78.69 424 PHE B C 1
ATOM 7195 O O . PHE B 1 424 ? 1.335 -5.406 20.578 1 78.69 424 PHE B O 1
ATOM 7202 N N . SER B 1 425 ? 0.187 -6.617 19.047 1 84.44 425 SER B N 1
ATOM 7203 C CA . SER B 1 425 ? 0.814 -7.887 19.406 1 84.44 425 SER B CA 1
ATOM 7204 C C . SER B 1 425 ? 1.145 -8.703 18.156 1 84.44 425 SER B C 1
ATOM 7206 O O . SER B 1 425 ? 0.287 -8.898 17.297 1 84.44 425 SER B O 1
ATOM 7208 N N . ARG B 1 426 ? 2.332 -9.211 18.141 1 87.62 426 ARG B N 1
ATOM 7209 C CA . ARG B 1 426 ? 2.766 -9.945 16.953 1 87.62 426 ARG B CA 1
ATOM 7210 C C . ARG B 1 426 ? 1.997 -11.25 16.812 1 87.62 426 ARG B C 1
ATOM 7212 O O . ARG B 1 426 ? 1.496 -11.57 15.734 1 87.62 426 ARG B O 1
ATOM 7219 N N . PRO B 1 427 ? 1.894 -12.016 17.906 1 90.5 427 PRO B N 1
ATOM 7220 C CA . PRO B 1 427 ? 1.127 -13.258 17.781 1 90.5 427 PRO B CA 1
ATOM 7221 C C . PRO B 1 427 ? -0.324 -13.016 17.375 1 90.5 427 PRO B C 1
ATOM 7223 O O . PRO B 1 427 ? -0.88 -13.766 16.562 1 90.5 427 PRO B O 1
ATOM 7226 N N . LYS B 1 428 ? -0.894 -12.008 17.906 1 92.31 428 LYS B N 1
ATOM 7227 C CA . LYS B 1 428 ? -2.273 -11.703 17.547 1 92.31 428 LYS B CA 1
ATOM 7228 C C . LYS B 1 428 ? -2.371 -11.219 16.109 1 92.31 428 LYS B C 1
ATOM 7230 O O . LYS B 1 428 ? -3.346 -11.516 15.414 1 92.31 428 LYS B O 1
ATOM 7235 N N . CYS B 1 429 ? -1.395 -10.477 15.719 1 91.88 429 CYS B N 1
ATOM 7236 C CA . CYS B 1 429 ? -1.315 -10.031 14.336 1 91.88 429 CYS B CA 1
ATOM 7237 C C . CYS B 1 429 ? -1.247 -11.211 13.375 1 91.88 429 CYS B C 1
ATOM 7239 O O . CYS B 1 429 ? -1.999 -11.281 12.406 1 91.88 429 CYS B O 1
ATOM 7241 N N . ASN B 1 430 ? -0.382 -12.148 13.727 1 92.94 430 ASN B N 1
ATOM 7242 C CA . ASN B 1 430 ? -0.211 -13.32 12.875 1 92.94 430 ASN B CA 1
ATOM 7243 C C . ASN B 1 430 ? -1.464 -14.188 12.859 1 92.94 430 ASN B C 1
ATOM 7245 O O . ASN B 1 430 ? -1.806 -14.773 11.836 1 92.94 430 ASN B O 1
ATOM 7249 N N . ALA B 1 431 ? -2.121 -14.219 13.977 1 94.94 431 ALA B N 1
ATOM 7250 C CA . ALA B 1 431 ? -3.381 -14.953 14.039 1 94.94 431 ALA B CA 1
ATOM 7251 C C . ALA B 1 431 ? -4.438 -14.312 13.141 1 94.94 431 ALA B C 1
ATOM 7253 O O . ALA B 1 431 ? -5.18 -15.016 12.445 1 94.94 431 ALA B O 1
ATOM 7254 N N . ASP B 1 432 ? -4.457 -13.008 13.18 1 94.06 432 ASP B N 1
ATOM 7255 C CA . ASP B 1 432 ? -5.426 -12.297 12.352 1 94.06 432 ASP B CA 1
ATOM 7256 C C . ASP B 1 432 ? -5.152 -12.531 10.867 1 94.06 432 ASP B C 1
ATOM 7258 O O . ASP B 1 432 ? -6.086 -12.695 10.078 1 94.06 432 ASP B O 1
ATOM 7262 N N . ILE B 1 433 ? -3.939 -12.594 10.508 1 93.69 433 ILE B N 1
ATOM 7263 C CA . ILE B 1 433 ? -3.559 -12.758 9.109 1 93.69 433 ILE B CA 1
ATOM 7264 C C . ILE B 1 433 ? -3.975 -14.148 8.625 1 93.69 433 ILE B C 1
ATOM 7266 O O . ILE B 1 433 ? -4.637 -14.281 7.59 1 93.69 433 ILE B O 1
ATOM 7270 N N . ILE B 1 434 ? -3.582 -15.133 9.352 1 95.31 434 ILE B N 1
ATOM 7271 C CA . ILE B 1 434 ? -3.881 -16.5 8.93 1 95.31 434 ILE B CA 1
ATOM 7272 C C . ILE B 1 434 ? -5.395 -16.703 8.898 1 95.31 434 ILE B C 1
ATOM 7274 O O . ILE B 1 434 ? -5.91 -17.391 8.016 1 95.31 434 ILE B O 1
ATOM 7278 N N . ASN B 1 435 ? -6.09 -16.125 9.828 1 95.31 435 ASN B N 1
ATOM 7279 C CA . ASN B 1 435 ? -7.547 -16.219 9.844 1 95.31 435 ASN B CA 1
ATOM 7280 C C . ASN B 1 435 ? -8.164 -15.539 8.625 1 95.31 435 ASN B C 1
ATOM 7282 O O . ASN B 1 435 ? -9.125 -16.047 8.039 1 95.31 435 ASN B O 1
ATOM 7286 N N . ARG B 1 436 ? -7.621 -14.477 8.289 1 95 436 ARG B N 1
ATOM 7287 C CA . ARG B 1 436 ? -8.148 -13.766 7.133 1 95 436 ARG B CA 1
ATOM 7288 C C . ARG B 1 436 ? -7.91 -14.547 5.848 1 95 436 ARG B C 1
ATOM 7290 O O . ARG B 1 436 ? -8.758 -14.562 4.957 1 95 436 ARG B O 1
ATOM 7297 N N . VAL B 1 437 ? -6.766 -15.117 5.734 1 94.88 437 VAL B N 1
ATOM 7298 C CA . VAL B 1 437 ? -6.457 -15.93 4.562 1 94.88 437 VAL B CA 1
ATOM 7299 C C . VAL B 1 437 ? -7.406 -17.125 4.504 1 94.88 437 VAL B C 1
ATOM 7301 O O . VAL B 1 437 ? -7.914 -17.469 3.432 1 94.88 437 VAL B O 1
ATOM 7304 N N . LEU B 1 438 ? -7.676 -17.688 5.648 1 96.12 438 LEU B N 1
ATOM 7305 C CA . LEU B 1 438 ? -8.586 -18.828 5.711 1 96.12 438 LEU B CA 1
ATOM 7306 C C . LEU B 1 438 ? -10.008 -18.406 5.34 1 96.12 438 LEU B C 1
ATOM 7308 O O . LEU B 1 438 ? -10.711 -19.125 4.641 1 96.12 438 LEU B O 1
ATOM 7312 N N . LEU B 1 439 ? -10.328 -17.281 5.805 1 95.5 439 LEU B N 1
ATOM 7313 C CA . LEU B 1 439 ? -11.656 -16.766 5.508 1 95.5 439 LEU B CA 1
ATOM 7314 C C . LEU B 1 439 ? -11.828 -16.516 4.016 1 95.5 439 LEU B C 1
ATOM 7316 O O . LEU B 1 439 ? -12.836 -16.906 3.426 1 95.5 439 LEU B O 1
ATOM 7320 N N . SER B 1 440 ? -10.906 -15.891 3.418 1 94.25 440 SER B N 1
ATOM 7321 C CA . SER B 1 440 ? -10.984 -15.5 2.014 1 94.25 440 SER B CA 1
ATOM 7322 C C . SER B 1 440 ? -10.844 -16.719 1.097 1 94.25 440 SER B C 1
ATOM 7324 O O . SER B 1 440 ? -11.234 -16.656 -0.073 1 94.25 440 SER B O 1
ATOM 7326 N N . SER B 1 441 ? -10.305 -17.797 1.599 1 95.25 441 SER B N 1
ATOM 7327 C CA . SER B 1 441 ? -10.094 -18.984 0.777 1 95.25 441 SER B CA 1
ATOM 7328 C C . SER B 1 441 ? -11.039 -20.109 1.185 1 95.25 441 SER B C 1
ATOM 7330 O O . SER B 1 441 ? -10.797 -21.281 0.871 1 95.25 441 SER B O 1
ATOM 7332 N N . ASN B 1 442 ? -12.078 -19.766 1.931 1 95.75 442 ASN B N 1
ATOM 7333 C CA . ASN B 1 442 ? -13.055 -20.766 2.344 1 95.75 442 ASN B CA 1
ATOM 7334 C C . ASN B 1 442 ? -13.844 -21.297 1.152 1 95.75 442 ASN B C 1
ATOM 7336 O O . ASN B 1 442 ? -14.516 -20.531 0.454 1 95.75 442 ASN B O 1
ATOM 7340 N N . PRO B 1 443 ? -13.812 -22.594 0.952 1 94.12 443 PRO B N 1
ATOM 7341 C CA . PRO B 1 443 ? -14.422 -23.156 -0.254 1 94.12 443 PRO B CA 1
ATOM 7342 C C . PRO B 1 443 ? -15.938 -22.953 -0.297 1 94.12 443 PRO B C 1
ATOM 7344 O O . PRO B 1 443 ? -16.516 -22.812 -1.378 1 94.12 443 PRO B O 1
ATOM 7347 N N . LEU B 1 444 ? -16.594 -22.984 0.839 1 93.75 444 LEU B N 1
ATOM 7348 C CA . LEU B 1 444 ? -18.047 -22.797 0.884 1 93.75 444 LEU B CA 1
ATOM 7349 C C . LEU B 1 444 ? -18.438 -21.391 0.438 1 93.75 444 LEU B C 1
ATOM 7351 O O . LEU B 1 444 ? -19.297 -21.234 -0.422 1 93.75 444 LEU B O 1
ATOM 7355 N N . ILE B 1 445 ? -17.734 -20.469 1 1 93.44 445 ILE B N 1
ATOM 7356 C CA . ILE B 1 445 ? -18.031 -19.062 0.69 1 93.44 445 ILE B CA 1
ATOM 7357 C C . ILE B 1 445 ? -17.672 -18.781 -0.766 1 93.44 445 ILE B C 1
ATOM 7359 O O . ILE B 1 445 ? -18.438 -18.125 -1.477 1 93.44 445 ILE B O 1
ATOM 7363 N N . THR B 1 446 ? -16.578 -19.25 -1.227 1 92.19 446 THR B N 1
ATOM 7364 C CA . THR B 1 446 ? -16.125 -19.031 -2.594 1 92.19 446 THR B CA 1
ATOM 7365 C C . THR B 1 446 ? -17.078 -19.688 -3.594 1 92.19 446 THR B C 1
ATOM 7367 O O . THR B 1 446 ? -17.344 -19.125 -4.66 1 92.19 446 THR B O 1
ATOM 7370 N N . GLY B 1 447 ? -17.547 -20.859 -3.238 1 89 447 GLY B N 1
ATOM 7371 C CA . GLY B 1 447 ? -18.453 -21.578 -4.121 1 89 447 GLY B CA 1
ATOM 7372 C C . GLY B 1 447 ? -19.781 -20.891 -4.305 1 89 447 GLY B C 1
ATOM 7373 O O . GLY B 1 447 ? -20.453 -21.078 -5.32 1 89 447 GLY B O 1
ATOM 7374 N N . MET B 1 448 ? -20.156 -20.062 -3.389 1 86.31 448 MET B N 1
ATOM 7375 C CA . MET B 1 448 ? -21.453 -19.391 -3.426 1 86.31 448 MET B CA 1
ATOM 7376 C C . MET B 1 448 ? -21.422 -18.203 -4.379 1 86.31 448 MET B C 1
ATOM 7378 O O . MET B 1 448 ? -22.469 -17.656 -4.754 1 86.31 448 MET B O 1
ATOM 7382 N N . ARG B 1 449 ? -20.312 -17.859 -4.801 1 82.88 449 ARG B N 1
ATOM 7383 C CA . ARG B 1 449 ? -20.172 -16.703 -5.688 1 82.88 449 ARG B CA 1
ATOM 7384 C C . ARG B 1 449 ? -20.594 -17.062 -7.109 1 82.88 449 ARG B C 1
ATOM 7386 O O . ARG B 1 449 ? -20.391 -18.188 -7.566 1 82.88 449 ARG B O 1
ATOM 7393 N N . PRO B 1 450 ? -21.188 -15.984 -7.602 1 73.5 450 PRO B N 1
ATOM 7394 C CA . PRO B 1 450 ? -21.453 -16.234 -9.016 1 73.5 450 PRO B CA 1
ATOM 7395 C C . PRO B 1 450 ? -20.188 -16.25 -9.867 1 73.5 450 PRO B C 1
ATOM 7397 O O . PRO B 1 450 ? -19.266 -15.477 -9.625 1 73.5 450 PRO B O 1
ATOM 7400 N N . ILE B 1 451 ? -20 -17.25 -10.555 1 67.06 451 ILE B N 1
ATOM 7401 C CA . ILE B 1 451 ? -18.812 -17.391 -11.398 1 67.06 451 ILE B CA 1
ATOM 7402 C C . ILE B 1 451 ? -18.969 -16.547 -12.656 1 67.06 451 ILE B C 1
ATOM 7404 O O . ILE B 1 451 ? -19.953 -16.672 -13.383 1 67.06 451 ILE B O 1
ATOM 7408 N N . PRO B 1 452 ? -18.031 -15.609 -12.711 1 64.31 452 PRO B N 1
ATOM 7409 C CA . PRO B 1 452 ? -18.109 -14.844 -13.961 1 64.31 452 PRO B CA 1
ATOM 7410 C C . PRO B 1 452 ? -17.891 -15.703 -15.195 1 64.31 452 PRO B C 1
ATOM 7412 O O . PRO B 1 452 ? -17.219 -16.734 -15.133 1 64.31 452 PRO B O 1
ATOM 7415 N N . PRO B 1 453 ? -18.484 -15.344 -16.25 1 62.22 453 PRO B N 1
ATOM 7416 C CA . PRO B 1 453 ? -18.297 -16.109 -17.484 1 62.22 453 PRO B CA 1
ATOM 7417 C C . PRO B 1 453 ? -16.844 -16.094 -17.984 1 62.22 453 PRO B C 1
ATOM 7419 O O . PRO B 1 453 ? -16.156 -15.078 -17.828 1 62.22 453 PRO B O 1
ATOM 7422 N N . LYS B 1 454 ? -16.297 -17.219 -18.297 1 57.12 454 LYS B N 1
ATOM 7423 C CA . LYS B 1 454 ? -14.906 -17.359 -18.719 1 57.12 454 LYS B CA 1
ATOM 7424 C C . LYS B 1 454 ? -14.664 -16.625 -20.031 1 57.12 454 LYS B C 1
ATOM 7426 O O . LYS B 1 454 ? -15.5 -16.672 -20.938 1 57.12 454 LYS B O 1
ATOM 7431 N N . LYS B 1 455 ? -13.57 -15.875 -20.078 1 55.03 455 LYS B N 1
ATOM 7432 C CA . LYS B 1 455 ? -13.148 -15.211 -21.312 1 55.03 455 LYS B CA 1
ATOM 7433 C C . LYS B 1 455 ? -12.688 -16.234 -22.359 1 55.03 455 LYS B C 1
ATOM 7435 O O . LYS B 1 455 ? -12.148 -17.281 -22 1 55.03 455 LYS B O 1
ATOM 7440 N N . HIS B 1 456 ? -13.008 -15.898 -23.594 1 50.72 456 HIS B N 1
ATOM 7441 C CA . HIS B 1 456 ? -12.719 -16.734 -24.766 1 50.72 456 HIS B CA 1
ATOM 7442 C C . HIS B 1 456 ? -11.219 -16.812 -25.031 1 50.72 456 HIS B C 1
ATOM 7444 O O . HIS B 1 456 ? -10.516 -15.812 -24.922 1 50.72 456 HIS B O 1
ATOM 7450 N N . PHE B 1 457 ? -10.641 -17.984 -24.922 1 53.56 457 PHE B N 1
ATOM 7451 C CA . PHE B 1 457 ? -9.258 -18.328 -25.25 1 53.56 457 PHE B CA 1
ATOM 7452 C C . PHE B 1 457 ? -8.938 -17.953 -26.688 1 53.56 457 PHE B C 1
ATOM 7454 O O . PHE B 1 457 ? -9.75 -18.172 -27.594 1 53.56 457 PHE B O 1
ATOM 7461 N N . HIS B 1 458 ? -8.023 -17.156 -26.859 1 56.56 458 HIS B N 1
ATOM 7462 C CA . HIS B 1 458 ? -7.562 -16.812 -28.203 1 56.56 458 HIS B CA 1
ATOM 7463 C C . HIS B 1 458 ? -7.168 -18.047 -28.984 1 56.56 458 HIS B C 1
ATOM 7465 O O . HIS B 1 458 ? -6.652 -19.016 -28.406 1 56.56 458 HIS B O 1
ATOM 7471 N N . LEU B 1 459 ? -7.555 -18.188 -30.219 1 58.5 459 LEU B N 1
ATOM 7472 C CA . LEU B 1 459 ? -7.707 -19.219 -31.234 1 58.5 459 LEU B CA 1
ATOM 7473 C C . LEU B 1 459 ? -6.348 -19.781 -31.656 1 58.5 459 LEU B C 1
ATOM 7475 O O . LEU B 1 459 ? -6.242 -20.938 -32.031 1 58.5 459 LEU B O 1
ATOM 7479 N N . GLN B 1 460 ? -5.238 -19.062 -31.438 1 58.78 460 GLN B N 1
ATOM 7480 C CA . GLN B 1 460 ? -4.102 -19.562 -32.219 1 58.78 460 GLN B CA 1
ATOM 7481 C C . GLN B 1 460 ? -3.539 -20.844 -31.594 1 58.78 460 GLN B C 1
ATOM 7483 O O . GLN B 1 460 ? -3.098 -21.734 -32.312 1 58.78 460 GLN B O 1
ATOM 7488 N N . GLY B 1 461 ? -3.598 -21.078 -30.312 1 65.69 461 GLY B N 1
ATOM 7489 C CA . GLY B 1 461 ? -3.08 -22.297 -29.688 1 65.69 461 GLY B CA 1
ATOM 7490 C C . GLY B 1 461 ? -4.055 -23.453 -29.75 1 65.69 461 GLY B C 1
ATOM 7491 O O . GLY B 1 461 ? -3.773 -24.531 -29.219 1 65.69 461 GLY B O 1
ATOM 7492 N N . LYS B 1 462 ? -5.047 -23.25 -30.5 1 70.25 462 LYS B N 1
ATOM 7493 C CA . LYS B 1 462 ? -6.125 -24.234 -30.531 1 70.25 462 LYS B CA 1
ATOM 7494 C C . LYS B 1 462 ? -5.668 -25.547 -31.172 1 70.25 462 LYS B C 1
ATOM 7496 O O . LYS B 1 462 ? -6.129 -26.625 -30.797 1 70.25 462 LYS B O 1
ATOM 7501 N N . GLN B 1 463 ? -4.703 -25.344 -32.094 1 71.44 463 GLN B N 1
ATOM 7502 C CA . GLN B 1 463 ? -4.254 -26.531 -32.812 1 71.44 463 GLN B CA 1
ATOM 7503 C C . GLN B 1 463 ? -3.504 -27.484 -31.875 1 71.44 463 GLN B C 1
ATOM 7505 O O . GLN B 1 463 ? -3.361 -28.672 -32.188 1 71.44 463 GLN B O 1
ATOM 7510 N N . PHE B 1 464 ? -3.088 -26.906 -30.781 1 78.06 464 PHE B N 1
ATOM 7511 C CA . PHE B 1 464 ? -2.326 -27.734 -29.859 1 78.06 464 PHE B CA 1
ATOM 7512 C C . PHE B 1 464 ? -3.234 -28.328 -28.781 1 78.06 464 PHE B C 1
ATOM 7514 O O . PHE B 1 464 ? -2.775 -29.047 -27.906 1 78.06 464 PHE B O 1
ATOM 7521 N N . LEU B 1 465 ? -4.445 -27.875 -28.875 1 73.44 465 LEU B N 1
ATOM 7522 C CA . LEU B 1 465 ? -5.418 -28.359 -27.906 1 73.44 465 LEU B CA 1
ATOM 7523 C C . LEU B 1 465 ? -6.262 -29.484 -28.5 1 73.44 465 LEU B C 1
ATOM 7525 O O . LEU B 1 465 ? -6.566 -29.469 -29.688 1 73.44 465 LEU B O 1
#

Nearest PDB structures (foldseek):
  6pr5-assembly1_A  TM=9.496E-01  e=7.789E-43  Helicoverpa zea
  6pqn-assembly1_B  TM=6.686E-01  e=2.182E-34  Helicoverpa zea
  6pqn-assembly1_A  TM=6.630E-01  e=2.813E-33  Helicoverpa zea
  6pqy-assembly1_D  TM=7.870E-01  e=3.142E-30  Helicoverpa zea
  6pqr-assembly1_A  TM=6.114E-01  e=3.438E-33  Helicoverpa zea

pLDDT: mean 86.93, std 10.61, range [41.88, 97.62]

Radius of gyration: 31.94 Å; Cα contacts (8 Å, |Δi|>4): 1509; chains: 2; bounding box: 72×90×69 Å

Sequence (930 aa):
MTKKQLTALSVFVEADLSRRQYEIVRSTSQKLYPSYSILQKAKSDCYPPKESYEVTETCAQINLQELLNHTTIRLLTYLKDVLCELRPDECNSLNLFCKWGCDGSQQAQFKQTMENDATDSNIFQSSFVPLRLVFGAKTIWQNPTPSSPRYCRPIRIRFVKETVNITQEEIRYVENSISTLQNTIFLMENKSYSVKHTMVDAKVCNAATQTTSTMRCYICGATSKEFNDLTIKKDVDADALSFGLSTLHARIRLFESILHLLYKLTVKKWQLRSDGDKAIVKERKQIIQEKFRRETGLIVDVPKTGFENTNNCITSRRFFANPELAAEITEVDFNLIYRLKVILEVLTSGHKIHLHKFADYGLDTAKLYVSLYRWHPMTPTMHKIVVHGATVIDKALLSIGLLSEEAAEARHFRLYRQNFARKFSRPKCNADIINRVLLSSNPLITGMRPIPPKKHFHLQGKQFLMTKKQLTALSVFVEADLSRRQYEIVRSTSQKLYPSYSILQKAKSDCYPPKESYEVTETCAQINLQELLNHTTIRLLTYLKDVLCELRPDECNSLNLFCKWGCDGSQQAQFKQTMENDATDSNIFQSSFVPLRLVFGAKTIWQNPTPSSPRYCRPIRIRFVKETVNITQEEIRYVENSISTLQNTIFLMENKSYSVKHTMVDAKVCNAATQTTSTMRCYICGATSKEFNDLTIKKDVDADALSFGLSTLHARIRLFESILHLLYKLTVKKWQLRSDGDKAIVKERKQIIQEKFRRETGLIVDVPKTGFENTNNCITSRRFFANPELAAEITEVDFNLIYRLKVILEVLTSGHKIHLHKFADYGLDTAKLYVSLYRWHPMTPTMHKIVVHGATVIDKALLSIGLLSEEAAEARHFRLYRQNFARKFSRPKCNADIINRVLLSSNPLITGMRPIPPKKHFHLQGKQFL

Secondary structure (DSSP, 8-state):
--HHHHHHHHHHHHTT--HHHHHHHHTT-TTTS--HHHHHHHHHTTS--GGGEEE-SSEEEE-HHHHHHHHHHHHHHHTHHHHHTS-GGGTTEEEEEEEEEEEEEE-PPPS---SSS--SSEEEEEEEEEEEEEETTEEEEE-S-TTSGGG-EEEEEE-S---HHHHHHHHHHHHHHHHT---EEETTEEEEEEEE--S--HHHHHHHHT---TTS-TTT---HHHHT-TT---PPPGGGGGG---HHHHHHHHHHHHHHHHHTTTT--SS--SHHHHHHHHHHHHHHHHHHHHHH----S-BPSSS-BS--HHHHHHHHH-HHHHHHHH---HHHHHHHHHHHHHHTS-S---HHHHHHHHHHHHHHHHHHHTTSPPPHHHHHHHHSHHHHHHH-SS-GGGG-SHHHHT--HHHHHHHSS-SS-HHHHHHHHHHHHHHHT-HHHHHTSPPPPPPPPPGGGGGG-/--HHHHHHHHHHHHTT--HHHHHHHHTT-TTTS--HHHHHHHHHTTS--GGGEEE-SSEEEE-HHHHHHHHHHHHHHHTHHHHHTS-GGGTTEEEEEEEEEEEEEE-PPPS---SSS--SSEEEEEEEEEEEEEETTEEEEE-S-TTSGGG-EEEEEE-S---HHHHHHHHHHHHHHHHT---EEETTEEEEEEEE--S--HHHHHHHHT---TTS-TTT---HHHHT-TT--PPPPGGGGGG---HHHHHHHHHHHHHHHHHTTTT--SS--SHHHHHHHHHHHHHHHHHHHHHH----S-BPSSS-BS--HHHHHHHHH-HHHHHHHH---HHHHHHHHHHHHHHTS-S---HHHHHHHHHHHHHHHHHH-TTSPPPHHHHHHHHHHHHHHHH-SS-GGGG-SHHHHT--HHHHHHHSS-SS-HHHHHHHHHHHHHHHT-HHHHHTSPPPPPP---GGGGGG-